Protein AF-0000000087762781 (afdb_homodimer)

Sequence (1332 aa):
MPNIKRNLSTHELDHLLEPSSLGNSTTESTNLKEDTEPDGSSSSSSSLALEENSSLDINRNDFIRNYEYDDSLLSRISRFFDGPVPPVEPTVTPIFKSIQYFPQTLSKRWPSHIKTLVICIFLSGWAFIFYQLAIHSILETPLVNGNPIPLLTCSATPAVWVGKNQYCGLNGEECGASELKEFFFKCPASCKEDSYTWSDTAVGPINSIYRPYVIGGNNTYRADSFICAAGLHHGISGDRTGFTGRIVFKGPHNNFLNTTAGSGIESLPFDSVFPYSYSFDDDFKNNYTVSGGRDLRFTIIWFNIVMSLIFGYFVQNGTVFFWTFSVLGFWTVVLASNPPLTLYELFAAELVSVGFRRFLPYMFGCYVIYMSSLKNQHTNLKASLTRSVLWVGGFWVSVLENYTFSALPVNRLTISDINKQRGGWITVISIAGFILFAAFGQAYIIWRLGKFKKYISVYILFIAGLAILANLDHQTLRIHHYIIGLILLPGVGFKTTPSLLFSGLLFGLYVSGVARWDFDSIVQTEAQLNRGDAMNIGGLPELVTPLFEYSNITGPAENQLADIIVTWKNSLSAEDAEFRDMWNGYSLIVNDVEQYRGNETSFSLKDLVESDTWNIDPKPKERKVYVRLAFANLHPSAYLHTGDYTKAGTIYLDEERWTKPSPGPSMPNIKRNLSTHELDHLLEPSSLGNSTTESTNLKEDTEPDGSSSSSSSLALEENSSLDINRNDFIRNYEYDDSLLSRISRFFDGPVPPVEPTVTPIFKSIQYFPQTLSKRWPSHIKTLVICIFLSGWAFIFYQLAIHSILETPLVNGNPIPLLTCSATPAVWVGKNQYCGLNGEECGASELKEFFFKCPASCKEDSYTWSDTAVGPINSIYRPYVIGGNNTYRADSFICAAGLHHGISGDRTGFTGRIVFKGPHNNFLNTTAGSGIESLPFDSVFPYSYSFDDDFKNNYTVSGGRDLRFTIIWFNIVMSLIFGYFVQNGTVFFWTFSVLGFWTVVLASNPPLTLYELFAAELVSVGFRRFLPYMFGCYVIYMSSLKNQHTNLKASLTRSVLWVGGFWVSVLENYTFSALPVNRLTISDINKQRGGWITVISIAGFILFAAFGQAYIIWRLGKFKKYISVYILFIAGLAILANLDHQTLRIHHYIIGLILLPGVGFKTTPSLLFSGLLFGLYVSGVARWDFDSIVQTEAQLNRGDAMNIGGLPELVTPLFEYSNITGPAENQLADIIVTWKNSLSAEDAEFRDMWNGYSLIVNDVEQYRGNETSFSLKDLVESDTWNIDPKPKERKVYVRLAFANLHPSAYLHTGDYTKAGTIYLDEERWTKPSPGPS

Foldseek 3Di:
DDDDPDDDDDDDPDDDDDDDDDDDDDDDDDDDDPDDDDDDDDDDDDDPPPPPPPDPPPDPPPVPPCPVCPVPPVSVVVVLLLFDPPFDAAAADFDPLCLLQVLVVVVVVDDPVVVVVVVVVLLVVLVVVLVVLLCLAVLDFKDKQRHGAFEDELEWDQQQPNDFFCPCHAVSVNHNLVPDFKHKYWYAAQSQQRQAACAWGDQFQDTGGNAHAWWADPQKTARRHRDQNNCQQNPNDDNHKIFIWMKGKDFKDAWGDWDQGGPRGTHHIHRGIDGIIIGTDPCSVVPIDMGSRTHCQVVSLVSLLVSLLVCLQNDQALVCNLVSLLVSLLVSCCSHQPNQFDRDPSRSVVSVVVSVVLNVVLVVLSVVLCVQFAVVQRHRRSRSNLLSCQLSVLQSLLSNCCVHVVPDQDDFPDPVSLVVTVCSVVVVVVVVVVVVVVLVVLLNSCSSNSNNVVVVVVLVVVVVVQVVLCPDPQKHFGCAQLNVLSSCRNSLNHNYSVSSNSNSNSVSSNSNRCSHPNCPDRIDGPVVVCSPYAPCPLHEWFWDQWDFADPPPPDDPPPDQGFTKTFTDQPLPDPPPPNVVQFQWKWKDKSRYTNDIGNDGMDTCVCVCPDPSRPDPPDDPWHKMWMKMWTAHPDPPRPGGTHFIFRIWMATRVVRDTDTTDDDGD/DDDDDDDDDDDDDDDDDDDDDDDDDDDDDDDDDDDYYDDDDDDDDDPPPPPPPPDVPPDPPPVPPCPVCPVPPVSVVVVLLLFDPPFDAAAADFDPVCLLQVLVVVVVVDDPVVVVVVVVVLLVVLVVVLVVLLCLAVLDFKDKQRHGAFEDELEWDQQQPNDFFCPCHAVSVNHNLVPDFKHKYWYAAQSQQVQAACAWGDQFQDTGGNAHAWWAAPQKTARRHRDQNNCQQNPNDDNHKIFIWMKGKDFKDQWGDWDQGGPRGTHHIHRGIDGIIIGTDPCSVVPIDMGSRTHCQVVSLVSLLVSLLVCLLNDQALVVNLVSLLVSLLVSCCSHQPNQFDRDPSRSVVSVVVSVVLNVVLVVLSVVLCVQFAVVQRHRRSRSNLLSCQLSVLLSLLSNCVVHVVPDQDDFPDPVSLVVTVCSVVVVVVVVVVVVVLLVVLLNSCSSNSNNVVVVVVLVVVVVVQVVLCPDPQKHFGCAQLNVLSSCRSSLNHNYSVSSNSNSNSVSSNSNRCSHPNCPDRIDGPVVVCSPYAPCPLHEWFWDQWDFADPPPPDDPPPDQGFTKTFTDLPLPDPPPPNVVQFQWKWKDKSRYTNDIGHDGMDTCVCVCPDPSRPDPPDDPWHKMWMKMWTAHPDPPRPGGTHFIFRIWMATRNVRDTDTTDDDGD

InterPro domains:
  IPR004043 LCCL domain [PF03815] (175-270)
  IPR036609 LCCL domain superfamily [G3DSA:2.170.130.20] (164-282)
  IPR036609 LCCL domain superfamily [SSF69848] (164-280)
  IPR051957 Cysteine-rich secretory LCCL domain-containing protein [PTHR31331] (55-665)

Radius of gyration: 39.75 Å; Cα contacts (8 Å, |Δi|>4): 2332; chains: 2; bounding box: 144×139×93 Å

Structure (mmCIF, N/CA/C/O backbone):
data_AF-0000000087762781-model_v1
#
loop_
_entity.id
_entity.type
_entity.pdbx_description
1 polymer 'LCCL domain-containing protein'
#
loop_
_atom_site.group_PDB
_atom_site.id
_atom_site.type_symbol
_atom_site.label_atom_id
_atom_site.label_alt_id
_atom_site.label_comp_id
_atom_site.label_asym_id
_atom_site.label_entity_id
_atom_site.label_seq_id
_atom_site.pdbx_PDB_ins_code
_atom_site.Cartn_x
_atom_site.Cartn_y
_atom_site.Cartn_z
_atom_site.occupancy
_atom_site.B_iso_or_equiv
_atom_site.auth_seq_id
_atom_site.auth_comp_id
_atom_site.auth_asym_id
_atom_site.auth_atom_id
_atom_site.pdbx_PDB_model_num
ATOM 1 N N . MET A 1 1 ? -26.406 -2.359 36.812 1 16.39 1 MET A N 1
ATOM 2 C CA . MET A 1 1 ? -27.25 -3.232 37.625 1 16.39 1 MET A CA 1
ATOM 3 C C . MET A 1 1 ? -27.938 -4.281 36.781 1 16.39 1 MET A C 1
ATOM 5 O O . MET A 1 1 ? -27.969 -4.16 35.562 1 16.39 1 MET A O 1
ATOM 9 N N . PRO A 1 2 ? -29.219 -4.648 37.281 1 16.56 2 PRO A N 1
ATOM 10 C CA . PRO A 1 2 ? -29.859 -5.965 37.188 1 16.56 2 PRO A CA 1
ATOM 11 C C . PRO A 1 2 ? -30.203 -6.371 35.75 1 16.56 2 PRO A C 1
ATOM 13 O O . PRO A 1 2 ? -30.172 -5.535 34.844 1 16.56 2 PRO A O 1
ATOM 16 N N . ASN A 1 3 ? -31.219 -7.355 35.719 1 16.81 3 ASN A N 1
ATOM 17 C CA . ASN A 1 3 ? -31.734 -8.68 35.406 1 16.81 3 ASN A CA 1
ATOM 18 C C . ASN A 1 3 ? -32.562 -8.656 34.125 1 16.81 3 ASN A C 1
ATOM 20 O O . ASN A 1 3 ? -32.281 -9.391 33.188 1 16.81 3 ASN A O 1
ATOM 24 N N . ILE A 1 4 ? -33.906 -8.742 34.375 1 16.08 4 ILE A N 1
ATOM 25 C CA . ILE A 1 4 ? -35 -9.688 34.094 1 16.08 4 ILE A CA 1
ATOM 26 C C . ILE A 1 4 ? -35.781 -9.211 32.875 1 16.08 4 ILE A C 1
ATOM 28 O O . ILE A 1 4 ? -36.594 -8.297 32.969 1 16.08 4 ILE A O 1
ATOM 32 N N . LYS A 1 5 ? -35.281 -8.93 31.781 1 17.61 5 LYS A N 1
ATOM 33 C CA . LYS A 1 5 ? -36.156 -8.289 30.781 1 17.61 5 LYS A CA 1
ATOM 34 C C . LYS A 1 5 ? -37.281 -9.219 30.344 1 17.61 5 LYS A C 1
ATOM 36 O O . LYS A 1 5 ? -37.094 -10.031 29.438 1 17.61 5 LYS A O 1
ATOM 41 N N . ARG A 1 6 ? -38.156 -9.68 31.266 1 15.76 6 ARG A N 1
ATOM 42 C CA . ARG A 1 6 ? -38.938 -10.914 31.234 1 15.76 6 ARG A CA 1
ATOM 43 C C . ARG A 1 6 ? -39.844 -10.961 29.984 1 15.76 6 ARG A C 1
ATOM 45 O O . ARG A 1 6 ? -39.719 -11.875 29.172 1 15.76 6 ARG A O 1
ATOM 52 N N . ASN A 1 7 ? -41.188 -11.047 30.219 1 14.7 7 ASN A N 1
ATOM 53 C CA . ASN A 1 7 ? -42.188 -12.102 30.094 1 14.7 7 ASN A CA 1
ATOM 54 C C . ASN A 1 7 ? -43.062 -11.914 28.859 1 14.7 7 ASN A C 1
ATOM 56 O O . ASN A 1 7 ? -43.5 -12.883 28.234 1 14.7 7 ASN A O 1
ATOM 60 N N . LEU A 1 8 ? -43.656 -10.648 28.641 1 14.8 8 LEU A N 1
ATOM 61 C CA . LEU A 1 8 ? -45.125 -10.727 28.672 1 14.8 8 LEU A CA 1
ATOM 62 C C . LEU A 1 8 ? -45.656 -11.406 27.422 1 14.8 8 LEU A C 1
ATOM 64 O O . LEU A 1 8 ? -44.969 -11.453 26.391 1 14.8 8 LEU A O 1
ATOM 68 N N . SER A 1 9 ? -47 -11.148 27.109 1 15.02 9 SER A N 1
ATOM 69 C CA . SER A 1 9 ? -48.312 -11.758 27.047 1 15.02 9 SER A CA 1
ATOM 70 C C . SER A 1 9 ? -48.656 -12.203 25.625 1 15.02 9 SER A C 1
ATOM 72 O O . SER A 1 9 ? -48.031 -11.758 24.672 1 15.02 9 SER A O 1
ATOM 74 N N . THR A 1 10 ? -50.062 -12.391 25.328 1 14.82 10 THR A N 1
ATOM 75 C CA . THR A 1 10 ? -51.125 -13.344 25.078 1 14.82 10 THR A CA 1
ATOM 76 C C . THR A 1 10 ? -51.594 -13.281 23.609 1 14.82 10 THR A C 1
ATOM 78 O O . THR A 1 10 ? -52.031 -14.281 23.062 1 14.82 10 THR A O 1
ATOM 81 N N . HIS A 1 11 ? -51.844 -12.016 23.016 1 15.28 11 HIS A N 1
ATOM 82 C CA . HIS A 1 11 ? -53.219 -11.961 22.469 1 15.28 11 HIS A CA 1
ATOM 83 C C . HIS A 1 11 ? -53.375 -12.914 21.297 1 15.28 11 HIS A C 1
ATOM 85 O O . HIS A 1 11 ? -52.406 -13.18 20.578 1 15.28 11 HIS A O 1
ATOM 91 N N . GLU A 1 12 ? -54.719 -13.375 20.984 1 14.91 12 GLU A N 1
ATOM 92 C CA . GLU A 1 12 ? -55.719 -14.375 20.578 1 14.91 12 GLU A CA 1
ATOM 93 C C . GLU A 1 12 ? -55.938 -14.344 19.078 1 14.91 12 GLU A C 1
ATOM 95 O O . GLU A 1 12 ? -56.625 -15.219 18.516 1 14.91 12 GLU A O 1
ATOM 100 N N . LEU A 1 13 ? -55.5 -13.289 18.344 1 14.47 13 LEU A N 1
ATOM 101 C CA . LEU A 1 13 ? -56.531 -12.984 17.359 1 14.47 13 LEU A CA 1
ATOM 102 C C . LEU A 1 13 ? -56.906 -14.234 16.562 1 14.47 13 LEU A C 1
ATOM 104 O O . LEU A 1 13 ? -56.031 -14.891 15.984 1 14.47 13 LEU A O 1
ATOM 108 N N . ASP A 1 14 ? -58.219 -14.578 16.5 1 14.23 14 ASP A N 1
ATOM 109 C CA . ASP A 1 14 ? -59.312 -15.523 16.328 1 14.23 14 ASP A CA 1
ATOM 110 C C . ASP A 1 14 ? -59.375 -16.062 14.898 1 14.23 14 ASP A C 1
ATOM 112 O O . ASP A 1 14 ? -59.281 -17.266 14.672 1 14.23 14 ASP A O 1
ATOM 116 N N . HIS A 1 15 ? -60.5 -15.602 14.133 1 14.28 15 HIS A N 1
ATOM 117 C CA . HIS A 1 15 ? -61.656 -16.422 13.758 1 14.28 15 HIS A CA 1
ATOM 118 C C . HIS A 1 15 ? -61.469 -17.047 12.383 1 14.28 15 HIS A C 1
ATOM 120 O O . HIS A 1 15 ? -61.75 -18.234 12.195 1 14.28 15 HIS A O 1
ATOM 126 N N . LEU A 1 16 ? -61.5 -16.125 11.289 1 14.8 16 LEU A N 1
ATOM 127 C CA . LEU A 1 16 ? -62.625 -16.203 10.375 1 14.8 16 LEU A CA 1
ATOM 128 C C . LEU A 1 16 ? -62.594 -17.484 9.57 1 14.8 16 LEU A C 1
ATOM 130 O O . LEU A 1 16 ? -61.5 -17.938 9.141 1 14.8 16 LEU A O 1
ATOM 134 N N . LEU A 1 17 ? -63.812 -18.031 9.148 1 14.46 17 LEU A N 1
ATOM 135 C CA . LEU A 1 17 ? -64.688 -19.172 9.039 1 14.46 17 LEU A CA 1
ATOM 136 C C . LEU A 1 17 ? -64.5 -19.922 7.73 1 14.46 17 LEU A C 1
ATOM 138 O O . LEU A 1 17 ? -64.25 -21.125 7.73 1 14.46 17 LEU A O 1
ATOM 142 N N . GLU A 1 18 ? -65.438 -19.766 6.633 1 14.89 18 GLU A N 1
ATOM 143 C CA . GLU A 1 18 ? -66.5 -20.734 6.285 1 14.89 18 GLU A CA 1
ATOM 144 C C . GLU A 1 18 ? -66 -21.688 5.195 1 14.89 18 GLU A C 1
ATOM 146 O O . GLU A 1 18 ? -65 -21.391 4.5 1 14.89 18 GLU A O 1
ATOM 151 N N . PRO A 1 19 ? -67.188 -22.438 4.398 1 14.94 19 PRO A N 1
ATOM 152 C CA . PRO A 1 19 ? -67.625 -23.812 4.086 1 14.94 19 PRO A CA 1
ATOM 153 C C . PRO A 1 19 ? -67.188 -24.25 2.682 1 14.94 19 PRO A C 1
ATOM 155 O O . PRO A 1 19 ? -66.812 -25.406 2.473 1 14.94 19 PRO A O 1
ATOM 158 N N . SER A 1 20 ? -67.312 -23.391 1.635 1 14.36 20 SER A N 1
ATOM 159 C CA . SER A 1 20 ? -68.25 -23.781 0.607 1 14.36 20 SER A CA 1
ATOM 160 C C . SER A 1 20 ? -67.812 -25.047 -0.121 1 14.36 20 SER A C 1
ATOM 162 O O . SER A 1 20 ? -66.625 -25.25 -0.291 1 14.36 20 SER A O 1
ATOM 164 N N . SER A 1 21 ? -68.812 -25.922 -0.741 1 14.57 21 SER A N 1
ATOM 165 C CA . SER A 1 21 ? -69.375 -27.25 -1.056 1 14.57 21 SER A CA 1
ATOM 166 C C . SER A 1 21 ? -68.812 -27.734 -2.404 1 14.57 21 SER A C 1
ATOM 168 O O . SER A 1 21 ? -68.625 -28.938 -2.598 1 14.57 21 SER A O 1
ATOM 170 N N . LEU A 1 22 ? -68.938 -26.938 -3.494 1 14.71 22 LEU A N 1
ATOM 171 C CA . LEU A 1 22 ? -69.75 -27.469 -4.582 1 14.71 22 LEU A CA 1
ATOM 172 C C . LEU A 1 22 ? -69.125 -28.672 -5.215 1 14.71 22 LEU A C 1
ATOM 174 O O . LEU A 1 22 ? -67.875 -28.828 -5.148 1 14.71 22 LEU A O 1
ATOM 178 N N . GLY A 1 23 ? -69.875 -29.344 -6.293 1 14.61 23 GLY A N 1
ATOM 179 C CA . GLY A 1 23 ? -70.5 -30.562 -6.789 1 14.61 23 GLY A CA 1
ATOM 180 C C . GLY A 1 23 ? -69.562 -31.391 -7.664 1 14.61 23 GLY A C 1
ATOM 181 O O . GLY A 1 23 ? -68.438 -31 -7.926 1 14.61 23 GLY A O 1
ATOM 182 N N . ASN A 1 24 ? -70.188 -31.953 -8.812 1 14.52 24 ASN A N 1
ATOM 183 C CA . ASN A 1 24 ? -70.562 -33.281 -9.258 1 14.52 24 ASN A CA 1
ATOM 184 C C . ASN A 1 24 ? -69.5 -33.844 -10.219 1 14.52 24 ASN A C 1
ATOM 186 O O . ASN A 1 24 ? -69 -34.938 -10.008 1 14.52 24 ASN A O 1
ATOM 190 N N . SER A 1 25 ? -69.75 -33.625 -11.609 1 14.07 25 SER A N 1
ATOM 191 C CA . SER A 1 25 ? -70.188 -34.688 -12.523 1 14.07 25 SER A CA 1
ATOM 192 C C . SER A 1 25 ? -69 -35.375 -13.203 1 14.07 25 SER A C 1
ATOM 194 O O . SER A 1 25 ? -68.875 -36.594 -13.172 1 14.07 25 SER A O 1
ATOM 196 N N . THR A 1 26 ? -68.625 -34.844 -14.461 1 14.9 26 THR A N 1
ATOM 197 C CA . THR A 1 26 ? -68.938 -35.594 -15.688 1 14.9 26 THR A CA 1
ATOM 198 C C . THR A 1 26 ? -67.812 -36.594 -15.977 1 14.9 26 THR A C 1
ATOM 200 O O . THR A 1 26 ? -66.688 -36.469 -15.477 1 14.9 26 THR A O 1
ATOM 203 N N . THR A 1 27 ? -67.812 -37.156 -17.297 1 14.45 27 THR A N 1
ATOM 204 C CA . THR A 1 27 ? -68.062 -38.375 -18.031 1 14.45 27 THR A CA 1
ATOM 205 C C . THR A 1 27 ? -66.75 -39.031 -18.469 1 14.45 27 THR A C 1
ATOM 207 O O . THR A 1 27 ? -66.562 -40.25 -18.25 1 14.45 27 THR A O 1
ATOM 210 N N . GLU A 1 28 ? -66.188 -38.562 -19.641 1 14.38 28 GLU A N 1
ATOM 211 C CA . GLU A 1 28 ? -66.25 -39.438 -20.797 1 14.38 28 GLU A CA 1
ATOM 212 C C . GLU A 1 28 ? -65.062 -40.438 -20.828 1 14.38 28 GLU A C 1
ATOM 214 O O . GLU A 1 28 ? -64.125 -40.25 -20.141 1 14.38 28 GLU A O 1
ATOM 219 N N . SER A 1 29 ? -64.5 -40.719 -22.109 1 14.28 29 SER A N 1
ATOM 220 C CA . SER A 1 29 ? -64.688 -41.875 -22.969 1 14.28 29 SER A CA 1
ATOM 221 C C . SER A 1 29 ? -63.469 -42.812 -22.859 1 14.28 29 SER A C 1
ATOM 223 O O . SER A 1 29 ? -63.625 -44.031 -22.625 1 14.28 29 SER A O 1
ATOM 225 N N . THR A 1 30 ? -62.375 -42.469 -23.594 1 15.42 30 THR A N 1
ATOM 226 C CA . THR A 1 30 ? -62.156 -43.312 -24.766 1 15.42 30 THR A CA 1
ATOM 227 C C . THR A 1 30 ? -61.344 -44.562 -24.375 1 15.42 30 THR A C 1
ATOM 229 O O . THR A 1 30 ? -60.625 -44.562 -23.375 1 15.42 30 THR A O 1
ATOM 232 N N . ASN A 1 31 ? -61.094 -45.406 -25.484 1 14.66 31 ASN A N 1
ATOM 233 C CA . ASN A 1 31 ? -61.312 -46.75 -25.984 1 14.66 31 ASN A CA 1
ATOM 234 C C . ASN A 1 31 ? -60.156 -47.656 -25.578 1 14.66 31 ASN A C 1
ATOM 236 O O . ASN A 1 31 ? -59.219 -47.219 -24.922 1 14.66 31 ASN A O 1
ATOM 240 N N . LEU A 1 32 ? -59.562 -48.25 -26.719 1 14.41 32 LEU A N 1
ATOM 241 C CA . LEU A 1 32 ? -59.531 -49.625 -27.156 1 14.41 32 LEU A CA 1
ATOM 242 C C . LEU A 1 32 ? -58.312 -50.344 -26.578 1 14.41 32 LEU A C 1
ATOM 244 O O . LEU A 1 32 ? -57.219 -49.781 -26.438 1 14.41 32 LEU A O 1
ATOM 248 N N . LYS A 1 33 ? -58.625 -51.531 -26.234 1 15.27 33 LYS A N 1
ATOM 249 C CA . LYS A 1 33 ? -58.125 -52.688 -25.516 1 15.27 33 LYS A CA 1
ATOM 250 C C . LYS A 1 33 ? -57 -53.375 -26.281 1 15.27 33 LYS A C 1
ATOM 252 O O . LYS A 1 33 ? -56.531 -54.438 -25.906 1 15.27 33 LYS A O 1
ATOM 257 N N . GLU A 1 34 ? -56.406 -52.656 -27.328 1 14.84 34 GLU A N 1
ATOM 258 C CA . GLU A 1 34 ? -56.094 -53.781 -28.203 1 14.84 34 GLU A CA 1
ATOM 259 C C . GLU A 1 34 ? -55.281 -54.844 -27.469 1 14.84 34 GLU A C 1
ATOM 261 O O . GLU A 1 34 ? -54.375 -54.5 -26.688 1 14.84 34 GLU A O 1
ATOM 266 N N . ASP A 1 35 ? -55.625 -56.156 -27.703 1 14.95 35 ASP A N 1
ATOM 267 C CA . ASP A 1 35 ? -55.625 -57.531 -27.203 1 14.95 35 ASP A CA 1
ATOM 268 C C . ASP A 1 35 ? -54.25 -58.156 -27.297 1 14.95 35 ASP A C 1
ATOM 270 O O . ASP A 1 35 ? -53.844 -58.906 -26.391 1 14.95 35 ASP A O 1
ATOM 274 N N . THR A 1 36 ? -53.531 -58 -28.438 1 15.96 36 THR A N 1
ATOM 275 C CA . THR A 1 36 ? -53.219 -59.281 -29.078 1 15.96 36 THR A CA 1
ATOM 276 C C . THR A 1 36 ? -52.219 -60.062 -28.266 1 15.96 36 THR A C 1
ATOM 278 O O . THR A 1 36 ? -51.25 -59.5 -27.734 1 15.96 36 THR A O 1
ATOM 281 N N . GLU A 1 37 ? -52.375 -61.469 -28.094 1 15.36 37 GLU A N 1
ATOM 282 C CA . GLU A 1 37 ? -52.062 -62.625 -27.266 1 15.36 37 GLU A CA 1
ATOM 283 C C . GLU A 1 37 ? -50.625 -63.094 -27.516 1 15.36 37 GLU A C 1
ATOM 285 O O . GLU A 1 37 ? -49.906 -63.438 -26.578 1 15.36 37 GLU A O 1
ATOM 290 N N . PRO A 1 38 ? -50.125 -63.281 -28.797 1 16.2 38 PRO A N 1
ATOM 291 C CA . PRO A 1 38 ? -49.938 -64.688 -29.062 1 16.2 38 PRO A CA 1
ATOM 292 C C . PRO A 1 38 ? -48.844 -65.312 -28.203 1 16.2 38 PRO A C 1
ATOM 294 O O . PRO A 1 38 ? -48.031 -64.625 -27.594 1 16.2 38 PRO A O 1
ATOM 297 N N . ASP A 1 39 ? -48.375 -66.562 -28.656 1 15.95 39 ASP A N 1
ATOM 298 C CA . ASP A 1 39 ? -48.031 -67.938 -28.391 1 15.95 39 ASP A CA 1
ATOM 299 C C . ASP A 1 39 ? -46.562 -68.062 -28.016 1 15.95 39 ASP A C 1
ATOM 301 O O . ASP A 1 39 ? -45.75 -67.188 -28.281 1 15.95 39 ASP A O 1
ATOM 305 N N . GLY A 1 40 ? -46 -69.5 -27.766 1 16.06 40 GLY A N 1
ATOM 306 C CA . GLY A 1 40 ? -45.312 -70.375 -26.875 1 16.06 40 GLY A CA 1
ATOM 307 C C . GLY A 1 40 ? -43.844 -70.562 -27.203 1 16.06 40 GLY A C 1
ATOM 308 O O . GLY A 1 40 ? -43.062 -71.062 -26.391 1 16.06 40 GLY A O 1
ATOM 309 N N . SER A 1 41 ? -43.375 -70.438 -28.5 1 16.44 41 SER A N 1
ATOM 310 C CA . SER A 1 41 ? -42.562 -71.562 -28.969 1 16.44 41 SER A CA 1
ATOM 311 C C . SER A 1 41 ? -41.219 -71.625 -28.266 1 16.44 41 SER A C 1
ATOM 313 O O . SER A 1 41 ? -40.656 -70.562 -27.922 1 16.44 41 SER A O 1
ATOM 315 N N . SER A 1 42 ? -40.625 -72.938 -28.016 1 17.52 42 SER A N 1
ATOM 316 C CA . SER A 1 42 ? -39.781 -73.812 -27.188 1 17.52 42 SER A CA 1
ATOM 317 C C . SER A 1 42 ? -38.312 -73.688 -27.531 1 17.52 42 SER A C 1
ATOM 319 O O . SER A 1 42 ? -37.438 -74.125 -26.766 1 17.52 42 SER A O 1
ATOM 321 N N . SER A 1 43 ? -37.844 -73.062 -28.625 1 17.03 43 SER A N 1
ATOM 322 C CA . SER A 1 43 ? -36.781 -73.875 -29.25 1 17.03 43 SER A CA 1
ATOM 323 C C . SER A 1 43 ? -35.562 -74 -28.359 1 17.03 43 SER A C 1
ATOM 325 O O . SER A 1 43 ? -35.25 -73.062 -27.625 1 17.03 43 SER A O 1
ATOM 327 N N . SER A 1 44 ? -34.781 -75.188 -28.391 1 17.28 44 SER A N 1
ATOM 328 C CA . SER A 1 44 ? -33.906 -76.125 -27.703 1 17.28 44 SER A CA 1
ATOM 329 C C . SER A 1 44 ? -32.469 -75.625 -27.625 1 17.28 44 SER A C 1
ATOM 331 O O . SER A 1 44 ? -31.797 -75.875 -26.609 1 17.28 44 SER A O 1
ATOM 333 N N . SER A 1 45 ? -31.812 -75.062 -28.672 1 16.78 45 SER A N 1
ATOM 334 C CA . SER A 1 45 ? -30.641 -75.812 -29.094 1 16.78 45 SER A CA 1
ATOM 335 C C . SER A 1 45 ? -29.516 -75.688 -28.062 1 16.78 45 SER A C 1
ATOM 337 O O . SER A 1 45 ? -29.531 -74.812 -27.219 1 16.78 45 SER A O 1
ATOM 339 N N . SER A 1 46 ? -28.156 -76 -28.547 1 18.66 46 SER A N 1
ATOM 340 C CA . SER A 1 46 ? -27.016 -76.938 -28.344 1 18.66 46 SER A CA 1
ATOM 341 C C . SER A 1 46 ? -25.969 -76.25 -27.438 1 18.66 46 SER A C 1
ATOM 343 O O . SER A 1 46 ? -25.859 -75.062 -27.375 1 18.66 46 SER A O 1
ATOM 345 N N . SER A 1 47 ? -25.219 -77.125 -26.594 1 18.91 47 SER A N 1
ATOM 346 C CA . SER A 1 47 ? -24.453 -77.375 -25.375 1 18.91 47 SER A CA 1
ATOM 347 C C . SER A 1 47 ? -23.047 -76.812 -25.484 1 18.91 47 SER A C 1
ATOM 349 O O . SER A 1 47 ? -22.234 -76.938 -24.578 1 18.91 47 SER A O 1
ATOM 351 N N . LEU A 1 48 ? -22.516 -76.25 -26.641 1 21.17 48 LEU A N 1
ATOM 352 C CA . LEU A 1 48 ? -21.094 -76.5 -26.734 1 21.17 48 LEU A CA 1
ATOM 353 C C . LEU A 1 48 ? -20.312 -75.812 -25.625 1 21.17 48 LEU A C 1
ATOM 355 O O . LEU A 1 48 ? -20.297 -74.562 -25.578 1 21.17 48 LEU A O 1
ATOM 359 N N . ALA A 1 49 ? -20.125 -76.438 -24.484 1 20.94 49 ALA A N 1
ATOM 360 C CA . ALA A 1 49 ? -19.516 -76.188 -23.188 1 20.94 49 ALA A CA 1
ATOM 361 C C . ALA A 1 49 ? -18.031 -75.812 -23.359 1 20.94 49 ALA A C 1
ATOM 363 O O . ALA A 1 49 ? -17.234 -76.625 -23.844 1 20.94 49 ALA A O 1
ATOM 364 N N . LEU A 1 50 ? -17.812 -74.438 -23.688 1 20.22 50 LEU A N 1
ATOM 365 C CA . LEU A 1 50 ? -16.484 -73.875 -23.781 1 20.22 50 LEU A CA 1
ATOM 366 C C . LEU A 1 50 ? -15.641 -74.25 -22.578 1 20.22 50 LEU A C 1
ATOM 368 O O . LEU A 1 50 ? -15.93 -73.812 -21.453 1 20.22 50 LEU A O 1
ATOM 372 N N . GLU A 1 51 ? -15.102 -75.5 -22.562 1 19.84 51 GLU A N 1
ATOM 373 C CA . GLU A 1 51 ? -14.32 -76.125 -21.531 1 19.84 51 GLU A CA 1
ATOM 374 C C . GLU A 1 51 ? -13.125 -75.312 -21.109 1 19.84 51 GLU A C 1
ATOM 376 O O . GLU A 1 51 ? -12.664 -75.375 -19.969 1 19.84 51 GLU A O 1
ATOM 381 N N . GLU A 1 52 ? -12.445 -74.625 -22.078 1 21.62 52 GLU A N 1
ATOM 382 C CA . GLU A 1 52 ? -11 -74.688 -21.906 1 21.62 52 GLU A CA 1
ATOM 383 C C . GLU A 1 52 ? -10.547 -73.75 -20.797 1 21.62 52 GLU A C 1
ATOM 385 O O . GLU A 1 52 ? -9.352 -73.5 -20.625 1 21.62 52 GLU A O 1
ATOM 390 N N . ASN A 1 53 ? -11.414 -72.938 -20.172 1 22.39 53 ASN A N 1
ATOM 391 C CA . ASN A 1 53 ? -10.875 -71.812 -19.469 1 22.39 53 ASN A CA 1
ATOM 392 C C . ASN A 1 53 ? -10.062 -72.188 -18.25 1 22.39 53 ASN A C 1
ATOM 394 O O . ASN A 1 53 ? -9.93 -71.438 -17.297 1 22.39 53 ASN A O 1
ATOM 398 N N . SER A 1 54 ? -9.688 -73.5 -18.094 1 24.28 54 SER A N 1
ATOM 399 C CA . SER A 1 54 ? -9.328 -73.938 -16.75 1 24.28 54 SER A CA 1
ATOM 400 C C . SER A 1 54 ? -8.047 -73.25 -16.281 1 24.28 54 SER A C 1
ATOM 402 O O . SER A 1 54 ? -7.879 -72.938 -15.086 1 24.28 54 SER A O 1
ATOM 404 N N . SER A 1 55 ? -7.004 -73.25 -17.109 1 26.3 55 SER A N 1
ATOM 405 C CA . SER A 1 55 ? -5.715 -73.5 -16.484 1 26.3 55 SER A CA 1
ATOM 406 C C . SER A 1 55 ? -5.18 -72.312 -15.742 1 26.3 55 SER A C 1
ATOM 408 O O . SER A 1 55 ? -4.188 -72.375 -15.023 1 26.3 55 SER A O 1
ATOM 410 N N . LEU A 1 56 ? -5.359 -71.125 -16.281 1 24.92 56 LEU A N 1
ATOM 411 C CA . LEU A 1 56 ? -4.531 -70 -15.797 1 24.92 56 LEU A CA 1
ATOM 412 C C . LEU A 1 56 ? -4.922 -69.625 -14.383 1 24.92 56 LEU A C 1
ATOM 414 O O . LEU A 1 56 ? -5.203 -68.438 -14.117 1 24.92 56 LEU A O 1
ATOM 418 N N . ASP A 1 57 ? -5.641 -70.5 -13.664 1 29 57 ASP A N 1
ATOM 419 C CA . ASP A 1 57 ? -6.008 -70.25 -12.273 1 29 57 ASP A CA 1
ATOM 420 C C . ASP A 1 57 ? -4.773 -70.188 -11.375 1 29 57 ASP A C 1
ATOM 422 O O . ASP A 1 57 ? -4.668 -71 -10.438 1 29 57 ASP A O 1
ATOM 426 N N . ILE A 1 58 ? -3.57 -70.125 -12.031 1 28.45 58 ILE A N 1
ATOM 427 C CA . ILE A 1 58 ? -2.432 -70.438 -11.164 1 28.45 58 ILE A CA 1
ATOM 428 C C . ILE A 1 58 ? -2.547 -69.625 -9.875 1 28.45 58 ILE A C 1
ATOM 430 O O . ILE A 1 58 ? -3.295 -68.688 -9.805 1 28.45 58 ILE A O 1
ATOM 434 N N . ASN A 1 59 ? -1.269 -69.312 -9.125 1 28.02 59 ASN A N 1
ATOM 435 C CA . ASN A 1 59 ? -0.973 -69.188 -7.707 1 28.02 59 ASN A CA 1
ATOM 436 C C . ASN A 1 59 ? -1.371 -67.812 -7.207 1 28.02 59 ASN A C 1
ATOM 438 O O . ASN A 1 59 ? -0.549 -66.875 -7.188 1 28.02 59 ASN A O 1
ATOM 442 N N . ARG A 1 60 ? -2.379 -67.188 -7.656 1 30.78 60 ARG A N 1
ATOM 443 C CA . ARG A 1 60 ? -2.883 -65.938 -7.074 1 30.78 60 ARG A CA 1
ATOM 444 C C . ARG A 1 60 ? -2.961 -66.062 -5.555 1 30.78 60 ARG A C 1
ATOM 446 O O . ARG A 1 60 ? -3.232 -65.062 -4.875 1 30.78 60 ARG A O 1
ATOM 453 N N . ASN A 1 61 ? -3.025 -67.312 -5.102 1 31.02 61 ASN A N 1
ATOM 454 C CA . ASN A 1 61 ? -3.25 -67.5 -3.672 1 31.02 61 ASN A CA 1
ATOM 455 C C . ASN A 1 61 ? -2.012 -67.125 -2.859 1 31.02 61 ASN A C 1
ATOM 457 O O . ASN A 1 61 ? -2.102 -66.938 -1.65 1 31.02 61 ASN A O 1
ATOM 461 N N . ASP A 1 62 ? -0.807 -67.5 -3.371 1 31.75 62 ASP A N 1
ATOM 462 C CA . ASP A 1 62 ? 0.305 -67.5 -2.426 1 31.75 62 ASP A CA 1
ATOM 463 C C . ASP A 1 62 ? 0.722 -66.125 -2.041 1 31.75 62 ASP A C 1
ATOM 465 O O . ASP A 1 62 ? 1.392 -65.938 -1.025 1 31.75 62 ASP A O 1
ATOM 469 N N . PHE A 1 63 ? 0.865 -65.25 -3.027 1 30.52 63 PHE A N 1
ATOM 470 C CA . PHE A 1 63 ? 1.427 -63.969 -2.539 1 30.52 63 PHE A CA 1
ATOM 471 C C . PHE A 1 63 ? 0.476 -63.312 -1.556 1 30.52 63 PHE A C 1
ATOM 473 O O . PHE A 1 63 ? 0.023 -62.188 -1.791 1 30.52 63 PHE A O 1
ATOM 480 N N . ILE A 1 64 ? -0.529 -64 -1.122 1 34.09 64 ILE A N 1
ATOM 481 C CA . ILE A 1 64 ? -1.115 -63.469 0.085 1 34.09 64 ILE A CA 1
ATOM 482 C C . ILE A 1 64 ? -0.048 -63.344 1.17 1 34.09 64 ILE A C 1
ATOM 484 O O . ILE A 1 64 ? 0.296 -64.312 1.824 1 34.09 64 ILE A O 1
ATOM 488 N N . ARG A 1 65 ? 1.132 -62.781 0.866 1 32.53 65 ARG A N 1
ATOM 489 C CA . ARG A 1 65 ? 1.974 -62.406 1.993 1 32.53 65 ARG A CA 1
ATOM 490 C C . ARG A 1 65 ? 1.128 -62 3.201 1 32.53 65 ARG A C 1
ATOM 492 O O . ARG A 1 65 ? 0.164 -61.25 3.074 1 32.53 65 ARG A O 1
ATOM 499 N N . ASN A 1 66 ? 1.068 -62.875 4.188 1 34.56 66 ASN A N 1
ATOM 500 C CA . ASN A 1 66 ? 0.683 -62.562 5.562 1 34.56 66 ASN A CA 1
ATOM 501 C C . ASN A 1 66 ? 1.132 -61.188 5.984 1 34.56 66 ASN A C 1
ATOM 503 O O . ASN A 1 66 ? 2.291 -60.969 6.355 1 34.56 66 ASN A O 1
ATOM 507 N N . TYR A 1 67 ? 0.906 -60.125 5.273 1 38.12 67 TYR A N 1
ATOM 508 C CA . TYR A 1 67 ? 0.989 -58.938 6.109 1 38.12 67 TYR A CA 1
ATOM 509 C C . TYR A 1 67 ? 0.46 -59.219 7.512 1 38.12 67 TYR A C 1
ATOM 511 O O . TYR A 1 67 ? -0.7 -59.594 7.68 1 38.12 67 TYR A O 1
ATOM 519 N N . GLU A 1 68 ? 1.201 -59.969 8.25 1 40.66 68 GLU A N 1
ATOM 520 C CA . GLU A 1 68 ? 0.886 -59.875 9.672 1 40.66 68 GLU A CA 1
ATOM 521 C C . GLU A 1 68 ? 0.155 -58.594 9.992 1 40.66 68 GLU A C 1
ATOM 523 O O . GLU A 1 68 ? 0.696 -57.5 9.797 1 40.66 68 GLU A O 1
ATOM 528 N N . TYR A 1 69 ? -1.165 -58.531 9.719 1 48.09 69 TYR A N 1
ATOM 529 C CA . TYR A 1 69 ? -2.014 -57.5 10.297 1 48.09 69 TYR A CA 1
ATOM 530 C C . TYR A 1 69 ? -1.499 -57.062 11.664 1 48.09 69 TYR A C 1
ATOM 532 O O . TYR A 1 69 ? -1.538 -57.844 12.617 1 48.09 69 TYR A O 1
ATOM 540 N N . ASP A 1 70 ? -0.318 -56.562 11.688 1 53.88 70 ASP A N 1
ATOM 541 C CA . ASP A 1 70 ? -0.081 -55.875 12.945 1 53.88 70 ASP A CA 1
ATOM 542 C C . ASP A 1 70 ? -1.369 -55.25 13.484 1 53.88 70 ASP A C 1
ATOM 544 O O . ASP A 1 70 ? -1.915 -54.344 12.891 1 53.88 70 ASP A O 1
ATOM 548 N N . ASP A 1 71 ? -2.293 -56.031 14.062 1 67.5 71 ASP A N 1
ATOM 549 C CA . ASP A 1 71 ? -3.576 -55.688 14.664 1 67.5 71 ASP A CA 1
ATOM 550 C C . ASP A 1 71 ? -3.395 -54.719 15.836 1 67.5 71 ASP A C 1
ATOM 552 O O . ASP A 1 71 ? -4.203 -54.688 16.766 1 67.5 71 ASP A O 1
ATOM 556 N N . SER A 1 72 ? -2.209 -54.188 15.836 1 77.88 72 SER A N 1
ATOM 557 C CA . SER A 1 72 ? -2.098 -53.156 16.875 1 77.88 72 SER A CA 1
ATOM 558 C C . SER A 1 72 ? -3.127 -52.062 16.688 1 77.88 72 SER A C 1
ATOM 560 O O . SER A 1 72 ? -3.656 -51.875 15.586 1 77.88 72 SER A O 1
ATOM 562 N N . LEU A 1 73 ? -3.635 -51.594 17.766 1 84.38 73 LEU A N 1
ATOM 563 C CA . LEU A 1 73 ? -4.59 -50.5 17.766 1 84.38 73 LEU A CA 1
ATOM 564 C C . LEU A 1 73 ? -4.16 -49.406 16.781 1 84.38 73 LEU A C 1
ATOM 566 O O . LEU A 1 73 ? -4.992 -48.844 16.062 1 84.38 73 LEU A O 1
ATOM 570 N N . LEU A 1 74 ? -2.871 -49.156 16.641 1 83.56 74 LEU A N 1
ATOM 571 C CA . LEU A 1 74 ? -2.344 -48.125 15.75 1 83.56 74 LEU A CA 1
ATOM 572 C C . LEU A 1 74 ? -2.521 -48.531 14.289 1 83.56 74 LEU A C 1
ATOM 574 O O . LEU A 1 74 ? -2.818 -47.688 13.438 1 83.56 74 LEU A O 1
ATOM 578 N N . SER A 1 75 ? -2.324 -49.75 13.992 1 85.44 75 SER A N 1
ATOM 579 C CA . SER A 1 75 ? -2.502 -50.219 12.625 1 85.44 75 SER A CA 1
ATOM 580 C C . SER A 1 75 ? -3.969 -50.188 12.211 1 85.44 75 SER A C 1
ATOM 582 O O . SER A 1 75 ? -4.285 -49.906 11.055 1 85.44 75 SER A O 1
ATOM 584 N N . ARG A 1 76 ? -4.852 -50.5 13.219 1 84.56 76 ARG A N 1
ATOM 585 C CA . ARG A 1 76 ? -6.281 -50.406 12.93 1 84.56 76 ARG A CA 1
ATOM 586 C C . ARG A 1 76 ? -6.707 -48.969 12.641 1 84.56 76 ARG A C 1
ATOM 588 O O . ARG A 1 76 ? -7.488 -48.719 11.719 1 84.56 76 ARG A O 1
ATOM 595 N N . ILE A 1 77 ? -6.199 -48.125 13.414 1 85.31 77 ILE A N 1
ATOM 596 C CA . ILE A 1 77 ? -6.5 -46.719 13.227 1 85.31 77 ILE A CA 1
ATOM 597 C C . ILE A 1 77 ? -5.953 -46.25 11.883 1 85.31 77 ILE A C 1
ATOM 599 O O . ILE A 1 77 ? -6.633 -45.531 11.141 1 85.31 77 ILE A O 1
ATOM 603 N N . SER A 1 78 ? -4.82 -46.625 11.594 1 86.62 78 SER A N 1
ATOM 604 C CA . SER A 1 78 ? -4.207 -46.25 10.32 1 86.62 78 SER A CA 1
ATOM 605 C C . SER A 1 78 ? -5.004 -46.812 9.141 1 86.62 78 SER A C 1
ATOM 607 O O . SER A 1 78 ? -5.18 -46.125 8.133 1 86.62 78 SER A O 1
ATOM 609 N N . ARG A 1 79 ? -5.469 -48.031 9.266 1 87 79 ARG A N 1
ATOM 610 C CA . ARG A 1 79 ? -6.273 -48.625 8.211 1 87 79 ARG A CA 1
ATOM 611 C C . ARG A 1 79 ? -7.609 -47.906 8.062 1 87 79 ARG A C 1
ATOM 613 O O . ARG A 1 79 ? -8.141 -47.812 6.953 1 87 79 ARG A O 1
ATOM 620 N N . PHE A 1 80 ? -8.086 -47.5 9.188 1 87.69 80 PHE A N 1
ATOM 621 C CA . PHE A 1 80 ? -9.328 -46.75 9.125 1 87.69 80 PHE A CA 1
ATOM 622 C C . PHE A 1 80 ? -9.141 -45.469 8.305 1 87.69 80 PHE A C 1
ATOM 624 O O . PHE A 1 80 ? -9.992 -45.125 7.488 1 87.69 80 PHE A O 1
ATOM 631 N N . PHE A 1 81 ? -8.062 -44.812 8.438 1 89.31 81 PHE A N 1
ATOM 632 C CA . PHE A 1 81 ? -7.82 -43.562 7.781 1 89.31 81 PHE A CA 1
ATOM 633 C C . PHE A 1 81 ? -7.48 -43.75 6.309 1 89.31 81 PHE A C 1
ATOM 635 O O . PHE A 1 81 ? -7.445 -42.812 5.531 1 89.31 81 PHE A O 1
ATOM 642 N N . ASP A 1 82 ? -7.27 -44.938 5.887 1 89.81 82 ASP A N 1
ATOM 643 C CA . ASP A 1 82 ? -7.031 -45.25 4.477 1 89.81 82 ASP A CA 1
ATOM 644 C C . ASP A 1 82 ? -8.336 -45.219 3.682 1 89.81 82 ASP A C 1
ATOM 646 O O . ASP A 1 82 ? -8.312 -45.031 2.463 1 89.81 82 ASP A O 1
ATOM 650 N N . GLY A 1 83 ? -9.414 -45.312 4.305 1 87.69 83 GLY A N 1
ATOM 651 C CA . GLY A 1 83 ? -10.695 -45.25 3.619 1 87.69 83 GLY A CA 1
ATOM 652 C C . GLY A 1 83 ? -11.203 -46.625 3.186 1 87.69 83 GLY A C 1
ATOM 653 O O . GLY A 1 83 ? -10.547 -47.625 3.438 1 87.69 83 GLY A O 1
ATOM 654 N N . PRO A 1 84 ? -12.344 -46.656 2.576 1 88.06 84 PRO A N 1
ATOM 655 C CA . PRO A 1 84 ? -12.922 -47.906 2.113 1 88.06 84 PRO A CA 1
ATOM 656 C C . PRO A 1 84 ? -12.195 -48.469 0.897 1 88.06 84 PRO A C 1
ATOM 658 O O . PRO A 1 84 ? -11.609 -47.719 0.115 1 88.06 84 PRO A O 1
ATOM 661 N N . VAL A 1 85 ? -12.094 -49.781 0.714 1 87.25 85 VAL A N 1
ATOM 662 C CA . VAL A 1 85 ? -11.555 -50.469 -0.451 1 87.25 85 VAL A CA 1
ATOM 663 C C . VAL A 1 85 ? -12.68 -51.188 -1.205 1 87.25 85 VAL A C 1
ATOM 665 O O . VAL A 1 85 ? -13.344 -52.062 -0.655 1 87.25 85 VAL A O 1
ATOM 668 N N . PRO A 1 86 ? -12.977 -50.75 -2.418 1 90.5 86 PRO A N 1
ATOM 669 C CA . PRO A 1 86 ? -12.359 -49.719 -3.283 1 90.5 86 PRO A CA 1
ATOM 670 C C . PRO A 1 86 ? -12.844 -48.312 -2.979 1 90.5 86 PRO A C 1
ATOM 672 O O . PRO A 1 86 ? -13.938 -48.125 -2.436 1 90.5 86 PRO A O 1
ATOM 675 N N . PRO A 1 87 ? -12.055 -47.281 -3.301 1 90.5 87 PRO A N 1
ATOM 676 C CA . PRO A 1 87 ? -12.469 -45.906 -3.105 1 90.5 87 PRO A CA 1
ATOM 677 C C . PRO A 1 87 ? -13.719 -45.531 -3.9 1 90.5 87 PRO A C 1
ATOM 679 O O . PRO A 1 87 ? -13.953 -46.094 -4.977 1 90.5 87 PRO A O 1
ATOM 682 N N . VAL A 1 88 ? -14.484 -44.719 -3.348 1 89.44 88 VAL A N 1
ATOM 683 C CA . VAL A 1 88 ? -15.727 -44.281 -3.979 1 89.44 88 VAL A CA 1
ATOM 684 C C . VAL A 1 88 ? -15.562 -42.875 -4.566 1 89.44 88 VAL A C 1
ATOM 686 O O . VAL A 1 88 ? -15.281 -41.938 -3.836 1 89.44 88 VAL A O 1
ATOM 689 N N . GLU A 1 89 ? -15.727 -42.812 -5.859 1 88.44 89 GLU A N 1
ATOM 690 C CA . GLU A 1 89 ? -15.602 -41.531 -6.531 1 88.44 89 GLU A CA 1
ATOM 691 C C . GLU A 1 89 ? -16.828 -40.625 -6.277 1 88.44 89 GLU A C 1
ATOM 693 O O . GLU A 1 89 ? -17.953 -41.125 -6.305 1 88.44 89 GLU A O 1
ATOM 698 N N . PRO A 1 90 ? -16.578 -39.375 -5.902 1 87.94 90 PRO A N 1
ATOM 699 C CA . PRO A 1 90 ? -17.688 -38.469 -5.656 1 87.94 90 PRO A CA 1
ATOM 700 C C . PRO A 1 90 ? -18.469 -38.125 -6.93 1 87.94 90 PRO A C 1
ATOM 702 O O . PRO A 1 90 ? -17.875 -38.031 -8.008 1 87.94 90 PRO A O 1
ATOM 705 N N . THR A 1 91 ? -19.734 -38.062 -6.832 1 85.44 91 THR A N 1
ATOM 706 C CA . THR A 1 91 ? -20.578 -37.688 -7.961 1 85.44 91 THR A CA 1
ATOM 707 C C . THR A 1 91 ? -21.641 -36.688 -7.539 1 85.44 91 THR A C 1
ATOM 709 O O . THR A 1 91 ? -22.047 -36.625 -6.375 1 85.44 91 THR A O 1
ATOM 712 N N . VAL A 1 92 ? -21.984 -35.938 -8.508 1 83.94 92 VAL A N 1
ATOM 713 C CA . VAL A 1 92 ? -23.047 -34.969 -8.281 1 83.94 92 VAL A CA 1
ATOM 714 C C . VAL A 1 92 ? -24.406 -35.656 -8.477 1 83.94 92 VAL A C 1
ATOM 716 O O . VAL A 1 92 ? -24.578 -36.469 -9.391 1 83.94 92 VAL A O 1
ATOM 719 N N . THR A 1 93 ? -25.281 -35.406 -7.578 1 80.5 93 THR A N 1
ATOM 720 C CA . THR A 1 93 ? -26.641 -35.938 -7.719 1 80.5 93 THR A CA 1
ATOM 721 C C . THR A 1 93 ? -27.406 -35.156 -8.789 1 80.5 93 THR A C 1
ATOM 723 O O . THR A 1 93 ? -27.625 -33.938 -8.648 1 80.5 93 THR A O 1
ATOM 726 N N . PRO A 1 94 ? -27.719 -35.844 -9.852 1 80 94 PRO A N 1
ATOM 727 C CA . PRO A 1 94 ? -28.359 -35.094 -10.945 1 80 94 PRO A CA 1
ATOM 728 C C . PRO A 1 94 ? -29.828 -34.781 -10.68 1 80 94 PRO A C 1
ATOM 730 O O . PRO A 1 94 ? -30.672 -35.688 -10.773 1 80 94 PRO A O 1
ATOM 733 N N . ILE A 1 95 ? -30.016 -33.625 -10.117 1 83.5 95 ILE A N 1
ATOM 734 C CA . ILE A 1 95 ? -31.406 -33.156 -10.023 1 83.5 95 ILE A CA 1
ATOM 735 C C . ILE A 1 95 ? -31.891 -32.688 -11.398 1 83.5 95 ILE A C 1
ATOM 737 O O . ILE A 1 95 ? -31.203 -31.906 -12.07 1 83.5 95 ILE A O 1
ATOM 741 N N . PHE A 1 96 ? -32.969 -33.156 -11.938 1 88.44 96 PHE A N 1
ATOM 742 C CA . PHE A 1 96 ? -33.5 -32.875 -13.273 1 88.44 96 PHE A CA 1
ATOM 743 C C . PHE A 1 96 ? -32.469 -33.219 -14.336 1 88.44 96 PHE A C 1
ATOM 745 O O . PHE A 1 96 ? -31.938 -32.344 -15.023 1 88.44 96 PHE A O 1
ATOM 752 N N . LYS A 1 97 ? -32.156 -34.375 -14.594 1 88.44 97 LYS A N 1
ATOM 753 C CA . LYS A 1 97 ? -31.094 -34.938 -15.422 1 88.44 97 LYS A CA 1
ATOM 754 C C . LYS A 1 97 ? -31.125 -34.344 -16.844 1 88.44 97 LYS A C 1
ATOM 756 O O . LYS A 1 97 ? -30.094 -34 -17.406 1 88.44 97 LYS A O 1
ATOM 761 N N . SER A 1 98 ? -32.375 -34.219 -17.344 1 89.5 98 SER A N 1
ATOM 762 C CA . SER A 1 98 ? -32.5 -33.688 -18.719 1 89.5 98 SER A CA 1
ATOM 763 C C . SER A 1 98 ? -31.969 -32.281 -18.812 1 89.5 98 SER A C 1
ATOM 765 O O . SER A 1 98 ? -31.312 -31.906 -19.812 1 89.5 98 SER A O 1
ATOM 767 N N . ILE A 1 99 ? -32.219 -31.562 -17.797 1 91.88 99 ILE A N 1
ATOM 768 C CA . ILE A 1 99 ? -31.797 -30.172 -17.797 1 91.88 99 ILE A CA 1
ATOM 769 C C . ILE A 1 99 ? -30.297 -30.078 -17.484 1 91.88 99 ILE A C 1
ATOM 771 O O . ILE A 1 99 ? -29.594 -29.219 -18.016 1 91.88 99 ILE A O 1
ATOM 775 N N . GLN A 1 100 ? -29.844 -30.953 -16.719 1 90.56 100 GLN A N 1
ATOM 776 C CA . GLN A 1 100 ? -28.438 -30.984 -16.328 1 90.56 100 GLN A CA 1
ATOM 777 C C . GLN A 1 100 ? -27.547 -31.297 -17.547 1 90.56 100 GLN A C 1
ATOM 779 O O . GLN A 1 100 ? -26.469 -30.719 -17.688 1 90.56 100 GLN A O 1
ATOM 784 N N . TYR A 1 101 ? -28.047 -32.156 -18.422 1 89.56 101 TYR A N 1
ATOM 785 C CA . TYR A 1 101 ? -27.203 -32.656 -19.5 1 89.56 101 TYR A CA 1
ATOM 786 C C . TYR A 1 101 ? -27.516 -31.969 -20.812 1 89.56 101 TYR A C 1
ATOM 788 O O . TYR A 1 101 ? -26.859 -32.219 -21.828 1 89.56 101 TYR A O 1
ATOM 796 N N . PHE A 1 102 ? -28.438 -31.062 -20.766 1 91.25 102 PHE A N 1
ATOM 797 C CA . PHE A 1 102 ? -28.906 -30.391 -21.984 1 91.25 102 PHE A CA 1
ATOM 798 C C . PHE A 1 102 ? -27.75 -29.688 -22.688 1 91.25 102 PHE A C 1
ATOM 800 O O . PHE A 1 102 ? -27.594 -29.812 -23.891 1 91.25 102 PHE A O 1
ATOM 807 N N . PRO A 1 103 ? -26.906 -28.922 -22 1 92.25 103 PRO A N 1
ATOM 808 C CA . PRO A 1 103 ? -25.812 -28.219 -22.688 1 92.25 103 PRO A CA 1
ATOM 809 C C . PRO A 1 103 ? -24.828 -29.188 -23.359 1 92.25 103 PRO A C 1
ATOM 811 O O . PRO A 1 103 ? -24.281 -28.859 -24.422 1 92.25 103 PRO A O 1
ATOM 814 N N . GLN A 1 104 ? -24.641 -30.312 -22.766 1 90.12 104 GLN A N 1
ATOM 815 C CA . GLN A 1 104 ? -23.75 -31.297 -23.375 1 90.12 104 GLN A CA 1
ATOM 816 C C . GLN A 1 104 ? -24.344 -31.844 -24.672 1 90.12 104 GLN A C 1
ATOM 818 O O . GLN A 1 104 ? -23.609 -32.062 -25.641 1 90.12 104 GLN A O 1
ATOM 823 N N . THR A 1 105 ? -25.625 -32.125 -24.594 1 89.94 105 THR A N 1
ATOM 824 C CA . THR A 1 105 ? -26.297 -32.594 -25.797 1 89.94 105 THR A CA 1
ATOM 825 C C . THR A 1 105 ? -26.281 -31.531 -26.891 1 89.94 105 THR A C 1
ATOM 827 O O . THR A 1 105 ? -26.094 -31.859 -28.062 1 89.94 105 THR A O 1
ATOM 830 N N . LEU A 1 106 ? -26.5 -30.359 -26.484 1 90.81 106 LEU A N 1
ATOM 831 C CA . LEU A 1 106 ? -26.484 -29.25 -27.438 1 90.81 106 LEU A CA 1
ATOM 832 C C . LEU A 1 106 ? -25.094 -29.078 -28.031 1 90.81 106 LEU A C 1
ATOM 834 O O . LEU A 1 106 ? -24.969 -28.766 -29.219 1 90.81 106 LEU A O 1
ATOM 838 N N . SER A 1 107 ? -24.062 -29.25 -27.297 1 89.12 107 SER A N 1
ATOM 839 C CA . SER A 1 107 ? -22.688 -29.047 -27.719 1 89.12 107 SER A CA 1
ATOM 840 C C . SER A 1 107 ? -22.266 -30.094 -28.75 1 89.12 107 SER A C 1
ATOM 842 O O . SER A 1 107 ? -21.453 -29.797 -29.641 1 89.12 107 SER A O 1
ATOM 844 N N . LYS A 1 108 ? -22.859 -31.25 -28.641 1 88.5 108 LYS A N 1
ATOM 845 C CA . LYS A 1 108 ? -22.516 -32.312 -29.562 1 88.5 108 LYS A CA 1
ATOM 846 C C . LYS A 1 108 ? -23.094 -32.062 -30.953 1 88.5 108 LYS A C 1
ATOM 848 O O . LYS A 1 108 ? -22.625 -32.625 -31.938 1 88.5 108 LYS A O 1
ATOM 853 N N . ARG A 1 109 ? -23.969 -31.141 -31.047 1 90.12 109 ARG A N 1
ATOM 854 C CA . ARG A 1 109 ? -24.625 -30.859 -32.312 1 90.12 109 ARG A CA 1
ATOM 855 C C . ARG A 1 109 ? -23.812 -29.875 -33.156 1 90.12 109 ARG A C 1
ATOM 857 O O . ARG A 1 109 ? -24.016 -29.766 -34.375 1 90.12 109 ARG A O 1
ATOM 864 N N . TRP A 1 110 ? -22.938 -29.172 -32.562 1 90.75 110 TRP A N 1
ATOM 865 C CA . TRP A 1 110 ? -22.203 -28.125 -33.25 1 90.75 110 TRP A CA 1
ATOM 866 C C . TRP A 1 110 ? -20.719 -28.422 -33.25 1 90.75 110 TRP A C 1
ATOM 868 O O . TRP A 1 110 ? -20.172 -28.984 -32.312 1 90.75 110 TRP A O 1
ATOM 878 N N . PRO A 1 111 ? -20.188 -28.016 -34.375 1 92.62 111 PRO A N 1
ATOM 879 C CA . PRO A 1 111 ? -18.734 -28.219 -34.438 1 92.62 111 PRO A CA 1
ATOM 880 C C . PRO A 1 111 ? -17.969 -27.297 -33.5 1 92.62 111 PRO A C 1
ATOM 882 O O . PRO A 1 111 ? -18.5 -26.281 -33.031 1 92.62 111 PRO A O 1
ATOM 885 N N . SER A 1 112 ? -16.734 -27.656 -33.219 1 91 112 SER A N 1
ATOM 886 C CA . SER A 1 112 ? -15.914 -27 -32.219 1 91 112 SER A CA 1
ATOM 887 C C . SER A 1 112 ? -15.625 -25.547 -32.562 1 91 112 SER A C 1
ATOM 889 O O . SER A 1 112 ? -15.609 -24.672 -31.703 1 91 112 SER A O 1
ATOM 891 N N . HIS A 1 113 ? -15.406 -25.219 -33.844 1 93.25 113 HIS A N 1
ATOM 892 C CA . HIS A 1 113 ? -15.055 -23.859 -34.25 1 93.25 113 HIS A CA 1
ATOM 893 C C . HIS A 1 113 ? -16.234 -22.906 -34.062 1 93.25 113 HIS A C 1
ATOM 895 O O . HIS A 1 113 ? -16.062 -21.734 -33.75 1 93.25 113 HIS A O 1
ATOM 901 N N . ILE A 1 114 ? -17.391 -23.391 -34.281 1 93.75 114 ILE A N 1
ATOM 902 C CA . ILE A 1 114 ? -18.594 -22.594 -34.062 1 93.75 114 ILE A CA 1
ATOM 903 C C . ILE A 1 114 ? -18.812 -22.344 -32.594 1 93.75 114 ILE A C 1
ATOM 905 O O . ILE A 1 114 ? -19.172 -21.234 -32.188 1 93.75 114 ILE A O 1
ATOM 909 N N . LYS A 1 115 ? -18.625 -23.344 -31.812 1 93.12 115 LYS A N 1
ATOM 910 C CA . LYS A 1 115 ? -18.766 -23.188 -30.375 1 93.12 115 LYS A CA 1
ATOM 911 C C . LYS A 1 115 ? -17.812 -22.141 -29.828 1 93.12 115 LYS A C 1
ATOM 913 O O . LYS A 1 115 ? -18.203 -21.281 -29.031 1 93.12 115 LYS A O 1
ATOM 918 N N . THR A 1 116 ? -16.578 -22.297 -30.297 1 94.38 116 THR A N 1
ATOM 919 C CA . THR A 1 116 ? -15.57 -21.328 -29.859 1 94.38 116 THR A CA 1
ATOM 920 C C . THR A 1 116 ? -15.953 -19.922 -30.281 1 94.38 116 THR A C 1
ATOM 922 O O . THR A 1 116 ? -15.789 -18.969 -29.516 1 94.38 116 THR A O 1
ATOM 925 N N . LEU A 1 117 ? -16.469 -19.766 -31.469 1 95.62 117 LEU A N 1
ATOM 926 C CA . LEU A 1 117 ? -16.891 -18.469 -31.969 1 95.62 117 LEU A CA 1
ATOM 927 C C . LEU A 1 117 ? -18.047 -17.906 -31.141 1 95.62 117 LEU A C 1
ATOM 929 O O . LEU A 1 117 ? -18.062 -16.719 -30.812 1 95.62 117 LEU A O 1
ATOM 933 N N . VAL A 1 118 ? -18.969 -18.75 -30.812 1 95 118 VAL A N 1
ATOM 934 C CA . VAL A 1 118 ? -20.125 -18.312 -30.031 1 95 118 VAL A CA 1
ATOM 935 C C . VAL A 1 118 ? -19.672 -17.859 -28.656 1 95 118 VAL A C 1
ATOM 937 O O . VAL A 1 118 ? -20.141 -16.844 -28.141 1 95 118 VAL A O 1
ATOM 940 N N . ILE A 1 119 ? -18.781 -18.609 -28.062 1 95.81 119 ILE A N 1
ATOM 941 C CA . ILE A 1 119 ? -18.266 -18.25 -26.75 1 95.81 119 ILE A CA 1
ATOM 942 C C . ILE A 1 119 ? -17.516 -16.922 -26.828 1 95.81 119 ILE A C 1
ATOM 944 O O . ILE A 1 119 ? -17.703 -16.047 -25.984 1 95.81 119 ILE A O 1
ATOM 948 N N . CYS A 1 120 ? -16.719 -16.734 -27.875 1 96.5 120 CYS A N 1
ATOM 949 C CA . CYS A 1 120 ? -15.953 -15.5 -28.047 1 96.5 120 CYS A CA 1
ATOM 950 C C . CYS A 1 120 ? -16.891 -14.305 -28.219 1 96.5 120 CYS A C 1
ATOM 952 O O . CYS A 1 120 ? -16.672 -13.25 -27.625 1 96.5 120 CYS A O 1
ATOM 954 N N . ILE A 1 121 ? -17.906 -14.461 -29.031 1 97.12 121 ILE A N 1
ATOM 955 C CA . ILE A 1 121 ? -18.875 -13.391 -29.266 1 97.12 121 ILE A CA 1
ATOM 956 C C . ILE A 1 121 ? -19.609 -13.07 -27.969 1 97.12 121 ILE A C 1
ATOM 958 O O . ILE A 1 121 ? -19.797 -11.906 -27.625 1 97.12 121 ILE A O 1
ATOM 962 N N . PHE A 1 122 ? -20.031 -14.094 -27.25 1 97.62 122 PHE A N 1
ATOM 963 C CA . PHE A 1 122 ? -20.734 -13.914 -25.984 1 97.62 122 PHE A CA 1
ATOM 964 C C . PHE A 1 122 ? -19.875 -13.18 -24.969 1 97.62 122 PHE A C 1
ATOM 966 O O . PHE A 1 122 ? -20.312 -12.195 -24.375 1 97.62 122 PHE A O 1
ATOM 973 N N . LEU A 1 123 ? -18.656 -13.648 -24.828 1 98.06 123 LEU A N 1
ATOM 974 C CA . LEU A 1 123 ? -17.766 -13.047 -23.844 1 98.06 123 LEU A CA 1
ATOM 975 C C . LEU A 1 123 ? -17.391 -11.617 -24.25 1 98.06 123 LEU A C 1
ATOM 977 O O . LEU A 1 123 ? -17.312 -10.734 -23.391 1 98.06 123 LEU A O 1
ATOM 981 N N . SER A 1 124 ? -17.188 -11.352 -25.531 1 97.81 124 SER A N 1
ATOM 982 C CA . SER A 1 124 ? -16.875 -10.008 -26 1 97.81 124 SER A CA 1
ATOM 983 C C . SER A 1 124 ? -18.047 -9.062 -25.797 1 97.81 124 SER A C 1
ATOM 985 O O . SER A 1 124 ? -17.875 -7.914 -25.391 1 97.81 124 SER A O 1
ATOM 987 N N . GLY A 1 125 ? -19.219 -9.562 -26.172 1 98.31 125 GLY A N 1
ATOM 988 C CA . GLY A 1 125 ? -20.422 -8.773 -25.922 1 98.31 125 GLY A CA 1
ATOM 989 C C . GLY A 1 125 ? -20.641 -8.477 -24.453 1 98.31 125 GLY A C 1
ATOM 990 O O . GLY A 1 125 ? -20.969 -7.344 -24.078 1 98.31 125 GLY A O 1
ATOM 991 N N . TRP A 1 126 ? -20.5 -9.523 -23.625 1 98.5 126 TRP A N 1
ATOM 992 C CA . TRP A 1 126 ? -20.609 -9.375 -22.172 1 98.5 126 TRP A CA 1
ATOM 993 C C . TRP A 1 126 ? -19.609 -8.352 -21.656 1 98.5 126 TRP A C 1
ATOM 995 O O . TRP A 1 126 ? -19.984 -7.434 -20.922 1 98.5 126 TRP A O 1
ATOM 1005 N N . ALA A 1 127 ? -18.359 -8.445 -22.031 1 97.81 127 ALA A N 1
ATOM 1006 C CA . ALA A 1 127 ? -17.297 -7.531 -21.609 1 97.81 127 ALA A CA 1
ATOM 1007 C C . ALA A 1 127 ? -17.562 -6.113 -22.094 1 97.81 127 ALA A C 1
ATOM 1009 O O . ALA A 1 127 ? -17.344 -5.145 -21.375 1 97.81 127 ALA A O 1
ATOM 1010 N N . PHE A 1 128 ? -18.078 -5.996 -23.297 1 98 128 PHE A N 1
ATOM 1011 C CA . PHE A 1 128 ? -18.359 -4.688 -23.875 1 98 128 PHE A CA 1
ATOM 1012 C C . PHE A 1 128 ? -19.453 -3.969 -23.109 1 98 128 PHE A C 1
ATOM 1014 O O . PHE A 1 128 ? -19.312 -2.795 -22.766 1 98 128 PHE A O 1
ATOM 1021 N N . ILE A 1 129 ? -20.531 -4.664 -22.844 1 98.44 129 ILE A N 1
ATOM 1022 C CA . ILE A 1 129 ? -21.641 -4.051 -22.125 1 98.44 129 ILE A CA 1
ATOM 1023 C C . ILE A 1 129 ? -21.219 -3.707 -20.703 1 98.44 129 ILE A C 1
ATOM 1025 O O . ILE A 1 129 ? -21.531 -2.627 -20.203 1 98.44 129 ILE A O 1
ATOM 1029 N N . PHE A 1 130 ? -20.531 -4.645 -20.094 1 98.25 130 PHE A N 1
ATOM 1030 C CA . PHE A 1 130 ? -20 -4.402 -18.766 1 98.25 130 PHE A CA 1
ATOM 1031 C C . PHE A 1 130 ? -19.125 -3.154 -18.75 1 98.25 130 PHE A C 1
ATOM 1033 O O . PHE A 1 130 ? -19.281 -2.293 -17.875 1 98.25 130 PHE A O 1
ATOM 1040 N N . TYR A 1 131 ? -18.266 -3.018 -19.688 1 96.31 131 TYR A N 1
ATOM 1041 C CA . TYR A 1 131 ? -17.359 -1.88 -19.781 1 96.31 131 TYR A CA 1
ATOM 1042 C C . TYR A 1 131 ? -18.125 -0.583 -20 1 96.31 131 TYR A C 1
ATOM 1044 O O . TYR A 1 131 ? -17.812 0.442 -19.391 1 96.31 131 TYR A O 1
ATOM 1052 N N . GLN A 1 132 ? -19.141 -0.611 -20.828 1 97.12 132 GLN A N 1
ATOM 1053 C CA . GLN A 1 132 ? -19.953 0.57 -21.078 1 97.12 132 GLN A CA 1
ATOM 1054 C C . GLN A 1 132 ? -20.688 1.019 -19.812 1 97.12 132 GLN A C 1
ATOM 1056 O O . GLN A 1 132 ? -20.766 2.215 -19.531 1 97.12 132 GLN A O 1
ATOM 1061 N N . LEU A 1 133 ? -21.156 0.082 -19.109 1 97.69 133 LEU A N 1
ATOM 1062 C CA . LEU A 1 133 ? -21.828 0.417 -17.859 1 97.69 133 LEU A CA 1
ATOM 1063 C C . LEU A 1 133 ? -20.859 1.019 -16.844 1 97.69 133 LEU A C 1
ATOM 1065 O O . LEU A 1 133 ? -21.188 1.978 -16.156 1 97.69 133 LEU A O 1
ATOM 1069 N N . ALA A 1 134 ? -19.672 0.47 -16.781 1 96.56 134 ALA A N 1
ATOM 1070 C CA . ALA A 1 134 ? -18.656 0.97 -15.859 1 96.56 134 ALA A CA 1
ATOM 1071 C C . ALA A 1 134 ? -18.234 2.393 -16.219 1 96.56 134 ALA A C 1
ATOM 1073 O O . ALA A 1 134 ? -18.031 3.229 -15.336 1 96.56 134 ALA A O 1
ATOM 1074 N N . ILE A 1 135 ? -18.156 2.719 -17.547 1 94.75 135 ILE A N 1
ATOM 1075 C CA . ILE A 1 135 ? -17.75 4.039 -18.031 1 94.75 135 ILE A CA 1
ATOM 1076 C C . ILE A 1 135 ? -18.797 5.07 -17.625 1 94.75 135 ILE A C 1
ATOM 1078 O O . ILE A 1 135 ? -18.469 6.215 -17.297 1 94.75 135 ILE A O 1
ATOM 1082 N N . HIS A 1 136 ? -20 4.625 -17.578 1 94.75 136 HIS A N 1
ATOM 1083 C CA . HIS A 1 136 ? -21.078 5.555 -17.25 1 94.75 136 HIS A CA 1
ATOM 1084 C C . HIS A 1 136 ? -21.422 5.504 -15.758 1 94.75 136 HIS A C 1
ATOM 1086 O O . HIS A 1 136 ? -22.438 6.047 -15.336 1 94.75 136 HIS A O 1
ATOM 1092 N N . SER A 1 137 ? -20.625 4.863 -15.047 1 95.25 137 SER A N 1
ATOM 1093 C CA . SER A 1 137 ? -20.812 4.762 -13.602 1 95.25 137 SER A CA 1
ATOM 1094 C C . SER A 1 137 ? -19.609 5.293 -12.844 1 95.25 137 SER A C 1
ATOM 1096 O O . SER A 1 137 ? -19.406 6.508 -12.758 1 95.25 137 SER A O 1
ATOM 1098 N N . ILE A 1 138 ? -18.641 4.449 -12.508 1 93.12 138 ILE A N 1
ATOM 1099 C CA . ILE A 1 138 ? -17.562 4.824 -11.602 1 93.12 138 ILE A CA 1
ATOM 1100 C C . ILE A 1 138 ? -16.406 5.445 -12.398 1 93.12 138 ILE A C 1
ATOM 1102 O O . ILE A 1 138 ? -15.633 6.242 -11.867 1 93.12 138 ILE A O 1
ATOM 1106 N N . LEU A 1 139 ? -16.266 5.215 -13.727 1 92.31 139 LEU A N 1
ATOM 1107 C CA . LEU A 1 139 ? -15.109 5.645 -14.5 1 92.31 139 LEU A CA 1
ATOM 1108 C C . LEU A 1 139 ? -15.367 6.996 -15.148 1 92.31 139 LEU A C 1
ATOM 1110 O O . LEU A 1 139 ? -14.461 7.574 -15.766 1 92.31 139 LEU A O 1
ATOM 1114 N N . GLU A 1 140 ? -16.547 7.512 -15.016 1 89.94 140 GLU A N 1
ATOM 1115 C CA . GLU A 1 140 ? -16.859 8.828 -15.547 1 89.94 140 GLU A CA 1
ATOM 1116 C C . GLU A 1 140 ? -16.656 9.922 -14.5 1 89.94 140 GLU A C 1
ATOM 1118 O O . GLU A 1 140 ? -17.062 9.766 -13.344 1 89.94 140 GLU A O 1
ATOM 1123 N N . THR A 1 141 ? -16.031 10.992 -14.898 1 87.75 141 THR A N 1
ATOM 1124 C CA . THR A 1 141 ? -15.883 12.141 -14.008 1 87.75 141 THR A CA 1
ATOM 1125 C C . THR A 1 141 ? -17.203 12.906 -13.883 1 87.75 141 THR A C 1
ATOM 1127 O O . THR A 1 141 ? -17.781 13.336 -14.883 1 87.75 141 THR A O 1
ATOM 1130 N N . PRO A 1 142 ? -17.641 12.945 -12.734 1 91.5 142 PRO A N 1
ATOM 1131 C CA . PRO A 1 142 ? -18.875 13.719 -12.555 1 91.5 142 PRO A CA 1
ATOM 1132 C C . PRO A 1 142 ? -18.656 15.219 -12.766 1 91.5 142 PRO A C 1
ATOM 1134 O O . PRO A 1 142 ? -17.656 15.773 -12.32 1 91.5 142 PRO A O 1
ATOM 1137 N N . LEU A 1 143 ? -19.703 15.844 -13.469 1 92.06 143 LEU A N 1
ATOM 1138 C CA . LEU A 1 143 ? -19.656 17.266 -13.766 1 92.06 143 LEU A CA 1
ATOM 1139 C C . LEU A 1 143 ? -20.938 17.969 -13.312 1 92.06 143 LEU A C 1
ATOM 1141 O O . LEU A 1 143 ? -22.031 17.422 -13.445 1 92.06 143 LEU A O 1
ATOM 1145 N N . VAL A 1 144 ? -20.766 19.078 -12.711 1 92.62 144 VAL A N 1
ATOM 1146 C CA . VAL A 1 144 ? -21.859 20 -12.414 1 92.62 144 VAL A CA 1
ATOM 1147 C C . VAL A 1 144 ? -21.672 21.297 -13.172 1 92.62 144 VAL A C 1
ATOM 1149 O O . VAL A 1 144 ? -20.672 22 -12.969 1 92.62 144 VAL A O 1
ATOM 1152 N N . ASN A 1 145 ? -22.562 21.609 -13.992 1 91.88 145 ASN A N 1
ATOM 1153 C CA . ASN A 1 145 ? -22.438 22.766 -14.875 1 91.88 145 ASN A CA 1
ATOM 1154 C C . ASN A 1 145 ? -21.125 22.734 -15.648 1 91.88 145 ASN A C 1
ATOM 1156 O O . ASN A 1 145 ? -20.422 23.75 -15.734 1 91.88 145 ASN A O 1
ATOM 1160 N N . GLY A 1 146 ? -20.703 21.531 -16 1 86.06 146 GLY A N 1
ATOM 1161 C CA . GLY A 1 146 ? -19.5 21.375 -16.812 1 86.06 146 GLY A CA 1
ATOM 1162 C C . GLY A 1 146 ? -18.234 21.328 -15.992 1 86.06 146 GLY A C 1
ATOM 1163 O O . GLY A 1 146 ? -17.156 21.078 -16.516 1 86.06 146 GLY A O 1
ATOM 1164 N N . ASN A 1 147 ? -18.297 21.547 -14.703 1 82.75 147 ASN A N 1
ATOM 1165 C CA . ASN A 1 147 ? -17.141 21.516 -13.82 1 82.75 147 ASN A CA 1
ATOM 1166 C C . ASN A 1 147 ? -17.031 20.188 -13.086 1 82.75 147 ASN A C 1
ATOM 1168 O O . ASN A 1 147 ? -18.031 19.656 -12.602 1 82.75 147 ASN A O 1
ATOM 1172 N N . PRO A 1 148 ? -15.828 19.703 -13.102 1 84.69 148 PRO A N 1
ATOM 1173 C CA . PRO A 1 148 ? -15.656 18.422 -12.398 1 84.69 148 PRO A CA 1
ATOM 1174 C C . PRO A 1 148 ? -15.852 18.547 -10.891 1 84.69 148 PRO A C 1
ATOM 1176 O O . PRO A 1 148 ? -15.461 19.547 -10.289 1 84.69 148 PRO A O 1
ATOM 1179 N N . ILE A 1 149 ? -16.469 17.578 -10.312 1 87.38 149 ILE A N 1
ATOM 1180 C CA . ILE A 1 149 ? -16.656 17.516 -8.867 1 87.38 149 ILE A CA 1
ATOM 1181 C C . ILE A 1 149 ? -16.078 16.219 -8.32 1 87.38 149 ILE A C 1
ATOM 1183 O O . ILE A 1 149 ? -15.93 15.234 -9.055 1 87.38 149 ILE A O 1
ATOM 1187 N N . PRO A 1 150 ? -15.742 16.156 -7.055 1 85.25 150 PRO A N 1
ATOM 1188 C CA . PRO A 1 150 ? -15.117 14.961 -6.492 1 85.25 150 PRO A CA 1
ATOM 1189 C C . PRO A 1 150 ? -16.125 13.867 -6.172 1 85.25 150 PRO A C 1
ATOM 1191 O O . PRO A 1 150 ? -17.25 14.164 -5.754 1 85.25 150 PRO A O 1
ATOM 1194 N N . LEU A 1 151 ? -15.727 12.688 -6.383 1 89.75 151 LEU A N 1
ATOM 1195 C CA . LEU A 1 151 ? -16.438 11.516 -5.883 1 89.75 151 LEU A CA 1
ATOM 1196 C C . LEU A 1 151 ? -16.031 11.219 -4.438 1 89.75 151 LEU A C 1
ATOM 1198 O O . LEU A 1 151 ? -14.859 11.016 -4.141 1 89.75 151 LEU A O 1
ATOM 1202 N N . LEU A 1 152 ? -17 11.164 -3.564 1 90.19 152 LEU A N 1
ATOM 1203 C CA . LEU A 1 152 ? -16.734 10.953 -2.146 1 90.19 152 LEU A CA 1
ATOM 1204 C C . LEU A 1 152 ? -16.812 9.469 -1.793 1 90.19 152 LEU A C 1
ATOM 1206 O O . LEU A 1 152 ? -17.391 8.68 -2.551 1 90.19 152 LEU A O 1
ATOM 1210 N N . THR A 1 153 ? -16.172 9.188 -0.673 1 90.38 153 THR A N 1
ATOM 1211 C CA . THR A 1 153 ? -16.469 7.922 -0.008 1 90.38 153 THR A CA 1
ATOM 1212 C C . THR A 1 153 ? -17.641 8.078 0.952 1 90.38 153 THR A C 1
ATOM 1214 O O . THR A 1 153 ? -18.078 9.195 1.222 1 90.38 153 THR A O 1
ATOM 1217 N N . CYS A 1 154 ? -18.125 6.98 1.396 1 91.62 154 CYS A N 1
ATOM 1218 C CA . CYS A 1 154 ? -19.266 7.039 2.309 1 91.62 154 CYS A CA 1
ATOM 1219 C C . CYS A 1 154 ? -18.828 7.484 3.699 1 91.62 154 CYS A C 1
ATOM 1221 O O . CYS A 1 154 ? -19.656 7.766 4.559 1 91.62 154 CYS A O 1
ATOM 1223 N N . SER A 1 155 ? -17.531 7.621 3.877 1 90.06 155 SER A N 1
ATOM 1224 C CA . SER A 1 155 ? -16.969 7.961 5.184 1 90.06 155 SER A CA 1
ATOM 1225 C C . SER A 1 155 ? -16.562 9.43 5.246 1 90.06 155 SER A C 1
ATOM 1227 O O . SER A 1 155 ? -17.203 10.281 4.625 1 90.06 155 SER A O 1
ATOM 1229 N N . ALA A 1 156 ? -15.648 9.711 6.094 1 85.75 156 ALA A N 1
ATOM 1230 C CA . ALA A 1 156 ? -15.188 11.078 6.312 1 85.75 156 ALA A CA 1
ATOM 1231 C C . ALA A 1 156 ? -14.672 11.703 5.02 1 85.75 156 ALA A C 1
ATOM 1233 O O . ALA A 1 156 ? -14.07 11.016 4.188 1 85.75 156 ALA A O 1
ATOM 1234 N N . THR A 1 157 ? -15.031 12.891 4.898 1 85.88 157 THR A N 1
ATOM 1235 C CA . THR A 1 157 ? -14.531 13.68 3.777 1 85.88 157 THR A CA 1
ATOM 1236 C C . THR A 1 157 ? -13.43 14.633 4.238 1 85.88 157 THR A C 1
ATOM 1238 O O . THR A 1 157 ? -13.711 15.727 4.734 1 85.88 157 THR A O 1
ATOM 1241 N N . PRO A 1 158 ? -12.242 14.328 3.969 1 81.19 158 PRO A N 1
ATOM 1242 C CA . PRO A 1 158 ? -11.125 15.117 4.48 1 81.19 158 PRO A CA 1
ATOM 1243 C C . PRO A 1 158 ? -11.148 16.562 3.982 1 81.19 158 PRO A C 1
ATOM 1245 O O . PRO A 1 158 ? -10.688 17.469 4.684 1 81.19 158 PRO A O 1
ATOM 1248 N N . ALA A 1 159 ? -11.688 16.781 2.867 1 78.81 159 ALA A N 1
ATOM 1249 C CA . ALA A 1 159 ? -11.758 18.141 2.318 1 78.81 159 ALA A CA 1
ATOM 1250 C C . ALA A 1 159 ? -12.648 19.031 3.18 1 78.81 159 ALA A C 1
ATOM 1252 O O . ALA A 1 159 ? -12.5 20.25 3.17 1 78.81 159 ALA A O 1
ATOM 1253 N N . VAL A 1 160 ? -13.477 18.422 3.887 1 86.94 160 VAL A N 1
ATOM 1254 C CA . VAL A 1 160 ? -14.398 19.172 4.734 1 86.94 160 VAL A CA 1
ATOM 1255 C C . VAL A 1 160 ? -13.969 19.062 6.195 1 86.94 160 VAL A C 1
ATOM 1257 O O . VAL A 1 160 ? -13.836 20.078 6.891 1 86.94 160 VAL A O 1
ATOM 1260 N N . TRP A 1 161 ? -13.75 17.906 6.562 1 88.94 161 TRP A N 1
ATOM 1261 C CA . TRP A 1 161 ? -13.32 17.609 7.926 1 88.94 161 TRP A CA 1
ATOM 1262 C C . TRP A 1 161 ? -12.391 16.406 7.953 1 88.94 161 TRP A C 1
ATOM 1264 O O . TRP A 1 161 ? -12.781 15.297 7.574 1 88.94 161 TRP A O 1
ATOM 1274 N N . VAL A 1 162 ? -11.219 16.516 8.398 1 80.69 162 VAL A N 1
ATOM 1275 C CA . VAL A 1 162 ? -10.125 15.57 8.188 1 80.69 162 VAL A CA 1
ATOM 1276 C C . VAL A 1 162 ? -10.297 14.367 9.102 1 80.69 162 VAL A C 1
ATOM 1278 O O . VAL A 1 162 ? -9.984 13.234 8.719 1 80.69 162 VAL A O 1
ATOM 1281 N N . GLY A 1 163 ? -10.719 14.609 10.352 1 81.75 163 GLY A N 1
ATOM 1282 C CA . GLY A 1 163 ? -10.773 13.469 11.266 1 81.75 163 GLY A CA 1
ATOM 1283 C C . GLY A 1 163 ? -11.352 13.82 12.617 1 81.75 163 GLY A C 1
ATOM 1284 O O . GLY A 1 163 ? -12.008 14.852 12.773 1 81.75 163 GLY A O 1
ATOM 1285 N N . LYS A 1 164 ? -11.031 12.812 13.484 1 87.69 164 LYS A N 1
ATOM 1286 C CA . LYS A 1 164 ? -11.602 13.008 14.82 1 87.69 164 LYS A CA 1
ATOM 1287 C C . LYS A 1 164 ? -10.578 13.625 15.766 1 87.69 164 LYS A C 1
ATOM 1289 O O . LYS A 1 164 ? -9.383 13.656 15.461 1 87.69 164 LYS A O 1
ATOM 1294 N N . ASN A 1 165 ? -11.039 14.18 16.797 1 91 165 ASN A N 1
ATOM 1295 C CA . ASN A 1 165 ? -10.211 14.719 17.875 1 91 165 ASN A CA 1
ATOM 1296 C C . ASN A 1 165 ? -9.383 15.906 17.406 1 91 165 ASN A C 1
ATOM 1298 O O . ASN A 1 165 ? -9.93 16.906 16.906 1 91 165 ASN A O 1
ATOM 1302 N N . GLN A 1 166 ? -8.078 15.742 17.453 1 87.88 166 GLN A N 1
ATOM 1303 C CA . GLN A 1 166 ? -7.199 16.891 17.234 1 87.88 166 GLN A CA 1
ATOM 1304 C C . GLN A 1 166 ? -6.836 17.031 15.766 1 87.88 166 GLN A C 1
ATOM 1306 O O . GLN A 1 166 ? -6.098 17.953 15.391 1 87.88 166 GLN A O 1
ATOM 1311 N N . TYR A 1 167 ? -7.379 16.359 14.898 1 85.38 167 TYR A N 1
ATOM 1312 C CA . TYR A 1 167 ? -6.887 16.281 13.523 1 85.38 167 TYR A CA 1
ATOM 1313 C C . TYR A 1 167 ? -7.164 17.578 12.773 1 85.38 167 TYR A C 1
ATOM 1315 O O . TYR A 1 167 ? -6.445 17.922 11.828 1 85.38 167 TYR A O 1
ATOM 1323 N N . CYS A 1 168 ? -8.188 18.266 13.188 1 86.81 168 CYS A N 1
ATOM 1324 C CA . CYS A 1 168 ? -8.5 19.516 12.508 1 86.81 168 CYS A CA 1
ATOM 1325 C C . CYS A 1 168 ? -7.734 20.672 13.133 1 86.81 168 CYS A C 1
ATOM 1327 O O . CYS A 1 168 ? -7.98 21.844 12.805 1 86.81 168 CYS A O 1
ATOM 1329 N N . GLY A 1 169 ? -6.914 20.406 14.078 1 84.75 169 GLY A N 1
ATOM 1330 C CA . GLY A 1 169 ? -6.066 21.422 14.68 1 84.75 169 GLY A CA 1
ATOM 1331 C C . GLY A 1 169 ? -6.812 22.312 15.656 1 84.75 169 GLY A C 1
ATOM 1332 O O . GLY A 1 169 ? -7.977 22.062 15.969 1 84.75 169 GLY A O 1
ATOM 1333 N N . LEU A 1 170 ? -6.098 23.391 16.016 1 87.94 170 LEU A N 1
ATOM 1334 C CA . LEU A 1 170 ? -6.648 24.328 17 1 87.94 170 LEU A CA 1
ATOM 1335 C C . LEU A 1 170 ? -7.832 25.094 16.422 1 87.94 170 LEU A C 1
ATOM 1337 O O . LEU A 1 170 ? -7.762 25.578 15.289 1 87.94 170 LEU A O 1
ATOM 1341 N N . ASN A 1 171 ? -8.891 25.031 17.109 1 87.19 171 ASN A N 1
ATOM 1342 C CA . ASN A 1 171 ? -10.117 25.734 16.75 1 87.19 171 ASN A CA 1
ATOM 1343 C C . ASN A 1 171 ? -10.727 25.172 15.461 1 87.19 171 ASN A C 1
ATOM 1345 O O . ASN A 1 171 ? -11.57 25.797 14.836 1 87.19 171 ASN A O 1
ATOM 1349 N N . GLY A 1 172 ? -10.164 24.047 14.977 1 85.69 172 GLY A N 1
ATOM 1350 C CA . GLY A 1 172 ? -10.664 23.438 13.75 1 85.69 172 GLY A CA 1
ATOM 1351 C C . GLY A 1 172 ? -10.211 24.141 12.5 1 85.69 172 GLY A C 1
ATOM 1352 O O . GLY A 1 172 ? -10.797 23.969 11.43 1 85.69 172 GLY A O 1
ATOM 1353 N N . GLU A 1 173 ? -9.242 24.859 12.555 1 78.62 173 GLU A N 1
ATOM 1354 C CA . GLU A 1 173 ? -8.844 25.766 11.484 1 78.62 173 GLU A CA 1
ATOM 1355 C C . GLU A 1 173 ? -8.141 25.016 10.359 1 78.62 173 GLU A C 1
ATOM 1357 O O . GLU A 1 173 ? -8.008 25.531 9.25 1 78.62 173 GLU A O 1
ATOM 1362 N N . GLU A 1 174 ? -7.785 23.844 10.641 1 76.56 174 GLU A N 1
ATOM 1363 C CA . GLU A 1 174 ? -7.066 23.078 9.625 1 76.56 174 GLU A CA 1
ATOM 1364 C C . GLU A 1 174 ? -8.031 22.281 8.75 1 76.56 174 GLU A C 1
ATOM 1366 O O . GLU A 1 174 ? -7.609 21.625 7.797 1 76.56 174 GLU A O 1
ATOM 1371 N N . CYS A 1 175 ? -9.227 22.375 9.055 1 80.81 175 CYS A N 1
ATOM 1372 C CA . CYS A 1 175 ? -10.219 21.672 8.242 1 80.81 175 CYS A CA 1
ATOM 1373 C C . CYS A 1 175 ? -10.93 22.641 7.309 1 80.81 175 CYS A C 1
ATOM 1375 O O . CYS A 1 175 ? -10.992 23.844 7.578 1 80.81 175 CYS A O 1
ATOM 1377 N N . GLY A 1 176 ? -11.469 22.188 6.164 1 76.88 176 GLY A N 1
ATOM 1378 C CA . GLY A 1 176 ? -12.039 22.969 5.086 1 76.88 176 GLY A CA 1
ATOM 1379 C C . GLY A 1 176 ? -13.32 23.672 5.473 1 76.88 176 GLY A C 1
ATOM 1380 O O . GLY A 1 176 ? -13.656 24.719 4.906 1 76.88 176 GLY A O 1
ATOM 1381 N N . ALA A 1 177 ? -14.016 23.188 6.402 1 73.56 177 ALA A N 1
ATOM 1382 C CA . ALA A 1 177 ? -15.281 23.781 6.816 1 73.56 177 ALA A CA 1
ATOM 1383 C C . ALA A 1 177 ? -15.094 25.203 7.309 1 73.56 177 ALA A C 1
ATOM 1385 O O . ALA A 1 177 ? -16.047 25.984 7.332 1 73.56 177 ALA A O 1
ATOM 1386 N N . SER A 1 178 ? -13.93 25.516 7.703 1 72.69 178 SER A N 1
ATOM 1387 C CA . SER A 1 178 ? -13.641 26.844 8.234 1 72.69 178 SER A CA 1
ATOM 1388 C C . SER A 1 178 ? -13.547 27.875 7.113 1 72.69 178 SER A C 1
ATOM 1390 O O . SER A 1 178 ? -13.719 29.062 7.352 1 72.69 178 SER A O 1
ATOM 1392 N N . GLU A 1 179 ? -13.398 27.359 5.957 1 71.69 179 GLU A N 1
ATOM 1393 C CA . GLU A 1 179 ? -13.125 28.297 4.883 1 71.69 179 GLU A CA 1
ATOM 1394 C C . GLU A 1 179 ? -14.109 28.125 3.729 1 71.69 179 GLU A C 1
ATOM 1396 O O . GLU A 1 179 ? -14.422 29.094 3.025 1 71.69 179 GLU A O 1
ATOM 1401 N N . LEU A 1 180 ? -14.633 26.984 3.611 1 76 180 LEU A N 1
ATOM 1402 C CA . LEU A 1 180 ? -15.484 26.688 2.469 1 76 180 LEU A CA 1
ATOM 1403 C C . LEU A 1 180 ? -16.844 27.359 2.617 1 76 180 LEU A C 1
ATOM 1405 O O . LEU A 1 180 ? -17.406 27.406 3.719 1 76 180 LEU A O 1
ATOM 1409 N N . LYS A 1 181 ? -17.25 27.875 1.496 1 78.81 181 LYS A N 1
ATOM 1410 C CA . LYS A 1 181 ? -18.609 28.406 1.474 1 78.81 181 LYS A CA 1
ATOM 1411 C C . LYS A 1 181 ? -19.609 27.359 0.977 1 78.81 181 LYS A C 1
ATOM 1413 O O . LYS A 1 181 ? -20.719 27.25 1.501 1 78.81 181 LYS A O 1
ATOM 1418 N N . GLU A 1 182 ? -19.125 26.672 0.014 1 88.88 182 GLU A N 1
ATOM 1419 C CA . GLU A 1 182 ? -19.938 25.609 -0.555 1 88.88 182 GLU A CA 1
ATOM 1420 C C . GLU A 1 182 ? -19.062 24.438 -1.021 1 88.88 182 GLU A C 1
ATOM 1422 O O . GLU A 1 182 ? -17.844 24.578 -1.13 1 88.88 182 GLU A O 1
ATOM 1427 N N . PHE A 1 183 ? -19.672 23.344 -1.205 1 89.62 183 PHE A N 1
ATOM 1428 C CA . PHE A 1 183 ? -18.938 22.141 -1.614 1 89.62 183 PHE A CA 1
ATOM 1429 C C . PHE A 1 183 ? -19.812 21.234 -2.461 1 89.62 183 PHE A C 1
ATOM 1431 O O . PHE A 1 183 ? -20.891 20.828 -2.025 1 89.62 183 PHE A O 1
ATOM 1438 N N . PHE A 1 184 ? -19.406 21.016 -3.744 1 91.06 184 PHE A N 1
ATOM 1439 C CA . PHE A 1 184 ? -20.094 20.109 -4.652 1 91.06 184 PHE A CA 1
ATOM 1440 C C . PHE A 1 184 ? -19.516 18.703 -4.562 1 91.06 184 PHE A C 1
ATOM 1442 O O . PHE A 1 184 ? -18.297 18.547 -4.406 1 91.06 184 PHE A O 1
ATOM 1449 N N . PHE A 1 185 ? -20.375 17.703 -4.676 1 91.44 185 PHE A N 1
ATOM 1450 C CA . PHE A 1 185 ? -19.859 16.359 -4.488 1 91.44 185 PHE A CA 1
ATOM 1451 C C . PHE A 1 185 ? -20.75 15.336 -5.191 1 91.44 185 PHE A C 1
ATOM 1453 O O . PHE A 1 185 ? -21.891 15.648 -5.566 1 91.44 185 PHE A O 1
ATOM 1460 N N . LYS A 1 186 ? -20.219 14.195 -5.43 1 93.06 186 LYS A N 1
ATOM 1461 C CA . LYS A 1 186 ? -20.953 12.992 -5.816 1 93.06 186 LYS A CA 1
ATOM 1462 C C . LYS A 1 186 ? -20.812 11.906 -4.754 1 93.06 186 LYS A C 1
ATOM 1464 O O . LYS A 1 186 ? -19.703 11.625 -4.285 1 93.06 186 LYS A O 1
ATOM 1469 N N . CYS A 1 187 ? -21.906 11.336 -4.32 1 93.94 187 CYS A N 1
ATOM 1470 C CA . CYS A 1 187 ? -21.906 10.211 -3.391 1 93.94 187 CYS A CA 1
ATOM 1471 C C . CYS A 1 187 ? -22.203 8.906 -4.113 1 93.94 187 CYS A C 1
ATOM 1473 O O . CYS A 1 187 ? -23.062 8.852 -4.984 1 93.94 187 CYS A O 1
ATOM 1475 N N . PRO A 1 188 ? -21.453 7.898 -3.748 1 93.62 188 PRO A N 1
ATOM 1476 C CA . PRO A 1 188 ? -21.75 6.582 -4.316 1 93.62 188 PRO A CA 1
ATOM 1477 C C . PRO A 1 188 ? -23 5.945 -3.709 1 93.62 188 PRO A C 1
ATOM 1479 O O . PRO A 1 188 ? -23.594 6.508 -2.791 1 93.62 188 PRO A O 1
ATOM 1482 N N . ALA A 1 189 ? -23.359 4.844 -4.297 1 94.06 189 ALA A N 1
ATOM 1483 C CA . ALA A 1 189 ? -24.484 4.07 -3.775 1 94.06 189 ALA A CA 1
ATOM 1484 C C . ALA A 1 189 ? -24.094 3.34 -2.49 1 94.06 189 ALA A C 1
ATOM 1486 O O . ALA A 1 189 ? -22.906 3.195 -2.184 1 94.06 189 ALA A O 1
ATOM 1487 N N . SER A 1 190 ? -25.062 2.98 -1.668 1 91.44 190 SER A N 1
ATOM 1488 C CA . SER A 1 190 ? -24.969 2.09 -0.516 1 91.44 190 SER A CA 1
ATOM 1489 C C . SER A 1 190 ? -24.281 2.775 0.659 1 91.44 190 SER A C 1
ATOM 1491 O O . SER A 1 190 ? -23.562 2.129 1.431 1 91.44 190 SER A O 1
ATOM 1493 N N . CYS A 1 191 ? -24.406 4.043 0.783 1 92 191 CYS A N 1
ATOM 1494 C CA . CYS A 1 191 ? -23.766 4.777 1.859 1 92 191 CYS A CA 1
ATOM 1495 C C . CYS A 1 191 ? -24.547 4.668 3.156 1 92 191 CYS A C 1
ATOM 1497 O O . CYS A 1 191 ? -24.062 5.051 4.223 1 92 191 CYS A O 1
ATOM 1499 N N . LYS A 1 192 ? -25.719 4.156 3.094 1 88.31 192 LYS A N 1
ATOM 1500 C CA . LYS A 1 192 ? -26.484 3.914 4.32 1 88.31 192 LYS A CA 1
ATOM 1501 C C . LYS A 1 192 ? -25.734 2.949 5.242 1 88.31 192 LYS A C 1
ATOM 1503 O O . LYS A 1 192 ? -25.625 3.195 6.445 1 88.31 192 LYS A O 1
ATOM 1508 N N . GLU A 1 193 ? -25.219 1.936 4.652 1 82.31 193 GLU A N 1
ATOM 1509 C CA . GLU A 1 193 ? -24.531 0.902 5.43 1 82.31 193 GLU A CA 1
ATOM 1510 C C . GLU A 1 193 ? -23.031 1.166 5.504 1 82.31 193 GLU A C 1
ATOM 1512 O O . GLU A 1 193 ? -22.391 0.805 6.484 1 82.31 193 GLU A O 1
ATOM 1517 N N . ASP A 1 194 ? -22.531 1.886 4.578 1 87.38 194 ASP A N 1
ATOM 1518 C CA . ASP A 1 194 ? -21.078 2.037 4.461 1 87.38 194 ASP A CA 1
ATOM 1519 C C . ASP A 1 194 ? -20.594 3.275 5.215 1 87.38 194 ASP A C 1
ATOM 1521 O O . ASP A 1 194 ? -19.391 3.533 5.285 1 87.38 194 ASP A O 1
ATOM 1525 N N . SER A 1 195 ? -21.484 4.012 5.824 1 90.81 195 SER A N 1
ATOM 1526 C CA . SER A 1 195 ? -21.109 5.238 6.523 1 90.81 195 SER A CA 1
ATOM 1527 C C . SER A 1 195 ? -21 5.008 8.023 1 90.81 195 SER A C 1
ATOM 1529 O O . SER A 1 195 ? -21.312 5.902 8.82 1 90.81 195 SER A O 1
ATOM 1531 N N . TYR A 1 196 ? -20.625 3.855 8.43 1 88.56 196 TYR A N 1
ATOM 1532 C CA . TYR A 1 196 ? -20.484 3.512 9.836 1 88.56 196 TYR A CA 1
ATOM 1533 C C . TYR A 1 196 ? -19.141 3.971 10.383 1 88.56 196 TYR A C 1
ATOM 1535 O O . TYR A 1 196 ? -18.141 4 9.656 1 88.56 196 TYR A O 1
ATOM 1543 N N . THR A 1 197 ? -19.156 4.363 11.664 1 89.69 197 THR A N 1
ATOM 1544 C CA . THR A 1 197 ? -17.891 4.484 12.398 1 89.69 197 THR A CA 1
ATOM 1545 C C . THR A 1 197 ? -17.422 3.121 12.906 1 89.69 197 THR A C 1
ATOM 1547 O O . THR A 1 197 ? -18.188 2.4 13.547 1 89.69 197 THR A O 1
ATOM 1550 N N . TRP A 1 198 ? -16.25 2.791 12.633 1 85.06 198 TRP A N 1
ATOM 1551 C CA . TRP A 1 198 ? -15.75 1.464 12.977 1 85.06 198 TRP A CA 1
ATOM 1552 C C . TRP A 1 198 ? -14.844 1.524 14.195 1 85.06 198 TRP A C 1
ATOM 1554 O O . TRP A 1 198 ? -14.336 0.497 14.656 1 85.06 198 TRP A O 1
ATOM 1564 N N . SER A 1 199 ? -14.539 2.691 14.703 1 86.44 199 SER A N 1
ATOM 1565 C CA . SER A 1 199 ? -13.852 2.945 15.961 1 86.44 199 SER A CA 1
ATOM 1566 C C . SER A 1 199 ? -14.625 3.939 16.828 1 86.44 199 SER A C 1
ATOM 1568 O O . SER A 1 199 ? -15.43 4.719 16.312 1 86.44 199 SER A O 1
ATOM 1570 N N . ASP A 1 200 ? -14.328 3.811 18.047 1 88.88 200 ASP A N 1
ATOM 1571 C CA . ASP A 1 200 ? -15 4.73 18.953 1 88.88 200 ASP A CA 1
ATOM 1572 C C . ASP A 1 200 ? -14.711 6.184 18.594 1 88.88 200 ASP A C 1
ATOM 1574 O O . ASP A 1 200 ? -13.555 6.594 18.531 1 88.88 200 ASP A O 1
ATOM 1578 N N . THR A 1 201 ? -15.82 6.918 18.359 1 92.69 201 THR A N 1
ATOM 1579 C CA . THR A 1 201 ? -15.727 8.328 18 1 92.69 201 THR A CA 1
ATOM 1580 C C . THR A 1 201 ? -16.609 9.172 18.938 1 92.69 201 THR A C 1
ATOM 1582 O O . THR A 1 201 ? -17.828 9.023 18.938 1 92.69 201 THR A O 1
ATOM 1585 N N . ALA A 1 202 ? -15.992 10.023 19.578 1 94.5 202 ALA A N 1
ATOM 1586 C CA . ALA A 1 202 ? -16.688 10.797 20.594 1 94.5 202 ALA A CA 1
ATOM 1587 C C . ALA A 1 202 ? -17.562 11.875 19.953 1 94.5 202 ALA A C 1
ATOM 1589 O O . ALA A 1 202 ? -17.141 12.555 19.016 1 94.5 202 ALA A O 1
ATOM 1590 N N . VAL A 1 203 ? -18.766 12.008 20.422 1 96 203 VAL A N 1
ATOM 1591 C CA . VAL A 1 203 ? -19.703 13.094 20.156 1 96 203 VAL A CA 1
ATOM 1592 C C . VAL A 1 203 ? -20.234 13.641 21.484 1 96 203 VAL A C 1
ATOM 1594 O O . VAL A 1 203 ? -21.312 13.242 21.938 1 96 203 VAL A O 1
ATOM 1597 N N . GLY A 1 204 ? -19.484 14.617 21.953 1 94.38 204 GLY A N 1
ATOM 1598 C CA . GLY A 1 204 ? -19.781 15.039 23.312 1 94.38 204 GLY A CA 1
ATOM 1599 C C . GLY A 1 204 ? -19.625 13.93 24.328 1 94.38 204 GLY A C 1
ATOM 1600 O O . GLY A 1 204 ? -18.562 13.336 24.453 1 94.38 204 GLY A O 1
ATOM 1601 N N . PRO A 1 205 ? -20.688 13.672 25 1 93 205 PRO A N 1
ATOM 1602 C CA . PRO A 1 205 ? -20.594 12.648 26.047 1 93 205 PRO A CA 1
ATOM 1603 C C . PRO A 1 205 ? -20.859 11.242 25.531 1 93 205 PRO A C 1
ATOM 1605 O O . PRO A 1 205 ? -20.688 10.258 26.25 1 93 205 PRO A O 1
ATOM 1608 N N . ILE A 1 206 ? -21.25 11.125 24.344 1 91.69 206 ILE A N 1
ATOM 1609 C CA . ILE A 1 206 ? -21.578 9.805 23.797 1 91.69 206 ILE A CA 1
ATOM 1610 C C . ILE A 1 206 ? -20.516 9.398 22.781 1 91.69 206 ILE A C 1
ATOM 1612 O O . ILE A 1 206 ? -19.75 10.234 22.297 1 91.69 206 ILE A O 1
ATOM 1616 N N . ASN A 1 207 ? -20.453 8.078 22.562 1 90.75 207 ASN A N 1
ATOM 1617 C CA . ASN A 1 207 ? -19.547 7.543 21.562 1 90.75 207 ASN A CA 1
ATOM 1618 C C . ASN A 1 207 ? -20.297 6.898 20.406 1 90.75 207 ASN A C 1
ATOM 1620 O O . ASN A 1 207 ? -21.25 6.145 20.625 1 90.75 207 ASN A O 1
ATOM 1624 N N . SER A 1 208 ? -19.984 7.332 19.266 1 91.75 208 SER A N 1
ATOM 1625 C CA . SER A 1 208 ? -20.547 6.719 18.062 1 91.75 208 SER A CA 1
ATOM 1626 C C . SER A 1 208 ? -19.703 5.531 17.594 1 91.75 208 SER A C 1
ATOM 1628 O O . SER A 1 208 ? -18.5 5.672 17.359 1 91.75 208 SER A O 1
ATOM 1630 N N . ILE A 1 209 ? -20.266 4.324 17.484 1 89.44 209 ILE A N 1
ATOM 1631 C CA . ILE A 1 209 ? -19.578 3.141 16.984 1 89.44 209 ILE A CA 1
ATOM 1632 C C . ILE A 1 209 ? -20.578 2.203 16.312 1 89.44 209 ILE A C 1
ATOM 1634 O O . ILE A 1 209 ? -21.703 2.029 16.797 1 89.44 209 ILE A O 1
ATOM 1638 N N . TYR A 1 210 ? -20.266 1.64 15.164 1 86.44 210 TYR A N 1
ATOM 1639 C CA . TYR A 1 210 ? -21.062 0.685 14.398 1 86.44 210 TYR A CA 1
ATOM 1640 C C . TYR A 1 210 ? -22.422 1.277 14.031 1 86.44 210 TYR A C 1
ATOM 1642 O O . TYR A 1 210 ? -23.453 0.626 14.195 1 86.44 210 TYR A O 1
ATOM 1650 N N . ARG A 1 211 ? -22.406 2.502 13.68 1 89 211 ARG A N 1
ATOM 1651 C CA . ARG A 1 211 ? -23.562 3.246 13.211 1 89 211 ARG A CA 1
ATOM 1652 C C . ARG A 1 211 ? -23.141 4.379 12.273 1 89 211 ARG A C 1
ATOM 1654 O O . ARG A 1 211 ? -21.984 4.805 12.289 1 89 211 ARG A O 1
ATOM 1661 N N . PRO A 1 212 ? -24.141 4.879 11.484 1 92.25 212 PRO A N 1
ATOM 1662 C CA . PRO A 1 212 ? -23.797 6.016 10.625 1 92.25 212 PRO A CA 1
ATOM 1663 C C . PRO A 1 212 ? -23.391 7.25 11.414 1 92.25 212 PRO A C 1
ATOM 1665 O O . PRO A 1 212 ? -23.969 7.539 12.469 1 92.25 212 PRO A O 1
ATOM 1668 N N . TYR A 1 213 ? -22.438 7.949 10.953 1 95.38 213 TYR A N 1
ATOM 1669 C CA . TYR A 1 213 ? -21.938 9.141 11.641 1 95.38 213 TYR A CA 1
ATOM 1670 C C . TYR A 1 213 ? -22.609 10.398 11.102 1 95.38 213 TYR A C 1
ATOM 1672 O O . TYR A 1 213 ? -22.047 11.102 10.258 1 95.38 213 TYR A O 1
ATOM 1680 N N . VAL A 1 214 ? -23.766 10.641 11.594 1 96.5 214 VAL A N 1
ATOM 1681 C CA . VAL A 1 214 ? -24.609 11.773 11.242 1 96.5 214 VAL A CA 1
ATOM 1682 C C . VAL A 1 214 ? -25.062 12.5 12.508 1 96.5 214 VAL A C 1
ATOM 1684 O O . VAL A 1 214 ? -25.688 11.898 13.383 1 96.5 214 VAL A O 1
ATOM 1687 N N . ILE A 1 215 ? -24.688 13.695 12.594 1 96.94 215 ILE A N 1
ATOM 1688 C CA . ILE A 1 215 ? -25.047 14.5 13.75 1 96.94 215 ILE A CA 1
ATOM 1689 C C . ILE A 1 215 ? -25.922 15.672 13.312 1 96.94 215 ILE A C 1
ATOM 1691 O O . ILE A 1 215 ? -25.5 16.5 12.508 1 96.94 215 ILE A O 1
ATOM 1695 N N . GLY A 1 216 ? -27.047 15.727 13.906 1 95.31 216 GLY A N 1
ATOM 1696 C CA . GLY A 1 216 ? -27.969 16.797 13.562 1 95.31 216 GLY A CA 1
ATOM 1697 C C . GLY A 1 216 ? -29.172 16.328 12.781 1 95.31 216 GLY A C 1
ATOM 1698 O O . GLY A 1 216 ? -29.469 15.125 12.75 1 95.31 216 GLY A O 1
ATOM 1699 N N . GLY A 1 217 ? -29.891 17.312 12.195 1 92.75 217 GLY A N 1
ATOM 1700 C CA . GLY A 1 217 ? -31.141 17.078 11.477 1 92.75 217 GLY A CA 1
ATOM 1701 C C . GLY A 1 217 ? -31.797 18.344 11 1 92.75 217 GLY A C 1
ATOM 1702 O O . GLY A 1 217 ? -31.297 19.453 11.234 1 92.75 217 GLY A O 1
ATOM 1703 N N . ASN A 1 218 ? -32.875 18.141 10.312 1 91 218 ASN A N 1
ATOM 1704 C CA . ASN A 1 218 ? -33.594 19.281 9.766 1 91 218 ASN A CA 1
ATOM 1705 C C . ASN A 1 218 ? -32.719 20.156 8.898 1 91 218 ASN A C 1
ATOM 1707 O O . ASN A 1 218 ? -32.625 21.359 9.109 1 91 218 ASN A O 1
ATOM 1711 N N . ASN A 1 219 ? -31.922 19.547 8.148 1 94 219 ASN A N 1
ATOM 1712 C CA . ASN A 1 219 ? -31.016 20.109 7.156 1 94 219 ASN A CA 1
ATOM 1713 C C . ASN A 1 219 ? -29.906 20.938 7.809 1 94 219 ASN A C 1
ATOM 1715 O O . ASN A 1 219 ? -29.469 21.938 7.246 1 94 219 ASN A O 1
ATOM 1719 N N . THR A 1 220 ? -29.594 20.703 9.008 1 94.62 220 THR A N 1
ATOM 1720 C CA . THR A 1 220 ? -28.438 21.266 9.703 1 94.62 220 THR A CA 1
ATOM 1721 C C . THR A 1 220 ? -27.578 20.172 10.32 1 94.62 220 THR A C 1
ATOM 1723 O O . THR A 1 220 ? -27.984 19.531 11.297 1 94.62 220 THR A O 1
ATOM 1726 N N . TYR A 1 221 ? -26.531 20.031 9.75 1 96.38 221 TYR A N 1
ATOM 1727 C CA . TYR A 1 221 ? -25.656 18.938 10.18 1 96.38 221 TYR A CA 1
ATOM 1728 C C . TYR A 1 221 ? -24.312 19.469 10.664 1 96.38 221 TYR A C 1
ATOM 1730 O O . TYR A 1 221 ? -23.797 20.453 10.117 1 96.38 221 TYR A O 1
ATOM 1738 N N . ARG A 1 222 ? -23.812 18.859 11.727 1 96.06 222 ARG A N 1
ATOM 1739 C CA . ARG A 1 222 ? -22.469 19.188 12.203 1 96.06 222 ARG A CA 1
ATOM 1740 C C . ARG A 1 222 ? -21.422 18.938 11.125 1 96.06 222 ARG A C 1
ATOM 1742 O O . ARG A 1 222 ? -21.562 18.016 10.32 1 96.06 222 ARG A O 1
ATOM 1749 N N . ALA A 1 223 ? -20.391 19.641 11.07 1 94.44 223 ALA A N 1
ATOM 1750 C CA . ALA A 1 223 ? -19.453 19.672 9.945 1 94.44 223 ALA A CA 1
ATOM 1751 C C . ALA A 1 223 ? -18.719 18.359 9.812 1 94.44 223 ALA A C 1
ATOM 1753 O O . ALA A 1 223 ? -18.234 18.016 8.734 1 94.44 223 ALA A O 1
ATOM 1754 N N . ASP A 1 224 ? -18.562 17.625 10.859 1 94.5 224 ASP A N 1
ATOM 1755 C CA . ASP A 1 224 ? -17.812 16.375 10.797 1 94.5 224 ASP A CA 1
ATOM 1756 C C . ASP A 1 224 ? -18.719 15.203 10.469 1 94.5 224 ASP A C 1
ATOM 1758 O O . ASP A 1 224 ? -18.281 14.055 10.43 1 94.5 224 ASP A O 1
ATOM 1762 N N . SER A 1 225 ? -20.016 15.516 10.258 1 96 225 SER A N 1
ATOM 1763 C CA . SER A 1 225 ? -20.922 14.461 9.805 1 96 225 SER A CA 1
ATOM 1764 C C . SER A 1 225 ? -20.516 13.938 8.43 1 96 225 SER A C 1
ATOM 1766 O O . SER A 1 225 ? -20.062 14.703 7.578 1 96 225 SER A O 1
ATOM 1768 N N . PHE A 1 226 ? -20.719 12.648 8.266 1 95.56 226 PHE A N 1
ATOM 1769 C CA . PHE A 1 226 ? -20.453 12.094 6.938 1 95.56 226 PHE A CA 1
ATOM 1770 C C . PHE A 1 226 ? -21.469 12.609 5.926 1 95.56 226 PHE A C 1
ATOM 1772 O O . PHE A 1 226 ? -22.672 12.383 6.074 1 95.56 226 PHE A O 1
ATOM 1779 N N . ILE A 1 227 ? -20.984 13.164 4.934 1 95.25 227 ILE A N 1
ATOM 1780 C CA . ILE A 1 227 ? -21.797 13.953 4.012 1 95.25 227 ILE A CA 1
ATOM 1781 C C . ILE A 1 227 ? -22.812 13.055 3.324 1 95.25 227 ILE A C 1
ATOM 1783 O O . ILE A 1 227 ? -24 13.383 3.252 1 95.25 227 ILE A O 1
ATOM 1787 N N . CYS A 1 228 ? -22.375 11.945 2.77 1 95.38 228 CYS A N 1
ATOM 1788 C CA . CYS A 1 228 ? -23.266 11.086 1.99 1 95.38 228 CYS A CA 1
ATOM 1789 C C . CYS A 1 228 ? -24.375 10.5 2.865 1 95.38 228 CYS A C 1
ATOM 1791 O O . CYS A 1 228 ? -25.531 10.445 2.453 1 95.38 228 CYS A O 1
ATOM 1793 N N . ALA A 1 229 ? -24.062 10.094 4.027 1 95.81 229 ALA A N 1
ATOM 1794 C CA . ALA A 1 229 ? -25.078 9.594 4.957 1 95.81 229 ALA A CA 1
ATOM 1795 C C . ALA A 1 229 ? -26.016 10.711 5.391 1 95.81 229 ALA A C 1
ATOM 1797 O O . ALA A 1 229 ? -27.219 10.484 5.547 1 95.81 229 ALA A O 1
ATOM 1798 N N . ALA A 1 230 ? -25.469 11.844 5.66 1 96.38 230 ALA A N 1
ATOM 1799 C CA . ALA A 1 230 ? -26.281 12.992 6.043 1 96.38 230 ALA A CA 1
ATOM 1800 C C . ALA A 1 230 ? -27.266 13.352 4.938 1 96.38 230 ALA A C 1
ATOM 1802 O O . ALA A 1 230 ? -28.406 13.734 5.211 1 96.38 230 ALA A O 1
ATOM 1803 N N . GLY A 1 231 ? -26.766 13.281 3.719 1 96.38 231 GLY A N 1
ATOM 1804 C CA . GLY A 1 231 ? -27.672 13.523 2.596 1 96.38 231 GLY A CA 1
ATOM 1805 C C . GLY A 1 231 ? -28.828 12.555 2.543 1 96.38 231 GLY A C 1
ATOM 1806 O O . GLY A 1 231 ? -29.969 12.969 2.324 1 96.38 231 GLY A O 1
ATOM 1807 N N . LEU A 1 232 ? -28.531 11.344 2.697 1 95.5 232 LEU A N 1
ATOM 1808 C CA . LEU A 1 232 ? -29.594 10.336 2.734 1 95.5 232 LEU A CA 1
ATOM 1809 C C . LEU A 1 232 ? -30.531 10.578 3.9 1 95.5 232 LEU A C 1
ATOM 1811 O O . LEU A 1 232 ? -31.75 10.445 3.754 1 95.5 232 LEU A O 1
ATOM 1815 N N . HIS A 1 233 ? -30.016 10.93 5.008 1 95.38 233 HIS A N 1
ATOM 1816 C CA . HIS A 1 233 ? -30.812 11.258 6.184 1 95.38 233 HIS A CA 1
ATOM 1817 C C . HIS A 1 233 ? -31.734 12.438 5.91 1 95.38 233 HIS A C 1
ATOM 1819 O O . HIS A 1 233 ? -32.875 12.453 6.348 1 95.38 233 HIS A O 1
ATOM 1825 N N . HIS A 1 234 ? -31.203 13.43 5.309 1 94.56 234 HIS A N 1
ATOM 1826 C CA . HIS A 1 234 ? -31.969 14.625 4.961 1 94.56 234 HIS A CA 1
ATOM 1827 C C . HIS A 1 234 ? -33.094 14.297 4.012 1 94.56 234 HIS A C 1
ATOM 1829 O O . HIS A 1 234 ? -34.094 15.047 3.922 1 94.56 234 HIS A O 1
ATOM 1835 N N . GLY A 1 235 ? -32.938 13.164 3.248 1 92.75 235 GLY A N 1
ATOM 1836 C CA . GLY A 1 235 ? -34.031 12.734 2.391 1 92.75 235 GLY A CA 1
ATOM 1837 C C . GLY A 1 235 ? -33.656 12.719 0.919 1 92.75 235 GLY A C 1
ATOM 1838 O O . GLY A 1 235 ? -34.5 12.484 0.062 1 92.75 235 GLY A O 1
ATOM 1839 N N . ILE A 1 236 ? -32.469 13.023 0.683 1 92.25 236 ILE A N 1
ATOM 1840 C CA . ILE A 1 236 ? -32.031 12.93 -0.71 1 92.25 236 ILE A CA 1
ATOM 1841 C C . ILE A 1 236 ? -32.094 11.477 -1.176 1 92.25 236 ILE A C 1
ATOM 1843 O O . ILE A 1 236 ? -31.609 10.578 -0.498 1 92.25 236 ILE A O 1
ATOM 1847 N N . SER A 1 237 ? -32.719 11.266 -2.273 1 85.81 237 SER A N 1
ATOM 1848 C CA . SER A 1 237 ? -32.844 9.914 -2.818 1 85.81 237 SER A CA 1
ATOM 1849 C C . SER A 1 237 ? -31.562 9.492 -3.527 1 85.81 237 SER A C 1
ATOM 1851 O O . SER A 1 237 ? -30.938 10.305 -4.215 1 85.81 237 SER A O 1
ATOM 1853 N N . GLY A 1 238 ? -31.062 8.312 -3.195 1 89.69 238 GLY A N 1
ATOM 1854 C CA . GLY A 1 238 ? -29.906 7.902 -3.967 1 89.69 238 GLY A CA 1
ATOM 1855 C C . GLY A 1 238 ? -29.094 6.828 -3.279 1 89.69 238 GLY A C 1
ATOM 1856 O O . GLY A 1 238 ? -27.891 6.711 -3.518 1 89.69 238 GLY A O 1
ATOM 1857 N N . ASP A 1 239 ? -29.656 6.074 -2.365 1 90.25 239 ASP A N 1
ATOM 1858 C CA . ASP A 1 239 ? -28.875 5.035 -1.711 1 90.25 239 ASP A CA 1
ATOM 1859 C C . ASP A 1 239 ? -28.516 3.916 -2.689 1 90.25 239 ASP A C 1
ATOM 1861 O O . ASP A 1 239 ? -27.484 3.258 -2.543 1 90.25 239 ASP A O 1
ATOM 1865 N N . ARG A 1 240 ? -29.328 3.752 -3.691 1 91.31 240 ARG A N 1
ATOM 1866 C CA . ARG A 1 240 ? -29.078 2.664 -4.633 1 91.31 240 ARG A CA 1
ATOM 1867 C C . ARG A 1 240 ? -28.391 3.176 -5.895 1 91.31 240 ARG A C 1
ATOM 1869 O O . ARG A 1 240 ? -27.781 2.4 -6.637 1 91.31 240 ARG A O 1
ATOM 1876 N N . THR A 1 241 ? -28.5 4.449 -6.152 1 94.25 241 THR A N 1
ATOM 1877 C CA . THR A 1 241 ? -28 4.961 -7.426 1 94.25 241 THR A CA 1
ATOM 1878 C C . THR A 1 241 ? -26.969 6.062 -7.199 1 94.25 241 THR A C 1
ATOM 1880 O O . THR A 1 241 ? -26.469 6.648 -8.156 1 94.25 241 THR A O 1
ATOM 1883 N N . GLY A 1 242 ? -26.672 6.262 -5.961 1 94.19 242 GLY A N 1
ATOM 1884 C CA . GLY A 1 242 ? -25.828 7.422 -5.707 1 94.19 242 GLY A CA 1
ATOM 1885 C C . GLY A 1 242 ? -26.547 8.734 -5.953 1 94.19 242 GLY A C 1
ATOM 1886 O O . GLY A 1 242 ? -27.719 8.75 -6.359 1 94.19 242 GLY A O 1
ATOM 1887 N N . PHE A 1 243 ? -25.906 9.828 -5.637 1 95.25 243 PHE A N 1
ATOM 1888 C CA . PHE A 1 243 ? -26.5 11.141 -5.879 1 95.25 243 PHE A CA 1
ATOM 1889 C C . PHE A 1 243 ? -25.438 12.227 -5.867 1 95.25 243 PHE A C 1
ATOM 1891 O O . PHE A 1 243 ? -24.312 12 -5.402 1 95.25 243 PHE A O 1
ATOM 1898 N N . THR A 1 244 ? -25.766 13.305 -6.488 1 95.19 244 THR A N 1
ATOM 1899 C CA . THR A 1 244 ? -24.953 14.508 -6.477 1 95.19 244 THR A CA 1
ATOM 1900 C C . THR A 1 244 ? -25.641 15.625 -5.688 1 95.19 244 THR A C 1
ATOM 1902 O O . THR A 1 244 ? -26.859 15.617 -5.539 1 95.19 244 THR A O 1
ATOM 1905 N N . GLY A 1 245 ? -24.797 16.438 -5.105 1 95.31 245 GLY A N 1
ATOM 1906 C CA . GLY A 1 245 ? -25.375 17.516 -4.32 1 95.31 245 GLY A CA 1
ATOM 1907 C C . GLY A 1 245 ? -24.391 18.625 -4.023 1 95.31 245 GLY A C 1
ATOM 1908 O O . GLY A 1 245 ? -23.281 18.641 -4.566 1 95.31 245 GLY A O 1
ATOM 1909 N N . ARG A 1 246 ? -24.969 19.531 -3.316 1 95.44 246 ARG A N 1
ATOM 1910 C CA . ARG A 1 246 ? -24.234 20.719 -2.865 1 95.44 246 ARG A CA 1
ATOM 1911 C C . ARG A 1 246 ? -24.531 21.016 -1.402 1 95.44 246 ARG A C 1
ATOM 1913 O O . ARG A 1 246 ? -25.688 21 -0.985 1 95.44 246 ARG A O 1
ATOM 1920 N N . ILE A 1 247 ? -23.469 21.203 -0.66 1 95.69 247 ILE A N 1
ATOM 1921 C CA . ILE A 1 247 ? -23.672 21.641 0.717 1 95.69 247 ILE A CA 1
ATOM 1922 C C . ILE A 1 247 ? -23.188 23.078 0.868 1 95.69 247 ILE A C 1
ATOM 1924 O O . ILE A 1 247 ? -22.266 23.5 0.164 1 95.69 247 ILE A O 1
ATOM 1928 N N . VAL A 1 248 ? -23.875 23.75 1.69 1 95.06 248 VAL A N 1
ATOM 1929 C CA . VAL A 1 248 ? -23.531 25.125 2.035 1 95.06 248 VAL A CA 1
ATOM 1930 C C . VAL A 1 248 ? -23.156 25.219 3.514 1 95.06 248 VAL A C 1
ATOM 1932 O O . VAL A 1 248 ? -23.891 24.719 4.375 1 95.06 248 VAL A O 1
ATOM 1935 N N . PHE A 1 249 ? -22.109 25.812 3.771 1 92.81 249 PHE A N 1
ATOM 1936 C CA . PHE A 1 249 ? -21.641 25.938 5.148 1 92.81 249 PHE A CA 1
ATOM 1937 C C . PHE A 1 249 ? -22.328 27.094 5.863 1 92.81 249 PHE A C 1
ATOM 1939 O O . PHE A 1 249 ? -22.531 28.156 5.277 1 92.81 249 PHE A O 1
ATOM 1946 N N . LYS A 1 250 ? -22.922 26.969 7.094 1 88 250 LYS A N 1
ATOM 1947 C CA . LYS A 1 250 ? -23.75 27.938 7.82 1 88 250 LYS A CA 1
ATOM 1948 C C . LYS A 1 250 ? -23.031 28.438 9.07 1 88 250 LYS A C 1
ATOM 1950 O O . LYS A 1 250 ? -23.609 29.203 9.852 1 88 250 LYS A O 1
ATOM 1955 N N . GLY A 1 251 ? -21.719 28.109 9.305 1 87.69 251 GLY A N 1
ATOM 1956 C CA . GLY A 1 251 ? -21.016 28.562 10.5 1 87.69 251 GLY A CA 1
ATOM 1957 C C . GLY A 1 251 ? -21.391 27.781 11.742 1 87.69 251 GLY A C 1
ATOM 1958 O O . GLY A 1 251 ? -21.844 26.641 11.664 1 87.69 251 GLY A O 1
ATOM 1959 N N . PRO A 1 252 ? -21.359 28.531 12.977 1 90.75 252 PRO A N 1
ATOM 1960 C CA . PRO A 1 252 ? -21.578 27.844 14.25 1 90.75 252 PRO A CA 1
ATOM 1961 C C . PRO A 1 252 ? -23.047 27.547 14.516 1 90.75 252 PRO A C 1
ATOM 1963 O O . PRO A 1 252 ? -23.922 28.297 14.055 1 90.75 252 PRO A O 1
ATOM 1966 N N . HIS A 1 253 ? -23.328 26.484 15.188 1 90.94 253 HIS A N 1
ATOM 1967 C CA . HIS A 1 253 ? -24.641 26.078 15.641 1 90.94 253 HIS A CA 1
ATOM 1968 C C . HIS A 1 253 ? -24.594 25.531 17.062 1 90.94 253 HIS A C 1
ATOM 1970 O O . HIS A 1 253 ? -23.594 24.938 17.469 1 90.94 253 HIS A O 1
ATOM 1976 N N . ASN A 1 254 ? -25.625 25.75 17.844 1 89.62 254 ASN A N 1
ATOM 1977 C CA . ASN A 1 254 ? -25.531 25.438 19.266 1 89.62 254 ASN A CA 1
ATOM 1978 C C . ASN A 1 254 ? -26.391 24.234 19.641 1 89.62 254 ASN A C 1
ATOM 1980 O O . ASN A 1 254 ? -26.453 23.844 20.812 1 89.62 254 ASN A O 1
ATOM 1984 N N . ASN A 1 255 ? -27.047 23.75 18.703 1 89.56 255 ASN A N 1
ATOM 1985 C CA . ASN A 1 255 ? -27.875 22.594 18.984 1 89.56 255 ASN A CA 1
ATOM 1986 C C . ASN A 1 255 ? -28.141 21.766 17.734 1 89.56 255 ASN A C 1
ATOM 1988 O O . ASN A 1 255 ? -28.719 22.281 16.766 1 89.56 255 ASN A O 1
ATOM 1992 N N . PHE A 1 256 ? -27.766 20.562 17.828 1 92.94 256 PHE A N 1
ATOM 1993 C CA . PHE A 1 256 ? -28.047 19.594 16.766 1 92.94 256 PHE A CA 1
ATOM 1994 C C . PHE A 1 256 ? -29 18.516 17.266 1 92.94 256 PHE A C 1
ATOM 1996 O O . PHE A 1 256 ? -28.672 17.75 18.172 1 92.94 256 PHE A O 1
ATOM 2003 N N . LEU A 1 257 ? -30.109 18.453 16.719 1 87.5 257 LEU A N 1
ATOM 2004 C CA . LEU A 1 257 ? -31.156 17.562 17.188 1 87.5 257 LEU A CA 1
ATOM 2005 C C . LEU A 1 257 ? -31.062 16.203 16.516 1 87.5 257 LEU A C 1
ATOM 2007 O O . LEU A 1 257 ? -30.703 16.094 15.344 1 87.5 257 LEU A O 1
ATOM 2011 N N . ASN A 1 258 ? -31.359 15.211 17.344 1 86.56 258 ASN A N 1
ATOM 2012 C CA . ASN A 1 258 ? -31.438 13.875 16.781 1 86.56 258 ASN A CA 1
ATOM 2013 C C . ASN A 1 258 ? -32.781 13.648 16.062 1 86.56 258 ASN A C 1
ATOM 2015 O O . ASN A 1 258 ? -33.844 14.031 16.578 1 86.56 258 ASN A O 1
ATOM 2019 N N . THR A 1 259 ? -32.719 13.172 14.953 1 85.38 259 THR A N 1
ATOM 2020 C CA . THR A 1 259 ? -33.938 12.844 14.203 1 85.38 259 THR A CA 1
ATOM 2021 C C . THR A 1 259 ? -33.75 11.539 13.438 1 85.38 259 THR A C 1
ATOM 2023 O O . THR A 1 259 ? -32.625 11.094 13.211 1 85.38 259 THR A O 1
ATOM 2026 N N . THR A 1 260 ? -34.844 10.789 13.438 1 82.5 260 THR A N 1
ATOM 2027 C CA . THR A 1 260 ? -34.906 9.688 12.484 1 82.5 260 THR A CA 1
ATOM 2028 C C . THR A 1 260 ? -35.531 10.133 11.172 1 82.5 260 THR A C 1
ATOM 2030 O O . THR A 1 260 ? -36.688 10.617 11.172 1 82.5 260 THR A O 1
ATOM 2033 N N . ALA A 1 261 ? -34.719 10.273 10.227 1 75.31 261 ALA A N 1
ATOM 2034 C CA . ALA A 1 261 ? -35.281 10.828 8.992 1 75.31 261 ALA A CA 1
ATOM 2035 C C . ALA A 1 261 ? -35.062 9.875 7.82 1 75.31 261 ALA A C 1
ATOM 2037 O O . ALA A 1 261 ? -35.312 8.672 7.938 1 75.31 261 ALA A O 1
ATOM 2038 N N . GLY A 1 262 ? -34.688 10.477 6.754 1 72.62 262 GLY A N 1
ATOM 2039 C CA . GLY A 1 262 ? -34.594 9.797 5.469 1 72.62 262 GLY A CA 1
ATOM 2040 C C . GLY A 1 262 ? -33.719 8.547 5.512 1 72.62 262 GLY A C 1
ATOM 2041 O O . GLY A 1 262 ? -32.75 8.477 6.258 1 72.62 262 GLY A O 1
ATOM 2042 N N . SER A 1 263 ? -34.125 7.504 4.758 1 74 263 SER A N 1
ATOM 2043 C CA . SER A 1 263 ? -33.438 6.242 4.504 1 74 263 SER A CA 1
ATOM 2044 C C . SER A 1 263 ? -33.281 5.434 5.785 1 74 263 SER A C 1
ATOM 2046 O O . SER A 1 263 ? -32.406 4.57 5.875 1 74 263 SER A O 1
ATOM 2048 N N . GLY A 1 264 ? -33.938 5.91 6.887 1 85.56 264 GLY A N 1
ATOM 2049 C CA . GLY A 1 264 ? -33.906 5.141 8.117 1 85.56 264 GLY A CA 1
ATOM 2050 C C . GLY A 1 264 ? -32.656 5.383 8.953 1 85.56 264 GLY A C 1
ATOM 2051 O O . GLY A 1 264 ? -32.375 4.625 9.875 1 85.56 264 GLY A O 1
ATOM 2052 N N . ILE A 1 265 ? -31.938 6.363 8.609 1 91.44 265 ILE A N 1
ATOM 2053 C CA . ILE A 1 265 ? -30.734 6.699 9.352 1 91.44 265 ILE A CA 1
ATOM 2054 C C . ILE A 1 265 ? -31.094 7.508 10.594 1 91.44 265 ILE A C 1
ATOM 2056 O O . ILE A 1 265 ? -31.844 8.484 10.508 1 91.44 265 ILE A O 1
ATOM 2060 N N . GLU A 1 266 ? -30.656 7.043 11.664 1 92.62 266 GLU A N 1
ATOM 2061 C CA . GLU A 1 266 ? -30.828 7.777 12.914 1 92.62 266 GLU A CA 1
ATOM 2062 C C . GLU A 1 266 ? -29.609 8.656 13.211 1 92.62 266 GLU A C 1
ATOM 2064 O O . GLU A 1 266 ? -28.484 8.156 13.305 1 92.62 266 GLU A O 1
ATOM 2069 N N . SER A 1 267 ? -29.844 9.914 13.398 1 95.31 267 SER A N 1
ATOM 2070 C CA . SER A 1 267 ? -28.75 10.836 13.656 1 95.31 267 SER A CA 1
ATOM 2071 C C . SER A 1 267 ? -28.469 10.945 15.156 1 95.31 267 SER A C 1
ATOM 2073 O O . SER A 1 267 ? -29.234 10.453 15.977 1 95.31 267 SER A O 1
ATOM 2075 N N . LEU A 1 268 ? -27.312 11.477 15.453 1 95.81 268 LEU A N 1
ATOM 2076 C CA . LEU A 1 268 ? -26.891 11.711 16.828 1 95.81 268 LEU A CA 1
ATOM 2077 C C . LEU A 1 268 ? -27.172 13.156 17.25 1 95.81 268 LEU A C 1
ATOM 2079 O O . LEU A 1 268 ? -27.062 14.07 16.422 1 95.81 268 LEU A O 1
ATOM 2083 N N . PRO A 1 269 ? -27.516 13.312 18.453 1 94.5 269 PRO A N 1
ATOM 2084 C CA . PRO A 1 269 ? -27.688 14.672 18.969 1 94.5 269 PRO A CA 1
ATOM 2085 C C . PRO A 1 269 ? -26.375 15.266 19.484 1 94.5 269 PRO A C 1
ATOM 2087 O O . PRO A 1 269 ? -25.438 14.531 19.797 1 94.5 269 PRO A O 1
ATOM 2090 N N . PHE A 1 270 ? -26.375 16.5 19.5 1 95.25 270 PHE A N 1
ATOM 2091 C CA . PHE A 1 270 ? -25.297 17.297 20.109 1 95.25 270 PHE A CA 1
ATOM 2092 C C . PHE A 1 270 ? -25.844 18.609 20.641 1 95.25 270 PHE A C 1
ATOM 2094 O O . PHE A 1 270 ? -26.172 19.516 19.859 1 95.25 270 PHE A O 1
ATOM 2101 N N . ASP A 1 271 ? -25.844 18.703 21.922 1 91.88 271 ASP A N 1
ATOM 2102 C CA . ASP A 1 271 ? -26.531 19.828 22.547 1 91.88 271 ASP A CA 1
ATOM 2103 C C . ASP A 1 271 ? -25.531 20.859 23.078 1 91.88 271 ASP A C 1
ATOM 2105 O O . ASP A 1 271 ? -25.641 21.297 24.234 1 91.88 271 ASP A O 1
ATOM 2109 N N . SER A 1 272 ? -24.641 21.25 22.312 1 92.88 272 SER A N 1
ATOM 2110 C CA . SER A 1 272 ? -23.672 22.297 22.594 1 92.88 272 SER A CA 1
ATOM 2111 C C . SER A 1 272 ? -23.203 22.984 21.312 1 92.88 272 SER A C 1
ATOM 2113 O O . SER A 1 272 ? -23.656 22.625 20.219 1 92.88 272 SER A O 1
ATOM 2115 N N . VAL A 1 273 ? -22.391 23.953 21.516 1 92.31 273 VAL A N 1
ATOM 2116 C CA . VAL A 1 273 ? -21.953 24.766 20.375 1 92.31 273 VAL A CA 1
ATOM 2117 C C . VAL A 1 273 ? -20.891 24 19.578 1 92.31 273 VAL A C 1
ATOM 2119 O O . VAL A 1 273 ? -20 23.375 20.172 1 92.31 273 VAL A O 1
ATOM 2122 N N . PHE A 1 274 ? -21.062 23.969 18.328 1 93.31 274 PHE A N 1
ATOM 2123 C CA . PHE A 1 274 ? -20.047 23.5 17.375 1 93.31 274 PHE A CA 1
ATOM 2124 C C . PHE A 1 274 ? -19.766 24.578 16.328 1 93.31 274 PHE A C 1
ATOM 2126 O O . PHE A 1 274 ? -20.703 25.203 15.812 1 93.31 274 PHE A O 1
ATOM 2133 N N . PRO A 1 275 ? -18.578 24.812 16.016 1 91 275 PRO A N 1
ATOM 2134 C CA . PRO A 1 275 ? -18.219 26.016 15.266 1 91 275 PRO A CA 1
ATOM 2135 C C . PRO A 1 275 ? -18.672 25.953 13.805 1 91 275 PRO A C 1
ATOM 2137 O O . PRO A 1 275 ? -18.828 27 13.164 1 91 275 PRO A O 1
ATOM 2140 N N . TYR A 1 276 ? -18.797 24.797 13.242 1 91.88 276 TYR A N 1
ATOM 2141 C CA . TYR A 1 276 ? -19.125 24.719 11.828 1 91.88 276 TYR A CA 1
ATOM 2142 C C . TYR A 1 276 ? -20.25 23.719 11.578 1 91.88 276 TYR A C 1
ATOM 2144 O O . TYR A 1 276 ? -20.344 22.688 12.258 1 91.88 276 TYR A O 1
ATOM 2152 N N . SER A 1 277 ? -21.031 24.031 10.664 1 94 277 SER A N 1
ATOM 2153 C CA . SER A 1 277 ? -22.156 23.203 10.242 1 94 277 SER A CA 1
ATOM 2154 C C . SER A 1 277 ? -22.453 23.375 8.758 1 94 277 SER A C 1
ATOM 2156 O O . SER A 1 277 ? -21.906 24.281 8.109 1 94 277 SER A O 1
ATOM 2158 N N . TYR A 1 278 ? -23.172 22.469 8.203 1 95.56 278 TYR A N 1
ATOM 2159 C CA . TYR A 1 278 ? -23.562 22.625 6.805 1 95.56 278 TYR A CA 1
ATOM 2160 C C . TYR A 1 278 ? -25 22.172 6.582 1 95.56 278 TYR A C 1
ATOM 2162 O O . TYR A 1 278 ? -25.594 21.516 7.438 1 95.56 278 TYR A O 1
ATOM 2170 N N . SER A 1 279 ? -25.531 22.672 5.531 1 96.38 279 SER A N 1
ATOM 2171 C CA . SER A 1 279 ? -26.875 22.297 5.062 1 96.38 279 SER A CA 1
ATOM 2172 C C . SER A 1 279 ? -26.844 21.922 3.586 1 96.38 279 SER A C 1
ATOM 2174 O O . SER A 1 279 ? -25.938 22.312 2.85 1 96.38 279 SER A O 1
ATOM 2176 N N . PHE A 1 280 ? -27.828 21.141 3.225 1 96.62 280 PHE A N 1
ATOM 2177 C CA . PHE A 1 280 ? -27.938 20.719 1.833 1 96.62 280 PHE A CA 1
ATOM 2178 C C . PHE A 1 280 ? -28.781 21.703 1.031 1 96.62 280 PHE A C 1
ATOM 2180 O O . PHE A 1 280 ? -29.719 22.297 1.562 1 96.62 280 PHE A O 1
ATOM 2187 N N . ASP A 1 281 ? -28.375 21.844 -0.233 1 96.5 281 ASP A N 1
ATOM 2188 C CA . ASP A 1 281 ? -29.141 22.656 -1.171 1 96.5 281 ASP A CA 1
ATOM 2189 C C . ASP A 1 281 ? -30.328 21.875 -1.729 1 96.5 281 ASP A C 1
ATOM 2191 O O . ASP A 1 281 ? -30.188 21.094 -2.67 1 96.5 281 ASP A O 1
ATOM 2195 N N . ASP A 1 282 ? -31.484 22.219 -1.32 1 94.62 282 ASP A N 1
ATOM 2196 C CA . ASP A 1 282 ? -32.688 21.484 -1.714 1 94.62 282 ASP A CA 1
ATOM 2197 C C . ASP A 1 282 ? -33.062 21.781 -3.168 1 94.62 282 ASP A C 1
ATOM 2199 O O . ASP A 1 282 ? -33.812 21.016 -3.791 1 94.62 282 ASP A O 1
ATOM 2203 N N . ASP A 1 283 ? -32.594 22.812 -3.74 1 94.94 283 ASP A N 1
ATOM 2204 C CA . ASP A 1 283 ? -32.938 23.188 -5.113 1 94.94 283 ASP A CA 1
ATOM 2205 C C . ASP A 1 283 ? -31.812 22.781 -6.078 1 94.94 283 ASP A C 1
ATOM 2207 O O . ASP A 1 283 ? -31.75 23.266 -7.207 1 94.94 283 ASP A O 1
ATOM 2211 N N . PHE A 1 284 ? -31.016 21.953 -5.633 1 95.56 284 PHE A N 1
ATOM 2212 C CA . PHE A 1 284 ? -29.859 21.547 -6.41 1 95.56 284 PHE A CA 1
ATOM 2213 C C . PHE A 1 284 ? -30.281 21.016 -7.77 1 95.56 284 PHE A C 1
ATOM 2215 O O . PHE A 1 284 ? -29.719 21.391 -8.797 1 95.56 284 PHE A O 1
ATOM 2222 N N . LYS A 1 285 ? -31.281 20.125 -7.852 1 91.88 285 LYS A N 1
ATOM 2223 C CA . LYS A 1 285 ? -31.703 19.469 -9.086 1 91.88 285 LYS A CA 1
ATOM 2224 C C . LYS A 1 285 ? -32.281 20.469 -10.078 1 91.88 285 LYS A C 1
ATOM 2226 O O . LYS A 1 285 ? -32.156 20.281 -11.297 1 91.88 285 LYS A O 1
ATOM 2231 N N . ASN A 1 286 ? -32.812 21.531 -9.586 1 93.81 286 ASN A N 1
ATOM 2232 C CA . ASN A 1 286 ? -33.406 22.531 -10.438 1 93.81 286 ASN A CA 1
ATOM 2233 C C . ASN A 1 286 ? -32.375 23.562 -10.914 1 93.81 286 ASN A C 1
ATOM 2235 O O . ASN A 1 286 ? -32.531 24.141 -11.992 1 93.81 286 ASN A O 1
ATOM 2239 N N . ASN A 1 287 ? -31.391 23.734 -10.18 1 94.69 287 ASN A N 1
ATOM 2240 C CA . ASN A 1 287 ? -30.484 24.844 -10.43 1 94.69 287 ASN A CA 1
ATOM 2241 C C . ASN A 1 287 ? -29.25 24.375 -11.203 1 94.69 287 ASN A C 1
ATOM 2243 O O . ASN A 1 287 ? -28.547 25.203 -11.812 1 94.69 287 ASN A O 1
ATOM 2247 N N . TYR A 1 288 ? -29.016 23.141 -11.148 1 94.75 288 TYR A N 1
ATOM 2248 C CA . TYR A 1 288 ? -27.766 22.688 -11.727 1 94.75 288 TYR A CA 1
ATOM 2249 C C . TYR A 1 288 ? -27.984 21.531 -12.695 1 94.75 288 TYR A C 1
ATOM 2251 O O . TYR A 1 288 ? -28.891 20.719 -12.508 1 94.75 288 TYR A O 1
ATOM 2259 N N . THR A 1 289 ? -27.109 21.531 -13.703 1 95.12 289 THR A N 1
ATOM 2260 C CA . THR A 1 289 ? -27.078 20.422 -14.641 1 95.12 289 THR A CA 1
ATOM 2261 C C . THR A 1 289 ? -25.969 19.438 -14.273 1 95.12 289 THR A C 1
ATOM 2263 O O . THR A 1 289 ? -24.828 19.844 -14.031 1 95.12 289 THR A O 1
ATOM 2266 N N . VAL A 1 290 ? -26.344 18.188 -14.188 1 94.81 290 VAL A N 1
ATOM 2267 C CA . VAL A 1 290 ? -25.391 17.188 -13.727 1 94.81 290 VAL A CA 1
ATOM 2268 C C . VAL A 1 290 ? -25.141 16.172 -14.844 1 94.81 290 VAL A C 1
ATOM 2270 O O . VAL A 1 290 ? -26.062 15.766 -15.547 1 94.81 290 VAL A O 1
ATOM 2273 N N . SER A 1 291 ? -23.859 15.898 -15.109 1 93.19 291 SER A N 1
ATOM 2274 C CA . SER A 1 291 ? -23.438 14.781 -15.953 1 93.19 291 SER A CA 1
ATOM 2275 C C . SER A 1 291 ? -22.531 13.82 -15.18 1 93.19 291 SER A C 1
ATOM 2277 O O . SER A 1 291 ? -21.719 14.25 -14.359 1 93.19 291 SER A O 1
ATOM 2279 N N . GLY A 1 292 ? -22.734 12.461 -15.438 1 90.94 292 GLY A N 1
ATOM 2280 C CA . GLY A 1 292 ? -21.906 11.469 -14.766 1 90.94 292 GLY A CA 1
ATOM 2281 C C . GLY A 1 292 ? -22.234 11.32 -13.289 1 90.94 292 GLY A C 1
ATOM 2282 O O . GLY A 1 292 ? -21.359 10.969 -12.492 1 90.94 292 GLY A O 1
ATOM 2283 N N . GLY A 1 293 ? -23.328 11.602 -12.914 1 90.56 293 GLY A N 1
ATOM 2284 C CA . GLY A 1 293 ? -23.672 11.656 -11.5 1 90.56 293 GLY A CA 1
ATOM 2285 C C . GLY A 1 293 ? -24.281 10.359 -10.992 1 90.56 293 GLY A C 1
ATOM 2286 O O . GLY A 1 293 ? -24.484 10.203 -9.781 1 90.56 293 GLY A O 1
ATOM 2287 N N . ARG A 1 294 ? -24.453 9.375 -11.875 1 89.88 294 ARG A N 1
ATOM 2288 C CA . ARG A 1 294 ? -25.125 8.156 -11.453 1 89.88 294 ARG A CA 1
ATOM 2289 C C . ARG A 1 294 ? -24.141 7.055 -11.109 1 89.88 294 ARG A C 1
ATOM 2291 O O . ARG A 1 294 ? -23.031 7.016 -11.648 1 89.88 294 ARG A O 1
ATOM 2298 N N . ASP A 1 295 ? -24.453 6.258 -10.102 1 95.31 295 ASP A N 1
ATOM 2299 C CA . ASP A 1 295 ? -23.766 5.016 -9.742 1 95.31 295 ASP A CA 1
ATOM 2300 C C . ASP A 1 295 ? -24.594 3.799 -10.172 1 95.31 295 ASP A C 1
ATOM 2302 O O . ASP A 1 295 ? -25.625 3.502 -9.57 1 95.31 295 ASP A O 1
ATOM 2306 N N . LEU A 1 296 ? -24.125 3.074 -11.133 1 97.19 296 LEU A N 1
ATOM 2307 C CA . LEU A 1 296 ? -24.875 1.971 -11.719 1 97.19 296 LEU A CA 1
ATOM 2308 C C . LEU A 1 296 ? -24.391 0.632 -11.18 1 97.19 296 LEU A C 1
ATOM 2310 O O . LEU A 1 296 ? -24.453 -0.387 -11.875 1 97.19 296 LEU A O 1
ATOM 2314 N N . ARG A 1 297 ? -23.859 0.551 -9.992 1 96.62 297 ARG A N 1
ATOM 2315 C CA . ARG A 1 297 ? -23.234 -0.66 -9.477 1 96.62 297 ARG A CA 1
ATOM 2316 C C . ARG A 1 297 ? -24.25 -1.802 -9.383 1 96.62 297 ARG A C 1
ATOM 2318 O O . ARG A 1 297 ? -23.922 -2.947 -9.703 1 96.62 297 ARG A O 1
ATOM 2325 N N . PHE A 1 298 ? -25.484 -1.561 -9.016 1 97.06 298 PHE A N 1
ATOM 2326 C CA . PHE A 1 298 ? -26.453 -2.637 -8.867 1 97.06 298 PHE A CA 1
ATOM 2327 C C . PHE A 1 298 ? -26.891 -3.156 -10.234 1 97.06 298 PHE A C 1
ATOM 2329 O O . PHE A 1 298 ? -27.141 -4.352 -10.398 1 97.06 298 PHE A O 1
ATOM 2336 N N . THR A 1 299 ? -26.984 -2.25 -11.164 1 97.81 299 THR A N 1
ATOM 2337 C CA . THR A 1 299 ? -27.25 -2.682 -12.531 1 97.81 299 THR A CA 1
ATOM 2338 C C . THR A 1 299 ? -26.125 -3.586 -13.039 1 97.81 299 THR A C 1
ATOM 2340 O O . THR A 1 299 ? -26.391 -4.629 -13.641 1 97.81 299 THR A O 1
ATOM 2343 N N . ILE A 1 300 ? -24.922 -3.201 -12.797 1 98.38 300 ILE A N 1
ATOM 2344 C CA . ILE A 1 300 ? -23.766 -3.977 -13.227 1 98.38 300 ILE A CA 1
ATOM 2345 C C . ILE A 1 300 ? -23.766 -5.34 -12.531 1 98.38 300 ILE A C 1
ATOM 2347 O O . ILE A 1 300 ? -23.578 -6.371 -13.18 1 98.38 300 ILE A O 1
ATOM 2351 N N . ILE A 1 301 ? -24.016 -5.371 -11.258 1 98.25 301 ILE A N 1
ATOM 2352 C CA . ILE A 1 301 ? -24 -6.594 -10.461 1 98.25 301 ILE A CA 1
ATOM 2353 C C . ILE A 1 301 ? -25.062 -7.559 -10.984 1 98.25 301 ILE A C 1
ATOM 2355 O O . ILE A 1 301 ? -24.766 -8.719 -11.289 1 98.25 301 ILE A O 1
ATOM 2359 N N . TRP A 1 302 ? -26.25 -7.051 -11.18 1 98.06 302 TRP A N 1
ATOM 2360 C CA . TRP A 1 302 ? -27.344 -7.922 -11.633 1 98.06 302 TRP A CA 1
ATOM 2361 C C . TRP A 1 302 ? -27.109 -8.391 -13.062 1 98.06 302 TRP A C 1
ATOM 2363 O O . TRP A 1 302 ? -27.375 -9.539 -13.398 1 98.06 302 TRP A O 1
ATOM 2373 N N . PHE A 1 303 ? -26.656 -7.52 -13.883 1 98.44 303 PHE A N 1
ATOM 2374 C CA . PHE A 1 303 ? -26.312 -7.891 -15.25 1 98.44 303 PHE A CA 1
ATOM 2375 C C . PHE A 1 303 ? -25.281 -9.016 -15.258 1 98.44 303 PHE A C 1
ATOM 2377 O O . PHE A 1 303 ? -25.453 -10.016 -15.961 1 98.44 303 PHE A O 1
ATOM 2384 N N . ASN A 1 304 ? -24.188 -8.875 -14.477 1 98.75 304 ASN A N 1
ATOM 2385 C CA . ASN A 1 304 ? -23.125 -9.875 -14.422 1 98.75 304 ASN A CA 1
ATOM 2386 C C . ASN A 1 304 ? -23.609 -11.18 -13.805 1 98.75 304 ASN A C 1
ATOM 2388 O O . ASN A 1 304 ? -23.172 -12.266 -14.188 1 98.75 304 ASN A O 1
ATOM 2392 N N . ILE A 1 305 ? -24.516 -11.109 -12.82 1 98.56 305 ILE A N 1
ATOM 2393 C CA . ILE A 1 305 ? -25.078 -12.312 -12.227 1 98.56 305 ILE A CA 1
ATOM 2394 C C . ILE A 1 305 ? -25.844 -13.094 -13.281 1 98.56 305 ILE A C 1
ATOM 2396 O O . ILE A 1 305 ? -25.625 -14.297 -13.461 1 98.56 305 ILE A O 1
ATOM 2400 N N . VAL A 1 306 ? -26.688 -12.398 -14.031 1 98.44 306 VAL A N 1
ATOM 2401 C CA . VAL A 1 306 ? -27.531 -13.055 -15.031 1 98.44 306 VAL A CA 1
ATOM 2402 C C . VAL A 1 306 ? -26.656 -13.648 -16.125 1 98.44 306 VAL A C 1
ATOM 2404 O O . VAL A 1 306 ? -26.797 -14.82 -16.484 1 98.44 306 VAL A O 1
ATOM 2407 N N . MET A 1 307 ? -25.766 -12.867 -16.641 1 98.5 307 MET A N 1
ATOM 2408 C CA . MET A 1 307 ? -24.891 -13.344 -17.719 1 98.5 307 MET A CA 1
ATOM 2409 C C . MET A 1 307 ? -24.031 -14.508 -17.234 1 98.5 307 MET A C 1
ATOM 2411 O O . MET A 1 307 ? -23.766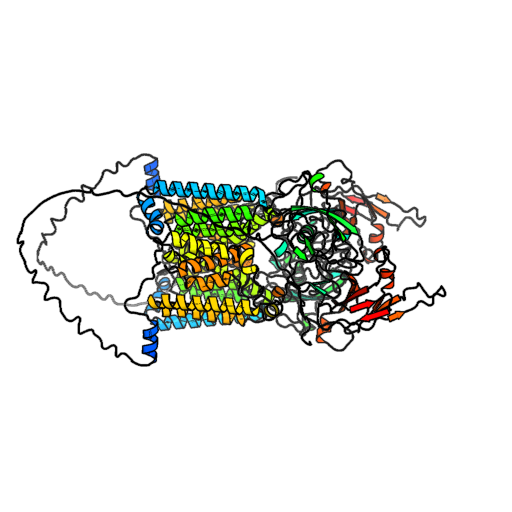 -15.438 -18 1 98.5 307 MET A O 1
ATOM 2415 N N . SER A 1 308 ? -23.594 -14.484 -16 1 98.5 308 SER A N 1
ATOM 2416 C CA . SER A 1 308 ? -22.734 -15.539 -15.484 1 98.5 308 SER A CA 1
ATOM 2417 C C . SER A 1 308 ? -23.516 -16.828 -15.273 1 98.5 308 SER A C 1
ATOM 2419 O O . SER A 1 308 ? -22.984 -17.922 -15.445 1 98.5 308 SER A O 1
ATOM 2421 N N . LEU A 1 309 ? -24.75 -16.719 -14.891 1 98.06 309 LEU A N 1
ATOM 2422 C CA . LEU A 1 309 ? -25.594 -17.906 -14.75 1 98.06 309 LEU A CA 1
ATOM 2423 C C . LEU A 1 309 ? -25.828 -18.578 -16.109 1 98.06 309 LEU A C 1
ATOM 2425 O O . LEU A 1 309 ? -25.75 -19.797 -16.219 1 98.06 309 LEU A O 1
ATOM 2429 N N . ILE A 1 310 ? -26.062 -17.734 -17.078 1 97.5 310 ILE A N 1
ATOM 2430 C CA . ILE A 1 310 ? -26.234 -18.25 -18.438 1 97.5 310 ILE A CA 1
ATOM 2431 C C . ILE A 1 310 ? -24.938 -18.891 -18.922 1 97.5 310 ILE A C 1
ATOM 2433 O O . ILE A 1 310 ? -24.953 -20.031 -19.406 1 97.5 310 ILE A O 1
ATOM 2437 N N . PHE A 1 311 ? -23.859 -18.188 -18.75 1 97.75 311 PHE A N 1
ATOM 2438 C CA . PHE A 1 311 ? -22.562 -18.703 -19.203 1 97.75 311 PHE A CA 1
ATOM 2439 C C . PHE A 1 311 ? -22.203 -19.984 -18.453 1 97.75 311 PHE A C 1
ATOM 2441 O O . PHE A 1 311 ? -21.75 -20.953 -19.062 1 97.75 311 PHE A O 1
ATOM 2448 N N . GLY A 1 312 ? -22.422 -19.953 -17.109 1 96.5 312 GLY A N 1
ATOM 2449 C CA . GLY A 1 312 ? -22.109 -21.125 -16.281 1 96.5 312 GLY A CA 1
ATOM 2450 C C . GLY A 1 312 ? -22.906 -22.359 -16.672 1 96.5 312 GLY A C 1
ATOM 2451 O O . GLY A 1 312 ? -22.422 -23.484 -16.516 1 96.5 312 GLY A O 1
ATOM 2452 N N . TYR A 1 313 ? -24.047 -22.172 -17.203 1 96.06 313 TYR A N 1
ATOM 2453 C CA . TYR A 1 313 ? -24.922 -23.266 -17.609 1 96.06 313 TYR A CA 1
ATOM 2454 C C . TYR A 1 313 ? -24.469 -23.859 -18.938 1 96.06 313 TYR A C 1
ATOM 2456 O O . TYR A 1 313 ? -24.469 -25.078 -19.125 1 96.06 313 TYR A O 1
ATOM 2464 N N . PHE A 1 314 ? -23.984 -23.047 -19.844 1 94.88 314 PHE A N 1
ATOM 2465 C CA . PHE A 1 314 ? -23.797 -23.516 -21.203 1 94.88 314 PHE A CA 1
ATOM 2466 C C . PHE A 1 314 ? -22.328 -23.891 -21.453 1 94.88 314 PHE A C 1
ATOM 2468 O O . PHE A 1 314 ? -22.031 -24.719 -22.312 1 94.88 314 PHE A O 1
ATOM 2475 N N . VAL A 1 315 ? -21.438 -23.312 -20.734 1 94.25 315 VAL A N 1
ATOM 2476 C CA . VAL A 1 315 ? -20.031 -23.578 -20.984 1 94.25 315 VAL A CA 1
ATOM 2477 C C . VAL A 1 315 ? -19.656 -24.984 -20.531 1 94.25 315 VAL A C 1
ATOM 2479 O O . VAL A 1 315 ? -20.031 -25.391 -19.422 1 94.25 315 VAL A O 1
ATOM 2482 N N . GLN A 1 316 ? -18.984 -25.75 -21.359 1 91.69 316 GLN A N 1
ATOM 2483 C CA . GLN A 1 316 ? -18.625 -27.125 -21.016 1 91.69 316 GLN A CA 1
ATOM 2484 C C . GLN A 1 316 ? -17.156 -27.25 -20.641 1 91.69 316 GLN A C 1
ATOM 2486 O O . GLN A 1 316 ? -16.781 -28.141 -19.875 1 91.69 316 GLN A O 1
ATOM 2491 N N . ASN A 1 317 ? -16.359 -26.391 -21.219 1 93.5 317 ASN A N 1
ATOM 2492 C CA . ASN A 1 317 ? -14.938 -26.406 -20.875 1 93.5 317 ASN A CA 1
ATOM 2493 C C . ASN A 1 317 ? -14.68 -25.812 -19.5 1 93.5 317 ASN A C 1
ATOM 2495 O O . ASN A 1 317 ? -14.883 -24.609 -19.297 1 93.5 317 ASN A O 1
ATOM 2499 N N . GLY A 1 318 ? -14.18 -26.672 -18.594 1 94.94 318 GLY A N 1
ATOM 2500 C CA . GLY A 1 318 ? -13.953 -26.25 -17.234 1 94.94 318 GLY A CA 1
ATOM 2501 C C . GLY A 1 318 ? -12.898 -25.172 -17.094 1 94.94 318 GLY A C 1
ATOM 2502 O O . GLY A 1 318 ? -12.977 -24.328 -16.203 1 94.94 318 GLY A O 1
ATOM 2503 N N . THR A 1 319 ? -11.867 -25.188 -17.922 1 96.38 319 THR A N 1
ATOM 2504 C CA . THR A 1 319 ? -10.812 -24.188 -17.891 1 96.38 319 THR A CA 1
ATOM 2505 C C . THR A 1 319 ? -11.359 -22.812 -18.25 1 96.38 319 THR A C 1
ATOM 2507 O O . THR A 1 319 ? -11.086 -21.812 -17.578 1 96.38 319 THR A O 1
ATOM 2510 N N . VAL A 1 320 ? -12.18 -22.734 -19.297 1 96.5 320 VAL A N 1
ATOM 2511 C CA . VAL A 1 320 ? -12.773 -21.469 -19.719 1 96.5 320 VAL A CA 1
ATOM 2512 C C . VAL A 1 320 ? -13.719 -20.953 -18.641 1 96.5 320 VAL A C 1
ATOM 2514 O O . VAL A 1 320 ? -13.758 -19.75 -18.375 1 96.5 320 VAL A O 1
ATOM 2517 N N . PHE A 1 321 ? -14.461 -21.875 -18.031 1 97.44 321 PHE A N 1
ATOM 2518 C CA . PHE A 1 321 ? -15.383 -21.516 -16.969 1 97.44 321 PHE A CA 1
ATOM 2519 C C . PHE A 1 321 ? -14.641 -20.812 -15.82 1 97.44 321 PHE A C 1
ATOM 2521 O O . PHE A 1 321 ? -14.977 -19.688 -15.445 1 97.44 321 PHE A O 1
ATOM 2528 N N . PHE A 1 322 ? -13.617 -21.484 -15.289 1 98 322 PHE A N 1
ATOM 2529 C CA . PHE A 1 322 ? -12.914 -20.984 -14.109 1 98 322 PHE A CA 1
ATOM 2530 C C . PHE A 1 322 ? -12.289 -19.625 -14.383 1 98 322 PHE A C 1
ATOM 2532 O O . PHE A 1 322 ? -12.43 -18.703 -13.578 1 98 322 PHE A O 1
ATOM 2539 N N . TRP A 1 323 ? -11.594 -19.484 -15.484 1 98 323 TRP A N 1
ATOM 2540 C CA . TRP A 1 323 ? -10.844 -18.266 -15.766 1 98 323 TRP A CA 1
ATOM 2541 C C . TRP A 1 323 ? -11.789 -17.109 -16.062 1 98 323 TRP A C 1
ATOM 2543 O O . TRP A 1 323 ? -11.5 -15.953 -15.727 1 98 323 TRP A O 1
ATOM 2553 N N . THR A 1 324 ? -12.922 -17.344 -16.688 1 98.25 324 THR A N 1
ATOM 2554 C CA . THR A 1 324 ? -13.914 -16.297 -16.922 1 98.25 324 THR A CA 1
ATOM 2555 C C . THR A 1 324 ? -14.438 -15.742 -15.594 1 98.25 324 THR A C 1
ATOM 2557 O O . THR A 1 324 ? -14.516 -14.531 -15.406 1 98.25 324 THR A O 1
ATOM 2560 N N . PHE A 1 325 ? -14.734 -16.641 -14.664 1 98.5 325 PHE A N 1
ATOM 2561 C CA . PHE A 1 325 ? -15.281 -16.203 -13.383 1 98.5 325 PHE A CA 1
ATOM 2562 C C . PHE A 1 325 ? -14.211 -15.5 -12.547 1 98.5 325 PHE A C 1
ATOM 2564 O O . PHE A 1 325 ? -14.516 -14.594 -11.773 1 98.5 325 PHE A O 1
ATOM 2571 N N . SER A 1 326 ? -12.922 -15.93 -12.711 1 98.56 326 SER A N 1
ATOM 2572 C CA . SER A 1 326 ? -11.82 -15.258 -12.023 1 98.56 326 SER A CA 1
ATOM 2573 C C . SER A 1 326 ? -11.703 -13.805 -12.453 1 98.56 326 SER A C 1
ATOM 2575 O O . SER A 1 326 ? -11.594 -12.906 -11.617 1 98.56 326 SER A O 1
ATOM 2577 N N . VAL A 1 327 ? -11.781 -13.539 -13.773 1 98.44 327 VAL A N 1
ATOM 2578 C CA . VAL A 1 327 ? -11.641 -12.188 -14.312 1 98.44 327 VAL A CA 1
ATOM 2579 C C . VAL A 1 327 ? -12.906 -11.383 -14.016 1 98.44 327 VAL A C 1
ATOM 2581 O O . VAL A 1 327 ? -12.828 -10.227 -13.586 1 98.44 327 VAL A O 1
ATOM 2584 N N . LEU A 1 328 ? -14.055 -12.023 -14.172 1 98.44 328 LEU A N 1
ATOM 2585 C CA . LEU A 1 328 ? -15.344 -11.375 -13.961 1 98.44 328 LEU A CA 1
ATOM 2586 C C . LEU A 1 328 ? -15.484 -10.898 -12.516 1 98.44 328 LEU A C 1
ATOM 2588 O O . LEU A 1 328 ? -15.82 -9.742 -12.266 1 98.44 328 LEU A O 1
ATOM 2592 N N . GLY A 1 329 ? -15.258 -11.852 -11.602 1 98.56 329 GLY A N 1
ATOM 2593 C CA . GLY A 1 329 ? -15.422 -11.516 -10.195 1 98.56 329 GLY A CA 1
ATOM 2594 C C . GLY A 1 329 ? -14.523 -10.383 -9.742 1 98.56 329 GLY A C 1
ATOM 2595 O O . GLY A 1 329 ? -14.977 -9.461 -9.055 1 98.56 329 GLY A O 1
ATOM 2596 N N . PHE A 1 330 ? -13.266 -10.391 -10.164 1 98.5 330 PHE A N 1
ATOM 2597 C CA . PHE A 1 330 ? -12.289 -9.391 -9.75 1 98.5 330 PHE A CA 1
ATOM 2598 C C . PHE A 1 330 ? -12.719 -8 -10.211 1 98.5 330 PHE A C 1
ATOM 2600 O O . PHE A 1 330 ? -12.797 -7.07 -9.406 1 98.5 330 PHE A O 1
ATOM 2607 N N . TRP A 1 331 ? -13.078 -7.879 -11.43 1 98.44 331 TRP A N 1
ATOM 2608 C CA . TRP A 1 331 ? -13.352 -6.562 -11.992 1 98.44 331 TRP A CA 1
ATOM 2609 C C . TRP A 1 331 ? -14.742 -6.074 -11.594 1 98.44 331 TRP A C 1
ATOM 2611 O O . TRP A 1 331 ? -15.008 -4.871 -11.594 1 98.44 331 TRP A O 1
ATOM 2621 N N . THR A 1 332 ? -15.656 -7.008 -11.281 1 98.62 332 THR A N 1
ATOM 2622 C CA . THR A 1 332 ? -16.938 -6.574 -10.727 1 98.62 332 THR A CA 1
ATOM 2623 C C . THR A 1 332 ? -16.734 -5.898 -9.375 1 98.62 332 THR A C 1
ATOM 2625 O O . THR A 1 332 ? -17.391 -4.895 -9.07 1 98.62 332 THR A O 1
ATOM 2628 N N . VAL A 1 333 ? -15.844 -6.453 -8.609 1 98.12 333 VAL A N 1
ATOM 2629 C CA . VAL A 1 333 ? -15.57 -5.859 -7.301 1 98.12 333 VAL A CA 1
ATOM 2630 C C . VAL A 1 333 ? -14.891 -4.504 -7.48 1 98.12 333 VAL A C 1
ATOM 2632 O O . VAL A 1 333 ? -15.328 -3.506 -6.898 1 98.12 333 VAL A O 1
ATOM 2635 N N . VAL A 1 334 ? -13.938 -4.352 -8.328 1 97.56 334 VAL A N 1
ATOM 2636 C CA . VAL A 1 334 ? -13.102 -3.166 -8.469 1 97.56 334 VAL A CA 1
ATOM 2637 C C . VAL A 1 334 ? -13.914 -2.039 -9.109 1 97.56 334 VAL A C 1
ATOM 2639 O O . VAL A 1 334 ? -13.773 -0.875 -8.719 1 97.56 334 VAL A O 1
ATOM 2642 N N . LEU A 1 335 ? -14.805 -2.4 -10 1 96.81 335 LEU A N 1
ATOM 2643 C CA . LEU A 1 335 ? -15.43 -1.349 -10.797 1 96.81 335 LEU A CA 1
ATOM 2644 C C . LEU A 1 335 ? -16.859 -1.103 -10.336 1 96.81 335 LEU A C 1
ATOM 2646 O O . LEU A 1 335 ? -17.5 -0.133 -10.758 1 96.81 335 LEU A O 1
ATOM 2650 N N . ALA A 1 336 ? -17.375 -1.993 -9.398 1 96.81 336 ALA A N 1
ATOM 2651 C CA . ALA A 1 336 ? -18.797 -1.8 -9.125 1 96.81 336 ALA A CA 1
ATOM 2652 C C . ALA A 1 336 ? -19.125 -2.131 -7.672 1 96.81 336 ALA A C 1
ATOM 2654 O O . ALA A 1 336 ? -19.344 -1.231 -6.859 1 96.81 336 ALA A O 1
ATOM 2655 N N . SER A 1 337 ? -18.969 -3.332 -7.23 1 95.88 337 SER A N 1
ATOM 2656 C CA . SER A 1 337 ? -19.594 -3.799 -5.992 1 95.88 337 SER A CA 1
ATOM 2657 C C . SER A 1 337 ? -18.891 -3.217 -4.77 1 95.88 337 SER A C 1
ATOM 2659 O O . SER A 1 337 ? -19.531 -2.852 -3.787 1 95.88 337 SER A O 1
ATOM 2661 N N . ASN A 1 338 ? -17.609 -3.152 -4.773 1 94.62 338 ASN A N 1
ATOM 2662 C CA . ASN A 1 338 ? -16.828 -2.658 -3.643 1 94.62 338 ASN A CA 1
ATOM 2663 C C . ASN A 1 338 ? -15.492 -2.082 -4.09 1 94.62 338 ASN A C 1
ATOM 2665 O O . ASN A 1 338 ? -14.438 -2.604 -3.729 1 94.62 338 ASN A O 1
ATOM 2669 N N . PRO A 1 339 ? -15.555 -0.962 -4.797 1 93.75 339 PRO A N 1
ATOM 2670 C CA . PRO A 1 339 ? -14.312 -0.4 -5.348 1 93.75 339 PRO A CA 1
ATOM 2671 C C . PRO A 1 339 ? -13.352 0.086 -4.266 1 93.75 339 PRO A C 1
ATOM 2673 O O . PRO A 1 339 ? -13.789 0.634 -3.248 1 93.75 339 PRO A O 1
ATOM 2676 N N . PRO A 1 340 ? -12.117 -0.218 -4.434 1 90.88 340 PRO A N 1
ATOM 2677 C CA . PRO A 1 340 ? -11.133 0.324 -3.498 1 90.88 340 PRO A CA 1
ATOM 2678 C C . PRO A 1 340 ? -10.859 1.811 -3.723 1 90.88 340 PRO A C 1
ATOM 2680 O O . PRO A 1 340 ? -9.852 2.174 -4.332 1 90.88 340 PRO A O 1
ATOM 2683 N N . LEU A 1 341 ? -11.68 2.602 -3.25 1 77.38 341 LEU A N 1
ATOM 2684 C CA . LEU A 1 341 ? -11.656 4.039 -3.512 1 77.38 341 LEU A CA 1
ATOM 2685 C C . LEU A 1 341 ? -10.602 4.73 -2.65 1 77.38 341 LEU A C 1
ATOM 2687 O O . LEU A 1 341 ? -10.414 4.371 -1.484 1 77.38 341 LEU A O 1
ATOM 2691 N N . THR A 1 342 ? -9.734 5.406 -3.408 1 65.31 342 THR A N 1
ATOM 2692 C CA . THR A 1 342 ? -8.812 6.309 -2.732 1 65.31 342 THR A CA 1
ATOM 2693 C C . THR A 1 342 ? -9.164 7.762 -3.027 1 65.31 342 THR A C 1
ATOM 2695 O O . THR A 1 342 ? -9.781 8.062 -4.047 1 65.31 342 THR A O 1
ATOM 2698 N N . LEU A 1 343 ? -9.094 8.555 -2.066 1 59.06 343 LEU A N 1
ATOM 2699 C CA . LEU A 1 343 ? -9.484 9.961 -2.164 1 59.06 343 LEU A CA 1
ATOM 2700 C C . LEU A 1 343 ? -8.516 10.727 -3.061 1 59.06 343 LEU A C 1
ATOM 2702 O O . LEU A 1 343 ? -7.395 11.039 -2.652 1 59.06 343 LEU A O 1
ATOM 2706 N N . TYR A 1 344 ? -8.695 10.43 -4.414 1 55.62 344 TYR A N 1
ATOM 2707 C CA . TYR A 1 344 ? -7.785 11.211 -5.242 1 55.62 344 TYR A CA 1
ATOM 2708 C C . TYR A 1 344 ? -8.555 12.016 -6.285 1 55.62 344 TYR A C 1
ATOM 2710 O O . TYR A 1 344 ? -9.727 11.758 -6.539 1 55.62 344 TYR A O 1
ATOM 2718 N N . GLU A 1 345 ? -7.941 12.961 -6.848 1 56.62 345 GLU A N 1
ATOM 2719 C CA . GLU A 1 345 ? -8.469 13.844 -7.883 1 56.62 345 GLU A CA 1
ATOM 2720 C C . GLU A 1 345 ? -8.906 13.055 -9.109 1 56.62 345 GLU A C 1
ATOM 2722 O O . GLU A 1 345 ? -9.992 13.289 -9.648 1 56.62 345 GLU A O 1
ATOM 2727 N N . LEU A 1 346 ? -7.961 12.352 -9.523 1 70.12 346 LEU A N 1
ATOM 2728 C CA . LEU A 1 346 ? -8.273 11.508 -10.672 1 70.12 346 LEU A CA 1
ATOM 2729 C C . LEU A 1 346 ? -8.609 10.086 -10.234 1 70.12 346 LEU A C 1
ATOM 2731 O O . LEU A 1 346 ? -7.879 9.148 -10.562 1 70.12 346 LEU A O 1
ATOM 2735 N N . PHE A 1 347 ? -9.773 10.109 -9.695 1 81.06 347 PHE A N 1
ATOM 2736 C CA . PHE A 1 347 ? -10.18 8.891 -9 1 81.06 347 PHE A CA 1
ATOM 2737 C C . PHE A 1 347 ? -10.258 7.719 -9.977 1 81.06 347 PHE A C 1
ATOM 2739 O O . PHE A 1 347 ? -9.797 6.617 -9.664 1 81.06 347 PHE A O 1
ATOM 2746 N N . ALA A 1 348 ? -10.766 8.07 -11.156 1 87.19 348 ALA A N 1
ATOM 2747 C CA . ALA A 1 348 ? -10.945 6.977 -12.109 1 87.19 348 ALA A CA 1
ATOM 2748 C C . ALA A 1 348 ? -9.602 6.402 -12.547 1 87.19 348 ALA A C 1
ATOM 2750 O O . ALA A 1 348 ? -9.43 5.184 -12.617 1 87.19 348 ALA A O 1
ATOM 2751 N N . ALA A 1 349 ? -8.688 7.297 -12.859 1 89.25 349 ALA A N 1
ATOM 2752 C CA . ALA A 1 349 ? -7.363 6.855 -13.289 1 89.25 349 ALA A CA 1
ATOM 2753 C C . ALA A 1 349 ? -6.648 6.098 -12.18 1 89.25 349 ALA A C 1
ATOM 2755 O O . ALA A 1 349 ? -5.988 5.09 -12.43 1 89.25 349 ALA A O 1
ATOM 2756 N N . GLU A 1 350 ? -6.801 6.578 -11.031 1 90.31 350 GLU A N 1
ATOM 2757 C CA . GLU A 1 350 ? -6.176 5.91 -9.898 1 90.31 350 GLU A CA 1
ATOM 2758 C C . GLU A 1 350 ? -6.801 4.539 -9.648 1 90.31 350 GLU A C 1
ATOM 2760 O O . GLU A 1 350 ? -6.102 3.59 -9.281 1 90.31 350 GLU A O 1
ATOM 2765 N N . LEU A 1 351 ? -8.094 4.465 -9.789 1 92.88 351 LEU A N 1
ATOM 2766 C CA . LEU A 1 351 ? -8.797 3.199 -9.602 1 92.88 351 LEU A CA 1
ATOM 2767 C C . LEU A 1 351 ? -8.312 2.156 -10.609 1 92.88 351 LEU A C 1
ATOM 2769 O O . LEU A 1 351 ? -8.094 0.997 -10.242 1 92.88 351 LEU A O 1
ATOM 2773 N N . VAL A 1 352 ? -8.141 2.572 -11.828 1 93.31 352 VAL A N 1
ATOM 2774 C CA . VAL A 1 352 ? -7.648 1.667 -12.867 1 93.31 352 VAL A CA 1
ATOM 2775 C C . VAL A 1 352 ? -6.238 1.201 -12.516 1 93.31 352 VAL A C 1
ATOM 2777 O O . VAL A 1 352 ? -5.926 0.013 -12.625 1 93.31 352 VAL A O 1
ATOM 2780 N N . SER A 1 353 ? -5.395 2.109 -12.094 1 93.81 353 SER A N 1
ATOM 2781 C CA . SER A 1 353 ? -4.031 1.759 -11.711 1 93.81 353 SER A CA 1
ATOM 2782 C C . SER A 1 353 ? -4.02 0.754 -10.562 1 93.81 353 SER A C 1
ATOM 2784 O O . SER A 1 353 ? -3.303 -0.247 -10.617 1 93.81 353 SER A O 1
ATOM 2786 N N . VAL A 1 354 ? -4.844 0.98 -9.578 1 94.31 354 VAL A N 1
ATOM 2787 C CA . VAL A 1 354 ? -4.934 0.078 -8.438 1 94.31 354 VAL A CA 1
ATOM 2788 C C . VAL A 1 354 ? -5.461 -1.281 -8.891 1 94.31 354 VAL A C 1
ATOM 2790 O O . VAL A 1 354 ? -5.004 -2.322 -8.406 1 94.31 354 VAL A O 1
ATOM 2793 N N . GLY A 1 355 ? -6.445 -1.23 -9.734 1 95.94 355 GLY A N 1
ATOM 2794 C CA . GLY A 1 355 ? -6.973 -2.475 -10.273 1 95.94 355 GLY A CA 1
ATOM 2795 C C . GLY A 1 355 ? -5.906 -3.344 -10.914 1 95.94 355 GLY A C 1
ATOM 2796 O O . GLY A 1 355 ? -5.812 -4.539 -10.617 1 95.94 355 GLY A O 1
ATOM 2797 N N . PHE A 1 356 ? -5.078 -2.783 -11.711 1 96.12 356 PHE A N 1
ATOM 2798 C CA . PHE A 1 356 ? -4.055 -3.559 -12.406 1 96.12 356 PHE A CA 1
ATOM 2799 C C . PHE A 1 356 ? -2.928 -3.941 -11.453 1 96.12 356 PHE A C 1
ATOM 2801 O O . PHE A 1 356 ? -2.281 -4.973 -11.633 1 96.12 356 PHE A O 1
ATOM 2808 N N . ARG A 1 357 ? -2.697 -3.141 -10.461 1 96.12 357 ARG A N 1
ATOM 2809 C CA . ARG A 1 357 ? -1.717 -3.471 -9.438 1 96.12 357 ARG A CA 1
ATOM 2810 C C . ARG A 1 357 ? -2.072 -4.781 -8.742 1 96.12 357 ARG A C 1
ATOM 2812 O O . ARG A 1 357 ? -1.199 -5.617 -8.5 1 96.12 357 ARG A O 1
ATOM 2819 N N . ARG A 1 358 ? -3.328 -4.992 -8.477 1 97.81 358 ARG A N 1
ATOM 2820 C CA . ARG A 1 358 ? -3.787 -6.137 -7.691 1 97.81 358 ARG A CA 1
ATOM 2821 C C . ARG A 1 358 ? -4.098 -7.328 -8.594 1 97.81 358 ARG A C 1
ATOM 2823 O O . ARG A 1 358 ? -4.145 -8.469 -8.125 1 97.81 358 ARG A O 1
ATOM 2830 N N . PHE A 1 359 ? -4.309 -7.062 -9.812 1 98.06 359 PHE A N 1
ATOM 2831 C CA . PHE A 1 359 ? -4.844 -8.07 -10.719 1 98.06 359 PHE A CA 1
ATOM 2832 C C . PHE A 1 359 ? -3.809 -9.156 -11 1 98.06 359 PHE A C 1
ATOM 2834 O O . PHE A 1 359 ? -4.129 -10.344 -10.969 1 98.06 359 PHE A O 1
ATOM 2841 N N . LEU A 1 360 ? -2.592 -8.742 -11.234 1 97.5 360 LEU A N 1
ATOM 2842 C CA . LEU A 1 360 ? -1.576 -9.719 -11.633 1 97.5 360 LEU A CA 1
ATOM 2843 C C . LEU A 1 360 ? -1.299 -10.703 -10.5 1 97.5 360 LEU A C 1
ATOM 2845 O O . LEU A 1 360 ? -1.414 -11.914 -10.688 1 97.5 360 LEU A O 1
ATOM 2849 N N . PRO A 1 361 ? -0.907 -10.273 -9.305 1 98.12 361 PRO A N 1
ATOM 2850 C CA . PRO A 1 361 ? -0.697 -11.25 -8.234 1 98.12 361 PRO A CA 1
ATOM 2851 C C . PRO A 1 361 ? -1.958 -12.047 -7.902 1 98.12 361 PRO A C 1
ATOM 2853 O O . PRO A 1 361 ? -1.874 -13.219 -7.539 1 98.12 361 PRO A O 1
ATOM 2856 N N . TYR A 1 362 ? -3.102 -11.375 -8.031 1 98.44 362 TYR A N 1
ATOM 2857 C CA . TYR A 1 362 ? -4.375 -12.062 -7.871 1 98.44 362 TYR A CA 1
ATOM 2858 C C . TYR A 1 362 ? -4.492 -13.227 -8.844 1 98.44 362 TYR A C 1
ATOM 2860 O O . TYR A 1 362 ? -4.887 -14.336 -8.461 1 98.44 362 TYR A O 1
ATOM 2868 N N . MET A 1 363 ? -4.117 -13.055 -10.07 1 98.5 363 MET A N 1
ATOM 2869 C CA . MET A 1 363 ? -4.195 -14.094 -11.094 1 98.5 363 MET A CA 1
ATOM 2870 C C . MET A 1 363 ? -3.203 -15.211 -10.812 1 98.5 363 MET A C 1
ATOM 2872 O O . MET A 1 363 ? -3.477 -16.375 -11.109 1 98.5 363 MET A O 1
ATOM 2876 N N . PHE A 1 364 ? -2.049 -14.867 -10.289 1 98.5 364 PHE A N 1
ATOM 2877 C CA . PHE A 1 364 ? -1.122 -15.914 -9.867 1 98.5 364 PHE A CA 1
ATOM 2878 C C . PHE A 1 364 ? -1.771 -16.828 -8.836 1 98.5 364 PHE A C 1
ATOM 2880 O O . PHE A 1 364 ? -1.64 -18.047 -8.914 1 98.5 364 PHE A O 1
ATOM 2887 N N . GLY A 1 365 ? -2.465 -16.188 -7.875 1 98.38 365 GLY A N 1
ATOM 2888 C CA . GLY A 1 365 ? -3.189 -16.984 -6.895 1 98.38 365 GLY A CA 1
ATOM 2889 C C . GLY A 1 365 ? -4.281 -17.844 -7.508 1 98.38 365 GLY A C 1
ATOM 2890 O O . GLY A 1 365 ? -4.484 -18.984 -7.094 1 98.38 365 GLY A O 1
ATOM 2891 N N . CYS A 1 366 ? -4.965 -17.312 -8.477 1 98.62 366 CYS A N 1
ATOM 2892 C CA . CYS A 1 366 ? -5.996 -18.078 -9.18 1 98.62 366 CYS A CA 1
ATOM 2893 C C . CYS A 1 366 ? -5.398 -19.312 -9.844 1 98.62 366 CYS A C 1
ATOM 2895 O O . CYS A 1 366 ? -6.016 -20.375 -9.852 1 98.62 366 CYS A O 1
ATOM 2897 N N . TYR A 1 367 ? -4.238 -19.094 -10.406 1 98.25 367 TYR A N 1
ATOM 2898 C CA . TYR A 1 367 ? -3.58 -20.234 -11.047 1 98.25 367 TYR A CA 1
ATOM 2899 C C . TYR A 1 367 ? -3.293 -21.328 -10.039 1 98.25 367 TYR A C 1
ATOM 2901 O O . TYR A 1 367 ? -3.52 -22.516 -10.32 1 98.25 367 TYR A O 1
ATOM 2909 N N . VAL A 1 368 ? -2.836 -20.984 -8.906 1 97.75 368 VAL A N 1
ATOM 2910 C CA . VAL A 1 368 ? -2.543 -21.969 -7.867 1 97.75 368 VAL A CA 1
ATOM 2911 C C . VAL A 1 368 ? -3.836 -22.641 -7.41 1 97.75 368 VAL A C 1
ATOM 2913 O O . VAL A 1 368 ? -3.887 -23.859 -7.262 1 97.75 368 VAL A O 1
ATOM 2916 N N . ILE A 1 369 ? -4.863 -21.875 -7.242 1 98.19 369 ILE A N 1
ATOM 2917 C CA . ILE A 1 369 ? -6.156 -22.391 -6.82 1 98.19 369 ILE A CA 1
ATOM 2918 C C . ILE A 1 369 ? -6.688 -23.375 -7.867 1 98.19 369 ILE A C 1
ATOM 2920 O O . ILE A 1 369 ? -7.168 -24.453 -7.527 1 98.19 369 ILE A O 1
ATOM 2924 N N . TYR A 1 370 ? -6.566 -22.953 -9.094 1 98 370 TYR A N 1
ATOM 2925 C CA . TYR A 1 370 ? -7.055 -23.781 -10.188 1 98 370 TYR A CA 1
ATOM 2926 C C . TYR A 1 370 ? -6.316 -25.125 -10.227 1 98 370 TYR A C 1
ATOM 2928 O O . TYR A 1 370 ? -6.938 -26.188 -10.297 1 98 370 TYR A O 1
ATOM 2936 N N . MET A 1 371 ? -5.012 -25.094 -10.141 1 96.38 371 MET A N 1
ATOM 2937 C CA . MET A 1 371 ? -4.184 -26.297 -10.281 1 96.38 371 MET A CA 1
ATOM 2938 C C . MET A 1 371 ? -4.316 -27.188 -9.055 1 96.38 371 MET A C 1
ATOM 2940 O O . MET A 1 371 ? -4.324 -28.422 -9.172 1 96.38 371 MET A O 1
ATOM 2944 N N . SER A 1 372 ? -4.512 -26.609 -7.941 1 94.25 372 SER A N 1
ATOM 2945 C CA . SER A 1 372 ? -4.457 -27.391 -6.711 1 94.25 372 SER A CA 1
ATOM 2946 C C . SER A 1 372 ? -5.844 -27.875 -6.301 1 94.25 372 SER A C 1
ATOM 2948 O O . SER A 1 372 ? -5.977 -28.922 -5.672 1 94.25 372 SER A O 1
ATOM 2950 N N . SER A 1 373 ? -6.84 -27.156 -6.672 1 95.38 373 SER A N 1
ATOM 2951 C CA . SER A 1 373 ? -8.109 -27.469 -6.02 1 95.38 373 SER A CA 1
ATOM 2952 C C . SER A 1 373 ? -9.234 -27.594 -7.039 1 95.38 373 SER A C 1
ATOM 2954 O O . SER A 1 373 ? -10.078 -28.484 -6.934 1 95.38 373 SER A O 1
ATOM 2956 N N . LEU A 1 374 ? -9.289 -26.812 -8.023 1 97.25 374 LEU A N 1
ATOM 2957 C CA . LEU A 1 374 ? -10.562 -26.672 -8.727 1 97.25 374 LEU A CA 1
ATOM 2958 C C . LEU A 1 374 ? -10.461 -27.25 -10.141 1 97.25 374 LEU A C 1
ATOM 2960 O O . LEU A 1 374 ? -11.469 -27.391 -10.828 1 97.25 374 LEU A O 1
ATOM 2964 N N . LYS A 1 375 ? -9.328 -27.578 -10.633 1 96.12 375 LYS A N 1
ATOM 2965 C CA . LYS A 1 375 ? -9.164 -28.078 -11.992 1 96.12 375 LYS A CA 1
ATOM 2966 C C . LYS A 1 375 ? -9.977 -29.359 -12.195 1 96.12 375 LYS A C 1
ATOM 2968 O O . LYS A 1 375 ? -10.789 -29.453 -13.117 1 96.12 375 LYS A O 1
ATOM 2973 N N . ASN A 1 376 ? -9.828 -30.344 -11.312 1 93.19 376 ASN A N 1
ATOM 2974 C CA . ASN A 1 376 ? -10.5 -31.625 -11.438 1 93.19 376 ASN A CA 1
ATOM 2975 C C . ASN A 1 376 ? -12.008 -31.484 -11.273 1 93.19 376 ASN A C 1
ATOM 2977 O O . ASN A 1 376 ? -12.781 -32.219 -11.898 1 93.19 376 ASN A O 1
ATOM 2981 N N . GLN A 1 377 ? -12.406 -30.578 -10.414 1 95.19 377 GLN A N 1
ATOM 2982 C CA . GLN A 1 377 ? -13.828 -30.391 -10.141 1 95.19 377 GLN A CA 1
ATOM 2983 C C . GLN A 1 377 ? -14.57 -29.922 -11.398 1 95.19 377 GLN A C 1
ATOM 2985 O O . GLN A 1 377 ? -15.703 -30.344 -11.641 1 95.19 377 GLN A O 1
ATOM 2990 N N . HIS A 1 378 ? -13.914 -29.141 -12.234 1 94.75 378 HIS A N 1
ATOM 2991 C CA . HIS A 1 378 ? -14.602 -28.547 -13.367 1 94.75 378 HIS A CA 1
ATOM 2992 C C . HIS A 1 378 ? -14.32 -29.312 -14.656 1 94.75 378 HIS A C 1
ATOM 2994 O O . HIS A 1 378 ? -14.961 -29.062 -15.68 1 94.75 378 HIS A O 1
ATOM 3000 N N . THR A 1 379 ? -13.406 -30.219 -14.609 1 92.88 379 THR A N 1
ATOM 3001 C CA . THR A 1 379 ? -13.094 -31 -15.805 1 92.88 379 THR A CA 1
ATOM 3002 C C . THR A 1 379 ? -14.164 -32.062 -16.047 1 92.88 379 THR A C 1
ATOM 3004 O O . THR A 1 379 ? -14.484 -32.844 -15.141 1 92.88 379 THR A O 1
ATOM 3007 N N . ASN A 1 380 ? -14.773 -32.094 -17.172 1 89.19 380 ASN A N 1
ATOM 3008 C CA . ASN A 1 380 ? -15.758 -33.094 -17.609 1 89.19 380 ASN A CA 1
ATOM 3009 C C . ASN A 1 380 ? -16.938 -33.156 -16.656 1 89.19 380 ASN A C 1
ATOM 3011 O O . ASN A 1 380 ? -17.406 -34.25 -16.328 1 89.19 380 ASN A O 1
ATOM 3015 N N . LEU A 1 381 ? -17.25 -32.062 -16.016 1 91.31 381 LEU A N 1
ATOM 3016 C CA . LEU A 1 381 ? -18.438 -32 -15.156 1 91.31 381 LEU A CA 1
ATOM 3017 C C . LEU A 1 381 ? -19.719 -31.984 -15.977 1 91.31 381 LEU A C 1
ATOM 3019 O O . LEU A 1 381 ? -19.891 -31.109 -16.828 1 91.31 381 LEU A O 1
ATOM 3023 N N . LYS A 1 382 ? -20.578 -32.875 -15.758 1 89.12 382 LYS A N 1
ATOM 3024 C CA . LYS A 1 382 ? -21.812 -33 -16.531 1 89.12 382 LYS A CA 1
ATOM 3025 C C . LYS A 1 382 ? -22.969 -32.25 -15.859 1 89.12 382 LYS A C 1
ATOM 3027 O O . LYS A 1 382 ? -23.984 -31.984 -16.484 1 89.12 382 LYS A O 1
ATOM 3032 N N . ALA A 1 383 ? -22.797 -31.969 -14.57 1 91.88 383 ALA A N 1
ATOM 3033 C CA . ALA A 1 383 ? -23.859 -31.328 -13.812 1 91.88 383 ALA A CA 1
ATOM 3034 C C . ALA A 1 383 ? -23.859 -29.812 -14.039 1 91.88 383 ALA A C 1
ATOM 3036 O O . ALA A 1 383 ? -23.547 -29.047 -13.125 1 91.88 383 ALA A O 1
ATOM 3037 N N . SER A 1 384 ? -24.359 -29.375 -15.188 1 93 384 SER A N 1
ATOM 3038 C CA . SER A 1 384 ? -24.281 -27.984 -15.609 1 93 384 SER A CA 1
ATOM 3039 C C . SER A 1 384 ? -25.219 -27.109 -14.789 1 93 384 SER A C 1
ATOM 3041 O O . SER A 1 384 ? -24.875 -25.984 -14.43 1 93 384 SER A O 1
ATOM 3043 N N . LEU A 1 385 ? -26.406 -27.594 -14.547 1 94.25 385 LEU A N 1
ATOM 3044 C CA . LEU A 1 385 ? -27.375 -26.812 -13.773 1 94.25 385 LEU A CA 1
ATOM 3045 C C . LEU A 1 385 ? -26.891 -26.625 -12.344 1 94.25 385 LEU A C 1
ATOM 3047 O O . LEU A 1 385 ? -26.969 -25.516 -11.797 1 94.25 385 LEU A O 1
ATOM 3051 N N . THR A 1 386 ? -26.406 -27.703 -11.734 1 95 386 THR A N 1
ATOM 3052 C CA . THR A 1 386 ? -25.891 -27.625 -10.375 1 95 386 THR A CA 1
ATOM 3053 C C . THR A 1 386 ? -24.703 -26.672 -10.297 1 95 386 THR A C 1
ATOM 3055 O O . THR A 1 386 ? -24.578 -25.891 -9.344 1 95 386 THR A O 1
ATOM 3058 N N . ARG A 1 387 ? -23.859 -26.688 -11.25 1 95.44 387 ARG A N 1
ATOM 3059 C CA . ARG A 1 387 ? -22.734 -25.766 -11.312 1 95.44 387 ARG A CA 1
ATOM 3060 C C . ARG A 1 387 ? -23.203 -24.328 -11.406 1 95.44 387 ARG A C 1
ATOM 3062 O O . ARG A 1 387 ? -22.734 -23.453 -10.672 1 95.44 387 ARG A O 1
ATOM 3069 N N . SER A 1 388 ? -24.109 -24.062 -12.25 1 95.94 388 SER A N 1
ATOM 3070 C CA . SER A 1 388 ? -24.625 -22.719 -12.5 1 95.94 388 SER A CA 1
ATOM 3071 C C . SER A 1 388 ? -25.344 -22.172 -11.273 1 95.94 388 SER A C 1
ATOM 3073 O O . SER A 1 388 ? -25.188 -21 -10.93 1 95.94 388 SER A O 1
ATOM 3075 N N . VAL A 1 389 ? -26.031 -23 -10.633 1 95.44 389 VAL A N 1
ATOM 3076 C CA . VAL A 1 389 ? -26.859 -22.5 -9.531 1 95.44 389 VAL A CA 1
ATOM 3077 C C . VAL A 1 389 ? -26.047 -22.5 -8.234 1 95.44 389 VAL A C 1
ATOM 3079 O O . VAL A 1 389 ? -25.969 -21.484 -7.543 1 95.44 389 VAL A O 1
ATOM 3082 N N . LEU A 1 390 ? -25.422 -23.594 -7.98 1 96.38 390 LEU A N 1
ATOM 3083 C CA . LEU A 1 390 ? -24.766 -23.719 -6.68 1 96.38 390 LEU A CA 1
ATOM 3084 C C . LEU A 1 390 ? -23.375 -23.094 -6.707 1 96.38 390 LEU A C 1
ATOM 3086 O O . LEU A 1 390 ? -23.047 -22.266 -5.855 1 96.38 390 LEU A O 1
ATOM 3090 N N . TRP A 1 391 ? -22.531 -23.5 -7.676 1 97.81 391 TRP A N 1
ATOM 3091 C CA . TRP A 1 391 ? -21.203 -22.922 -7.719 1 97.81 391 TRP A CA 1
ATOM 3092 C C . TRP A 1 391 ? -21.25 -21.422 -7.992 1 97.81 391 TRP A C 1
ATOM 3094 O O . TRP A 1 391 ? -20.672 -20.625 -7.258 1 97.81 391 TRP A O 1
ATOM 3104 N N . VAL A 1 392 ? -21.984 -21 -9.031 1 98.5 392 VAL A N 1
ATOM 3105 C CA . VAL A 1 392 ? -22.062 -19.594 -9.406 1 98.5 392 VAL A CA 1
ATOM 3106 C C . VAL A 1 392 ? -22.828 -18.812 -8.328 1 98.5 392 VAL A C 1
ATOM 3108 O O . VAL A 1 392 ? -22.453 -17.688 -7.988 1 98.5 392 VAL A O 1
ATOM 3111 N N . GLY A 1 393 ? -23.906 -19.438 -7.836 1 97.81 393 GLY A N 1
ATOM 3112 C CA . GLY A 1 393 ? -24.609 -18.812 -6.734 1 97.81 393 GLY A CA 1
ATOM 3113 C C . GLY A 1 393 ? -23.734 -18.562 -5.52 1 97.81 393 GLY A C 1
ATOM 3114 O O . GLY A 1 393 ? -23.719 -17.469 -4.965 1 97.81 393 GLY A O 1
ATOM 3115 N N . GLY A 1 394 ? -23.062 -19.609 -5.098 1 97.81 394 GLY A N 1
ATOM 3116 C CA . GLY A 1 394 ? -22.141 -19.453 -3.99 1 97.81 394 GLY A CA 1
ATOM 3117 C C . GLY A 1 394 ? -21.047 -18.422 -4.262 1 97.81 394 GLY A C 1
ATOM 3118 O O . GLY A 1 394 ? -20.688 -17.641 -3.379 1 97.81 394 GLY A O 1
ATOM 3119 N N . PHE A 1 395 ? -20.547 -18.422 -5.512 1 98.5 395 PHE A N 1
ATOM 3120 C CA . PHE A 1 395 ? -19.531 -17.484 -5.961 1 98.5 395 PHE A CA 1
ATOM 3121 C C . PHE A 1 395 ? -20 -16.047 -5.746 1 98.5 395 PHE A C 1
ATOM 3123 O O . PHE A 1 395 ? -19.266 -15.234 -5.164 1 98.5 395 PHE A O 1
ATOM 3130 N N . TRP A 1 396 ? -21.156 -15.703 -6.059 1 98.56 396 TRP A N 1
ATOM 3131 C CA . TRP A 1 396 ? -21.641 -14.336 -5.984 1 98.56 396 TRP A CA 1
ATOM 3132 C C . TRP A 1 396 ? -22 -13.961 -4.547 1 98.56 396 TRP A C 1
ATOM 3134 O O . TRP A 1 396 ? -21.844 -12.805 -4.148 1 98.56 396 TRP A O 1
ATOM 3144 N N . VAL A 1 397 ? -22.438 -14.93 -3.754 1 97.12 397 VAL A N 1
ATOM 3145 C CA . VAL A 1 397 ? -22.703 -14.656 -2.346 1 97.12 397 VAL A CA 1
ATOM 3146 C C . VAL A 1 397 ? -21.438 -14.133 -1.673 1 97.12 397 VAL A C 1
ATOM 3148 O O . VAL A 1 397 ? -21.484 -13.195 -0.87 1 97.12 397 VAL A O 1
ATOM 3151 N N . SER A 1 398 ? -20.359 -14.695 -2.072 1 97.19 398 SER A N 1
ATOM 3152 C CA . SER A 1 398 ? -19.094 -14.336 -1.435 1 97.19 398 SER A CA 1
ATOM 3153 C C . SER A 1 398 ? -18.453 -13.133 -2.125 1 97.19 398 SER A C 1
ATOM 3155 O O . SER A 1 398 ? -17.797 -12.312 -1.477 1 97.19 398 SER A O 1
ATOM 3157 N N . VAL A 1 399 ? -18.562 -13.016 -3.424 1 98.25 399 VAL A N 1
ATOM 3158 C CA . VAL A 1 399 ? -18.016 -11.867 -4.145 1 98.25 399 VAL A CA 1
ATOM 3159 C C . VAL A 1 399 ? -18.688 -10.586 -3.645 1 98.25 399 VAL A C 1
ATOM 3161 O O . VAL A 1 399 ? -18.047 -9.531 -3.582 1 98.25 399 VAL A O 1
ATOM 3164 N N . LEU A 1 400 ? -19.969 -10.727 -3.27 1 97.38 400 LEU A N 1
ATOM 3165 C CA . LEU A 1 400 ? -20.734 -9.602 -2.748 1 97.38 400 LEU A CA 1
ATOM 3166 C C . LEU A 1 400 ? -20.766 -9.625 -1.223 1 97.38 400 LEU A C 1
ATOM 3168 O O . LEU A 1 400 ? -21.812 -9.375 -0.615 1 97.38 400 LEU A O 1
ATOM 3172 N N . GLU A 1 401 ? -19.688 -10.008 -0.656 1 93.31 401 GLU A N 1
ATOM 3173 C CA . GLU A 1 401 ? -19.609 -10.164 0.793 1 93.31 401 GLU A CA 1
ATOM 3174 C C . GLU A 1 401 ? -19.969 -8.867 1.509 1 93.31 401 GLU A C 1
ATOM 3176 O O . GLU A 1 401 ? -20.531 -8.891 2.607 1 93.31 401 GLU A O 1
ATOM 3181 N N . ASN A 1 402 ? -19.734 -7.699 0.953 1 90.69 402 ASN A N 1
ATOM 3182 C CA . ASN A 1 402 ? -20.062 -6.414 1.56 1 90.69 402 ASN A CA 1
ATOM 3183 C C . ASN A 1 402 ? -21.578 -6.23 1.698 1 90.69 402 ASN A C 1
ATOM 3185 O O . ASN A 1 402 ? -22.031 -5.445 2.525 1 90.69 402 ASN A O 1
ATOM 3189 N N . TYR A 1 403 ? -22.328 -7 0.919 1 91.44 403 TYR A N 1
ATOM 3190 C CA . TYR A 1 403 ? -23.781 -6.93 0.997 1 91.44 403 TYR A CA 1
ATOM 3191 C C . TYR A 1 403 ? -24.344 -8.156 1.705 1 91.44 403 TYR A C 1
ATOM 3193 O O . TYR A 1 403 ? -25.531 -8.18 2.068 1 91.44 403 TYR A O 1
ATOM 3201 N N . THR A 1 404 ? -23.531 -9.164 1.861 1 90.5 404 THR A N 1
ATOM 3202 C CA . THR A 1 404 ? -24.031 -10.406 2.447 1 90.5 404 THR A CA 1
ATOM 3203 C C . THR A 1 404 ? -23.469 -10.609 3.848 1 90.5 404 THR A C 1
ATOM 3205 O O . THR A 1 404 ? -24.125 -10.32 4.844 1 90.5 404 THR A O 1
ATOM 3208 N N . PHE A 1 405 ? -22.203 -10.734 3.961 1 84.69 405 PHE A N 1
ATOM 3209 C CA . PHE A 1 405 ? -21.578 -11.094 5.227 1 84.69 405 PHE A CA 1
ATOM 3210 C C . PHE A 1 405 ? -21.344 -9.852 6.082 1 84.69 405 PHE A C 1
ATOM 3212 O O . PHE A 1 405 ? -21.312 -9.938 7.312 1 84.69 405 PHE A O 1
ATOM 3219 N N . SER A 1 406 ? -21.172 -8.766 5.48 1 79.5 406 SER A N 1
ATOM 3220 C CA . SER A 1 406 ? -20.922 -7.539 6.223 1 79.5 406 SER A CA 1
ATOM 3221 C C . SER A 1 406 ? -22.125 -7.117 7.043 1 79.5 406 SER A C 1
ATOM 3223 O O . SER A 1 406 ? -22.016 -6.32 7.977 1 79.5 406 SER A O 1
ATOM 3225 N N . ALA A 1 407 ? -23.234 -7.699 6.707 1 77.19 407 ALA A N 1
ATOM 3226 C CA . ALA A 1 407 ? -24.469 -7.395 7.441 1 77.19 407 ALA A CA 1
ATOM 3227 C C . ALA A 1 407 ? -24.516 -8.148 8.766 1 77.19 407 ALA A C 1
ATOM 3229 O O . ALA A 1 407 ? -25.312 -7.816 9.648 1 77.19 407 ALA A O 1
ATOM 3230 N N . LEU A 1 408 ? -23.531 -8.992 8.938 1 79.5 408 LEU A N 1
ATOM 3231 C CA . LEU A 1 408 ? -23.453 -9.742 10.188 1 79.5 408 LEU A CA 1
ATOM 3232 C C . LEU A 1 408 ? -22.75 -8.922 11.266 1 79.5 408 LEU A C 1
ATOM 3234 O O . LEU A 1 408 ? -21.828 -8.148 10.969 1 79.5 408 LEU A O 1
ATOM 3238 N N . PRO A 1 409 ? -23.188 -9.07 12.469 1 78.5 409 PRO A N 1
ATOM 3239 C CA . PRO A 1 409 ? -22.641 -8.234 13.547 1 78.5 409 PRO A CA 1
ATOM 3240 C C . PRO A 1 409 ? -21.266 -8.695 14 1 78.5 409 PRO A C 1
ATOM 3242 O O . PRO A 1 409 ? -21.047 -8.93 15.188 1 78.5 409 PRO A O 1
ATOM 3245 N N . VAL A 1 410 ? -20.406 -9 13.156 1 76.44 410 VAL A N 1
ATOM 3246 C CA . VAL A 1 410 ? -19.016 -9.336 13.445 1 76.44 410 VAL A CA 1
ATOM 3247 C C . VAL A 1 410 ? -18.109 -8.609 12.461 1 76.44 410 VAL A C 1
ATOM 3249 O O . VAL A 1 410 ? -18.109 -8.906 11.266 1 76.44 410 VAL A O 1
ATOM 3252 N N . ASN A 1 411 ? -17.406 -7.711 13 1 69.69 411 ASN A N 1
ATOM 3253 C CA . ASN A 1 411 ? -16.484 -6.953 12.156 1 69.69 411 ASN A CA 1
ATOM 3254 C C . ASN A 1 411 ? -15.086 -7.574 12.164 1 69.69 411 ASN A C 1
ATOM 3256 O O . ASN A 1 411 ? -14.555 -7.918 11.109 1 69.69 411 ASN A O 1
ATOM 3260 N N . ARG A 1 412 ? -14.516 -7.672 13.453 1 71.56 412 ARG A N 1
ATOM 3261 C CA . ARG A 1 412 ? -13.258 -8.383 13.648 1 71.56 412 ARG A CA 1
ATOM 3262 C C . ARG A 1 412 ? -13.438 -9.562 14.586 1 71.56 412 ARG A C 1
ATOM 3264 O O . ARG A 1 412 ? -14.273 -9.523 15.5 1 71.56 412 ARG A O 1
ATOM 3271 N N . LEU A 1 413 ? -12.641 -10.516 14.258 1 73.75 413 LEU A N 1
ATOM 3272 C CA . LEU A 1 413 ? -12.68 -11.688 15.125 1 73.75 413 LEU A CA 1
ATOM 3273 C C . LEU A 1 413 ? -11.852 -11.469 16.391 1 73.75 413 LEU A C 1
ATOM 3275 O O . LEU A 1 413 ? -10.898 -12.203 16.641 1 73.75 413 LEU A O 1
ATOM 3279 N N . THR A 1 414 ? -12.141 -10.43 16.969 1 75.62 414 THR A N 1
ATOM 3280 C CA . THR A 1 414 ? -11.547 -10.133 18.266 1 75.62 414 THR A CA 1
ATOM 3281 C C . THR A 1 414 ? -12.617 -10.141 19.359 1 75.62 414 THR A C 1
ATOM 3283 O O . THR A 1 414 ? -13.766 -9.781 19.125 1 75.62 414 THR A O 1
ATOM 3286 N N . ILE A 1 415 ? -12.156 -10.555 20.438 1 79.44 415 ILE A N 1
ATOM 3287 C CA . ILE A 1 415 ? -13.086 -10.695 21.562 1 79.44 415 ILE A CA 1
ATOM 3288 C C . ILE A 1 415 ? -13.703 -9.344 21.891 1 79.44 415 ILE A C 1
ATOM 3290 O O . ILE A 1 415 ? -14.906 -9.25 22.156 1 79.44 415 ILE A O 1
ATOM 3294 N N . SER A 1 416 ? -12.961 -8.258 21.844 1 77.12 416 SER A N 1
ATOM 3295 C CA . SER A 1 416 ? -13.453 -6.922 22.156 1 77.12 416 SER A CA 1
ATOM 3296 C C . SER A 1 416 ? -14.547 -6.496 21.172 1 77.12 416 SER A C 1
ATOM 3298 O O . SER A 1 416 ? -15.586 -5.973 21.578 1 77.12 416 SER A O 1
ATOM 3300 N N . ASP A 1 417 ? -14.344 -6.812 19.953 1 77.88 417 ASP A N 1
ATOM 3301 C CA . ASP A 1 417 ? -15.312 -6.43 18.922 1 77.88 417 ASP A CA 1
ATOM 3302 C C . ASP A 1 417 ? -16.578 -7.281 19.031 1 77.88 417 ASP A C 1
ATOM 3304 O O . ASP A 1 417 ? -17.688 -6.777 18.844 1 77.88 417 ASP A O 1
ATOM 3308 N N . ILE A 1 418 ? -16.453 -8.539 19.312 1 83 418 ILE A N 1
ATOM 3309 C CA . ILE A 1 418 ? -17.594 -9.453 19.391 1 83 418 ILE A CA 1
ATOM 3310 C C . ILE A 1 418 ? -18.484 -9.062 20.578 1 83 418 ILE A C 1
ATOM 3312 O O . ILE A 1 418 ? -19.703 -9.109 20.469 1 83 418 ILE A O 1
ATOM 3316 N N . ASN A 1 419 ? -17.844 -8.594 21.609 1 81.31 419 ASN A N 1
ATOM 3317 C CA . ASN A 1 419 ? -18.578 -8.188 22.797 1 81.31 419 ASN A CA 1
ATOM 3318 C C . ASN A 1 419 ? -19.344 -6.883 22.578 1 81.31 419 ASN A C 1
ATOM 3320 O O . ASN A 1 419 ? -20.406 -6.668 23.172 1 81.31 419 ASN A O 1
ATOM 3324 N N . LYS A 1 420 ? -18.828 -6.074 21.766 1 78.44 420 LYS A N 1
ATOM 3325 C CA . LYS A 1 420 ? -19.391 -4.75 21.547 1 78.44 420 LYS A CA 1
ATOM 3326 C C . LYS A 1 420 ? -20.641 -4.82 20.656 1 78.44 420 LYS A C 1
ATOM 3328 O O . LYS A 1 420 ? -21.484 -3.936 20.703 1 78.44 420 LYS A O 1
ATOM 3333 N N . GLN A 1 421 ? -20.766 -5.816 19.922 1 80.94 421 GLN A N 1
ATOM 3334 C CA . GLN A 1 421 ? -21.875 -5.91 18.984 1 80.94 421 GLN A CA 1
ATOM 3335 C C . GLN A 1 421 ? -22.938 -6.879 19.484 1 80.94 421 GLN A C 1
ATOM 3337 O O . GLN A 1 421 ? -22.625 -8.031 19.812 1 80.94 421 GLN A O 1
ATOM 3342 N N . ARG A 1 422 ? -24.125 -6.414 19.453 1 81.56 422 ARG A N 1
ATOM 3343 C CA . ARG A 1 422 ? -25.234 -7.273 19.875 1 81.56 422 ARG A CA 1
ATOM 3344 C C . ARG A 1 422 ? -25.391 -8.461 18.938 1 81.56 422 ARG A C 1
ATOM 3346 O O . ARG A 1 422 ? -25.5 -8.281 17.719 1 81.56 422 ARG A O 1
ATOM 3353 N N . GLY A 1 423 ? -25.266 -9.633 19.438 1 86.19 423 GLY A N 1
ATOM 3354 C CA . GLY A 1 423 ? -25.406 -10.836 18.625 1 86.19 423 GLY A CA 1
ATOM 3355 C C . GLY A 1 423 ? -24.094 -11.359 18.078 1 86.19 423 GLY A C 1
ATOM 3356 O O . GLY A 1 423 ? -24.094 -12.266 17.25 1 86.19 423 GLY A O 1
ATOM 3357 N N . GLY A 1 424 ? -23.109 -10.766 18.422 1 85.75 424 GLY A N 1
ATOM 3358 C CA . GLY A 1 424 ? -21.797 -11.133 17.922 1 85.75 424 GLY A CA 1
ATOM 3359 C C . GLY A 1 424 ? -21.438 -12.586 18.188 1 85.75 424 GLY A C 1
ATOM 3360 O O . GLY A 1 424 ? -21.062 -13.312 17.266 1 85.75 424 GLY A O 1
ATOM 3361 N N . TRP A 1 425 ? -21.719 -13.062 19.391 1 89.44 425 TRP A N 1
ATOM 3362 C CA . TRP A 1 425 ? -21.375 -14.43 19.781 1 89.44 425 TRP A CA 1
ATOM 3363 C C . TRP A 1 425 ? -22.234 -15.445 19.031 1 89.44 425 TRP A C 1
ATOM 3365 O O . TRP A 1 425 ? -21.734 -16.469 18.578 1 89.44 425 TRP A O 1
ATOM 3375 N N . ILE A 1 426 ? -23.5 -15.156 18.891 1 90.06 426 ILE A N 1
ATOM 3376 C CA . ILE A 1 426 ? -24.406 -16.062 18.172 1 90.06 426 ILE A CA 1
ATOM 3377 C C . ILE A 1 426 ? -23.953 -16.188 16.734 1 90.06 426 ILE A C 1
ATOM 3379 O O . ILE A 1 426 ? -23.969 -17.281 16.156 1 90.06 426 ILE A O 1
ATOM 3383 N N . THR A 1 427 ? -23.578 -15.078 16.234 1 89.75 427 THR A N 1
ATOM 3384 C CA . THR A 1 427 ? -23.109 -15.078 14.852 1 89.75 427 THR A CA 1
ATOM 3385 C C . THR A 1 427 ? -21.844 -15.891 14.703 1 89.75 427 THR A C 1
ATOM 3387 O O . THR A 1 427 ? -21.75 -16.766 13.828 1 89.75 427 THR A O 1
ATOM 3390 N N . VAL A 1 428 ? -20.953 -15.711 15.562 1 89.25 428 VAL A N 1
ATOM 3391 C CA . VAL A 1 428 ? -19.672 -16.391 15.477 1 89.25 428 VAL A CA 1
ATOM 3392 C C . VAL A 1 428 ? -19.859 -17.891 15.711 1 89.25 428 VAL A C 1
ATOM 3394 O O . VAL A 1 428 ? -19.297 -18.703 14.977 1 89.25 428 VAL A O 1
ATOM 3397 N N . ILE A 1 429 ? -20.656 -18.297 16.641 1 91.56 429 ILE A N 1
ATOM 3398 C CA . ILE A 1 429 ? -20.891 -19.703 16.969 1 91.56 429 ILE A CA 1
ATOM 3399 C C . ILE A 1 429 ? -21.641 -20.391 15.828 1 91.56 429 ILE A C 1
ATOM 3401 O O . ILE A 1 429 ? -21.328 -21.516 15.461 1 91.56 429 ILE A O 1
ATOM 3405 N N . SER A 1 430 ? -22.516 -19.641 15.273 1 90.88 430 SER A N 1
ATOM 3406 C CA . SER A 1 430 ? -23.281 -20.203 14.164 1 90.88 430 SER A CA 1
ATOM 3407 C C . SER A 1 430 ? -22.406 -20.406 12.938 1 90.88 430 SER A C 1
ATOM 3409 O O . SER A 1 430 ? -22.469 -21.453 12.289 1 90.88 430 SER A O 1
ATOM 3411 N N . ILE A 1 431 ? -21.703 -19.5 12.656 1 88.12 431 ILE A N 1
ATOM 3412 C CA . ILE A 1 431 ? -20.828 -19.594 11.5 1 88.12 431 ILE A CA 1
ATOM 3413 C C . ILE A 1 431 ? -19.797 -20.703 11.742 1 88.12 431 ILE A C 1
ATOM 3415 O O . ILE A 1 431 ? -19.547 -21.531 10.859 1 88.12 431 ILE A O 1
ATOM 3419 N N . ALA A 1 432 ? -19.219 -20.734 12.898 1 89.62 432 ALA A N 1
ATOM 3420 C CA . ALA A 1 432 ? -18.266 -21.781 13.25 1 89.62 432 ALA A CA 1
ATOM 3421 C C . ALA A 1 432 ? -18.906 -23.156 13.18 1 89.62 432 ALA A C 1
ATOM 3423 O O . ALA A 1 432 ? -18.297 -24.109 12.711 1 89.62 432 ALA A O 1
ATOM 3424 N N . GLY A 1 433 ? -20.062 -23.203 13.68 1 92.31 433 GLY A N 1
ATOM 3425 C CA . GLY A 1 433 ? -20.812 -24.453 13.602 1 92.31 433 GLY A CA 1
ATOM 3426 C C . GLY A 1 433 ? -21.062 -24.891 12.172 1 92.31 433 GLY A C 1
ATOM 3427 O O . GLY A 1 433 ? -20.906 -26.078 11.844 1 92.31 433 GLY A O 1
ATOM 3428 N N . PHE A 1 434 ? -21.422 -23.984 11.391 1 91.12 434 PHE A N 1
ATOM 3429 C CA . PHE A 1 434 ? -21.656 -24.281 9.984 1 91.12 434 PHE A CA 1
ATOM 3430 C C . PHE A 1 434 ? -20.375 -24.766 9.312 1 91.12 434 PHE A C 1
ATOM 3432 O O . PHE A 1 434 ? -20.391 -25.734 8.562 1 91.12 434 PHE A O 1
ATOM 3439 N N . ILE A 1 435 ? -19.312 -24.125 9.531 1 91.75 435 ILE A N 1
ATOM 3440 C CA . ILE A 1 435 ? -18.031 -24.484 8.938 1 91.75 435 ILE A CA 1
ATOM 3441 C C . ILE A 1 435 ? -17.609 -25.875 9.406 1 91.75 435 ILE A C 1
ATOM 3443 O O . ILE A 1 435 ? -17.141 -26.703 8.617 1 91.75 435 ILE A O 1
ATOM 3447 N N . LEU A 1 436 ? -17.844 -26.156 10.664 1 92.88 436 LEU A N 1
ATOM 3448 C CA . LEU A 1 436 ? -17.484 -27.453 11.219 1 92.88 436 LEU A CA 1
ATOM 3449 C C . LEU A 1 436 ? -18.328 -28.562 10.586 1 92.88 436 LEU A C 1
ATOM 3451 O O . LEU A 1 436 ? -17.812 -29.625 10.258 1 92.88 436 LEU A O 1
ATOM 3455 N N . PHE A 1 437 ? -19.516 -28.25 10.453 1 94.12 437 PHE A N 1
ATOM 3456 C CA . PHE A 1 437 ? -20.422 -29.203 9.82 1 94.12 437 PHE A CA 1
ATOM 3457 C C . PHE A 1 437 ? -20 -29.484 8.383 1 94.12 437 PHE A C 1
ATOM 3459 O O . PHE A 1 437 ? -19.938 -30.625 7.949 1 94.12 437 PHE A O 1
ATOM 3466 N N . ALA A 1 438 ? -19.75 -28.453 7.676 1 94.62 438 ALA A N 1
ATOM 3467 C CA . ALA A 1 438 ? -19.297 -28.594 6.297 1 94.62 438 ALA A CA 1
ATOM 3468 C C . ALA A 1 438 ? -17.953 -29.328 6.234 1 94.62 438 ALA A C 1
ATOM 3470 O O . ALA A 1 438 ? -17.75 -30.172 5.352 1 94.62 438 ALA A O 1
ATOM 3471 N N . ALA A 1 439 ? -17.109 -29.062 7.164 1 94.69 439 ALA A N 1
ATOM 3472 C CA . ALA A 1 439 ? -15.797 -29.688 7.211 1 94.69 439 ALA A CA 1
ATOM 3473 C C . ALA A 1 439 ? -15.922 -31.203 7.449 1 94.69 439 ALA A C 1
ATOM 3475 O O . ALA A 1 439 ? -15.211 -31.984 6.828 1 94.69 439 ALA A O 1
ATOM 3476 N N . PHE A 1 440 ? -16.828 -31.609 8.258 1 94.62 440 PHE A N 1
ATOM 3477 C CA . PHE A 1 440 ? -17.047 -33.031 8.523 1 94.62 440 PHE A CA 1
ATOM 3478 C C . PHE A 1 440 ? -17.594 -33.719 7.285 1 94.62 440 PHE A C 1
ATOM 3480 O O . PHE A 1 440 ? -17.203 -34.844 6.98 1 94.62 440 PHE A O 1
ATOM 3487 N N . GLY A 1 441 ? -18.469 -33 6.672 1 94.5 441 GLY A N 1
ATOM 3488 C CA . GLY A 1 441 ? -18.984 -33.562 5.43 1 94.5 441 GLY A CA 1
ATOM 3489 C C . GLY A 1 441 ? -17.906 -33.75 4.375 1 94.5 441 GLY A C 1
ATOM 3490 O O . GLY A 1 441 ? -17.828 -34.812 3.744 1 94.5 441 GLY A O 1
ATOM 3491 N N . GLN A 1 442 ? -17.109 -32.844 4.223 1 95.38 442 GLN A N 1
ATOM 3492 C CA . GLN A 1 442 ? -16.047 -32.906 3.236 1 95.38 442 GLN A CA 1
ATOM 3493 C C . GLN A 1 442 ? -14.984 -33.938 3.637 1 95.38 442 GLN A C 1
ATOM 3495 O O . GLN A 1 442 ? -14.438 -34.656 2.785 1 95.38 442 GLN A O 1
ATOM 3500 N N . ALA A 1 443 ? -14.727 -34 4.922 1 94.88 443 ALA A N 1
ATOM 3501 C CA . ALA A 1 443 ? -13.797 -35.031 5.418 1 94.88 443 ALA A CA 1
ATOM 3502 C C . ALA A 1 443 ? -14.281 -36.438 5.09 1 94.88 443 ALA A C 1
ATOM 3504 O O . ALA A 1 443 ? -13.484 -37.312 4.758 1 94.88 443 ALA A O 1
ATOM 3505 N N . TYR A 1 444 ? -15.523 -36.562 5.188 1 94.31 444 TYR A N 1
ATOM 3506 C CA . TYR A 1 444 ? -16.125 -37.844 4.859 1 94.31 444 TYR A CA 1
ATOM 3507 C C . TYR A 1 444 ? -15.93 -38.156 3.383 1 94.31 444 TYR A C 1
ATOM 3509 O O . TYR A 1 444 ? -15.617 -39.312 3.029 1 94.31 444 TYR A O 1
ATOM 3517 N N . ILE A 1 445 ? -16.094 -37.25 2.564 1 93.88 445 ILE A N 1
ATOM 3518 C CA . ILE A 1 445 ? -15.914 -37.438 1.13 1 93.88 445 ILE A CA 1
ATOM 3519 C C . ILE A 1 445 ? -14.453 -37.781 0.839 1 93.88 445 ILE A C 1
ATOM 3521 O O . ILE A 1 445 ? -14.164 -38.688 0.053 1 93.88 445 ILE A O 1
ATOM 3525 N N . ILE A 1 446 ? -13.539 -37.125 1.424 1 94.94 446 ILE A N 1
ATOM 3526 C CA . ILE A 1 446 ? -12.109 -37.375 1.245 1 94.94 446 ILE A CA 1
ATOM 3527 C C . ILE A 1 446 ? -11.742 -38.75 1.745 1 94.94 446 ILE A C 1
ATOM 3529 O O . ILE A 1 446 ? -10.93 -39.438 1.126 1 94.94 446 ILE A O 1
ATOM 3533 N N . TRP A 1 447 ? -12.352 -39.125 2.871 1 94.5 447 TRP A N 1
ATOM 3534 C CA . TRP A 1 447 ? -12.125 -40.469 3.422 1 94.5 447 TRP A CA 1
ATOM 3535 C C . TRP A 1 447 ? -12.617 -41.531 2.457 1 94.5 447 TRP A C 1
ATOM 3537 O O . TRP A 1 447 ? -11.938 -42.531 2.252 1 94.5 447 TRP A O 1
ATOM 3547 N N . ARG A 1 448 ? -13.727 -41.312 1.857 1 93.75 448 ARG A N 1
ATOM 3548 C CA . ARG A 1 448 ? -14.281 -42.25 0.906 1 93.75 448 ARG A CA 1
ATOM 3549 C C . ARG A 1 448 ? -13.391 -42.375 -0.325 1 93.75 448 ARG A C 1
ATOM 3551 O O . ARG A 1 448 ? -13.352 -43.438 -0.965 1 93.75 448 ARG A O 1
ATOM 3558 N N . LEU A 1 449 ? -12.672 -41.344 -0.63 1 93.19 449 LEU A N 1
ATOM 3559 C CA . LEU A 1 449 ? -11.773 -41.312 -1.783 1 93.19 449 LEU A CA 1
ATOM 3560 C C . LEU A 1 449 ? -10.453 -42 -1.461 1 93.19 449 LEU A C 1
ATOM 3562 O O . LEU A 1 449 ? -9.656 -42.281 -2.361 1 93.19 449 LEU A O 1
ATOM 3566 N N . GLY A 1 450 ? -10.195 -42.219 -0.18 1 91.75 450 GLY A N 1
ATOM 3567 C CA . GLY A 1 450 ? -8.977 -42.875 0.248 1 91.75 450 GLY A CA 1
ATOM 3568 C C . GLY A 1 450 ? -7.793 -41.938 0.344 1 91.75 450 GLY A C 1
ATOM 3569 O O . GLY A 1 450 ? -6.637 -42.375 0.274 1 91.75 450 GLY A O 1
ATOM 3570 N N . LYS A 1 451 ? -8.055 -40.719 0.351 1 92.81 451 LYS A N 1
ATOM 3571 C CA . LYS A 1 451 ? -6.969 -39.75 0.366 1 92.81 451 LYS A CA 1
ATOM 3572 C C . LYS A 1 451 ? -6.922 -39 1.694 1 92.81 451 LYS A C 1
ATOM 3574 O O . LYS A 1 451 ? -6.348 -37.906 1.78 1 92.81 451 LYS A O 1
ATOM 3579 N N . PHE A 1 452 ? -7.496 -39.438 2.695 1 94.25 452 PHE A N 1
ATOM 3580 C CA . PHE A 1 452 ? -7.664 -38.75 3.969 1 94.25 452 PHE A CA 1
ATOM 3581 C C . PHE A 1 452 ? -6.312 -38.469 4.613 1 94.25 452 PHE A C 1
ATOM 3583 O O . PHE A 1 452 ? -6.082 -37.375 5.125 1 94.25 452 PHE A O 1
ATOM 3590 N N . LYS A 1 453 ? -5.418 -39.344 4.625 1 93.5 453 LYS A N 1
ATOM 3591 C CA . LYS A 1 453 ? -4.113 -39.188 5.254 1 93.5 453 LYS A CA 1
ATOM 3592 C C . LYS A 1 453 ? -3.334 -38.062 4.605 1 93.5 453 LYS A C 1
ATOM 3594 O O . LYS A 1 453 ? -2.723 -37.25 5.301 1 93.5 453 LYS A O 1
ATOM 3599 N N . LYS A 1 454 ? -3.385 -38 3.346 1 93.06 454 LYS A N 1
ATOM 3600 C CA . LYS A 1 454 ? -2.67 -36.938 2.629 1 93.06 454 LYS A CA 1
ATOM 3601 C C . LYS A 1 454 ? -3.256 -35.562 2.939 1 93.06 454 LYS A C 1
ATOM 3603 O O . LYS A 1 454 ? -2.516 -34.625 3.223 1 93.06 454 LYS A O 1
ATOM 3608 N N . TYR A 1 455 ? -4.527 -35.5 2.951 1 94.94 455 TYR A N 1
ATOM 3609 C CA . TYR A 1 455 ? -5.18 -34.219 3.191 1 94.94 455 TYR A CA 1
ATOM 3610 C C . TYR A 1 455 ? -4.98 -33.781 4.633 1 94.94 455 TYR A C 1
ATOM 3612 O O . TYR A 1 455 ? -4.727 -32.594 4.895 1 94.94 455 TYR A O 1
ATOM 3620 N N . ILE A 1 456 ? -5.102 -34.656 5.527 1 93.56 456 ILE A N 1
ATOM 3621 C CA . ILE A 1 456 ? -4.945 -34.312 6.93 1 93.56 456 ILE A CA 1
ATOM 3622 C C . ILE A 1 456 ? -3.52 -33.812 7.188 1 93.56 456 ILE A C 1
ATOM 3624 O O . ILE A 1 456 ? -3.299 -32.938 8.008 1 93.56 456 ILE A O 1
ATOM 3628 N N . SER A 1 457 ? -2.607 -34.469 6.574 1 94.56 457 SER A N 1
ATOM 3629 C CA . SER A 1 457 ? -1.222 -34 6.715 1 94.56 457 SER A CA 1
ATOM 3630 C C . SER A 1 457 ? -1.048 -32.562 6.238 1 94.56 457 SER A C 1
ATOM 3632 O O . SER A 1 457 ? -0.346 -31.781 6.871 1 94.56 457 SER A O 1
ATOM 3634 N N . VAL A 1 458 ? -1.652 -32.219 5.176 1 94.44 458 VAL A N 1
ATOM 3635 C CA . VAL A 1 458 ? -1.575 -30.859 4.641 1 94.44 458 VAL A CA 1
ATOM 3636 C C . VAL A 1 458 ? -2.221 -29.875 5.617 1 94.44 458 VAL A C 1
ATOM 3638 O O . VAL A 1 458 ? -1.668 -28.812 5.891 1 94.44 458 VAL A O 1
ATOM 3641 N N . TYR A 1 459 ? -3.318 -30.234 6.152 1 95.56 459 TYR A N 1
ATOM 3642 C CA . TYR A 1 459 ? -4.027 -29.312 7.047 1 95.56 459 TYR A CA 1
ATOM 3643 C C . TYR A 1 459 ? -3.299 -29.188 8.375 1 95.56 459 TYR A C 1
ATOM 3645 O O . TYR A 1 459 ? -3.344 -28.125 9.008 1 95.56 459 TYR A O 1
ATOM 3653 N N . ILE A 1 460 ? -2.609 -30.281 8.797 1 96 460 ILE A N 1
ATOM 3654 C CA . ILE A 1 460 ? -1.768 -30.172 9.984 1 96 460 ILE A CA 1
ATOM 3655 C C . ILE A 1 460 ? -0.64 -29.172 9.727 1 96 460 ILE A C 1
ATOM 3657 O O . ILE A 1 460 ? -0.295 -28.375 10.609 1 96 460 ILE A O 1
ATOM 3661 N N . LEU A 1 461 ? -0.118 -29.219 8.555 1 95.19 461 LEU A N 1
ATOM 3662 C CA . LEU A 1 461 ? 0.917 -28.25 8.188 1 95.19 461 LEU A CA 1
ATOM 3663 C C . LEU A 1 461 ? 0.365 -26.828 8.18 1 95.19 461 LEU A C 1
ATOM 3665 O O . LEU A 1 461 ? 1.048 -25.906 8.609 1 95.19 461 LEU A O 1
ATOM 3669 N N . PHE A 1 462 ? -0.882 -26.672 7.707 1 96.19 462 PHE A N 1
ATOM 3670 C CA . PHE A 1 462 ? -1.522 -25.359 7.742 1 96.19 462 PHE A CA 1
ATOM 3671 C C . PHE A 1 462 ? -1.661 -24.859 9.18 1 96.19 462 PHE A C 1
ATOM 3673 O O . PHE A 1 462 ? -1.328 -23.719 9.477 1 96.19 462 PHE A O 1
ATOM 3680 N N . ILE A 1 463 ? -2.084 -25.734 10 1 95.75 463 ILE A N 1
ATOM 3681 C CA . ILE A 1 463 ? -2.307 -25.391 11.406 1 95.75 463 ILE A CA 1
ATOM 3682 C C . ILE A 1 463 ? -0.977 -25.047 12.062 1 95.75 463 ILE A C 1
ATOM 3684 O O . ILE A 1 463 ? -0.883 -24.062 12.805 1 95.75 463 ILE A O 1
ATOM 3688 N N . ALA A 1 464 ? -0.007 -25.828 11.82 1 96.44 464 ALA A N 1
ATOM 3689 C CA . ALA A 1 464 ? 1.32 -25.562 12.375 1 96.44 464 ALA A CA 1
ATOM 3690 C C . ALA A 1 464 ? 1.852 -24.219 11.883 1 96.44 464 ALA A C 1
ATOM 3692 O O . ALA A 1 464 ? 2.41 -23.438 12.664 1 96.44 464 ALA A O 1
ATOM 3693 N N . GLY A 1 465 ? 1.678 -23.953 10.609 1 95.31 465 GLY A N 1
ATOM 3694 C CA . GLY A 1 465 ? 2.092 -22.656 10.07 1 95.31 465 GLY A CA 1
ATOM 3695 C C . GLY A 1 465 ? 1.389 -21.484 10.719 1 95.31 465 GLY A C 1
ATOM 3696 O O . GLY A 1 465 ? 2.025 -20.484 11.062 1 95.31 465 GLY A O 1
ATOM 3697 N N . LEU A 1 466 ? 0.122 -21.562 10.922 1 95.56 466 LEU A N 1
ATOM 3698 C CA . LEU A 1 466 ? -0.657 -20.5 11.555 1 95.56 466 LEU A CA 1
ATOM 3699 C C . LEU A 1 466 ? -0.243 -20.328 13.008 1 95.56 466 LEU A C 1
ATOM 3701 O O . LEU A 1 466 ? -0.202 -19.203 13.508 1 95.56 466 LEU A O 1
ATOM 3705 N N . ALA A 1 467 ? 0.099 -21.438 13.633 1 95.94 467 ALA A N 1
ATOM 3706 C CA . ALA A 1 467 ? 0.539 -21.375 15.023 1 95.94 467 ALA A CA 1
ATOM 3707 C C . ALA A 1 467 ? 1.869 -20.641 15.141 1 95.94 467 ALA A C 1
ATOM 3709 O O . ALA A 1 467 ? 2.062 -19.828 16.062 1 95.94 467 ALA A O 1
ATOM 3710 N N . ILE A 1 468 ? 2.678 -20.875 14.234 1 94.94 468 ILE A N 1
ATOM 3711 C CA . ILE A 1 468 ? 3.969 -20.188 14.227 1 94.94 468 ILE A CA 1
ATOM 3712 C C . ILE A 1 468 ? 3.762 -18.688 14.008 1 94.94 468 ILE A C 1
ATOM 3714 O O . ILE A 1 468 ? 4.344 -17.875 14.719 1 94.94 468 ILE A O 1
ATOM 3718 N N . LEU A 1 469 ? 2.938 -18.344 13.078 1 95.38 469 LEU A N 1
ATOM 3719 C CA . LEU A 1 469 ? 2.67 -16.938 12.773 1 95.38 469 LEU A CA 1
ATOM 3720 C C . LEU A 1 469 ? 1.988 -16.25 13.945 1 95.38 469 LEU A C 1
ATOM 3722 O O . LEU A 1 469 ? 2.223 -15.062 14.195 1 95.38 469 LEU A O 1
ATOM 3726 N N . ALA A 1 470 ? 1.194 -16.969 14.688 1 94.38 470 ALA A N 1
ATOM 3727 C CA . ALA A 1 470 ? 0.452 -16.406 15.82 1 94.38 470 ALA A CA 1
ATOM 3728 C C . ALA A 1 470 ? 1.388 -16.078 16.969 1 94.38 470 ALA A C 1
ATOM 3730 O O . ALA A 1 470 ? 1.033 -15.281 17.859 1 94.38 470 ALA A O 1
ATOM 3731 N N . ASN A 1 471 ? 2.588 -16.656 16.922 1 94 471 ASN A N 1
ATOM 3732 C CA . ASN A 1 471 ? 3.492 -16.469 18.047 1 94 471 ASN A CA 1
ATOM 3733 C C . ASN A 1 471 ? 4.637 -15.516 17.703 1 94 471 ASN A C 1
ATOM 3735 O O . ASN A 1 471 ? 5.609 -15.414 18.453 1 94 471 ASN A O 1
ATOM 3739 N N . LEU A 1 472 ? 4.527 -14.859 16.672 1 92.06 472 LEU A N 1
ATOM 3740 C CA . LEU A 1 472 ? 5.539 -13.867 16.328 1 92.06 472 LEU A CA 1
ATOM 3741 C C . LEU A 1 472 ? 5.434 -12.648 17.25 1 92.06 472 LEU A C 1
ATOM 3743 O O . LEU A 1 472 ? 4.332 -12.188 17.547 1 92.06 472 LEU A O 1
ATOM 3747 N N . ASP A 1 473 ? 6.531 -12.195 17.609 1 88.12 473 ASP A N 1
ATOM 3748 C CA . ASP A 1 473 ? 6.574 -11.086 18.562 1 88.12 473 ASP A CA 1
ATOM 3749 C C . ASP A 1 473 ? 5.996 -9.812 17.938 1 88.12 473 ASP A C 1
ATOM 3751 O O . ASP A 1 473 ? 6.27 -9.508 16.766 1 88.12 473 ASP A O 1
ATOM 3755 N N . HIS A 1 474 ? 5.211 -9.125 18.688 1 87.75 474 HIS A N 1
ATOM 3756 C CA . HIS A 1 474 ? 4.652 -7.82 18.344 1 87.75 474 HIS A CA 1
ATOM 3757 C C . HIS A 1 474 ? 3.756 -7.914 17.109 1 87.75 474 HIS A C 1
ATOM 3759 O O . HIS A 1 474 ? 3.639 -6.953 16.344 1 87.75 474 HIS A O 1
ATOM 3765 N N . GLN A 1 475 ? 3.336 -9.117 16.859 1 90.69 475 GLN A N 1
ATOM 3766 C CA . GLN A 1 475 ? 2.422 -9.336 15.742 1 90.69 475 GLN A CA 1
ATOM 3767 C C . GLN A 1 475 ? 1.123 -9.984 16.203 1 90.69 475 GLN A C 1
ATOM 3769 O O . GLN A 1 475 ? 1.093 -10.641 17.25 1 90.69 475 GLN A O 1
ATOM 3774 N N . THR A 1 476 ? 0.095 -9.711 15.523 1 89.81 476 THR A N 1
ATOM 3775 C CA . THR A 1 476 ? -1.191 -10.367 15.719 1 89.81 476 THR A CA 1
ATOM 3776 C C . THR A 1 476 ? -1.631 -11.086 14.453 1 89.81 476 THR A C 1
ATOM 3778 O O . THR A 1 476 ? -1.51 -10.547 13.352 1 89.81 476 THR A O 1
ATOM 3781 N N . LEU A 1 477 ? -2.059 -12.25 14.672 1 92.5 477 LEU A N 1
ATOM 3782 C CA . LEU A 1 477 ? -2.52 -13.047 13.539 1 92.5 477 LEU A CA 1
ATOM 3783 C C . LEU A 1 477 ? -3.91 -12.602 13.094 1 92.5 477 LEU A C 1
ATOM 3785 O O . LEU A 1 477 ? -4.844 -12.578 13.898 1 92.5 477 LEU A O 1
ATOM 3789 N N . ARG A 1 478 ? -4.035 -12.211 11.883 1 89.94 478 ARG A N 1
ATOM 3790 C CA . ARG A 1 478 ? -5.312 -11.82 11.297 1 89.94 478 ARG A CA 1
ATOM 3791 C C . ARG A 1 478 ? -5.68 -12.727 10.125 1 89.94 478 ARG A C 1
ATOM 3793 O O . ARG A 1 478 ? -5.027 -12.695 9.078 1 89.94 478 ARG A O 1
ATOM 3800 N N . ILE A 1 479 ? -6.684 -13.438 10.305 1 89.44 479 ILE A N 1
ATOM 3801 C CA . ILE A 1 479 ? -7.133 -14.336 9.25 1 89.44 479 ILE A CA 1
ATOM 3802 C C . ILE A 1 479 ? -8.148 -13.625 8.359 1 89.44 479 ILE A C 1
ATOM 3804 O O . ILE A 1 479 ? -9.352 -13.633 8.648 1 89.44 479 ILE A O 1
ATOM 3808 N N . HIS A 1 480 ? -7.758 -13.078 7.352 1 91.75 480 HIS A N 1
ATOM 3809 C CA . HIS A 1 480 ? -8.586 -12.375 6.383 1 91.75 480 HIS A CA 1
ATOM 3810 C C . HIS A 1 480 ? -9.492 -13.336 5.629 1 91.75 480 HIS A C 1
ATOM 3812 O O . HIS A 1 480 ? -9.234 -14.547 5.59 1 91.75 480 HIS A O 1
ATOM 3818 N N . HIS A 1 481 ? -10.539 -12.891 4.992 1 90.31 481 HIS A N 1
ATOM 3819 C CA . HIS A 1 481 ? -11.477 -13.703 4.219 1 90.31 481 HIS A CA 1
ATOM 3820 C C . HIS A 1 481 ? -10.766 -14.438 3.086 1 90.31 481 HIS A C 1
ATOM 3822 O O . HIS A 1 481 ? -11.055 -15.602 2.824 1 90.31 481 HIS A O 1
ATOM 3828 N N . TYR A 1 482 ? -9.852 -13.773 2.381 1 96.06 482 TYR A N 1
ATOM 3829 C CA . TYR A 1 482 ? -9.18 -14.438 1.268 1 96.06 482 TYR A CA 1
ATOM 3830 C C . TYR A 1 482 ? -8.297 -15.578 1.761 1 96.06 482 TYR A C 1
ATOM 3832 O O . TYR A 1 482 ? -8.094 -16.562 1.052 1 96.06 482 TYR A O 1
ATOM 3840 N N . ILE A 1 483 ? -7.777 -15.492 3.008 1 95.69 483 ILE A N 1
ATOM 3841 C CA . ILE A 1 483 ? -6.969 -16.547 3.592 1 95.69 483 ILE A CA 1
ATOM 3842 C C . ILE A 1 483 ? -7.859 -17.75 3.938 1 95.69 483 ILE A C 1
ATOM 3844 O O . ILE A 1 483 ? -7.473 -18.891 3.725 1 95.69 483 ILE A O 1
ATOM 3848 N N . ILE A 1 484 ? -9.047 -17.438 4.496 1 93 484 ILE A N 1
ATOM 3849 C CA . ILE A 1 484 ? -10.016 -18.5 4.773 1 93 484 ILE A CA 1
ATOM 3850 C C . ILE A 1 484 ? -10.328 -19.266 3.49 1 93 484 ILE A C 1
ATOM 3852 O O . ILE A 1 484 ? -10.312 -20.5 3.475 1 93 484 ILE A O 1
ATOM 3856 N N . GLY A 1 485 ? -10.57 -18.453 2.473 1 95.88 485 GLY A N 1
ATOM 3857 C CA . GLY A 1 485 ? -10.805 -19.078 1.182 1 95.88 485 GLY A CA 1
ATOM 3858 C C . GLY A 1 485 ? -9.656 -19.969 0.734 1 95.88 485 GLY A C 1
ATOM 3859 O O . GLY A 1 485 ? -9.867 -21.125 0.339 1 95.88 485 GLY A O 1
ATOM 3860 N N . LEU A 1 486 ? -8.414 -19.516 0.861 1 97 486 LEU A N 1
ATOM 3861 C CA . LEU A 1 486 ? -7.234 -20.234 0.384 1 97 486 LEU A CA 1
ATOM 3862 C C . LEU A 1 486 ? -7.004 -21.5 1.198 1 97 486 LEU A C 1
ATOM 3864 O O . LEU A 1 486 ? -6.668 -22.547 0.642 1 97 486 LEU A O 1
ATOM 3868 N N . ILE A 1 487 ? -7.246 -21.5 2.469 1 95.56 487 ILE A N 1
ATOM 3869 C CA . ILE A 1 487 ? -6.941 -22.625 3.354 1 95.56 487 ILE A CA 1
ATOM 3870 C C . ILE A 1 487 ? -7.988 -23.719 3.178 1 95.56 487 ILE A C 1
ATOM 3872 O O . ILE A 1 487 ? -7.664 -24.906 3.227 1 95.56 487 ILE A O 1
ATOM 3876 N N . LEU A 1 488 ? -9.203 -23.375 2.895 1 96.19 488 LEU A N 1
ATOM 3877 C CA . LEU A 1 488 ? -10.281 -24.359 2.896 1 96.19 488 LEU A CA 1
ATOM 3878 C C . LEU A 1 488 ? -10.547 -24.875 1.486 1 96.19 488 LEU A C 1
ATOM 3880 O O . LEU A 1 488 ? -11.133 -25.938 1.314 1 96.19 488 LEU A O 1
ATOM 3884 N N . LEU A 1 489 ? -10.102 -24.234 0.478 1 97.5 489 LEU A N 1
ATOM 3885 C CA . LEU A 1 489 ? -10.406 -24.562 -0.908 1 97.5 489 LEU A CA 1
ATOM 3886 C C . LEU A 1 489 ? -9.891 -25.969 -1.252 1 97.5 489 LEU A C 1
ATOM 3888 O O . LEU A 1 489 ? -10.594 -26.75 -1.897 1 97.5 489 LEU A O 1
ATOM 3892 N N . PRO A 1 490 ? -8.68 -26.359 -0.873 1 95.62 490 PRO A N 1
ATOM 3893 C CA . PRO A 1 490 ? -8.203 -27.703 -1.215 1 95.62 490 PRO A CA 1
ATOM 3894 C C . PRO A 1 490 ? -9.125 -28.812 -0.705 1 95.62 490 PRO A C 1
ATOM 3896 O O . PRO A 1 490 ? -9.18 -29.891 -1.284 1 95.62 490 PRO A O 1
ATOM 3899 N N . GLY A 1 491 ? -9.906 -28.547 0.272 1 95.81 491 GLY A N 1
ATOM 3900 C CA . GLY A 1 491 ? -10.766 -29.562 0.876 1 95.81 491 GLY A CA 1
ATOM 3901 C C . GLY A 1 491 ? -12.133 -29.656 0.219 1 95.81 491 GLY A C 1
ATOM 3902 O O . GLY A 1 491 ? -12.945 -30.5 0.596 1 95.81 491 GLY A O 1
ATOM 3903 N N . VAL A 1 492 ? -12.352 -28.875 -0.821 1 96.19 492 VAL A N 1
ATOM 3904 C CA . VAL A 1 492 ? -13.703 -28.859 -1.369 1 96.19 492 VAL A CA 1
ATOM 3905 C C . VAL A 1 492 ? -13.648 -29.062 -2.883 1 96.19 492 VAL A C 1
ATOM 3907 O O . VAL A 1 492 ? -14.641 -28.828 -3.58 1 96.19 492 VAL A O 1
ATOM 3910 N N . GLY A 1 493 ? -12.578 -29.484 -3.486 1 94.62 493 GLY A N 1
ATOM 3911 C CA . GLY A 1 493 ? -12.398 -29.594 -4.926 1 94.62 493 GLY A CA 1
ATOM 3912 C C . GLY A 1 493 ? -12.945 -30.891 -5.492 1 94.62 493 GLY A C 1
ATOM 3913 O O . GLY A 1 493 ? -12.281 -31.547 -6.301 1 94.62 493 GLY A O 1
ATOM 3914 N N . PHE A 1 494 ? -14.188 -31.344 -5.078 1 94.56 494 PHE A N 1
ATOM 3915 C CA . PHE A 1 494 ? -14.75 -32.625 -5.496 1 94.56 494 PHE A CA 1
ATOM 3916 C C . PHE A 1 494 ? -16.047 -32.406 -6.27 1 94.56 494 PHE A C 1
ATOM 3918 O O . PHE A 1 494 ? -16.656 -31.344 -6.188 1 94.56 494 PHE A O 1
ATOM 3925 N N . LYS A 1 495 ? -16.391 -33.406 -7.02 1 94 495 LYS A N 1
ATOM 3926 C CA . LYS A 1 495 ? -17.594 -33.344 -7.848 1 94 495 LYS A CA 1
ATOM 3927 C C . LYS A 1 495 ? -18.812 -33.812 -7.066 1 94 495 LYS A C 1
ATOM 3929 O O . LYS A 1 495 ? -19.438 -34.812 -7.441 1 94 495 LYS A O 1
ATOM 3934 N N . THR A 1 496 ? -19.125 -33.125 -6.027 1 94.25 496 THR A N 1
ATOM 3935 C CA . THR A 1 496 ? -20.359 -33.312 -5.273 1 94.25 496 THR A CA 1
ATOM 3936 C C . THR A 1 496 ? -21.188 -32.031 -5.203 1 94.25 496 THR A C 1
ATOM 3938 O O . THR A 1 496 ? -20.672 -30.953 -5.445 1 94.25 496 THR A O 1
ATOM 3941 N N . THR A 1 497 ? -22.422 -32.219 -4.945 1 94.06 497 THR A N 1
ATOM 3942 C CA . THR A 1 497 ? -23.328 -31.078 -4.887 1 94.06 497 THR A CA 1
ATOM 3943 C C . THR A 1 497 ? -22.875 -30.078 -3.824 1 94.06 497 THR A C 1
ATOM 3945 O O . THR A 1 497 ? -22.672 -28.906 -4.113 1 94.06 497 THR A O 1
ATOM 3948 N N . PRO A 1 498 ? -22.594 -30.516 -2.615 1 94.19 498 PRO A N 1
ATOM 3949 C CA . PRO A 1 498 ? -22.141 -29.547 -1.622 1 94.19 498 PRO A CA 1
ATOM 3950 C C . PRO A 1 498 ? -20.766 -28.953 -1.953 1 94.19 498 PRO A C 1
ATOM 3952 O O . PRO A 1 498 ? -20.5 -27.781 -1.679 1 94.19 498 PRO A O 1
ATOM 3955 N N . SER A 1 499 ? -19.891 -29.719 -2.518 1 96.12 499 SER A N 1
ATOM 3956 C CA . SER A 1 499 ? -18.547 -29.25 -2.844 1 96.12 499 SER A CA 1
ATOM 3957 C C . SER A 1 499 ? -18.594 -28.125 -3.871 1 96.12 499 SER A C 1
ATOM 3959 O O . SER A 1 499 ? -17.781 -27.188 -3.828 1 96.12 499 SER A O 1
ATOM 3961 N N . LEU A 1 500 ? -19.531 -28.25 -4.781 1 96.75 500 LEU A N 1
ATOM 3962 C CA . LEU A 1 500 ? -19.688 -27.188 -5.773 1 96.75 500 LEU A CA 1
ATOM 3963 C C . LEU A 1 500 ? -20.109 -25.875 -5.113 1 96.75 500 LEU A C 1
ATOM 3965 O O . LEU A 1 500 ? -19.562 -24.812 -5.422 1 96.75 500 LEU A O 1
ATOM 3969 N N . LEU A 1 501 ? -21 -25.953 -4.215 1 96.75 501 LEU A N 1
ATOM 3970 C CA . LEU A 1 501 ? -21.438 -24.766 -3.482 1 96.75 501 LEU A CA 1
ATOM 3971 C C . LEU A 1 501 ? -20.281 -24.172 -2.68 1 96.75 501 LEU A C 1
ATOM 3973 O O . LEU A 1 501 ? -20.016 -22.969 -2.752 1 96.75 501 LEU A O 1
ATOM 3977 N N . PHE A 1 502 ? -19.578 -25.047 -1.953 1 97.56 502 PHE A N 1
ATOM 3978 C CA . PHE A 1 502 ? -18.516 -24.578 -1.085 1 97.56 502 PHE A CA 1
ATOM 3979 C C . PHE A 1 502 ? -17.359 -24 -1.905 1 97.56 502 PHE A C 1
ATOM 3981 O O . PHE A 1 502 ? -16.75 -23.016 -1.508 1 97.56 502 PHE A O 1
ATOM 3988 N N . SER A 1 503 ? -17.062 -24.609 -3.029 1 97.81 503 SER A N 1
ATOM 3989 C CA . SER A 1 503 ? -15.984 -24.094 -3.879 1 97.81 503 SER A CA 1
ATOM 3990 C C . SER A 1 503 ? -16.312 -22.703 -4.402 1 97.81 503 SER A C 1
ATOM 3992 O O . SER A 1 503 ? -15.445 -21.828 -4.434 1 97.81 503 SER A O 1
ATOM 3994 N N . GLY A 1 504 ? -17.547 -22.531 -4.824 1 98.31 504 GLY A N 1
ATOM 3995 C CA . GLY A 1 504 ? -17.969 -21.203 -5.25 1 98.31 504 GLY A CA 1
ATOM 3996 C C . GLY A 1 504 ? -17.875 -20.156 -4.152 1 98.31 504 GLY A C 1
ATOM 3997 O O . GLY A 1 504 ? -17.359 -19.062 -4.371 1 98.31 504 GLY A O 1
ATOM 3998 N N . LEU A 1 505 ? -18.297 -20.531 -2.99 1 97.75 505 LEU A N 1
ATOM 3999 C CA . LEU A 1 505 ? -18.266 -19.641 -1.835 1 97.75 505 LEU A CA 1
ATOM 4000 C C . LEU A 1 505 ? -16.844 -19.25 -1.479 1 97.75 505 LEU A C 1
ATOM 4002 O O . LEU A 1 505 ? -16.531 -18.062 -1.328 1 97.75 505 LEU A O 1
ATOM 4006 N N . LEU A 1 506 ? -16.031 -20.219 -1.363 1 98.19 506 LEU A N 1
ATOM 4007 C CA . LEU A 1 506 ? -14.664 -20 -0.908 1 98.19 506 LEU A CA 1
ATOM 4008 C C . LEU A 1 506 ? -13.844 -19.266 -1.965 1 98.19 506 LEU A C 1
ATOM 4010 O O . LEU A 1 506 ? -13.031 -18.406 -1.635 1 98.19 506 LEU A O 1
ATOM 4014 N N . PHE A 1 507 ? -14 -19.609 -3.252 1 98.69 507 PHE A N 1
ATOM 4015 C CA . PHE A 1 507 ? -13.32 -18.875 -4.316 1 98.69 507 PHE A CA 1
ATOM 4016 C C . PHE A 1 507 ? -13.781 -17.422 -4.359 1 98.69 507 PHE A C 1
ATOM 4018 O O . PHE A 1 507 ? -12.977 -16.516 -4.57 1 98.69 507 PHE A O 1
ATOM 4025 N N . GLY A 1 508 ? -15.078 -17.234 -4.145 1 98.62 508 GLY A N 1
ATOM 4026 C CA . GLY A 1 508 ? -15.602 -15.883 -4.078 1 98.62 508 GLY A CA 1
ATOM 4027 C C . GLY A 1 508 ? -14.977 -15.062 -2.969 1 98.62 508 GLY A C 1
ATOM 4028 O O . GLY A 1 508 ? -14.734 -13.867 -3.141 1 98.62 508 GLY A O 1
ATOM 4029 N N . LEU A 1 509 ? -14.727 -15.727 -1.858 1 97.44 509 LEU A N 1
ATOM 4030 C CA . LEU A 1 509 ? -14.078 -15.039 -0.75 1 97.44 509 LEU A CA 1
ATOM 4031 C C . LEU A 1 509 ? -12.664 -14.602 -1.132 1 97.44 509 LEU A C 1
ATOM 4033 O O . LEU A 1 509 ? -12.219 -13.523 -0.748 1 97.44 509 LEU A O 1
ATOM 4037 N N . TYR A 1 510 ? -11.984 -15.469 -1.829 1 98.31 510 TYR A N 1
ATOM 4038 C CA . TYR A 1 510 ? -10.656 -15.117 -2.324 1 98.31 510 TYR A CA 1
ATOM 4039 C C . TYR A 1 510 ? -10.719 -13.914 -3.256 1 98.31 510 TYR A C 1
ATOM 4041 O O . TYR A 1 510 ? -9.93 -12.977 -3.131 1 98.31 510 TYR A O 1
ATOM 4049 N N . VAL A 1 511 ? -11.727 -13.898 -4.137 1 98.62 511 VAL A N 1
ATOM 4050 C CA . VAL A 1 511 ? -11.883 -12.852 -5.137 1 98.62 511 VAL A CA 1
ATOM 4051 C C . VAL A 1 511 ? -12.195 -11.523 -4.453 1 98.62 511 VAL A C 1
ATOM 4053 O O . VAL A 1 511 ? -11.516 -10.523 -4.676 1 98.62 511 VAL A O 1
ATOM 4056 N N . SER A 1 512 ? -13.188 -11.516 -3.639 1 97.56 512 SER A N 1
ATOM 4057 C CA . SER A 1 512 ? -13.625 -10.281 -3.002 1 97.56 512 SER A CA 1
ATOM 4058 C C . SER A 1 512 ? -12.547 -9.727 -2.078 1 97.56 512 SER A C 1
ATOM 4060 O O . SER A 1 512 ? -12.297 -8.516 -2.062 1 97.56 512 SER A O 1
ATOM 4062 N N . GLY A 1 513 ? -11.93 -10.648 -1.34 1 96.56 513 GLY A N 1
ATOM 4063 C CA . GLY A 1 513 ? -10.898 -10.219 -0.409 1 96.56 513 GLY A CA 1
ATOM 4064 C C . GLY A 1 513 ? -9.719 -9.547 -1.091 1 96.56 513 GLY A C 1
ATOM 4065 O O . GLY A 1 513 ? -9.297 -8.461 -0.687 1 96.56 513 GLY A O 1
ATOM 4066 N N . VAL A 1 514 ? -9.188 -10.117 -2.119 1 97.81 514 VAL A N 1
ATOM 4067 C CA . VAL A 1 514 ? -7.988 -9.602 -2.775 1 97.81 514 VAL A CA 1
ATOM 4068 C C . VAL A 1 514 ? -8.344 -8.375 -3.611 1 97.81 514 VAL A C 1
ATOM 4070 O O . VAL A 1 514 ? -7.586 -7.398 -3.643 1 97.81 514 VAL A O 1
ATOM 4073 N N . ALA A 1 515 ? -9.508 -8.406 -4.266 1 97.94 515 ALA A N 1
ATOM 4074 C CA . ALA A 1 515 ? -9.898 -7.297 -5.133 1 97.94 515 ALA A CA 1
ATOM 4075 C C . ALA A 1 515 ? -10.109 -6.02 -4.324 1 97.94 515 ALA A C 1
ATOM 4077 O O . ALA A 1 515 ? -9.68 -4.938 -4.738 1 97.94 515 ALA A O 1
ATOM 4078 N N . ARG A 1 516 ? -10.695 -6.152 -3.184 1 95.62 516 ARG A N 1
ATOM 4079 C CA . ARG A 1 516 ? -11.031 -4.977 -2.391 1 95.62 516 ARG A CA 1
ATOM 4080 C C . ARG A 1 516 ? -9.852 -4.559 -1.513 1 95.62 516 ARG A C 1
ATOM 4082 O O . ARG A 1 516 ? -9.523 -3.371 -1.429 1 95.62 516 ARG A O 1
ATOM 4089 N N . TRP A 1 517 ? -9.203 -5.484 -0.877 1 93.56 517 TRP A N 1
ATOM 4090 C CA . TRP A 1 517 ? -8.258 -5.133 0.18 1 93.56 517 TRP A CA 1
ATOM 4091 C C . TRP A 1 517 ? -6.844 -5.574 -0.183 1 93.56 517 TRP A C 1
ATOM 4093 O O . TRP A 1 517 ? -5.926 -5.473 0.634 1 93.56 517 TRP A O 1
ATOM 4103 N N . ASP A 1 518 ? -6.621 -6.055 -1.388 1 96.19 518 ASP A N 1
ATOM 4104 C CA . ASP A 1 518 ? -5.301 -6.543 -1.782 1 96.19 518 ASP A CA 1
ATOM 4105 C C . ASP A 1 518 ? -4.84 -7.676 -0.87 1 96.19 518 ASP A C 1
ATOM 4107 O O . ASP A 1 518 ? -5.633 -8.227 -0.104 1 96.19 518 ASP A O 1
ATOM 4111 N N . PHE A 1 519 ? -3.668 -8.141 -1.017 1 97.12 519 PHE A N 1
ATOM 4112 C CA . PHE A 1 519 ? -3.102 -9.172 -0.148 1 97.12 519 PHE A CA 1
ATOM 4113 C C . PHE A 1 519 ? -2.631 -8.562 1.168 1 97.12 519 PHE A C 1
ATOM 4115 O O . PHE A 1 519 ? -1.433 -8.555 1.46 1 97.12 519 PHE A O 1
ATOM 4122 N N . ASP A 1 520 ? -3.588 -8.172 1.966 1 94.31 520 ASP A N 1
ATOM 4123 C CA . ASP A 1 520 ? -3.242 -7.605 3.268 1 94.31 520 ASP A CA 1
ATOM 4124 C C . ASP A 1 520 ? -2.465 -8.617 4.113 1 94.31 520 ASP A C 1
ATOM 4126 O O . ASP A 1 520 ? -2.684 -9.82 4 1 94.31 520 ASP A O 1
ATOM 4130 N N . SER A 1 521 ? -1.623 -8.156 4.957 1 95.31 521 SER A N 1
ATOM 4131 C CA . SER A 1 521 ? -0.706 -9.023 5.691 1 95.31 521 SER A CA 1
ATOM 4132 C C . SER A 1 521 ? -1.457 -9.938 6.652 1 95.31 521 SER A C 1
ATOM 4134 O O . SER A 1 521 ? -2.398 -9.5 7.32 1 95.31 521 SER A O 1
ATOM 4136 N N . ILE A 1 522 ? -1.069 -11.172 6.73 1 95.38 522 ILE A N 1
ATOM 4137 C CA . ILE A 1 522 ? -1.661 -12.156 7.629 1 95.38 522 ILE A CA 1
ATOM 4138 C C . ILE A 1 522 ? -1.236 -11.867 9.062 1 95.38 522 ILE A C 1
ATOM 4140 O O . ILE A 1 522 ? -1.884 -12.312 10.016 1 95.38 522 ILE A O 1
ATOM 4144 N N . VAL A 1 523 ? -0.106 -11.156 9.219 1 94.75 523 VAL A N 1
ATOM 4145 C CA . VAL A 1 523 ? 0.354 -10.711 10.531 1 94.75 523 VAL A CA 1
ATOM 4146 C C . VAL A 1 523 ? 0.406 -9.188 10.562 1 94.75 523 VAL A C 1
ATOM 4148 O O . VAL A 1 523 ? 1.038 -8.562 9.711 1 94.75 523 VAL A O 1
ATOM 4151 N N . GLN A 1 524 ? -0.259 -8.594 11.484 1 90.81 524 GLN A N 1
ATOM 4152 C CA . GLN A 1 524 ? -0.332 -7.141 11.594 1 90.81 524 GLN A CA 1
ATOM 4153 C C . GLN A 1 524 ? 0.015 -6.68 13.008 1 90.81 524 GLN A C 1
ATOM 4155 O O . GLN A 1 524 ? -0.26 -7.387 13.977 1 90.81 524 GLN A O 1
ATOM 4160 N N . THR A 1 525 ? 0.612 -5.566 13.094 1 87.31 525 THR A N 1
ATOM 4161 C CA . THR A 1 525 ? 0.931 -4.973 14.391 1 87.31 525 THR A CA 1
ATOM 4162 C C . THR A 1 525 ? -0.331 -4.449 15.07 1 87.31 525 THR A C 1
ATOM 4164 O O . THR A 1 525 ? -1.365 -4.277 14.422 1 87.31 525 THR A O 1
ATOM 4167 N N . GLU A 1 526 ? -0.248 -4.191 16.281 1 79.44 526 GLU A N 1
ATOM 4168 C CA . GLU A 1 526 ? -1.371 -3.631 17.031 1 79.44 526 GLU A CA 1
ATOM 4169 C C . GLU A 1 526 ? -1.744 -2.244 16.516 1 79.44 526 GLU A C 1
ATOM 4171 O O . GLU A 1 526 ? -2.92 -1.878 16.5 1 79.44 526 GLU A O 1
ATOM 4176 N N . ALA A 1 527 ? -0.792 -1.52 16.094 1 76.81 527 ALA A N 1
ATOM 4177 C CA . ALA A 1 527 ? -1.032 -0.178 15.57 1 76.81 527 ALA A CA 1
ATOM 4178 C C . ALA A 1 527 ? -1.834 -0.233 14.273 1 76.81 527 ALA A C 1
ATOM 4180 O O . ALA A 1 527 ? -2.707 0.605 14.039 1 76.81 527 ALA A O 1
ATOM 4181 N N . GLN A 1 528 ? -1.586 -1.161 13.5 1 78.75 528 GLN A N 1
ATOM 4182 C CA . GLN A 1 528 ? -2.297 -1.315 12.234 1 78.75 528 GLN A CA 1
ATOM 4183 C C . GLN A 1 528 ? -3.748 -1.727 12.469 1 78.75 528 GLN A C 1
ATOM 4185 O O . GLN A 1 528 ? -4.625 -1.397 11.664 1 78.75 528 GLN A O 1
ATOM 4190 N N . LEU A 1 529 ? -3.957 -2.395 13.523 1 78 529 LEU A N 1
ATOM 4191 C CA . LEU A 1 529 ? -5.285 -2.928 13.805 1 78 529 LEU A CA 1
ATOM 4192 C C . LEU A 1 529 ? -6.145 -1.897 14.523 1 78 529 LEU A C 1
ATOM 4194 O O . LEU A 1 529 ? -7.367 -2.039 14.594 1 78 529 LEU A O 1
ATOM 4198 N N . ASN A 1 530 ? -5.574 -0.89 15.195 1 75.12 530 ASN A N 1
ATOM 4199 C CA . ASN A 1 530 ? -6.27 0.058 16.062 1 75.12 530 ASN A CA 1
ATOM 4200 C C . ASN A 1 530 ? -7.156 1.006 15.258 1 75.12 530 ASN A C 1
ATOM 4202 O O . ASN A 1 530 ? -8.172 1.493 15.758 1 75.12 530 ASN A O 1
ATOM 4206 N N . ARG A 1 531 ? -7.309 1.032 14 1 71.69 531 ARG A N 1
ATOM 4207 C CA . ARG A 1 531 ? -8.133 1.846 13.117 1 71.69 531 ARG A CA 1
ATOM 4208 C C . ARG A 1 531 ? -8.516 3.164 13.781 1 71.69 531 ARG A C 1
ATOM 4210 O O . ARG A 1 531 ? -9.664 3.596 13.703 1 71.69 531 ARG A O 1
ATOM 4217 N N . GLY A 1 532 ? -7.75 3.742 14.719 1 74.69 532 GLY A N 1
ATOM 4218 C CA . GLY A 1 532 ? -8.031 5.023 15.344 1 74.69 532 GLY A CA 1
ATOM 4219 C C . GLY A 1 532 ? -8.602 4.887 16.75 1 74.69 532 GLY A C 1
ATOM 4220 O O . GLY A 1 532 ? -8.93 5.887 17.391 1 74.69 532 GLY A O 1
ATOM 4221 N N . ASP A 1 533 ? -8.758 3.705 17.188 1 81 533 ASP A N 1
ATOM 4222 C CA . ASP A 1 533 ? -9.18 3.496 18.578 1 81 533 ASP A CA 1
ATOM 4223 C C . ASP A 1 533 ? -8.062 3.867 19.547 1 81 533 ASP A C 1
ATOM 4225 O O . ASP A 1 533 ? -6.945 4.188 19.125 1 81 533 ASP A O 1
ATOM 4229 N N . ALA A 1 534 ? -8.477 3.891 20.812 1 80.62 534 ALA A N 1
ATOM 4230 C CA . ALA A 1 534 ? -7.496 4.219 21.844 1 80.62 534 ALA A CA 1
ATOM 4231 C C . ALA A 1 534 ? -6.336 3.225 21.828 1 80.62 534 ALA A C 1
ATOM 4233 O O . ALA A 1 534 ? -6.547 2.016 21.703 1 80.62 534 ALA A O 1
ATOM 4234 N N . MET A 1 535 ? -5.215 3.639 21.859 1 75.56 535 MET A N 1
ATOM 4235 C CA . MET A 1 535 ? -4.016 2.805 21.844 1 75.56 535 MET A CA 1
ATOM 4236 C C . MET A 1 535 ? -3.662 2.338 23.25 1 75.56 535 MET A C 1
ATOM 4238 O O . MET A 1 535 ? -2.977 1.328 23.422 1 75.56 535 MET A O 1
ATOM 4242 N N . ASN A 1 536 ? -4.148 3.039 24.234 1 77.56 536 ASN A N 1
ATOM 4243 C CA . ASN A 1 536 ? -3.871 2.736 25.641 1 77.56 536 ASN A CA 1
ATOM 4244 C C . ASN A 1 536 ? -2.375 2.77 25.922 1 77.56 536 ASN A C 1
ATOM 4246 O O . ASN A 1 536 ? -1.841 1.857 26.562 1 77.56 536 ASN A O 1
ATOM 4250 N N . ILE A 1 537 ? -1.754 3.68 25.281 1 74.62 537 ILE A N 1
ATOM 4251 C CA . ILE A 1 537 ? -0.327 3.9 25.5 1 74.62 537 ILE A CA 1
ATOM 4252 C C . ILE A 1 537 ? -0.115 5.207 26.266 1 74.62 537 ILE A C 1
ATOM 4254 O O . ILE A 1 537 ? -0.701 6.234 25.906 1 74.62 537 ILE A O 1
ATOM 4258 N N . GLY A 1 538 ? 0.684 5.188 27.281 1 76.38 538 GLY A N 1
ATOM 4259 C CA . GLY A 1 538 ? 1.103 6.391 27.969 1 76.38 538 GLY A CA 1
ATOM 4260 C C . GLY A 1 538 ? 0.094 6.871 29 1 76.38 538 GLY A C 1
ATOM 4261 O O . GLY A 1 538 ? 0.227 7.969 29.547 1 76.38 538 GLY A O 1
ATOM 4262 N N . GLY A 1 539 ? -0.924 6.215 29.203 1 81.88 539 GLY A N 1
ATOM 4263 C CA . GLY A 1 539 ? -1.876 6.551 30.25 1 81.88 539 GLY A CA 1
ATOM 4264 C C . GLY A 1 539 ? -2.822 7.668 29.859 1 81.88 539 GLY A C 1
ATOM 4265 O O . GLY A 1 539 ? -2.809 8.133 28.719 1 81.88 539 GLY A O 1
ATOM 4266 N N . LEU A 1 540 ? -3.715 8.07 30.844 1 90.19 540 LEU A N 1
ATOM 4267 C CA . LEU A 1 540 ? -4.699 9.133 30.656 1 90.19 540 LEU A CA 1
ATOM 4268 C C . LEU A 1 540 ? -4.496 10.25 31.672 1 90.19 540 LEU A C 1
ATOM 4270 O O . LEU A 1 540 ? -4.211 9.977 32.844 1 90.19 540 LEU A O 1
ATOM 4274 N N . PRO A 1 541 ? -4.531 11.43 31.156 1 92.25 541 PRO A N 1
ATOM 4275 C CA . PRO A 1 541 ? -4.523 12.523 32.125 1 92.25 541 PRO A CA 1
ATOM 4276 C C . PRO A 1 541 ? -5.816 12.602 32.938 1 92.25 541 PRO A C 1
ATOM 4278 O O . PRO A 1 541 ? -6.793 11.922 32.625 1 92.25 541 PRO A O 1
ATOM 4281 N N . GLU A 1 542 ? -5.738 13.406 34.031 1 92.5 542 GLU A N 1
ATOM 4282 C CA . GLU A 1 542 ? -6.895 13.477 34.938 1 92.5 542 GLU A CA 1
ATOM 4283 C C . GLU A 1 542 ? -7.426 14.898 35.031 1 92.5 542 GLU A C 1
ATOM 4285 O O . GLU A 1 542 ? -6.711 15.805 35.469 1 92.5 542 GLU A O 1
ATOM 4290 N N . LEU A 1 543 ? -8.648 15.031 34.625 1 95.31 543 LEU A N 1
ATOM 4291 C CA . LEU A 1 543 ? -9.344 16.297 34.812 1 95.31 543 LEU A CA 1
ATOM 4292 C C . LEU A 1 543 ? -9.828 16.469 36.25 1 95.31 543 LEU A C 1
ATOM 4294 O O . LEU A 1 543 ? -10.289 15.5 36.875 1 95.31 543 LEU A O 1
ATOM 4298 N N . VAL A 1 544 ? -9.625 17.672 36.75 1 93.75 544 VAL A N 1
ATOM 4299 C CA . VAL A 1 544 ? -10.133 17.984 38.094 1 93.75 544 VAL A CA 1
ATOM 4300 C C . VAL A 1 544 ? -11.281 18.984 37.969 1 93.75 544 VAL A C 1
ATOM 4302 O O . VAL A 1 544 ? -11.633 19.422 36.875 1 93.75 544 VAL A O 1
ATOM 4305 N N . THR A 1 545 ? -11.93 19.234 39.125 1 93.31 545 THR A N 1
ATOM 4306 C CA . THR A 1 545 ? -13.062 20.156 39.125 1 93.31 545 THR A CA 1
ATOM 4307 C C . THR A 1 545 ? -12.641 21.547 38.656 1 93.31 545 THR A C 1
ATOM 4309 O O . THR A 1 545 ? -11.648 22.094 39.125 1 93.31 545 THR A O 1
ATOM 4312 N N . PRO A 1 546 ? -13.375 21.984 37.656 1 93.81 546 PRO A N 1
ATOM 4313 C CA . PRO A 1 546 ? -13.047 23.312 37.156 1 93.81 546 PRO A CA 1
ATOM 4314 C C . PRO A 1 546 ? -13.242 24.406 38.219 1 93.81 546 PRO A C 1
ATOM 4316 O O . PRO A 1 546 ? -14.023 24.219 39.156 1 93.81 546 PRO A O 1
ATOM 4319 N N . LEU A 1 547 ? -12.492 25.516 38 1 89.62 547 LEU A N 1
ATOM 4320 C CA . LEU A 1 547 ? -12.625 26.672 38.875 1 89.62 547 LEU A CA 1
ATOM 4321 C C . LEU A 1 547 ? -13.609 27.688 38.312 1 89.62 547 LEU A C 1
ATOM 4323 O O . LEU A 1 547 ? -13.523 28.031 37.125 1 89.62 547 LEU A O 1
ATOM 4327 N N . PHE A 1 548 ? -14.57 28 39.094 1 86.38 548 PHE A N 1
ATOM 4328 C CA . PHE A 1 548 ? -15.523 29.047 38.719 1 86.38 548 PHE A CA 1
ATOM 4329 C C . PHE A 1 548 ? -15.148 30.375 39.375 1 86.38 548 PHE A C 1
ATOM 4331 O O . PHE A 1 548 ? -15.297 30.547 40.594 1 86.38 548 PHE A O 1
ATOM 4338 N N . GLU A 1 549 ? -14.398 31.188 38.625 1 80.62 549 GLU A N 1
ATOM 4339 C CA . GLU A 1 549 ? -13.914 32.469 39.156 1 80.62 549 GLU A CA 1
ATOM 4340 C C . GLU A 1 549 ? -14.82 33.625 38.781 1 80.62 549 GLU A C 1
ATOM 4342 O O . GLU A 1 549 ? -15.18 33.75 37.594 1 80.62 549 GLU A O 1
ATOM 4347 N N . TYR A 1 550 ? -15.391 34.312 39.719 1 65.62 550 TYR A N 1
ATOM 4348 C CA . TYR A 1 550 ? -16.25 35.469 39.5 1 65.62 550 TYR A CA 1
ATOM 4349 C C . TYR A 1 550 ? -15.422 36.75 39.469 1 65.62 550 TYR A C 1
ATOM 4351 O O . TYR A 1 550 ? -14.477 36.906 40.219 1 65.62 550 TYR A O 1
ATOM 4359 N N . SER A 1 551 ? -15.078 37.219 38.25 1 53.94 551 SER A N 1
ATOM 4360 C CA . SER A 1 551 ? -14.43 38.531 38.219 1 53.94 551 SER A CA 1
ATOM 4361 C C . SER A 1 551 ? -15.172 39.531 39.094 1 53.94 551 SER A C 1
ATOM 4363 O O . SER A 1 551 ? -16.406 39.469 39.219 1 53.94 551 SER A O 1
ATOM 4365 N N . ASN A 1 552 ? -14.492 40.125 40.094 1 45.34 552 ASN A N 1
ATOM 4366 C CA . ASN A 1 552 ? -15 41.219 40.906 1 45.34 552 ASN A CA 1
ATOM 4367 C C . ASN A 1 552 ? -15.625 42.312 40.062 1 45.34 552 ASN A C 1
ATOM 4369 O O . ASN A 1 552 ? -15.141 43.438 40.031 1 45.34 552 ASN A O 1
ATOM 4373 N N . ILE A 1 553 ? -16.016 42.156 38.906 1 45.12 553 ILE A N 1
ATOM 4374 C CA . ILE A 1 553 ? -16.609 43.312 38.281 1 45.12 553 ILE A CA 1
ATOM 4375 C C . ILE A 1 553 ? -17.906 43.688 39 1 45.12 553 ILE A C 1
ATOM 4377 O O . ILE A 1 553 ? -18.719 42.812 39.312 1 45.12 553 ILE A O 1
ATOM 4381 N N . THR A 1 554 ? -17.953 44.844 39.688 1 40.28 554 THR A N 1
ATOM 4382 C CA . THR A 1 554 ? -19 45.531 40.406 1 40.28 554 THR A CA 1
ATOM 4383 C C . THR A 1 554 ? -20.312 45.5 39.625 1 40.28 554 THR A C 1
ATOM 4385 O O . THR A 1 554 ? -21.297 46.125 40.031 1 40.28 554 THR A O 1
ATOM 4388 N N . GLY A 1 555 ? -20.344 45.25 38.312 1 42.31 555 GLY A N 1
ATOM 4389 C CA . GLY A 1 555 ? -21.688 45.5 37.781 1 42.31 555 GLY A CA 1
ATOM 4390 C C . GLY A 1 555 ? -22.672 44.406 38.188 1 42.31 555 GLY A C 1
ATOM 4391 O O . GLY A 1 555 ? -22.312 43.438 38.844 1 42.31 555 GLY A O 1
ATOM 4392 N N . PRO A 1 556 ? -24.078 44.688 37.938 1 43.56 556 PRO A N 1
ATOM 4393 C CA . PRO A 1 556 ? -25.125 43.812 38.438 1 43.56 556 PRO A CA 1
ATOM 4394 C C . PRO A 1 556 ? -24.828 42.312 38.188 1 43.56 556 PRO A C 1
ATOM 4396 O O . PRO A 1 556 ? -24.281 41.969 37.156 1 43.56 556 PRO A O 1
ATOM 4399 N N . ALA A 1 557 ? -24.719 41.469 39.188 1 44.31 557 ALA A N 1
ATOM 4400 C CA . ALA A 1 557 ? -24.422 40.062 39.438 1 44.31 557 ALA A CA 1
ATOM 4401 C C . ALA A 1 557 ? -25.047 39.188 38.375 1 44.31 557 ALA A C 1
ATOM 4403 O O . ALA A 1 557 ? -24.516 38.094 38.094 1 44.31 557 ALA A O 1
ATOM 4404 N N . GLU A 1 558 ? -26.219 39.406 37.938 1 44.66 558 GLU A N 1
ATOM 4405 C CA . GLU A 1 558 ? -27.141 38.438 37.344 1 44.66 558 GLU A CA 1
ATOM 4406 C C . GLU A 1 558 ? -26.562 37.844 36.062 1 44.66 558 GLU A C 1
ATOM 4408 O O . GLU A 1 558 ? -26.844 36.719 35.688 1 44.66 558 GLU A O 1
ATOM 4413 N N . ASN A 1 559 ? -25.922 38.688 35.125 1 47.09 559 ASN A N 1
ATOM 4414 C CA . ASN A 1 559 ? -25.641 38.188 33.781 1 47.09 559 ASN A CA 1
ATOM 4415 C C . ASN A 1 559 ? -24.172 37.844 33.594 1 47.09 559 ASN A C 1
ATOM 4417 O O . ASN A 1 559 ? -23.688 37.75 32.469 1 47.09 559 ASN A O 1
ATOM 4421 N N . GLN A 1 560 ? -23.406 37.844 34.625 1 52.38 560 GLN A N 1
ATOM 4422 C CA . GLN A 1 560 ? -21.984 37.688 34.312 1 52.38 560 GLN A CA 1
ATOM 4423 C C . GLN A 1 560 ? -21.562 36.219 34.469 1 52.38 560 GLN A C 1
ATOM 4425 O O . GLN A 1 560 ? -21.688 35.656 35.562 1 52.38 560 GLN A O 1
ATOM 4430 N N . LEU A 1 561 ? -21.5 35.5 33.438 1 59.22 561 LEU A N 1
ATOM 4431 C CA . LEU A 1 561 ? -20.953 34.156 33.438 1 59.22 561 LEU A CA 1
ATOM 4432 C C . LEU A 1 561 ? -19.562 34.156 34.062 1 59.22 561 LEU A C 1
ATOM 4434 O O . LEU A 1 561 ? -18.734 35 33.781 1 59.22 561 LEU A O 1
ATOM 4438 N N . ALA A 1 562 ? -19.406 33.469 35.312 1 67.75 562 ALA A N 1
ATOM 4439 C CA . ALA A 1 562 ? -18.094 33.219 35.906 1 67.75 562 ALA A CA 1
ATOM 4440 C C . ALA A 1 562 ? -17.094 32.75 34.844 1 67.75 562 ALA A C 1
ATOM 4442 O O . ALA A 1 562 ? -17.484 32.094 33.875 1 67.75 562 ALA A O 1
ATOM 4443 N N . ASP A 1 563 ? -15.906 33.344 34.938 1 82.12 563 ASP A N 1
ATOM 4444 C CA . ASP A 1 563 ? -14.82 32.75 34.156 1 82.12 563 ASP A CA 1
ATOM 4445 C C . ASP A 1 563 ? -14.594 31.297 34.594 1 82.12 563 ASP A C 1
ATOM 4447 O O . ASP A 1 563 ? -14.391 31.031 35.781 1 82.12 563 ASP A O 1
ATOM 4451 N N . ILE A 1 564 ? -14.898 30.438 33.75 1 89.44 564 ILE A N 1
ATOM 4452 C CA . ILE A 1 564 ? -14.711 29.031 34.031 1 89.44 564 ILE A CA 1
ATOM 4453 C C . ILE A 1 564 ? -13.312 28.594 33.594 1 89.44 564 ILE A C 1
ATOM 4455 O O . ILE A 1 564 ? -12.945 28.75 32.438 1 89.44 564 ILE A O 1
ATOM 4459 N N . ILE A 1 565 ? -12.516 28.094 34.5 1 94.19 565 ILE A N 1
ATOM 4460 C CA . ILE A 1 565 ? -11.164 27.625 34.219 1 94.19 565 ILE A CA 1
ATOM 4461 C C . ILE A 1 565 ? -11.117 26.109 34.375 1 94.19 565 ILE A C 1
ATOM 4463 O O . ILE A 1 565 ? -11.32 25.562 35.438 1 94.19 565 ILE A O 1
ATOM 4467 N N . VAL A 1 566 ? -10.891 25.453 33.281 1 95.81 566 VAL A N 1
ATOM 4468 C CA . VAL A 1 566 ? -10.711 24 33.281 1 95.81 566 VAL A CA 1
ATOM 4469 C C . VAL A 1 566 ? -9.312 23.672 33.781 1 95.81 566 VAL A C 1
ATOM 4471 O O . VAL A 1 566 ? -8.32 24.203 33.312 1 95.81 5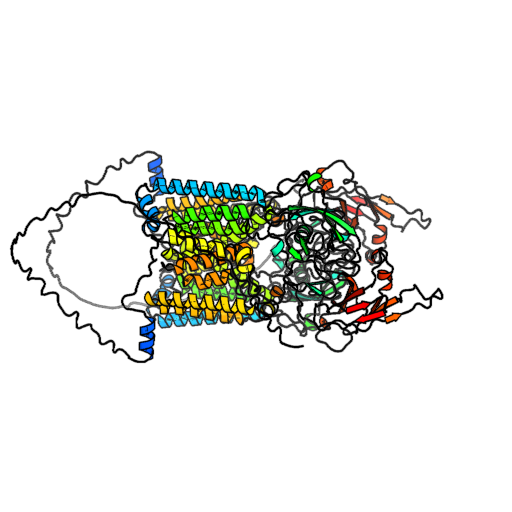66 VAL A O 1
ATOM 4474 N N . THR A 1 567 ? -9.227 22.781 34.781 1 94.81 567 THR A N 1
ATOM 4475 C CA . THR A 1 567 ? -7.953 22.422 35.375 1 94.81 567 THR A CA 1
ATOM 4476 C C . THR A 1 567 ? -7.738 20.906 35.344 1 94.81 567 THR A C 1
ATOM 4478 O O . THR A 1 567 ? -8.703 20.141 35.312 1 94.81 567 THR A O 1
ATOM 4481 N N . TRP A 1 568 ? -6.523 20.469 35.312 1 94.81 568 TRP A N 1
ATOM 4482 C CA . TRP A 1 568 ? -6.16 19.047 35.344 1 94.81 568 TRP A CA 1
ATOM 4483 C C . TRP A 1 568 ? -4.879 18.844 36.156 1 94.81 568 TRP A C 1
ATOM 4485 O O . TRP A 1 568 ? -4.141 19.797 36.406 1 94.81 568 TRP A O 1
ATOM 4495 N N . LYS A 1 569 ? -4.707 17.641 36.594 1 90.25 569 LYS A N 1
ATOM 4496 C CA . LYS A 1 569 ? -3.555 17.312 37.438 1 90.25 569 LYS A CA 1
ATOM 4497 C C . LYS A 1 569 ? -2.264 17.344 36.625 1 90.25 569 LYS A C 1
ATOM 4499 O O . LYS A 1 569 ? -2.232 16.891 35.469 1 90.25 569 LYS A O 1
ATOM 4504 N N . ASN A 1 570 ? -1.235 17.953 37.156 1 83.31 570 ASN A N 1
ATOM 4505 C CA . ASN A 1 570 ? 0.076 17.938 36.5 1 83.31 570 ASN A CA 1
ATOM 4506 C C . ASN A 1 570 ? 0.745 16.578 36.625 1 83.31 570 ASN A C 1
ATOM 4508 O O . ASN A 1 570 ? 1.529 16.328 37.531 1 83.31 570 ASN A O 1
ATOM 4512 N N . SER A 1 571 ? 0.409 15.703 35.844 1 75.12 571 SER A N 1
ATOM 4513 C CA . SER A 1 571 ? 0.927 14.336 35.875 1 75.12 571 SER A CA 1
ATOM 4514 C C . SER A 1 571 ? 2.311 14.258 35.219 1 75.12 571 SER A C 1
ATOM 4516 O O . SER A 1 571 ? 2.988 13.234 35.312 1 75.12 571 SER A O 1
ATOM 4518 N N . LEU A 1 572 ? 2.676 15.195 34.5 1 70.06 572 LEU A N 1
ATOM 4519 C CA . LEU A 1 572 ? 3.957 15.172 33.781 1 70.06 572 LEU A CA 1
ATOM 4520 C C . LEU A 1 572 ? 5.102 15.523 34.75 1 70.06 572 LEU A C 1
ATOM 4522 O O . LEU A 1 572 ? 6.258 15.195 34.469 1 70.06 572 LEU A O 1
ATOM 4526 N N . SER A 1 573 ? 4.863 16.266 35.875 1 58.38 573 SER A N 1
ATOM 4527 C CA . SER A 1 573 ? 5.883 16.562 36.875 1 58.38 573 SER A CA 1
ATOM 4528 C C . SER A 1 573 ? 6.086 15.367 37.812 1 58.38 573 SER A C 1
ATOM 4530 O O . SER A 1 573 ? 7.086 15.305 38.531 1 58.38 573 SER A O 1
ATOM 4532 N N . ALA A 1 574 ? 5.113 14.508 37.844 1 50.53 574 ALA A N 1
ATOM 4533 C CA . ALA A 1 574 ? 5.199 13.453 38.875 1 50.53 574 ALA A CA 1
ATOM 4534 C C . ALA A 1 574 ? 6.082 12.305 38.375 1 50.53 574 ALA A C 1
ATOM 4536 O O . ALA A 1 574 ? 6.312 12.156 37.188 1 50.53 574 ALA A O 1
ATOM 4537 N N . GLU A 1 575 ? 6.848 11.594 39.312 1 45.78 575 GLU A N 1
ATOM 4538 C CA . GLU A 1 575 ? 7.852 10.531 39.281 1 45.78 575 GLU A CA 1
ATOM 4539 C C . GLU A 1 575 ? 7.441 9.414 38.312 1 45.78 575 GLU A C 1
ATOM 4541 O O . GLU A 1 575 ? 8.164 8.43 38.188 1 45.78 575 GLU A O 1
ATOM 4546 N N . ASP A 1 576 ? 6.316 9.32 37.906 1 45.69 576 ASP A N 1
ATOM 4547 C CA . ASP A 1 576 ? 6.055 8.117 37.125 1 45.69 576 ASP A CA 1
ATOM 4548 C C . ASP A 1 576 ? 6.734 8.195 35.781 1 45.69 576 ASP A C 1
ATOM 4550 O O . ASP A 1 576 ? 6.34 8.992 34.906 1 45.69 576 ASP A O 1
ATOM 4554 N N . ALA A 1 577 ? 7.988 7.828 35.719 1 45.28 577 ALA A N 1
ATOM 4555 C CA . ALA A 1 577 ? 9.133 7.824 34.812 1 45.28 577 ALA A CA 1
ATOM 4556 C C . ALA A 1 577 ? 8.742 7.305 33.438 1 45.28 577 ALA A C 1
ATOM 4558 O O . ALA A 1 577 ? 9.258 7.785 32.406 1 45.28 577 ALA A O 1
ATOM 4559 N N . GLU A 1 578 ? 7.98 6.266 33.438 1 47.81 578 GLU A N 1
ATOM 4560 C CA . GLU A 1 578 ? 7.957 5.484 32.188 1 47.81 578 GLU A CA 1
ATOM 4561 C C . GLU A 1 578 ? 7.359 6.289 31.047 1 47.81 578 GLU A C 1
ATOM 4563 O O . GLU A 1 578 ? 7.801 6.164 29.906 1 47.81 578 GLU A O 1
ATOM 4568 N N . PHE A 1 579 ? 6.316 7.121 31.422 1 50.62 579 PHE A N 1
ATOM 4569 C CA . PHE A 1 579 ? 5.496 7.836 30.453 1 50.62 579 PHE A CA 1
ATOM 4570 C C . PHE A 1 579 ? 6.168 9.133 30.016 1 50.62 579 PHE A C 1
ATOM 4572 O O . PHE A 1 579 ? 5.961 9.609 28.906 1 50.62 579 PHE A O 1
ATOM 4579 N N . ARG A 1 580 ? 6.949 9.711 31.031 1 52.56 580 ARG A N 1
ATOM 4580 C CA . ARG A 1 580 ? 7.477 11.062 30.938 1 52.56 580 ARG A CA 1
ATOM 4581 C C . ARG A 1 580 ? 8.359 11.227 29.703 1 52.56 580 ARG A C 1
ATOM 4583 O O . ARG A 1 580 ? 8.461 12.32 29.141 1 52.56 580 ARG A O 1
ATOM 4590 N N . ASP A 1 581 ? 8.703 10.078 29.406 1 60.34 581 ASP A N 1
ATOM 4591 C CA . ASP A 1 581 ? 9.633 10.258 28.297 1 60.34 581 ASP A CA 1
ATOM 4592 C C . ASP A 1 581 ? 8.891 10.398 26.969 1 60.34 581 ASP A C 1
ATOM 4594 O O . ASP A 1 581 ? 9.43 10.945 26 1 60.34 581 ASP A O 1
ATOM 4598 N N . MET A 1 582 ? 7.512 10.195 27.109 1 69.69 582 MET A N 1
ATOM 4599 C CA . MET A 1 582 ? 6.809 10.203 25.828 1 69.69 582 MET A CA 1
ATOM 4600 C C . MET A 1 582 ? 6.035 11.508 25.641 1 69.69 582 MET A C 1
ATOM 4602 O O . MET A 1 582 ? 5.895 11.992 24.516 1 69.69 582 MET A O 1
ATOM 4606 N N . TRP A 1 583 ? 5.582 12.047 26.859 1 81.5 583 TRP A N 1
ATOM 4607 C CA . TRP A 1 583 ? 4.699 13.203 26.734 1 81.5 583 TRP A CA 1
ATOM 4608 C C . TRP A 1 583 ? 5.316 14.43 27.406 1 81.5 583 TRP A C 1
ATOM 4610 O O . TRP A 1 583 ? 5.992 14.312 28.438 1 81.5 583 TRP A O 1
ATOM 4620 N N . ASN A 1 584 ? 5.129 15.547 26.828 1 81.94 584 ASN A N 1
ATOM 4621 C CA . ASN A 1 584 ? 5.621 16.781 27.406 1 81.94 584 ASN A CA 1
ATOM 4622 C C . ASN A 1 584 ? 4.551 17.875 27.406 1 81.94 584 ASN A C 1
ATOM 4624 O O . ASN A 1 584 ? 4.859 19.062 27.578 1 81.94 584 ASN A O 1
ATOM 4628 N N . GLY A 1 585 ? 3.375 17.469 27.141 1 90.12 585 GLY A N 1
ATOM 4629 C CA . GLY A 1 585 ? 2.291 18.438 27.125 1 90.12 585 GLY A CA 1
ATOM 4630 C C . GLY A 1 585 ? 0.917 17.797 27.156 1 90.12 585 GLY A C 1
ATOM 4631 O O . GLY A 1 585 ? 0.782 16.625 27.5 1 90.12 585 GLY A O 1
ATOM 4632 N N . TYR A 1 586 ? -0.085 18.766 26.938 1 93 586 TYR A N 1
ATOM 4633 C CA . TYR A 1 586 ? -1.479 18.344 26.984 1 93 586 TYR A CA 1
ATOM 4634 C C . TYR A 1 586 ? -2.244 18.875 25.766 1 93 586 TYR A C 1
ATOM 4636 O O . TYR A 1 586 ? -1.859 19.891 25.188 1 93 586 TYR A O 1
ATOM 4644 N N . SER A 1 587 ? -3.217 18.125 25.391 1 95.5 587 SER A N 1
ATOM 4645 C CA . SER A 1 587 ? -4.188 18.531 24.375 1 95.5 587 SER A CA 1
ATOM 4646 C C . SER A 1 587 ? -5.602 18.547 24.953 1 95.5 587 SER A C 1
ATOM 4648 O O . SER A 1 587 ? -6.07 17.547 25.484 1 95.5 587 SER A O 1
ATOM 4650 N N . LEU A 1 588 ? -6.223 19.688 24.859 1 97.44 588 LEU A N 1
ATOM 4651 C CA . LEU A 1 588 ? -7.57 19.844 25.391 1 97.44 588 LEU A CA 1
ATOM 4652 C C . LEU A 1 588 ? -8.586 20 24.266 1 97.44 588 LEU A C 1
ATOM 4654 O O . LEU A 1 588 ? -8.422 20.859 23.391 1 97.44 588 LEU A O 1
ATOM 4658 N N . ILE A 1 589 ? -9.57 19.219 24.344 1 97.38 589 ILE A N 1
ATOM 4659 C CA . ILE A 1 589 ? -10.688 19.281 23.406 1 97.38 589 ILE A CA 1
ATOM 4660 C C . ILE A 1 589 ? -11.922 19.828 24.109 1 97.38 589 ILE A C 1
ATOM 4662 O O . ILE A 1 589 ? -12.273 19.391 25.203 1 97.38 589 ILE A O 1
ATOM 4666 N N . VAL A 1 590 ? -12.461 20.828 23.547 1 96.38 590 VAL A N 1
ATOM 4667 C CA . VAL A 1 590 ? -13.711 21.406 24.016 1 96.38 590 VAL A CA 1
ATOM 4668 C C . VAL A 1 590 ? -14.781 21.281 22.938 1 96.38 590 VAL A C 1
ATOM 4670 O O . VAL A 1 590 ? -14.617 21.781 21.828 1 96.38 590 VAL A O 1
ATOM 4673 N N . ASN A 1 591 ? -15.867 20.641 23.266 1 95.31 591 ASN A N 1
ATOM 4674 C CA . ASN A 1 591 ? -16.938 20.375 22.312 1 95.31 591 ASN A CA 1
ATOM 4675 C C . ASN A 1 591 ? -16.406 19.734 21.031 1 95.31 591 ASN A C 1
ATOM 4677 O O . ASN A 1 591 ? -16.703 20.219 19.938 1 95.31 591 ASN A O 1
ATOM 4681 N N . ASP A 1 592 ? -15.5 18.812 21.203 1 96.19 592 ASP A N 1
ATOM 4682 C CA . ASP A 1 592 ? -14.984 17.906 20.188 1 96.19 592 ASP A CA 1
ATOM 4683 C C . ASP A 1 592 ? -14.062 18.656 19.219 1 96.19 592 ASP A C 1
ATOM 4685 O O . ASP A 1 592 ? -13.766 18.156 18.125 1 96.19 592 ASP A O 1
ATOM 4689 N N . VAL A 1 593 ? -13.641 19.828 19.531 1 95.12 593 VAL A N 1
ATOM 4690 C CA . VAL A 1 593 ? -12.648 20.578 18.781 1 95.12 593 VAL A CA 1
ATOM 4691 C C . VAL A 1 593 ? -11.461 20.922 19.688 1 95.12 593 VAL A C 1
ATOM 4693 O O . VAL A 1 593 ? -11.648 21.359 20.828 1 95.12 593 VAL A O 1
ATOM 4696 N N . GLU A 1 594 ? -10.281 20.719 19.172 1 95.62 594 GLU A N 1
ATOM 4697 C CA . GLU A 1 594 ? -9.109 21.031 19.969 1 95.62 594 GLU A CA 1
ATOM 4698 C C . GLU A 1 594 ? -8.984 22.547 20.203 1 95.62 594 GLU A C 1
ATOM 4700 O O . GLU A 1 594 ? -9.031 23.328 19.266 1 95.62 594 GLU A O 1
ATOM 4705 N N . GLN A 1 595 ? -8.797 22.938 21.484 1 95.75 595 GLN A N 1
ATOM 4706 C CA . GLN A 1 595 ? -8.758 24.344 21.828 1 95.75 595 GLN A CA 1
ATOM 4707 C C . GLN A 1 595 ? -7.414 24.719 22.453 1 95.75 595 GLN A C 1
ATOM 4709 O O . GLN A 1 595 ? -7.051 25.906 22.484 1 95.75 595 GLN A O 1
ATOM 4714 N N . TYR A 1 596 ? -6.816 23.703 22.969 1 95.44 596 TYR A N 1
ATOM 4715 C CA . TYR A 1 596 ? -5.559 24.016 23.641 1 95.44 596 TYR A CA 1
ATOM 4716 C C . TYR A 1 596 ? -4.547 22.891 23.438 1 95.44 596 TYR A C 1
ATOM 4718 O O . TYR A 1 596 ? -4.906 21.703 23.453 1 95.44 596 TYR A O 1
ATOM 4726 N N . ARG A 1 597 ? -3.354 23.219 23.188 1 93 597 ARG A N 1
ATOM 4727 C CA . ARG A 1 597 ? -2.189 22.344 23.156 1 93 597 ARG A CA 1
ATOM 4728 C C . ARG A 1 597 ? -0.968 23.016 23.766 1 93 597 ARG A C 1
ATOM 4730 O O . ARG A 1 597 ? -0.523 24.062 23.281 1 93 597 ARG A O 1
ATOM 4737 N N . GLY A 1 598 ? -0.527 22.516 24.859 1 91.12 598 GLY A N 1
ATOM 4738 C CA . GLY A 1 598 ? 0.585 23.141 25.562 1 91.12 598 GLY A CA 1
ATOM 4739 C C . GLY A 1 598 ? 0.974 22.422 26.828 1 91.12 598 GLY A C 1
ATOM 4740 O O . GLY A 1 598 ? 0.542 21.297 27.078 1 91.12 598 GLY A O 1
ATOM 4741 N N . ASN A 1 599 ? 1.821 23.094 27.625 1 90.25 599 ASN A N 1
ATOM 4742 C CA . ASN A 1 599 ? 2.332 22.469 28.828 1 90.25 599 ASN A CA 1
ATOM 4743 C C . ASN A 1 599 ? 1.661 23.016 30.078 1 90.25 599 ASN A C 1
ATOM 4745 O O . ASN A 1 599 ? 1.991 22.625 31.203 1 90.25 599 ASN A O 1
ATOM 4749 N N . GLU A 1 600 ? 0.72 23.844 29.906 1 91.94 600 GLU A N 1
ATOM 4750 C CA . GLU A 1 600 ? 0 24.375 31.062 1 91.94 600 GLU A CA 1
ATOM 4751 C C . GLU A 1 600 ? -0.993 23.359 31.609 1 91.94 600 GLU A C 1
ATOM 4753 O O . GLU A 1 600 ? -1.326 22.375 30.953 1 91.94 600 GLU A O 1
ATOM 4758 N N . THR A 1 601 ? -1.396 23.641 32.844 1 94.12 601 THR A N 1
ATOM 4759 C CA . THR A 1 601 ? -2.293 22.688 33.5 1 94.12 601 THR A CA 1
ATOM 4760 C C . THR A 1 601 ? -3.686 23.281 33.656 1 94.12 601 THR A C 1
ATOM 4762 O O . THR A 1 601 ? -4.477 22.812 34.5 1 94.12 601 THR A O 1
ATOM 4765 N N . SER A 1 602 ? -3.926 24.344 33.031 1 94.62 602 SER A N 1
ATOM 4766 C CA . SER A 1 602 ? -5.238 24.984 33.094 1 94.62 602 SER A CA 1
ATOM 4767 C C . SER A 1 602 ? -5.543 25.75 31.797 1 94.62 602 SER A C 1
ATOM 4769 O O . SER A 1 602 ? -4.633 26.109 31.047 1 94.62 602 SER A O 1
ATOM 4771 N N . PHE A 1 603 ? -6.816 25.938 31.578 1 95.69 603 PHE A N 1
ATOM 4772 C CA . PHE A 1 603 ? -7.281 26.672 30.406 1 95.69 603 PHE A CA 1
ATOM 4773 C C . PHE A 1 603 ? -8.578 27.422 30.703 1 95.69 603 PHE A C 1
ATOM 4775 O O . PHE A 1 603 ? -9.531 26.828 31.203 1 95.69 603 PHE A O 1
ATOM 4782 N N . SER A 1 604 ? -8.57 28.688 30.391 1 93.94 604 SER A N 1
ATOM 4783 C CA . SER A 1 604 ? -9.758 29.516 30.625 1 93.94 604 SER A CA 1
ATOM 4784 C C . SER A 1 604 ? -10.727 29.438 29.453 1 93.94 604 SER A C 1
ATOM 4786 O O . SER A 1 604 ? -10.328 29.609 28.297 1 93.94 604 SER A O 1
ATOM 4788 N N . LEU A 1 605 ? -11.992 29.266 29.75 1 92.38 605 LEU A N 1
ATOM 4789 C CA . LEU A 1 605 ? -13.023 29.188 28.719 1 92.38 605 LEU A CA 1
ATOM 4790 C C . LEU A 1 605 ? -13.602 30.562 28.438 1 92.38 605 LEU A C 1
ATOM 4792 O O . LEU A 1 605 ? -14.508 30.703 27.609 1 92.38 605 LEU A O 1
ATOM 4796 N N . LYS A 1 606 ? -13.133 31.516 29.016 1 87.56 606 LYS A N 1
ATOM 4797 C CA . LYS A 1 606 ? -13.711 32.875 28.938 1 87.56 606 LYS A CA 1
ATOM 4798 C C . LYS A 1 606 ? -13.766 33.344 27.484 1 87.56 606 LYS A C 1
ATOM 4800 O O . LYS A 1 606 ? -14.82 33.781 27.016 1 87.56 606 LYS A O 1
ATOM 4805 N N . ASP A 1 607 ? -12.68 33.25 26.781 1 86.56 607 ASP A N 1
ATOM 4806 C CA . ASP A 1 607 ? -12.602 33.75 25.422 1 86.56 607 ASP A CA 1
ATOM 4807 C C . ASP A 1 607 ? -13.539 32.969 24.5 1 86.56 607 ASP A C 1
ATOM 4809 O O . ASP A 1 607 ? -14.109 33.531 23.562 1 86.56 607 ASP A O 1
ATOM 4813 N N . LEU A 1 608 ? -13.703 31.75 24.781 1 88.75 608 LEU A N 1
ATOM 4814 C CA . LEU A 1 608 ? -14.578 30.906 23.969 1 88.75 608 LEU A CA 1
ATOM 4815 C C . LEU A 1 608 ? -16.047 31.234 24.219 1 88.75 608 LEU A C 1
ATOM 4817 O O . LEU A 1 608 ? -16.812 31.422 23.281 1 88.75 608 LEU A O 1
ATOM 4821 N N . VAL A 1 609 ? -16.375 31.328 25.406 1 84 609 VAL A N 1
ATOM 4822 C CA . VAL A 1 609 ? -17.766 31.531 25.812 1 84 609 VAL A CA 1
ATOM 4823 C C . VAL A 1 609 ? -18.234 32.938 25.406 1 84 609 VAL A C 1
ATOM 4825 O O . VAL A 1 609 ? -19.391 33.125 25.047 1 84 609 VAL A O 1
ATOM 4828 N N . GLU A 1 610 ? -17.312 33.844 25.328 1 82.62 610 GLU A N 1
ATOM 4829 C CA . GLU A 1 610 ? -17.672 35.219 24.984 1 82.62 610 GLU A CA 1
ATOM 4830 C C . GLU A 1 610 ? -17.547 35.469 23.484 1 82.62 610 GLU A C 1
ATOM 4832 O O . GLU A 1 610 ? -17.938 36.531 23 1 82.62 610 GLU A O 1
ATOM 4837 N N . SER A 1 611 ? -17.062 34.5 22.859 1 84.25 611 SER A N 1
ATOM 4838 C CA . SER A 1 611 ? -16.875 34.688 21.422 1 84.25 611 SER A CA 1
ATOM 4839 C C . SER A 1 611 ? -18.219 34.656 20.688 1 84.25 611 SER A C 1
ATOM 4841 O O . SER A 1 611 ? -19.203 34.125 21.203 1 84.25 611 SER A O 1
ATOM 4843 N N . ASP A 1 612 ? -18.188 35.25 19.484 1 79.12 612 ASP A N 1
ATOM 4844 C CA . ASP A 1 612 ? -19.391 35.281 18.656 1 79.12 612 ASP A CA 1
ATOM 4845 C C . ASP A 1 612 ? -19.828 33.875 18.266 1 79.12 612 ASP A C 1
ATOM 4847 O O . ASP A 1 612 ? -21.016 33.594 18.109 1 79.12 612 ASP A O 1
ATOM 4851 N N . THR A 1 613 ? -18.938 33.031 18.203 1 80.38 613 THR A N 1
ATOM 4852 C CA . THR A 1 613 ? -19.188 31.641 17.812 1 80.38 613 THR A CA 1
ATOM 4853 C C . THR A 1 613 ? -20.047 30.938 18.859 1 80.38 613 THR A C 1
ATOM 4855 O O . THR A 1 613 ? -20.891 30.094 18.516 1 80.38 613 THR A O 1
ATOM 4858 N N . TRP A 1 614 ? -19.844 31.344 20.031 1 78.62 614 TRP A N 1
ATOM 4859 C CA . TRP A 1 614 ? -20.5 30.625 21.109 1 78.62 614 TRP A CA 1
ATOM 4860 C C . TRP A 1 614 ? -21.75 31.375 21.578 1 78.62 614 TRP A C 1
ATOM 4862 O O . TRP A 1 614 ? -22.5 30.875 22.406 1 78.62 614 TRP A O 1
ATOM 4872 N N . ASN A 1 615 ? -21.844 32.562 21.078 1 75.56 615 ASN A N 1
ATOM 4873 C CA . ASN A 1 615 ? -22.984 33.375 21.5 1 75.56 615 ASN A CA 1
ATOM 4874 C C . ASN A 1 615 ? -23.984 33.594 20.359 1 75.56 615 ASN A C 1
ATOM 4876 O O . ASN A 1 615 ? -24.312 34.719 20.016 1 75.56 615 ASN A O 1
ATOM 4880 N N . ILE A 1 616 ? -24.25 32.531 19.797 1 75.25 616 ILE A N 1
ATOM 4881 C CA . ILE A 1 616 ? -25.234 32.594 18.719 1 75.25 616 ILE A CA 1
ATOM 4882 C C . ILE A 1 616 ? -26.641 32.469 19.281 1 75.25 616 ILE A C 1
ATOM 4884 O O . ILE A 1 616 ? -26.859 31.734 20.266 1 75.25 616 ILE A O 1
ATOM 4888 N N . ASP A 1 617 ? -27.562 33.219 18.781 1 70.94 617 ASP A N 1
ATOM 4889 C CA . ASP A 1 617 ? -28.969 33.125 19.156 1 70.94 617 ASP A CA 1
ATOM 4890 C C . ASP A 1 617 ? -29.688 32.031 18.375 1 70.94 617 ASP A C 1
ATOM 4892 O O . ASP A 1 617 ? -29.359 31.797 17.203 1 70.94 617 ASP A O 1
ATOM 4896 N N . PRO A 1 618 ? -30.656 31.422 19.016 1 71.06 618 PRO A N 1
ATOM 4897 C CA . PRO A 1 618 ? -31.109 31.5 20.406 1 71.06 618 PRO A CA 1
ATOM 4898 C C . PRO A 1 618 ? -30.219 30.688 21.359 1 71.06 618 PRO A C 1
ATOM 4900 O O . PRO A 1 618 ? -29.75 29.609 21 1 71.06 618 PRO A O 1
ATOM 4903 N N . LYS A 1 619 ? -30 31.234 22.453 1 69.56 619 LYS A N 1
ATOM 4904 C CA . LYS A 1 619 ? -29.219 30.516 23.453 1 69.56 619 LYS A CA 1
ATOM 4905 C C . LYS A 1 619 ? -29.969 29.297 23.969 1 69.56 619 LYS A C 1
ATOM 4907 O O . LYS A 1 619 ? -31.188 29.344 24.172 1 69.56 619 LYS A O 1
ATOM 4912 N N . PRO A 1 620 ? -29.281 28.266 23.969 1 72.69 620 PRO A N 1
ATOM 4913 C CA . PRO A 1 620 ? -29.938 27.062 24.516 1 72.69 620 PRO A CA 1
ATOM 4914 C C . PRO A 1 620 ? -30.359 27.234 25.969 1 72.69 620 PRO A C 1
ATOM 4916 O O . PRO A 1 620 ? -29.812 28.078 26.672 1 72.69 620 PRO A O 1
ATOM 4919 N N . LYS A 1 621 ? -31.375 26.453 26.312 1 67.12 621 LYS A N 1
ATOM 4920 C CA . LYS A 1 621 ? -31.859 26.484 27.688 1 67.12 621 LYS A CA 1
ATOM 4921 C C . LYS A 1 621 ? -30.75 26.141 28.672 1 67.12 621 LYS A C 1
ATOM 4923 O O . LYS A 1 621 ? -30.625 26.797 29.719 1 67.12 621 LYS A O 1
ATOM 4928 N N . GLU A 1 622 ? -30.062 25.125 28.266 1 78.5 622 GLU A N 1
ATOM 4929 C CA . GLU A 1 622 ? -28.922 24.719 29.078 1 78.5 622 GLU A CA 1
ATOM 4930 C C . GLU A 1 622 ? -27.641 24.703 28.25 1 78.5 622 GLU A C 1
ATOM 4932 O O . GLU A 1 622 ? -27.547 23.969 27.25 1 78.5 622 GLU A O 1
ATOM 4937 N N . ARG A 1 623 ? -26.812 25.562 28.766 1 86.88 623 ARG A N 1
ATOM 4938 C CA . ARG A 1 623 ? -25.547 25.609 28.047 1 86.88 623 ARG A CA 1
ATOM 4939 C C . ARG A 1 623 ? -24.547 24.625 28.641 1 86.88 623 ARG A C 1
ATOM 4941 O O . ARG A 1 623 ? -24.219 24.719 29.828 1 86.88 623 ARG A O 1
ATOM 4948 N N . LYS A 1 624 ? -24.234 23.672 27.891 1 91.19 624 LYS A N 1
ATOM 4949 C CA . LYS A 1 624 ? -23.281 22.641 28.312 1 91.19 624 LYS A CA 1
ATOM 4950 C C . LYS A 1 624 ? -22 22.719 27.484 1 91.19 624 LYS A C 1
ATOM 4952 O O . LYS A 1 624 ? -22.031 23.109 26.312 1 91.19 624 LYS A O 1
ATOM 4957 N N . VAL A 1 625 ? -20.938 22.375 28.172 1 93.94 625 VAL A N 1
ATOM 4958 C CA . VAL A 1 625 ? -19.641 22.266 27.516 1 93.94 625 VAL A CA 1
ATOM 4959 C C . VAL A 1 625 ? -19.016 20.906 27.812 1 93.94 625 VAL A C 1
ATOM 4961 O O . VAL A 1 625 ? -18.969 20.484 28.969 1 93.94 625 VAL A O 1
ATOM 4964 N N . TYR A 1 626 ? -18.594 20.281 26.797 1 96.44 626 TYR A N 1
ATOM 4965 C CA . TYR A 1 626 ? -17.938 18.984 26.969 1 96.44 626 TYR A CA 1
ATOM 4966 C C . TYR A 1 626 ? -16.438 19.109 26.812 1 96.44 626 TYR A C 1
ATOM 4968 O O . TYR A 1 626 ? -15.945 19.672 25.828 1 96.44 626 TYR A O 1
ATOM 4976 N N . VAL A 1 627 ? -15.688 18.562 27.781 1 97.25 627 VAL A N 1
ATOM 4977 C CA . VAL A 1 627 ? -14.234 18.703 27.766 1 97.25 627 VAL A CA 1
ATOM 4978 C C . VAL A 1 627 ? -13.578 17.328 27.812 1 97.25 627 VAL A C 1
ATOM 4980 O O . VAL A 1 627 ? -14.031 16.438 28.547 1 97.25 627 VAL A O 1
ATOM 4983 N N . ARG A 1 628 ? -12.57 17.109 27 1 97.56 628 ARG A N 1
ATOM 4984 C CA . ARG A 1 628 ? -11.734 15.914 26.984 1 97.56 628 ARG A CA 1
ATOM 4985 C C . ARG A 1 628 ? -10.258 16.281 26.969 1 97.56 628 ARG A C 1
ATOM 4987 O O . ARG A 1 628 ? -9.867 17.312 26.391 1 97.56 628 ARG A O 1
ATOM 4994 N N . LEU A 1 629 ? -9.5 15.477 27.594 1 96.56 629 LEU A N 1
ATOM 4995 C CA . LEU A 1 629 ? -8.086 15.789 27.781 1 96.56 629 LEU A CA 1
ATOM 4996 C C . LEU A 1 629 ? -7.211 14.609 27.391 1 96.56 629 LEU A C 1
ATOM 4998 O O . LEU A 1 629 ? -7.566 13.453 27.656 1 96.56 629 LEU A O 1
ATOM 5002 N N . ALA A 1 630 ? -6.09 14.883 26.766 1 95.06 630 ALA A N 1
ATOM 5003 C CA . ALA A 1 630 ? -5.09 13.883 26.406 1 95.06 630 ALA A CA 1
ATOM 5004 C C . ALA A 1 630 ? -3.678 14.391 26.688 1 95.06 630 ALA A C 1
ATOM 5006 O O . ALA A 1 630 ? -3.451 15.602 26.734 1 95.06 630 ALA A O 1
ATOM 5007 N N . PHE A 1 631 ? -2.805 13.469 26.906 1 91 631 PHE A N 1
ATOM 5008 C CA . PHE A 1 631 ? -1.394 13.836 26.906 1 91 631 PHE A CA 1
ATOM 5009 C C . PHE A 1 631 ? -0.933 14.164 25.484 1 91 631 PHE A C 1
ATOM 5011 O O . PHE A 1 631 ? -1.505 13.672 24.516 1 91 631 PHE A O 1
ATOM 5018 N N . ALA A 1 632 ? -0.014 15.055 25.391 1 90.25 632 ALA A N 1
ATOM 5019 C CA . ALA A 1 632 ? 0.489 15.438 24.078 1 90.25 632 ALA A CA 1
ATOM 5020 C C . ALA A 1 632 ? 2.01 15.57 24.078 1 90.25 632 ALA A C 1
ATOM 5022 O O . ALA A 1 632 ? 2.611 15.812 25.125 1 90.25 632 ALA A O 1
ATOM 5023 N N . ASN A 1 633 ? 2.525 15.211 23.047 1 81.56 633 ASN A N 1
ATOM 5024 C CA . ASN A 1 633 ? 3.92 15.547 22.766 1 81.56 633 ASN A CA 1
ATOM 5025 C C . ASN A 1 633 ? 4.039 16.781 21.891 1 81.56 633 ASN A C 1
ATOM 5027 O O . ASN A 1 633 ? 3.598 16.781 20.734 1 81.56 633 ASN A O 1
ATOM 5031 N N . LEU A 1 634 ? 4.555 17.766 22.438 1 78.38 634 LEU A N 1
ATOM 5032 C CA . LEU A 1 634 ? 4.562 19.062 21.797 1 78.38 634 LEU A CA 1
ATOM 5033 C C . LEU A 1 634 ? 5.707 19.172 20.781 1 78.38 634 LEU A C 1
ATOM 5035 O O . LEU A 1 634 ? 5.789 20.125 20.031 1 78.38 634 LEU A O 1
ATOM 5039 N N . HIS A 1 635 ? 6.387 18.094 20.781 1 65.69 635 HIS A N 1
ATOM 5040 C CA . HIS A 1 635 ? 7.461 18.094 19.781 1 65.69 635 HIS A CA 1
ATOM 5041 C C . HIS A 1 635 ? 6.922 17.812 18.391 1 65.69 635 HIS A C 1
ATOM 5043 O O . HIS A 1 635 ? 6.156 16.859 18.188 1 65.69 635 HIS A O 1
ATOM 5049 N N . PRO A 1 636 ? 7.168 18.688 17.453 1 59 636 PRO A N 1
ATOM 5050 C CA . PRO A 1 636 ? 6.602 18.531 16.109 1 59 636 PRO A CA 1
ATOM 5051 C C . PRO A 1 636 ? 6.988 17.203 15.469 1 59 636 PRO A C 1
ATOM 5053 O O . PRO A 1 636 ? 6.262 16.688 14.617 1 59 636 PRO A O 1
ATOM 5056 N N . SER A 1 637 ? 8.141 16.672 15.82 1 53.88 637 SER A N 1
ATOM 5057 C CA . SER A 1 637 ? 8.602 15.445 15.172 1 53.88 637 SER A CA 1
ATOM 5058 C C . SER A 1 637 ? 8.258 14.219 16.016 1 53.88 637 SER A C 1
ATOM 5060 O O . SER A 1 637 ? 8.789 13.133 15.773 1 53.88 637 SER A O 1
ATOM 5062 N N . ALA A 1 638 ? 7.445 14.531 17 1 61.66 638 ALA A N 1
ATOM 5063 C CA . ALA A 1 638 ? 7.086 13.383 17.828 1 61.66 638 ALA A CA 1
ATOM 5064 C C . ALA A 1 638 ? 6.316 12.344 17.016 1 61.66 638 ALA A C 1
ATOM 5066 O O . ALA A 1 638 ? 5.539 12.695 16.125 1 61.66 638 ALA A O 1
ATOM 5067 N N . TYR A 1 639 ? 6.695 11.148 17.25 1 58.69 639 TYR A N 1
ATOM 5068 C CA . TYR A 1 639 ? 6.004 10.055 16.578 1 58.69 639 TYR A CA 1
ATOM 5069 C C . TYR A 1 639 ? 4.523 10.039 16.938 1 58.69 639 TYR A C 1
ATOM 5071 O O . TYR A 1 639 ? 3.664 9.906 16.062 1 58.69 639 TYR A O 1
ATOM 5079 N N . LEU A 1 640 ? 4.395 10 18.234 1 65.38 640 LEU A N 1
ATOM 5080 C CA . LEU A 1 640 ? 3.031 10.086 18.75 1 65.38 640 LEU A CA 1
ATOM 5081 C C . LEU A 1 640 ? 2.74 11.477 19.297 1 65.38 640 LEU A C 1
ATOM 5083 O O . LEU A 1 640 ? 3.27 11.859 20.344 1 65.38 640 LEU A O 1
ATOM 5087 N N . HIS A 1 641 ? 1.888 12.117 18.562 1 74.75 641 HIS A N 1
ATOM 5088 C CA . HIS A 1 641 ? 1.652 13.516 18.906 1 74.75 641 HIS A CA 1
ATOM 5089 C C . HIS A 1 641 ? 0.63 13.633 20.031 1 74.75 641 HIS A C 1
ATOM 5091 O O . HIS A 1 641 ? 0.668 14.586 20.812 1 74.75 641 HIS A O 1
ATOM 5097 N N . THR A 1 642 ? -0.252 12.719 20.016 1 88.06 642 THR A N 1
ATOM 5098 C CA . THR A 1 642 ? -1.321 12.805 21 1 88.06 642 THR A CA 1
ATOM 5099 C C . THR A 1 642 ? -1.686 11.422 21.516 1 88.06 642 THR A C 1
ATOM 5101 O O . THR A 1 642 ? -1.749 10.453 20.75 1 88.06 642 THR A O 1
ATOM 5104 N N . GLY A 1 643 ? -1.759 11.383 22.766 1 87.75 643 GLY A N 1
ATOM 5105 C CA . GLY A 1 643 ? -2.232 10.148 23.375 1 87.75 643 GLY A CA 1
ATOM 5106 C C . GLY A 1 643 ? -3.738 9.984 23.297 1 87.75 643 GLY A C 1
ATOM 5107 O O . GLY A 1 643 ? -4.391 10.586 22.438 1 87.75 643 GLY A O 1
ATOM 5108 N N . ASP A 1 644 ? -4.246 9.125 24.203 1 91.12 644 ASP A N 1
ATOM 5109 C CA . ASP A 1 644 ? -5.684 8.875 24.234 1 91.12 644 ASP A CA 1
ATOM 5110 C C . ASP A 1 644 ? -6.418 9.969 25.016 1 91.12 644 ASP A C 1
ATOM 5112 O O . ASP A 1 644 ? -5.918 10.453 26.031 1 91.12 644 ASP A O 1
ATOM 5116 N N . TYR A 1 645 ? -7.516 10.305 24.5 1 94.75 645 TYR A N 1
ATOM 5117 C CA . TYR A 1 645 ? -8.328 11.289 25.203 1 94.75 645 TYR A CA 1
ATOM 5118 C C . TYR A 1 645 ? -9.195 10.625 26.266 1 94.75 645 TYR A C 1
ATOM 5120 O O . TYR A 1 645 ? -9.648 9.492 26.094 1 94.75 645 TYR A O 1
ATOM 5128 N N . THR A 1 646 ? -9.43 11.375 27.297 1 95.38 646 THR A N 1
ATOM 5129 C CA . THR A 1 646 ? -10.398 10.953 28.297 1 95.38 646 THR A CA 1
ATOM 5130 C C . THR A 1 646 ? -11.812 10.977 27.719 1 95.38 646 THR A C 1
ATOM 5132 O O . THR A 1 646 ? -12.055 11.578 26.672 1 95.38 646 THR A O 1
ATOM 5135 N N . LYS A 1 647 ? -12.695 10.312 28.469 1 95.62 647 LYS A N 1
ATOM 5136 C CA . LYS A 1 647 ? -14.109 10.531 28.156 1 95.62 647 LYS A CA 1
ATOM 5137 C C . LYS A 1 647 ? -14.523 11.961 28.5 1 95.62 647 LYS A C 1
ATOM 5139 O O . LYS A 1 647 ? -13.75 12.711 29.094 1 95.62 647 LYS A O 1
ATOM 5144 N N . ALA A 1 648 ? -15.719 12.305 28.109 1 96.81 648 ALA A N 1
ATOM 5145 C CA . ALA A 1 648 ? -16.125 13.711 28.188 1 96.81 648 ALA A CA 1
ATOM 5146 C C . ALA A 1 648 ? -16.547 14.078 29.609 1 96.81 648 ALA A C 1
ATOM 5148 O O . ALA A 1 648 ? -17.344 13.375 30.219 1 96.81 648 ALA A O 1
ATOM 5149 N N . GLY A 1 649 ? -15.867 15.086 30.141 1 96.5 649 GLY A N 1
ATOM 5150 C CA . GLY A 1 649 ? -16.438 15.805 31.266 1 96.5 649 GLY A CA 1
ATOM 5151 C C . GLY A 1 649 ? -17.438 16.859 30.859 1 96.5 649 GLY A C 1
ATOM 5152 O O . GLY A 1 649 ? -17.266 17.531 29.828 1 96.5 649 GLY A O 1
ATOM 5153 N N . THR A 1 650 ? -18.469 17.094 31.703 1 96.31 650 THR A N 1
ATOM 5154 C CA . THR A 1 650 ? -19.516 18.031 31.328 1 96.31 650 THR A CA 1
ATOM 5155 C C . THR A 1 650 ? -19.547 19.219 32.312 1 96.31 650 THR A C 1
ATOM 5157 O O . THR A 1 650 ? -19.625 19.016 33.5 1 96.31 650 THR A O 1
ATOM 5160 N N . ILE A 1 651 ? -19.5 20.344 31.703 1 94.25 651 ILE A N 1
ATOM 5161 C CA . ILE A 1 651 ? -19.641 21.578 32.469 1 94.25 651 ILE A CA 1
ATOM 5162 C C . ILE A 1 651 ? -20.969 22.234 32.156 1 94.25 651 ILE A C 1
ATOM 5164 O O . ILE A 1 651 ? -21.266 22.547 31 1 94.25 651 ILE A O 1
ATOM 5168 N N . TYR A 1 652 ? -21.703 22.484 33.188 1 91.5 652 TYR A N 1
ATOM 5169 C CA . TYR A 1 652 ? -22.938 23.234 33.062 1 91.5 652 TYR A CA 1
ATOM 5170 C C . TYR A 1 652 ? -22.719 24.703 33.375 1 91.5 652 TYR A C 1
ATOM 5172 O O . TYR A 1 652 ? -22.578 25.078 34.562 1 91.5 652 TYR A O 1
ATOM 5180 N N . LEU A 1 653 ? -22.75 25.453 32.344 1 85.25 653 LEU A N 1
ATOM 5181 C CA . LEU A 1 653 ? -22.328 26.844 32.469 1 85.25 653 LEU A CA 1
ATOM 5182 C C . LEU A 1 653 ? -23.281 27.641 33.344 1 85.25 653 LEU A C 1
ATOM 5184 O O . LEU A 1 653 ? -22.859 28.484 34.125 1 85.25 653 LEU A O 1
ATOM 5188 N N . ASP A 1 654 ? -24.547 27.375 33.25 1 81 654 ASP A N 1
ATOM 5189 C CA . ASP A 1 654 ? -25.547 28.156 33.969 1 81 654 ASP A CA 1
ATOM 5190 C C . ASP A 1 654 ? -25.641 27.734 35.406 1 81 654 ASP A C 1
ATOM 5192 O O . ASP A 1 654 ? -25.844 28.562 36.312 1 81 654 ASP A O 1
ATOM 5196 N N . GLU A 1 655 ? -25.5 26.453 35.625 1 83.62 655 GLU A N 1
ATOM 5197 C CA . GLU A 1 655 ? -25.625 25.922 37 1 83.62 655 GLU A CA 1
ATOM 5198 C C . GLU A 1 655 ? -24.266 25.859 37.688 1 83.62 655 GLU A C 1
ATOM 5200 O O . GLU A 1 655 ? -24.203 25.609 38.906 1 83.62 655 GLU A O 1
ATOM 5205 N N . GLU A 1 656 ? -23.312 26.125 36.969 1 84.38 656 GLU A N 1
ATOM 5206 C CA . GLU A 1 656 ? -21.969 25.984 37.531 1 84.38 656 GLU A CA 1
ATOM 5207 C C . GLU A 1 656 ? -21.75 24.609 38.125 1 84.38 656 GLU A C 1
ATOM 5209 O O . GLU A 1 656 ? -21.297 24.484 39.25 1 84.38 656 GLU A O 1
ATOM 5214 N N . ARG A 1 657 ? -22.156 23.672 37.438 1 90.19 657 ARG A N 1
ATOM 5215 C CA . ARG A 1 657 ? -22.031 22.281 37.844 1 90.19 657 ARG A CA 1
ATOM 5216 C C . ARG A 1 657 ? -21.062 21.516 36.938 1 90.19 657 ARG A C 1
ATOM 5218 O O . ARG A 1 657 ? -20.875 21.891 35.781 1 90.19 657 ARG A O 1
ATOM 5225 N N . TRP A 1 658 ? -20.422 20.547 37.562 1 93.5 658 TRP A N 1
ATOM 5226 C CA . TRP A 1 658 ? -19.406 19.766 36.875 1 93.5 658 TRP A CA 1
ATOM 5227 C C . TRP A 1 658 ? -19.641 18.266 37.031 1 93.5 658 TRP A C 1
ATOM 5229 O O . TRP A 1 658 ? -19.906 17.812 38.156 1 93.5 658 TRP A O 1
ATOM 5239 N N . THR A 1 659 ? -19.641 17.547 35.969 1 94.81 659 THR A N 1
ATOM 5240 C CA . THR A 1 659 ? -19.656 16.094 36 1 94.81 659 THR A CA 1
ATOM 5241 C C . THR A 1 659 ? -18.344 15.523 35.469 1 94.81 659 THR A C 1
ATOM 5243 O O . THR A 1 659 ? -17.938 15.781 34.344 1 94.81 659 THR A O 1
ATOM 5246 N N . LYS A 1 660 ? -17.703 14.742 36.219 1 94.5 660 LYS A N 1
ATOM 5247 C CA . LYS A 1 660 ? -16.422 14.148 35.875 1 94.5 660 LYS A CA 1
ATOM 5248 C C . LYS A 1 660 ? -16.562 13.125 34.75 1 94.5 660 LYS A C 1
ATOM 5250 O O . LYS A 1 660 ? -17.594 12.469 34.625 1 94.5 660 LYS A O 1
ATOM 5255 N N . PRO A 1 661 ? -15.516 13.008 33.969 1 95.38 661 PRO A N 1
ATOM 5256 C CA . PRO A 1 661 ? -15.547 11.984 32.906 1 95.38 661 PRO A CA 1
ATOM 5257 C C . PRO A 1 661 ? -15.602 10.562 33.469 1 95.38 661 PRO A C 1
ATOM 5259 O O . PRO A 1 661 ? -14.977 10.281 34.5 1 95.38 661 PRO A O 1
ATOM 5262 N N . SER A 1 662 ? -16.312 9.672 32.844 1 93 662 SER A N 1
ATOM 5263 C CA . SER A 1 662 ? -16.234 8.258 33.188 1 93 662 SER A CA 1
ATOM 5264 C C . SER A 1 662 ? -14.844 7.695 32.938 1 93 662 SER A C 1
ATOM 5266 O O . SER A 1 662 ? -14.086 8.242 32.125 1 93 662 SER A O 1
ATOM 5268 N N . PRO A 1 663 ? -14.492 6.691 33.594 1 91.19 663 PRO A N 1
ATOM 5269 C CA . PRO A 1 663 ? -13.141 6.141 33.406 1 91.19 663 PRO A CA 1
ATOM 5270 C C . PRO A 1 663 ? -12.922 5.574 32 1 91.19 663 PRO A C 1
ATOM 5272 O O . PRO A 1 663 ? -13.859 5.086 31.391 1 91.19 663 PRO A O 1
ATOM 5275 N N . GLY A 1 664 ? -11.664 5.645 31.578 1 89.62 664 GLY A N 1
ATOM 5276 C CA . GLY A 1 664 ? -11.281 5.043 30.312 1 89.62 664 GLY A CA 1
ATOM 5277 C C . GLY A 1 664 ? -11.141 6.059 29.188 1 89.62 664 GLY A C 1
ATOM 5278 O O . GLY A 1 664 ? -11.484 7.23 29.359 1 89.62 664 GLY A O 1
ATOM 5279 N N . PRO A 1 665 ? -10.617 5.594 28.062 1 91.25 665 PRO A N 1
ATOM 5280 C CA . PRO A 1 665 ? -10.438 6.48 26.906 1 91.25 665 PRO A CA 1
ATOM 5281 C C . PRO A 1 665 ? -11.703 6.621 26.062 1 91.25 665 PRO A C 1
ATOM 5283 O O . PRO A 1 665 ? -12.648 5.844 26.219 1 91.25 665 PRO A O 1
ATOM 5286 N N . SER A 1 666 ? -11.68 7.656 25.375 1 89.75 666 SER A N 1
ATOM 5287 C CA . SER A 1 666 ? -12.805 7.891 24.484 1 89.75 666 SER A CA 1
ATOM 5288 C C . SER A 1 666 ? -12.461 7.5 23.047 1 89.75 666 SER A C 1
ATOM 5290 O O . SER A 1 666 ? -11.297 7.52 22.656 1 89.75 666 SER A O 1
ATOM 5292 N N . MET B 1 1 ? 27.547 28.297 -25.406 1 16.92 1 MET B N 1
ATOM 5293 C CA . MET B 1 1 ? 28.016 27.047 -25.984 1 16.92 1 MET B CA 1
ATOM 5294 C C . MET B 1 1 ? 29.531 27.062 -26.203 1 16.92 1 MET B C 1
ATOM 5296 O O . MET B 1 1 ? 30.109 26.109 -26.703 1 16.92 1 MET B O 1
ATOM 5300 N N . PRO B 1 2 ? 30.219 28.062 -26.391 1 17.73 2 PRO B N 1
ATOM 5301 C CA . PRO B 1 2 ? 31.375 27.828 -27.25 1 17.73 2 PRO B CA 1
ATOM 5302 C C . PRO B 1 2 ? 32.281 26.703 -26.719 1 17.73 2 PRO B C 1
ATOM 5304 O O . PRO B 1 2 ? 32.125 26.266 -25.578 1 17.73 2 PRO B O 1
ATOM 5307 N N . ASN B 1 3 ? 33.594 26.672 -27.281 1 18.39 3 ASN B N 1
ATOM 5308 C CA . ASN B 1 3 ? 34.812 26.016 -27.766 1 18.39 3 ASN B CA 1
ATOM 5309 C C . ASN B 1 3 ? 35.625 25.422 -26.609 1 18.39 3 ASN B C 1
ATOM 5311 O O . ASN B 1 3 ? 35.406 25.766 -25.453 1 18.39 3 ASN B O 1
ATOM 5315 N N . ILE B 1 4 ? 37.094 25.328 -26.875 1 17.36 4 ILE B N 1
ATOM 5316 C CA . ILE B 1 4 ? 38.281 24.484 -26.953 1 17.36 4 ILE B CA 1
ATOM 5317 C C . ILE B 1 4 ? 39.062 24.625 -25.672 1 17.36 4 ILE B C 1
ATOM 5319 O O . ILE B 1 4 ? 40.25 24.219 -25.609 1 17.36 4 ILE B O 1
ATOM 5323 N N . LYS B 1 5 ? 38.781 25.062 -24.578 1 15.89 5 LYS B N 1
ATOM 5324 C CA . LYS B 1 5 ? 39.875 25.781 -23.938 1 15.89 5 LYS B CA 1
ATOM 5325 C C . LYS B 1 5 ? 41 24.828 -23.5 1 15.89 5 LYS B C 1
ATOM 5327 O O . LYS B 1 5 ? 42.156 25.234 -23.375 1 15.89 5 LYS B O 1
ATOM 5332 N N . ARG B 1 6 ? 40.75 23.797 -22.75 1 15.12 6 ARG B N 1
ATOM 5333 C CA . ARG B 1 6 ? 41.688 23.688 -21.656 1 15.12 6 ARG B CA 1
ATOM 5334 C C . ARG B 1 6 ? 42.938 22.906 -22.078 1 15.12 6 ARG B C 1
ATOM 5336 O O . ARG B 1 6 ? 42.844 21.766 -22.547 1 15.12 6 ARG B O 1
ATOM 5343 N N . ASN B 1 7 ? 44.188 23.344 -22.125 1 15.88 7 ASN B N 1
ATOM 5344 C CA . ASN B 1 7 ? 45.594 23.25 -22.531 1 15.88 7 ASN B CA 1
ATOM 5345 C C . ASN B 1 7 ? 46.25 22 -21.953 1 15.88 7 ASN B C 1
ATOM 5347 O O . ASN B 1 7 ? 45.688 21.344 -21.078 1 15.88 7 ASN B O 1
ATOM 5351 N N . LEU B 1 8 ? 47.5 22.109 -21.406 1 15.34 8 LEU B N 1
ATOM 5352 C CA . LEU B 1 8 ? 48.938 21.844 -21.594 1 15.34 8 LEU B CA 1
ATOM 5353 C C . LEU B 1 8 ? 49.375 20.688 -20.719 1 15.34 8 LEU B C 1
ATOM 5355 O O . LEU B 1 8 ? 50 19.734 -21.203 1 15.34 8 LEU B O 1
ATOM 5359 N N . SER B 1 9 ? 50.344 20.75 -19.688 1 15.03 9 SER B N 1
ATOM 5360 C CA . SER B 1 9 ? 51.781 20.531 -19.781 1 15.03 9 SER B CA 1
ATOM 5361 C C . SER B 1 9 ? 52.156 19.203 -19.125 1 15.03 9 SER B C 1
ATOM 5363 O O . SER B 1 9 ? 52.906 18.406 -19.719 1 15.03 9 SER B O 1
ATOM 5365 N N . THR B 1 10 ? 52.531 19.031 -17.828 1 14.86 10 THR B N 1
ATOM 5366 C CA . THR B 1 10 ? 53.906 18.859 -17.328 1 14.86 10 THR B CA 1
ATOM 5367 C C . THR B 1 10 ? 54.25 17.391 -17.219 1 14.86 10 THR B C 1
ATOM 5369 O O . THR B 1 10 ? 53.375 16.531 -17.219 1 14.86 10 THR B O 1
ATOM 5372 N N . HIS B 1 11 ? 54.969 16.766 -16.109 1 15.09 11 HIS B N 1
ATOM 5373 C CA . HIS B 1 11 ? 56.344 16.438 -15.812 1 15.09 11 HIS B CA 1
ATOM 5374 C C . HIS B 1 11 ? 56.562 14.93 -15.805 1 15.09 11 HIS B C 1
ATOM 5376 O O . HIS B 1 11 ? 57.469 14.422 -16.469 1 15.09 11 HIS B O 1
ATOM 5382 N N . GLU B 1 12 ? 56.688 14.133 -14.578 1 15.09 12 GLU B N 1
ATOM 5383 C CA . GLU B 1 12 ? 57.938 13.648 -13.992 1 15.09 12 GLU B CA 1
ATOM 5384 C C . GLU B 1 12 ? 58.219 12.211 -14.414 1 15.09 12 GLU B C 1
ATOM 5386 O O . GLU B 1 12 ? 57.312 11.438 -14.68 1 15.09 12 GLU B O 1
ATOM 5391 N N . LEU B 1 13 ? 59.625 11.586 -14.281 1 14.59 13 LEU B N 1
ATOM 5392 C CA . LEU B 1 13 ? 60.875 10.938 -14.625 1 14.59 13 LEU B CA 1
ATOM 5393 C C . LEU B 1 13 ? 60.906 9.484 -14.148 1 14.59 13 LEU B C 1
ATOM 5395 O O . LEU B 1 13 ? 61.25 8.586 -14.914 1 14.59 13 LEU B O 1
ATOM 5399 N N . ASP B 1 14 ? 61.375 9.07 -12.883 1 14.3 14 ASP B N 1
ATOM 5400 C CA . ASP B 1 14 ? 62.688 8.492 -12.602 1 14.3 14 ASP B CA 1
ATOM 5401 C C . ASP B 1 14 ? 62.656 6.973 -12.703 1 14.3 14 ASP B C 1
ATOM 5403 O O . ASP B 1 14 ? 63.469 6.367 -13.391 1 14.3 14 ASP B O 1
ATOM 5407 N N . HIS B 1 15 ? 63 6.145 -11.562 1 14.72 15 HIS B N 1
ATOM 5408 C CA . HIS B 1 15 ? 64.25 5.438 -11.312 1 14.72 15 HIS B CA 1
ATOM 5409 C C . HIS B 1 15 ? 64.188 3.982 -11.766 1 14.72 15 HIS B C 1
ATOM 5411 O O . HIS B 1 15 ? 65.062 3.498 -12.492 1 14.72 15 HIS B O 1
ATOM 5417 N N . LEU B 1 16 ? 63.906 2.941 -10.766 1 14.83 16 LEU B N 1
ATOM 5418 C CA . LEU B 1 16 ? 64.938 2.102 -10.164 1 14.83 16 LEU B CA 1
ATOM 5419 C C . LEU B 1 16 ? 65.125 0.813 -10.953 1 14.83 16 LEU B C 1
ATOM 5421 O O . LEU B 1 16 ? 64.188 0.302 -11.547 1 14.83 16 LEU B O 1
ATOM 5425 N N . LEU B 1 17 ? 66.25 -0.079 -10.688 1 14.58 17 LEU B N 1
ATOM 5426 C CA . LEU B 1 17 ? 67.5 -0.773 -11.109 1 14.58 17 LEU B CA 1
ATOM 5427 C C . LEU B 1 17 ? 67.188 -2.256 -11.344 1 14.58 17 LEU B C 1
ATOM 5429 O O . LEU B 1 17 ? 67.5 -2.797 -12.398 1 14.58 17 LEU B O 1
ATOM 5433 N N . GLU B 1 18 ? 67.5 -3.232 -10.312 1 14.79 18 GLU B N 1
ATOM 5434 C CA . GLU B 1 18 ? 68.688 -4.086 -10.359 1 14.79 18 GLU B CA 1
ATOM 5435 C C . GLU B 1 18 ? 68.438 -5.383 -11.117 1 14.79 18 GLU B C 1
ATOM 5437 O O . GLU B 1 18 ? 67.25 -5.793 -11.242 1 14.79 18 GLU B O 1
ATOM 5442 N N . PRO B 1 19 ? 69.5 -6.512 -11.055 1 15.23 19 PRO B N 1
ATOM 5443 C CA . PRO B 1 19 ? 70.438 -7.309 -11.859 1 15.23 19 PRO B CA 1
ATOM 5444 C C . PRO B 1 19 ? 69.875 -8.711 -12.156 1 15.23 19 PRO B C 1
ATOM 5446 O O . PRO B 1 19 ? 68.875 -9.109 -11.617 1 15.23 19 PRO B O 1
ATOM 5449 N N . SER B 1 20 ? 70.812 -9.875 -11.867 1 14.48 20 SER B N 1
ATOM 5450 C CA . SER B 1 20 ? 71.75 -10.766 -12.578 1 14.48 20 SER B CA 1
ATOM 5451 C C . SER B 1 20 ? 71.25 -12.203 -12.57 1 14.48 20 SER B C 1
ATOM 5453 O O . SER B 1 20 ? 71.188 -12.852 -13.609 1 14.48 20 SER B O 1
ATOM 5455 N N . SER B 1 21 ? 71.438 -13.039 -11.414 1 14.36 21 SER B N 1
ATOM 5456 C CA . SER B 1 21 ? 72.438 -14.109 -11.367 1 14.36 21 SER B CA 1
ATOM 5457 C C . SER B 1 21 ? 71.938 -15.383 -12.016 1 14.36 21 SER B C 1
ATOM 5459 O O . SER B 1 21 ? 70.688 -15.539 -12.203 1 14.36 21 SER B O 1
ATOM 5461 N N . LEU B 1 22 ? 72.5 -16.703 -11.5 1 14.88 22 LEU B N 1
ATOM 5462 C CA . LEU B 1 22 ? 73.438 -17.766 -11.82 1 14.88 22 LEU B CA 1
ATOM 5463 C C . LEU B 1 22 ? 72.688 -19.031 -12.266 1 14.88 22 LEU B C 1
ATOM 5465 O O . LEU B 1 22 ? 72.938 -19.562 -13.352 1 14.88 22 LEU B O 1
ATOM 5469 N N . GLY B 1 23 ? 72.812 -20.172 -11.398 1 14.37 23 GLY B N 1
ATOM 5470 C CA . GLY B 1 23 ? 73.625 -21.375 -11.539 1 14.37 23 GLY B CA 1
ATOM 5471 C C . GLY B 1 23 ? 72.875 -22.5 -12.25 1 14.37 23 GLY B C 1
ATOM 5472 O O . GLY B 1 23 ? 71.688 -22.422 -12.469 1 14.37 23 GLY B O 1
ATOM 5473 N N . ASN B 1 24 ? 73.188 -23.859 -11.875 1 14.38 24 ASN B N 1
ATOM 5474 C CA . ASN B 1 24 ? 73.938 -25.047 -12.336 1 14.38 24 ASN B CA 1
ATOM 5475 C C . ASN B 1 24 ? 73 -26.141 -12.789 1 14.38 24 ASN B C 1
ATOM 5477 O O . ASN B 1 24 ? 73.062 -26.656 -13.898 1 14.38 24 ASN B O 1
ATOM 5481 N N . SER B 1 25 ? 72.625 -27.125 -11.836 1 14.7 25 SER B N 1
ATOM 5482 C CA . SER B 1 25 ? 73.188 -28.484 -11.812 1 14.7 25 SER B CA 1
ATOM 5483 C C . SER B 1 25 ? 72.375 -29.406 -12.734 1 14.7 25 SER B C 1
ATOM 5485 O O . SER B 1 25 ? 71.25 -29.078 -13.133 1 14.7 25 SER B O 1
ATOM 5487 N N . THR B 1 26 ? 72.562 -30.859 -12.602 1 14.77 26 THR B N 1
ATOM 5488 C CA . THR B 1 26 ? 73.125 -32.094 -13.164 1 14.77 26 THR B CA 1
ATOM 5489 C C . THR B 1 26 ? 72 -32.969 -13.703 1 14.77 26 THR B C 1
ATOM 5491 O O . THR B 1 26 ? 72.062 -33.438 -14.852 1 14.77 26 THR B O 1
ATOM 5494 N N . THR B 1 27 ? 71.5 -33.969 -12.828 1 15.06 27 THR B N 1
ATOM 5495 C CA . THR B 1 27 ? 71.812 -35.375 -12.891 1 15.06 27 THR B CA 1
ATOM 5496 C C . THR B 1 27 ? 70.875 -36.094 -13.852 1 15.06 27 THR B C 1
ATOM 5498 O O . THR B 1 27 ? 69.75 -35.594 -14.125 1 15.06 27 THR B O 1
ATOM 5501 N N . GLU B 1 28 ? 71.125 -37.5 -14.305 1 14.63 28 GLU B N 1
ATOM 5502 C CA . GLU B 1 28 ? 71.375 -38.562 -15.242 1 14.63 28 GLU B CA 1
ATOM 5503 C C . GLU B 1 28 ? 70.125 -39.406 -15.438 1 14.63 28 GLU B C 1
ATOM 5505 O O . GLU B 1 28 ? 69.75 -39.75 -16.578 1 14.63 28 GLU B O 1
ATOM 5510 N N . SER B 1 29 ? 69.5 -40 -14.359 1 14.88 29 SER B N 1
ATOM 5511 C CA . SER B 1 29 ? 69.5 -41.469 -14.281 1 14.88 29 SER B CA 1
ATOM 5512 C C . SER B 1 29 ? 68.5 -42.062 -15.297 1 14.88 29 SER B C 1
ATOM 5514 O O . SER B 1 29 ? 67.625 -41.375 -15.758 1 14.88 29 SER B O 1
ATOM 5516 N N . THR B 1 30 ? 68.562 -43.438 -15.547 1 15.32 30 THR B N 1
ATOM 5517 C CA . THR B 1 30 ? 68.688 -44.688 -16.312 1 15.32 30 THR B CA 1
ATOM 5518 C C . THR B 1 30 ? 67.312 -45.219 -16.734 1 15.32 30 THR B C 1
ATOM 5520 O O . THR B 1 30 ? 66.312 -44.719 -16.266 1 15.32 30 THR B O 1
ATOM 5523 N N . ASN B 1 31 ? 67.188 -46.656 -16.766 1 14.64 31 ASN B N 1
ATOM 5524 C CA . ASN B 1 31 ? 67.062 -47.844 -17.625 1 14.64 31 ASN B CA 1
ATOM 5525 C C . ASN B 1 31 ? 65.688 -48.406 -17.625 1 14.64 31 ASN B C 1
ATOM 5527 O O . ASN B 1 31 ? 65.25 -48.969 -18.625 1 14.64 31 ASN B O 1
ATOM 5531 N N . LEU B 1 32 ? 64.938 -48.656 -16.547 1 13.69 32 LEU B N 1
ATOM 5532 C CA . LEU B 1 32 ? 64.562 -50.031 -16.25 1 13.69 32 LEU B CA 1
ATOM 5533 C C . LEU B 1 32 ? 63.375 -50.469 -17.125 1 13.69 32 LEU B C 1
ATOM 5535 O O . LEU B 1 32 ? 63.25 -51.656 -17.453 1 13.69 32 LEU B O 1
ATOM 5539 N N . LYS B 1 33 ? 62.188 -49.938 -16.906 1 14.65 33 LYS B N 1
ATOM 5540 C CA . LYS B 1 33 ? 61.25 -51 -16.516 1 14.65 33 LYS B CA 1
ATOM 5541 C C . LYS B 1 33 ? 61.125 -52.062 -17.609 1 14.65 33 LYS B C 1
ATOM 5543 O O . LYS B 1 33 ? 61.188 -51.75 -18.797 1 14.65 33 LYS B O 1
ATOM 5548 N N . GLU B 1 34 ? 60.75 -53.375 -17.25 1 14.16 34 GLU B N 1
ATOM 5549 C CA . GLU B 1 34 ? 60.594 -54.844 -17.328 1 14.16 34 GLU B CA 1
ATOM 5550 C C . GLU B 1 34 ? 59.75 -55.25 -18.516 1 14.16 34 GLU B C 1
ATOM 5552 O O . GLU B 1 34 ? 59 -54.438 -19.047 1 14.16 34 GLU B O 1
ATOM 5557 N N . ASP B 1 35 ? 59.062 -56.406 -18.266 1 14.45 35 ASP B N 1
ATOM 5558 C CA . ASP B 1 35 ? 59.031 -57.812 -18.703 1 14.45 35 ASP B CA 1
ATOM 5559 C C . ASP B 1 35 ? 58 -58 -19.812 1 14.45 35 ASP B C 1
ATOM 5561 O O . ASP B 1 35 ? 57.156 -57.125 -20.062 1 14.45 35 ASP B O 1
ATOM 5565 N N . THR B 1 36 ? 57.094 -59.156 -19.609 1 14.98 36 THR B N 1
ATOM 5566 C CA . THR B 1 36 ? 57 -60.5 -20.188 1 14.98 36 THR B CA 1
ATOM 5567 C C . THR B 1 36 ? 55.906 -60.562 -21.25 1 14.98 36 THR B C 1
ATOM 5569 O O . THR B 1 36 ? 55.062 -59.688 -21.312 1 14.98 36 THR B O 1
ATOM 5572 N N . GLU B 1 37 ? 55 -61.781 -21.219 1 14.63 37 GLU B N 1
ATOM 5573 C CA . GLU B 1 37 ? 54.938 -62.938 -22.109 1 14.63 37 GLU B CA 1
ATOM 5574 C C . GLU B 1 37 ? 53.781 -62.781 -23.109 1 14.63 37 GLU B C 1
ATOM 5576 O O . GLU B 1 37 ? 53.094 -61.781 -23.109 1 14.63 37 GLU B O 1
ATOM 5581 N N . PRO B 1 38 ? 52.656 -63.844 -23.016 1 16.17 38 PRO B N 1
ATOM 5582 C CA . PRO B 1 38 ? 52.531 -65 -23.938 1 16.17 38 PRO B CA 1
ATOM 5583 C C . PRO B 1 38 ? 51.562 -64.688 -25.094 1 16.17 38 PRO B C 1
ATOM 5585 O O . PRO B 1 38 ? 50.844 -63.719 -25.062 1 16.17 38 PRO B O 1
ATOM 5588 N N . ASP B 1 39 ? 50.875 -65.875 -25.656 1 15.29 39 ASP B N 1
ATOM 5589 C CA . ASP B 1 39 ? 50.688 -66.688 -26.875 1 15.29 39 ASP B CA 1
ATOM 5590 C C . ASP B 1 39 ? 49.344 -66.375 -27.516 1 15.29 39 ASP B C 1
ATOM 5592 O O . ASP B 1 39 ? 49.312 -65.812 -28.641 1 15.29 39 ASP B O 1
ATOM 5596 N N . GLY B 1 40 ? 48.312 -67.438 -27.562 1 15.12 40 GLY B N 1
ATOM 5597 C CA . GLY B 1 40 ? 47.938 -68.25 -28.688 1 15.12 40 GLY B CA 1
ATOM 5598 C C . GLY B 1 40 ? 46.656 -67.812 -29.391 1 15.12 40 GLY B C 1
ATOM 5599 O O . GLY B 1 40 ? 46.719 -67.312 -30.516 1 15.12 40 GLY B O 1
ATOM 5600 N N . SER B 1 41 ? 45.344 -68.438 -29.016 1 16.56 41 SER B N 1
ATOM 5601 C CA . SER B 1 41 ? 44.562 -69.375 -29.766 1 16.56 41 SER B CA 1
ATOM 5602 C C . SER B 1 41 ? 43.438 -68.688 -30.531 1 16.56 41 SER B C 1
ATOM 5604 O O . SER B 1 41 ? 43 -67.562 -30.156 1 16.56 41 SER B O 1
ATOM 5606 N N . SER B 1 42 ? 42.906 -69.25 -31.766 1 17.38 42 SER B N 1
ATOM 5607 C CA . SER B 1 42 ? 42.375 -69.125 -33.125 1 17.38 42 SER B CA 1
ATOM 5608 C C . SER B 1 42 ? 40.844 -69 -33.125 1 17.38 42 SER B C 1
ATOM 5610 O O . SER B 1 42 ? 40.25 -68.562 -34.094 1 17.38 42 SER B O 1
ATOM 5612 N N . SER B 1 43 ? 40.031 -69.312 -32 1 17.81 43 SER B N 1
ATOM 5613 C CA . SER B 1 43 ? 38.938 -70.188 -32.406 1 17.81 43 SER B CA 1
ATOM 5614 C C . SER B 1 43 ? 37.906 -69.438 -33.219 1 17.81 43 SER B C 1
ATOM 5616 O O . SER B 1 43 ? 37.75 -68.25 -33.062 1 17.81 43 SER B O 1
ATOM 5618 N N . SER B 1 44 ? 37.094 -70.188 -34.188 1 18.53 44 SER B N 1
ATOM 5619 C CA . SER B 1 44 ? 36.406 -70.25 -35.5 1 18.53 44 SER B CA 1
ATOM 5620 C C . SER B 1 44 ? 34.969 -69.75 -35.375 1 18.53 44 SER B C 1
ATOM 5622 O O . SER B 1 44 ? 34.25 -69.75 -36.375 1 18.53 44 SER B O 1
ATOM 5624 N N . SER B 1 45 ? 34.469 -69.188 -34.219 1 18 45 SER B N 1
ATOM 5625 C CA . SER B 1 45 ? 33.062 -69.5 -34.031 1 18 45 SER B CA 1
ATOM 5626 C C . SER B 1 45 ? 32.219 -68.938 -35.188 1 18 45 SER B C 1
ATOM 5628 O O . SER B 1 45 ? 32.594 -67.938 -35.812 1 18 45 SER B O 1
ATOM 5630 N N . SER B 1 46 ? 30.969 -69.688 -35.469 1 19.55 46 SER B N 1
ATOM 5631 C CA . SER B 1 46 ? 29.969 -70.062 -36.438 1 19.55 46 SER B CA 1
ATOM 5632 C C . SER B 1 46 ? 29.016 -68.938 -36.75 1 19.55 46 SER B C 1
ATOM 5634 O O . SER B 1 46 ? 28.641 -68.125 -35.875 1 19.55 46 SER B O 1
ATOM 5636 N N . SER B 1 47 ? 28.875 -68.5 -38.094 1 19.48 47 SER B N 1
ATOM 5637 C CA . SER B 1 47 ? 28.359 -67.438 -38.969 1 19.48 47 SER B CA 1
ATOM 5638 C C . SER B 1 47 ? 26.844 -67.438 -39 1 19.48 47 SER B C 1
ATOM 5640 O O . SER B 1 47 ? 26.219 -66.75 -39.812 1 19.48 47 SER B O 1
ATOM 5642 N N . LEU B 1 48 ? 26.078 -68.125 -38 1 20.92 48 LEU B N 1
ATOM 5643 C CA . LEU B 1 48 ? 24.75 -68.438 -38.469 1 20.92 48 LEU B CA 1
ATOM 5644 C C . LEU B 1 48 ? 23.969 -67.125 -38.812 1 20.92 48 LEU B C 1
ATOM 5646 O O . LEU B 1 48 ? 23.766 -66.312 -37.906 1 20.92 48 LEU B O 1
ATOM 5650 N N . ALA B 1 49 ? 23.875 -66.75 -40.094 1 21.75 49 ALA B N 1
ATOM 5651 C CA . ALA B 1 49 ? 23.344 -65.688 -40.875 1 21.75 49 ALA B CA 1
ATOM 5652 C C . ALA B 1 49 ? 21.828 -65.562 -40.75 1 21.75 49 ALA B C 1
ATOM 5654 O O . ALA B 1 49 ? 21.109 -66.5 -41.125 1 21.75 49 ALA B O 1
ATOM 5655 N N . LEU B 1 50 ? 21.391 -64.938 -39.531 1 20.67 50 LEU B N 1
ATOM 5656 C CA . LEU B 1 50 ? 19.984 -64.688 -39.188 1 20.67 50 LEU B CA 1
ATOM 5657 C C . LEU B 1 50 ? 19.266 -64.062 -40.375 1 20.67 50 LEU B C 1
ATOM 5659 O O . LEU B 1 50 ? 19.562 -62.906 -40.75 1 20.67 50 LEU B O 1
ATOM 5663 N N . GLU B 1 51 ? 18.859 -64.875 -41.375 1 20.33 51 GLU B N 1
ATOM 5664 C CA . GLU B 1 51 ? 18.234 -64.562 -42.656 1 20.33 51 GLU B CA 1
ATOM 5665 C C . GLU B 1 51 ? 16.953 -63.781 -42.469 1 20.33 51 GLU B C 1
ATOM 5667 O O . GLU B 1 51 ? 16.547 -63 -43.344 1 20.33 51 GLU B O 1
ATOM 5672 N N . GLU B 1 52 ? 16.125 -64.125 -41.469 1 22.2 52 GLU B N 1
ATOM 5673 C CA . GLU B 1 52 ? 14.703 -64.062 -41.812 1 22.2 52 GLU B CA 1
ATOM 5674 C C . GLU B 1 52 ? 14.188 -62.656 -41.875 1 22.2 52 GLU B C 1
ATOM 5676 O O . GLU B 1 52 ? 13.062 -62.375 -41.469 1 22.2 52 GLU B O 1
ATOM 5681 N N . ASN B 1 53 ? 14.961 -61.594 -41.75 1 23.02 53 ASN B N 1
ATOM 5682 C CA . ASN B 1 53 ? 14.453 -60.25 -41.438 1 23.02 53 ASN B CA 1
ATOM 5683 C C . ASN B 1 53 ? 13.609 -59.688 -42.594 1 23.02 53 ASN B C 1
ATOM 5685 O O . ASN B 1 53 ? 13.422 -58.469 -42.688 1 23.02 53 ASN B O 1
ATOM 5689 N N . SER B 1 54 ? 13.312 -60.469 -43.656 1 24.64 54 SER B N 1
ATOM 5690 C CA . SER B 1 54 ? 13.031 -59.75 -44.906 1 24.64 54 SER B CA 1
ATOM 5691 C C . SER B 1 54 ? 11.672 -59.062 -44.844 1 24.64 54 SER B C 1
ATOM 5693 O O . SER B 1 54 ? 11.508 -57.969 -45.375 1 24.64 54 SER B O 1
ATOM 5695 N N . SER B 1 55 ? 10.609 -59.781 -44.438 1 26.67 55 SER B N 1
ATOM 5696 C CA . SER B 1 55 ? 9.375 -59.562 -45.188 1 26.67 55 SER B CA 1
ATOM 5697 C C . SER B 1 55 ? 8.672 -58.281 -44.75 1 26.67 55 SER B C 1
ATOM 5699 O O . SER B 1 55 ? 7.691 -57.875 -45.375 1 26.67 55 SER B O 1
ATOM 5701 N N . LEU B 1 56 ? 8.633 -57.969 -43.469 1 25.42 56 LEU B N 1
ATOM 5702 C CA . LEU B 1 56 ? 7.703 -56.938 -43.031 1 25.42 56 LEU B CA 1
ATOM 5703 C C . LEU B 1 56 ? 8.086 -55.562 -43.625 1 25.42 56 LEU B C 1
ATOM 5705 O O . LEU B 1 56 ? 8.422 -54.656 -42.875 1 25.42 56 LEU B O 1
ATOM 5709 N N . ASP B 1 57 ? 8.867 -55.562 -44.719 1 28.98 57 ASP B N 1
ATOM 5710 C CA . ASP B 1 57 ? 9.242 -54.375 -45.469 1 28.98 57 ASP B CA 1
ATOM 5711 C C . ASP B 1 57 ? 8.016 -53.719 -46.094 1 28.98 57 ASP B C 1
ATOM 5713 O O . ASP B 1 57 ? 8.078 -53.281 -47.25 1 28.98 57 ASP B O 1
ATOM 5717 N N . ILE B 1 58 ? 6.797 -54.25 -45.75 1 28.8 58 ILE B N 1
ATOM 5718 C CA . ILE B 1 58 ? 5.711 -53.844 -46.625 1 28.8 58 ILE B CA 1
ATOM 5719 C C . ILE B 1 58 ? 5.73 -52.344 -46.812 1 28.8 58 ILE B C 1
ATOM 5721 O O . ILE B 1 58 ? 6.355 -51.625 -46.031 1 28.8 58 ILE B O 1
ATOM 5725 N N . ASN B 1 59 ? 4.379 -51.625 -47.125 1 28.03 59 ASN B N 1
ATOM 5726 C CA . ASN B 1 59 ? 4.082 -50.438 -47.938 1 28.03 59 ASN B CA 1
ATOM 5727 C C . ASN B 1 59 ? 4.375 -49.156 -47.156 1 28.03 59 ASN B C 1
ATOM 5729 O O . ASN B 1 59 ? 3.494 -48.625 -46.5 1 28.03 59 ASN B O 1
ATOM 5733 N N . ARG B 1 60 ? 5.312 -49.062 -46.344 1 30.33 60 ARG B N 1
ATOM 5734 C CA . ARG B 1 60 ? 5.754 -47.781 -45.75 1 30.33 60 ARG B CA 1
ATOM 5735 C C . ARG B 1 60 ? 5.848 -46.688 -46.812 1 30.33 60 ARG B C 1
ATOM 5737 O O . ARG B 1 60 ? 6.062 -45.531 -46.469 1 30.33 60 ARG B O 1
ATOM 5744 N N . ASN B 1 61 ? 6.004 -47.156 -48.094 1 30.8 61 ASN B N 1
ATOM 5745 C CA . ASN B 1 61 ? 6.234 -46.188 -49.156 1 30.8 61 ASN B CA 1
ATOM 5746 C C . ASN B 1 61 ? 4.969 -45.406 -49.469 1 30.8 61 ASN B C 1
ATOM 5748 O O . ASN B 1 61 ? 5.043 -44.312 -50.062 1 30.8 61 ASN B O 1
ATOM 5752 N N . ASP B 1 62 ? 3.793 -46.094 -49.5 1 31.11 62 ASP B N 1
ATOM 5753 C CA . ASP B 1 62 ? 2.693 -45.438 -50.219 1 31.11 62 ASP B CA 1
ATOM 5754 C C . ASP B 1 62 ? 2.121 -44.281 -49.406 1 31.11 62 ASP B C 1
ATOM 5756 O O . ASP B 1 62 ? 1.46 -43.406 -49.938 1 31.11 62 ASP B O 1
ATOM 5760 N N . PHE B 1 63 ? 1.865 -44.531 -48.125 1 30.3 63 PHE B N 1
ATOM 5761 C CA . PHE B 1 63 ? 1.178 -43.375 -47.531 1 30.3 63 PHE B CA 1
ATOM 5762 C C . PHE B 1 63 ? 2.062 -42.156 -47.562 1 30.3 63 PHE B C 1
ATOM 5764 O O . PHE B 1 63 ? 2.504 -41.656 -46.5 1 30.3 63 PHE B O 1
ATOM 5771 N N . ILE B 1 64 ? 3.119 -42.188 -48.312 1 33.81 64 ILE B N 1
ATOM 5772 C CA . ILE B 1 64 ? 3.637 -40.875 -48.625 1 33.81 64 ILE B CA 1
ATOM 5773 C C . ILE B 1 64 ? 2.531 -40.031 -49.25 1 33.81 64 ILE B C 1
ATOM 5775 O O . ILE B 1 64 ? 2.215 -40.156 -50.438 1 33.81 64 ILE B O 1
ATOM 5779 N N . ARG B 1 65 ? 1.332 -39.969 -48.656 1 32.44 65 ARG B N 1
ATOM 5780 C CA . ARG B 1 65 ? 0.446 -38.906 -49.094 1 32.44 65 ARG B CA 1
ATOM 5781 C C . ARG B 1 65 ? 1.245 -37.688 -49.594 1 32.44 65 ARG B C 1
ATOM 5783 O O . ARG B 1 65 ? 2.186 -37.25 -48.906 1 32.44 65 ARG B O 1
ATOM 5790 N N . ASN B 1 66 ? 1.289 -37.5 -50.844 1 34.22 66 ASN B N 1
ATOM 5791 C CA . ASN B 1 66 ? 1.624 -36.219 -51.531 1 34.22 66 ASN B CA 1
ATOM 5792 C C . ASN B 1 66 ? 1.12 -35.031 -50.75 1 34.22 66 ASN B C 1
ATOM 5794 O O . ASN B 1 66 ? -0.052 -34.656 -50.844 1 34.22 66 ASN B O 1
ATOM 5798 N N . TYR B 1 67 ? 1.311 -34.906 -49.469 1 37.84 67 TYR B N 1
ATOM 5799 C CA . TYR B 1 67 ? 1.179 -33.5 -49.125 1 37.84 67 TYR B CA 1
ATOM 5800 C C . TYR B 1 67 ? 1.7 -32.594 -50.219 1 37.84 67 TYR B C 1
ATOM 5802 O O . TYR B 1 67 ? 2.873 -32.688 -50.594 1 37.84 67 TYR B O 1
ATOM 5810 N N . GLU B 1 68 ? 0.992 -32.562 -51.312 1 40.31 68 GLU B N 1
ATOM 5811 C CA . GLU B 1 68 ? 1.28 -31.406 -52.156 1 40.31 68 GLU B CA 1
ATOM 5812 C C . GLU B 1 68 ? 1.959 -30.297 -51.344 1 40.31 68 GLU B C 1
ATOM 5814 O O . GLU B 1 68 ? 1.381 -29.766 -50.406 1 40.31 68 GLU B O 1
ATOM 5819 N N . TYR B 1 69 ? 3.277 -30.438 -51.094 1 47.97 69 TYR B N 1
ATOM 5820 C CA . TYR B 1 69 ? 4.082 -29.297 -50.688 1 47.97 69 TYR B CA 1
ATOM 5821 C C . TYR B 1 69 ? 3.535 -28 -51.25 1 47.97 69 TYR B C 1
ATOM 5823 O O . TYR B 1 69 ? 3.594 -27.766 -52.469 1 47.97 69 TYR B O 1
ATOM 5831 N N . ASP B 1 70 ? 2.334 -27.734 -50.906 1 53.62 70 ASP B N 1
ATOM 5832 C CA . ASP B 1 70 ? 2.061 -26.328 -51.219 1 53.62 70 ASP B CA 1
ATOM 5833 C C . ASP B 1 70 ? 3.32 -25.484 -51.062 1 53.62 70 ASP B C 1
ATOM 5835 O O . ASP B 1 70 ? 3.83 -25.312 -49.969 1 53.62 70 ASP B O 1
ATOM 5839 N N . ASP B 1 71 ? 4.266 -25.531 -52 1 67.19 71 ASP B N 1
ATOM 5840 C CA . ASP B 1 71 ? 5.531 -24.797 -52.094 1 67.19 71 ASP B CA 1
ATOM 5841 C C . ASP B 1 71 ? 5.301 -23.297 -52.125 1 67.19 71 ASP B C 1
ATOM 5843 O O . ASP B 1 71 ? 6.094 -22.547 -52.719 1 67.19 71 ASP B O 1
ATOM 5847 N N . SER B 1 72 ? 4.105 -22.984 -51.75 1 78.12 72 SER B N 1
ATOM 5848 C CA . SER B 1 72 ? 3.947 -21.531 -51.656 1 78.12 72 SER B CA 1
ATOM 5849 C C . SER B 1 72 ? 4.938 -20.922 -50.656 1 78.12 72 SER B C 1
ATOM 5851 O O . SER B 1 72 ? 5.473 -21.625 -49.812 1 78.12 72 SER B O 1
ATOM 5853 N N . LEU B 1 73 ? 5.406 -19.812 -51 1 84.19 73 LEU B N 1
ATOM 5854 C CA . LEU B 1 73 ? 6.32 -19.062 -50.156 1 84.19 73 LEU B CA 1
ATOM 5855 C C . LEU B 1 73 ? 5.863 -19.109 -48.688 1 84.19 73 LEU B C 1
ATOM 5857 O O . LEU B 1 73 ? 6.688 -19.266 -47.781 1 84.19 73 LEU B O 1
ATOM 5861 N N . LEU B 1 74 ? 4.562 -19.109 -48.438 1 83.44 74 LEU B N 1
ATOM 5862 C CA . LEU B 1 74 ? 4.012 -19.141 -47.094 1 83.44 74 LEU B CA 1
ATOM 5863 C C . LEU B 1 74 ? 4.227 -20.5 -46.438 1 83.44 74 LEU B C 1
ATOM 5865 O O . LEU B 1 74 ? 4.5 -20.594 -45.25 1 83.44 74 LEU B O 1
ATOM 5869 N N . SER B 1 75 ? 4.094 -21.531 -47.156 1 85.62 75 SER B N 1
ATOM 5870 C CA . SER B 1 75 ? 4.309 -22.875 -46.656 1 85.62 75 SER B CA 1
ATOM 5871 C C . SER B 1 75 ? 5.781 -23.109 -46.312 1 85.62 75 SER B C 1
ATOM 5873 O O . SER B 1 75 ? 6.105 -23.797 -45.344 1 85.62 75 SER B O 1
ATOM 5875 N N . ARG B 1 76 ? 6.66 -22.484 -47.188 1 84.56 76 ARG B N 1
ATOM 5876 C CA . ARG B 1 76 ? 8.094 -22.609 -46.906 1 84.56 76 ARG B CA 1
ATOM 5877 C C . ARG B 1 76 ? 8.461 -21.875 -45.625 1 84.56 76 ARG B C 1
ATOM 5879 O O . ARG B 1 76 ? 9.25 -22.375 -44.812 1 84.56 76 ARG B O 1
ATOM 5886 N N . ILE B 1 77 ? 7.906 -20.75 -45.5 1 85.31 77 ILE B N 1
ATOM 5887 C CA . ILE B 1 77 ? 8.156 -19.953 -44.281 1 85.31 77 ILE B CA 1
ATOM 5888 C C . ILE B 1 77 ? 7.613 -20.688 -43.062 1 85.31 77 ILE B C 1
ATOM 5890 O O . ILE B 1 77 ? 8.281 -20.766 -42.031 1 85.31 77 ILE B O 1
ATOM 5894 N N . SER B 1 78 ? 6.504 -21.219 -43.188 1 86.62 78 SER B N 1
ATOM 5895 C CA . SER B 1 78 ? 5.902 -21.953 -42.094 1 86.62 78 SER B CA 1
ATOM 5896 C C . SER B 1 78 ? 6.738 -23.188 -41.719 1 86.62 78 SER B C 1
ATOM 5898 O O . SER B 1 78 ? 6.902 -23.5 -40.531 1 86.62 78 SER B O 1
ATOM 5900 N N . ARG B 1 79 ? 7.25 -23.875 -42.719 1 87.06 79 ARG B N 1
ATOM 5901 C CA . ARG B 1 79 ? 8.094 -25.031 -42.469 1 87.06 79 ARG B CA 1
ATOM 5902 C C . ARG B 1 79 ? 9.406 -24.625 -41.812 1 87.06 79 ARG B C 1
ATOM 5904 O O . ARG B 1 79 ? 9.961 -25.391 -41 1 87.06 79 ARG B O 1
ATOM 5911 N N . PHE B 1 80 ? 9.844 -23.484 -42.219 1 87.56 80 PHE B N 1
ATOM 5912 C CA . PHE B 1 80 ? 11.055 -22.984 -41.594 1 87.56 80 PHE B CA 1
ATOM 5913 C C . PHE B 1 80 ? 10.836 -22.797 -40.094 1 87.56 80 PHE B C 1
ATOM 5915 O O . PHE B 1 80 ? 11.695 -23.156 -39.281 1 87.56 80 PHE B O 1
ATOM 5922 N N . PHE B 1 81 ? 9.727 -22.312 -39.719 1 89.19 81 PHE B N 1
ATOM 5923 C CA . PHE B 1 81 ? 9.445 -22 -38.312 1 89.19 81 PHE B CA 1
ATOM 5924 C C . PHE B 1 81 ? 9.148 -23.266 -37.531 1 89.19 81 PHE B C 1
ATOM 5926 O O . PHE B 1 81 ? 9.086 -23.234 -36.281 1 89.19 81 PHE B O 1
ATOM 5933 N N . ASP B 1 82 ? 8.992 -24.359 -38.156 1 89.75 82 ASP B N 1
ATOM 5934 C CA . ASP B 1 82 ? 8.789 -25.625 -37.469 1 89.75 82 ASP B CA 1
ATOM 5935 C C . ASP B 1 82 ? 10.102 -26.172 -36.906 1 89.75 82 ASP B C 1
ATOM 5937 O O . ASP B 1 82 ? 10.102 -26.969 -35.969 1 89.75 82 ASP B O 1
ATOM 5941 N N . GLY B 1 83 ? 11.172 -25.734 -37.375 1 87.69 83 GLY B N 1
ATOM 5942 C CA . GLY B 1 83 ? 12.461 -26.172 -36.875 1 87.69 83 GLY B CA 1
ATOM 5943 C C . GLY B 1 83 ? 13.023 -27.359 -37.594 1 87.69 83 GLY B C 1
ATOM 5944 O O . GLY B 1 83 ? 12.406 -27.859 -38.562 1 87.69 83 GLY B O 1
ATOM 5945 N N . PRO B 1 84 ? 14.195 -27.797 -37.219 1 88.12 84 PRO B N 1
ATOM 5946 C CA . PRO B 1 84 ? 14.828 -28.938 -37.875 1 88.12 84 PRO B CA 1
ATOM 5947 C C . PRO B 1 84 ? 14.148 -30.266 -37.5 1 88.12 84 PRO B C 1
ATOM 5949 O O . PRO B 1 84 ? 13.555 -30.391 -36.438 1 88.12 84 PRO B O 1
ATOM 5952 N N . VAL B 1 85 ? 14.102 -31.266 -38.375 1 87.5 85 VAL B N 1
ATOM 5953 C CA . VAL B 1 85 ? 13.609 -32.625 -38.156 1 87.5 85 VAL B CA 1
ATOM 5954 C C . VAL B 1 85 ? 14.781 -33.594 -38.156 1 87.5 85 VAL B C 1
ATOM 5956 O O . VAL B 1 85 ? 15.469 -33.719 -39.188 1 87.5 85 VAL B O 1
ATOM 5959 N N . PRO B 1 86 ? 15.086 -34.219 -37.031 1 90.44 86 PRO B N 1
ATOM 5960 C CA . PRO B 1 86 ? 14.445 -34.25 -35.719 1 90.44 86 PRO B CA 1
ATOM 5961 C C . PRO B 1 86 ? 14.875 -33.062 -34.844 1 90.44 86 PRO B C 1
ATOM 5963 O O . PRO B 1 86 ? 15.945 -32.5 -35.031 1 90.44 86 PRO B O 1
ATOM 5966 N N . PRO B 1 87 ? 14.062 -32.688 -33.875 1 90.69 87 PRO B N 1
ATOM 5967 C CA . PRO B 1 87 ? 14.414 -31.609 -32.938 1 90.69 87 PRO B CA 1
ATOM 5968 C C . PRO B 1 87 ? 15.672 -31.922 -32.125 1 90.69 87 PRO B C 1
ATOM 5970 O O . PRO B 1 87 ? 15.953 -33.094 -31.844 1 90.69 87 PRO B O 1
ATOM 5973 N N . VAL B 1 88 ? 16.391 -30.922 -31.828 1 89.62 88 VAL B N 1
ATOM 5974 C CA . VAL B 1 88 ? 17.625 -31.078 -31.078 1 89.62 88 VAL B CA 1
ATOM 5975 C C . VAL B 1 88 ? 17.422 -30.609 -29.641 1 89.62 88 VAL B C 1
ATOM 5977 O O . VAL B 1 88 ? 17.094 -29.453 -29.391 1 89.62 88 VAL B O 1
ATOM 5980 N N . GLU B 1 89 ? 17.609 -31.531 -28.734 1 88.5 89 GLU B N 1
ATOM 5981 C CA . GLU B 1 89 ? 17.453 -31.203 -27.312 1 88.5 89 GLU B CA 1
ATOM 5982 C C . GLU B 1 89 ? 18.641 -30.406 -26.797 1 88.5 89 GLU B C 1
ATOM 5984 O O . GLU B 1 89 ? 19.781 -30.688 -27.141 1 88.5 89 GLU B O 1
ATOM 5989 N N . PRO B 1 90 ? 18.344 -29.312 -26.094 1 88.12 90 PRO B N 1
ATOM 5990 C CA . PRO B 1 90 ? 19.422 -28.5 -25.547 1 88.12 90 PRO B CA 1
ATOM 5991 C C . PRO B 1 90 ? 20.203 -29.203 -24.453 1 88.12 90 PRO B C 1
ATOM 5993 O O . PRO B 1 90 ? 19.625 -30 -23.688 1 88.12 90 PRO B O 1
ATOM 5996 N N . THR B 1 91 ? 21.469 -29.031 -24.438 1 85.44 91 THR B N 1
ATOM 5997 C CA . THR B 1 91 ? 22.328 -29.625 -23.422 1 85.44 91 THR B CA 1
ATOM 5998 C C . THR B 1 91 ? 23.344 -28.609 -22.906 1 85.44 91 THR B C 1
ATOM 6000 O O . THR B 1 91 ? 23.703 -27.672 -23.625 1 85.44 91 THR B O 1
ATOM 6003 N N . VAL B 1 92 ? 23.672 -28.859 -21.703 1 84 92 VAL B N 1
ATOM 6004 C CA . VAL B 1 92 ? 24.703 -28.016 -21.109 1 84 92 VAL B CA 1
ATOM 6005 C C . VAL B 1 92 ? 26.078 -28.547 -21.469 1 84 92 VAL B C 1
ATOM 6007 O O . VAL B 1 92 ? 26.312 -29.766 -21.469 1 84 92 VAL B O 1
ATOM 6010 N N . THR B 1 93 ? 26.922 -27.672 -21.875 1 80.69 93 THR B N 1
ATOM 6011 C CA . THR B 1 93 ? 28.297 -28.062 -22.141 1 80.69 93 THR B CA 1
ATOM 6012 C C . THR B 1 93 ? 29.062 -28.328 -20.844 1 80.69 93 THR B C 1
ATOM 6014 O O . THR B 1 93 ? 29.234 -27.438 -20.016 1 80.69 93 THR B O 1
ATOM 6017 N N . PRO B 1 94 ? 29.422 -29.578 -20.656 1 80.12 94 PRO B N 1
ATOM 6018 C CA . PRO B 1 94 ? 30.047 -29.906 -19.375 1 80.12 94 PRO B CA 1
ATOM 6019 C C . PRO B 1 94 ? 31.5 -29.453 -19.297 1 80.12 94 PRO B C 1
ATOM 6021 O O . PRO B 1 94 ? 32.375 -30.047 -19.938 1 80.12 94 PRO B O 1
ATOM 6024 N N . ILE B 1 95 ? 31.641 -28.25 -18.766 1 83.56 95 ILE B N 1
ATOM 6025 C CA . ILE B 1 95 ? 33 -27.828 -18.453 1 83.56 95 ILE B CA 1
ATOM 6026 C C . ILE B 1 95 ? 33.5 -28.562 -17.203 1 83.56 95 ILE B C 1
ATOM 6028 O O . ILE B 1 95 ? 32.812 -28.578 -16.188 1 83.56 95 ILE B O 1
ATOM 6032 N N . PHE B 1 96 ? 34.625 -29.234 -17.188 1 88.38 96 PHE B N 1
ATOM 6033 C CA . PHE B 1 96 ? 35.156 -30.031 -16.094 1 88.38 96 PHE B CA 1
ATOM 6034 C C . PHE B 1 96 ? 34.156 -31.125 -15.688 1 88.38 96 PHE B C 1
ATOM 6036 O O . PHE B 1 96 ? 33.594 -31.078 -14.586 1 88.38 96 PHE B O 1
ATOM 6043 N N . LYS B 1 97 ? 33.906 -32.062 -16.391 1 88.38 97 LYS B N 1
ATOM 6044 C CA . LYS B 1 97 ? 32.875 -33.094 -16.297 1 88.38 97 LYS B CA 1
ATOM 6045 C C . LYS B 1 97 ? 32.906 -33.812 -14.93 1 88.38 97 LYS B C 1
ATOM 6047 O O . LYS B 1 97 ? 31.875 -34.031 -14.312 1 88.38 97 LYS B O 1
ATOM 6052 N N . SER B 1 98 ? 34.125 -34.031 -14.461 1 89.5 98 SER B N 1
ATOM 6053 C CA . SER B 1 98 ? 34.281 -34.719 -13.188 1 89.5 98 SER B CA 1
ATOM 6054 C C . SER B 1 98 ? 33.688 -33.906 -12.039 1 89.5 98 SER B C 1
ATOM 6056 O O . SER B 1 98 ? 33.062 -34.438 -11.141 1 89.5 98 SER B O 1
ATOM 6058 N N . ILE B 1 99 ? 33.906 -32.656 -12.156 1 91.81 99 ILE B N 1
ATOM 6059 C CA . ILE B 1 99 ? 33.438 -31.766 -11.109 1 91.81 99 ILE B CA 1
ATOM 6060 C C . ILE B 1 99 ? 31.922 -31.531 -11.273 1 91.81 99 ILE B C 1
ATOM 6062 O O . ILE B 1 99 ? 31.203 -31.391 -10.289 1 91.81 99 ILE B O 1
ATOM 6066 N N . GLN B 1 100 ? 31.469 -31.531 -12.461 1 90.56 100 GLN B N 1
ATOM 6067 C CA . GLN B 1 100 ? 30.062 -31.328 -12.758 1 90.56 100 GLN B CA 1
ATOM 6068 C C . GLN B 1 100 ? 29.203 -32.469 -12.219 1 90.56 100 GLN B C 1
ATOM 6070 O O . GLN B 1 100 ? 28.109 -32.25 -11.703 1 90.56 100 GLN B O 1
ATOM 6075 N N . TYR B 1 101 ? 29.781 -33.688 -12.289 1 89.56 101 TYR B N 1
ATOM 6076 C CA . TYR B 1 101 ? 28.969 -34.844 -11.984 1 89.56 101 TYR B CA 1
ATOM 6077 C C . TYR B 1 101 ? 29.281 -35.375 -10.594 1 89.56 101 TYR B C 1
ATOM 6079 O O . TYR B 1 101 ? 28.656 -36.344 -10.133 1 89.56 101 TYR B O 1
ATOM 6087 N N . PHE B 1 102 ? 30.172 -34.75 -9.922 1 91.31 102 PHE B N 1
ATOM 6088 C CA . PHE B 1 102 ? 30.625 -35.219 -8.617 1 91.31 102 PHE B CA 1
ATOM 6089 C C . PHE B 1 102 ? 29.469 -35.312 -7.641 1 91.31 102 PHE B C 1
ATOM 6091 O O . PHE B 1 102 ? 29.328 -36.344 -6.949 1 91.31 102 PHE B O 1
ATOM 6098 N N . PRO B 1 103 ? 28.578 -34.344 -7.523 1 92.19 103 PRO B N 1
ATOM 6099 C CA . PRO B 1 103 ? 27.469 -34.438 -6.566 1 92.19 103 PRO B CA 1
ATOM 6100 C C . PRO B 1 103 ? 26.547 -35.625 -6.867 1 92.19 103 PRO B C 1
ATOM 6102 O O . PRO B 1 103 ? 25.984 -36.219 -5.945 1 92.19 103 PRO B O 1
ATOM 6105 N N . GLN B 1 104 ? 26.359 -35.906 -8.109 1 90.12 104 GLN B N 1
ATOM 6106 C CA . GLN B 1 104 ? 25.516 -37.031 -8.477 1 90.12 104 GLN B CA 1
ATOM 6107 C C . GLN B 1 104 ? 26.156 -38.344 -8.047 1 90.12 104 GLN B C 1
ATOM 6109 O O . GLN B 1 104 ? 25.469 -39.25 -7.582 1 90.12 104 GLN B O 1
ATOM 6114 N N . THR B 1 105 ? 27.453 -38.438 -8.266 1 89.94 105 THR B N 1
ATOM 6115 C CA . THR B 1 105 ? 28.172 -39.625 -7.848 1 89.94 105 THR B CA 1
ATOM 6116 C C . THR B 1 105 ? 28.141 -39.781 -6.328 1 89.94 105 THR B C 1
ATOM 6118 O O . THR B 1 105 ? 28 -40.875 -5.809 1 89.94 105 THR B O 1
ATOM 6121 N N . LEU B 1 106 ? 28.297 -38.688 -5.695 1 90.81 106 LEU B N 1
ATOM 6122 C CA . LEU B 1 106 ? 28.266 -38.688 -4.238 1 90.81 106 LEU B CA 1
ATOM 6123 C C . LEU B 1 106 ? 26.875 -39.094 -3.725 1 90.81 106 LEU B C 1
ATOM 6125 O O . LEU B 1 106 ? 26.75 -39.781 -2.721 1 90.81 106 LEU B O 1
ATOM 6129 N N . SER B 1 107 ? 25.844 -38.656 -4.363 1 89.31 107 SER B N 1
ATOM 6130 C CA . SER B 1 107 ? 24.469 -38.906 -3.957 1 89.31 107 SER B CA 1
ATOM 6131 C C . SER B 1 107 ? 24.109 -40.406 -4.066 1 89.31 107 SER B C 1
ATOM 6133 O O . SER B 1 107 ? 23.312 -40.906 -3.283 1 89.31 107 SER B O 1
ATOM 6135 N N . LYS B 1 108 ? 24.734 -41.062 -5.023 1 88.5 108 LYS B N 1
ATOM 6136 C CA . LYS B 1 108 ? 24.453 -42.469 -5.238 1 88.5 108 LYS B CA 1
ATOM 6137 C C . LYS B 1 108 ? 25.047 -43.312 -4.117 1 88.5 108 LYS B C 1
ATOM 6139 O O . LYS B 1 108 ? 24.609 -44.469 -3.908 1 88.5 108 LYS B O 1
ATOM 6144 N N . ARG B 1 109 ? 25.875 -42.781 -3.346 1 90.25 109 ARG B N 1
ATOM 6145 C CA . ARG B 1 109 ? 26.547 -43.5 -2.289 1 90.25 109 ARG B CA 1
ATOM 6146 C C . ARG B 1 109 ? 25.719 -43.531 -1.014 1 90.25 109 ARG B C 1
ATOM 6148 O O . ARG B 1 109 ? 25.953 -44.375 -0.13 1 90.25 109 ARG B O 1
ATOM 6155 N N . TRP B 1 110 ? 24.812 -42.656 -0.889 1 90.81 110 TRP B N 1
ATOM 6156 C CA . TRP B 1 110 ? 24.062 -42.5 0.35 1 90.81 110 TRP B CA 1
ATOM 6157 C C . TRP B 1 110 ? 22.578 -42.781 0.115 1 90.81 110 TRP B C 1
ATOM 6159 O O . TRP B 1 110 ? 22.031 -42.438 -0.944 1 90.81 110 TRP B O 1
ATOM 6169 N N . PRO B 1 111 ? 22.047 -43.344 1.146 1 92.69 111 PRO B N 1
ATOM 6170 C CA . PRO B 1 111 ? 20.609 -43.594 1.025 1 92.69 111 PRO B CA 1
ATOM 6171 C C . PRO B 1 111 ? 19.797 -42.312 1.095 1 92.69 111 PRO B C 1
ATOM 6173 O O . PRO B 1 111 ? 20.281 -41.281 1.564 1 92.69 111 PRO B O 1
ATOM 6176 N N . SER B 1 112 ? 18.562 -42.375 0.615 1 91 112 SER B N 1
ATOM 6177 C CA . SER B 1 112 ? 17.703 -41.219 0.434 1 91 112 SER B CA 1
ATOM 6178 C C . SER B 1 112 ? 17.375 -40.562 1.771 1 91 112 SER B C 1
ATOM 6180 O O . SER B 1 112 ? 17.312 -39.344 1.868 1 91 112 SER B O 1
ATOM 6182 N N . HIS B 1 113 ? 17.156 -41.312 2.863 1 93.25 113 HIS B N 1
ATOM 6183 C CA . HIS B 1 113 ? 16.781 -40.75 4.145 1 93.25 113 HIS B CA 1
ATOM 6184 C C . HIS B 1 113 ? 17.922 -39.938 4.762 1 93.25 113 HIS B C 1
ATOM 6186 O O . HIS B 1 113 ? 17.688 -38.938 5.43 1 93.25 113 HIS B O 1
ATOM 6192 N N . ILE B 1 114 ? 19.094 -40.375 4.531 1 93.69 114 ILE B N 1
ATOM 6193 C CA . ILE B 1 114 ? 20.25 -39.656 5.031 1 93.69 114 ILE B CA 1
ATOM 6194 C C . ILE B 1 114 ? 20.438 -38.344 4.25 1 93.69 114 ILE B C 1
ATOM 6196 O O . ILE B 1 114 ? 20.75 -37.312 4.828 1 93.69 114 ILE B O 1
ATOM 6200 N N . LYS B 1 115 ? 20.266 -38.438 2.992 1 93.12 115 LYS B N 1
ATOM 6201 C CA . LYS B 1 115 ? 20.391 -37.25 2.164 1 93.12 115 LYS B CA 1
ATOM 6202 C C . LYS B 1 115 ? 19.375 -36.188 2.584 1 93.12 115 LYS B C 1
ATOM 6204 O O . LYS B 1 115 ? 19.719 -35 2.711 1 93.12 115 LYS B O 1
ATOM 6209 N N . THR B 1 116 ? 18.156 -36.688 2.762 1 94.38 116 THR B N 1
ATOM 6210 C CA . THR B 1 116 ? 17.109 -35.75 3.195 1 94.38 116 THR B CA 1
ATOM 6211 C C . THR B 1 116 ? 17.453 -35.156 4.547 1 94.38 116 THR B C 1
ATOM 6213 O O . THR B 1 116 ? 17.234 -33.938 4.766 1 94.38 116 THR B O 1
ATOM 6216 N N . LEU B 1 117 ? 17.984 -35.906 5.418 1 95.62 117 LEU B N 1
ATOM 6217 C CA . LEU B 1 117 ? 18.359 -35.438 6.738 1 95.62 117 LEU B CA 1
ATOM 6218 C C . LEU B 1 117 ? 19.469 -34.406 6.641 1 95.62 117 LEU B C 1
ATOM 6220 O O . LEU B 1 117 ? 19.438 -33.375 7.332 1 95.62 117 LEU B O 1
ATOM 6224 N N . VAL B 1 118 ? 20.422 -34.656 5.82 1 95 118 VAL B N 1
ATOM 6225 C CA . VAL B 1 118 ? 21.547 -33.75 5.648 1 95 118 VAL B CA 1
ATOM 6226 C C . VAL B 1 118 ? 21.047 -32.406 5.086 1 95 118 VAL B C 1
ATOM 6228 O O . VAL B 1 118 ? 21.469 -31.344 5.527 1 95 118 VAL B O 1
ATOM 6231 N N . ILE B 1 119 ? 20.172 -32.5 4.133 1 95.81 119 ILE B N 1
ATOM 6232 C CA . ILE B 1 119 ? 19.609 -31.281 3.539 1 95.81 119 ILE B CA 1
ATOM 6233 C C . ILE B 1 119 ? 18.828 -30.5 4.594 1 95.81 119 ILE B C 1
ATOM 6235 O O . ILE B 1 119 ? 18.953 -29.281 4.699 1 95.81 119 ILE B O 1
ATOM 6239 N N . CYS B 1 120 ? 18.031 -31.203 5.395 1 96.5 120 CYS B N 1
ATOM 6240 C CA . CYS B 1 120 ? 17.234 -30.562 6.43 1 96.5 120 CYS B CA 1
ATOM 6241 C C . CYS B 1 120 ? 18.125 -29.875 7.465 1 96.5 120 CYS B C 1
ATOM 6243 O O . CYS B 1 120 ? 17.859 -28.75 7.867 1 96.5 120 CYS B O 1
ATOM 6245 N N . ILE B 1 121 ? 19.156 -30.547 7.887 1 97.06 121 ILE B N 1
ATOM 6246 C CA . ILE B 1 121 ? 20.094 -30 8.867 1 97.06 121 ILE B CA 1
ATOM 6247 C C . ILE B 1 121 ? 20.797 -28.781 8.273 1 97.06 121 ILE B C 1
ATOM 6249 O O . ILE B 1 121 ? 20.953 -27.75 8.938 1 97.06 121 ILE B O 1
ATOM 6253 N N . PHE B 1 122 ? 21.234 -28.891 7.035 1 97.62 122 PHE B N 1
ATOM 6254 C CA . PHE B 1 122 ? 21.922 -27.797 6.359 1 97.62 122 PHE B CA 1
ATOM 6255 C C . PHE B 1 122 ? 21 -26.578 6.246 1 97.62 122 PHE B C 1
ATOM 6257 O O . PHE B 1 122 ? 21.406 -25.469 6.598 1 97.62 122 PHE B O 1
ATOM 6264 N N . LEU B 1 123 ? 19.797 -26.812 5.773 1 98.06 123 LEU B N 1
ATOM 6265 C CA . LEU B 1 123 ? 18.859 -25.703 5.574 1 98.06 123 LEU B CA 1
ATOM 6266 C C . LEU B 1 123 ? 18.453 -25.094 6.914 1 98.06 123 LEU B C 1
ATOM 6268 O O . LEU B 1 123 ? 18.312 -23.875 7.023 1 98.06 123 LEU B O 1
ATOM 6272 N N . SER B 1 124 ? 18.25 -25.906 7.938 1 97.81 124 SER B N 1
ATOM 6273 C CA . SER B 1 124 ? 17.906 -25.391 9.258 1 97.81 124 SER B CA 1
ATOM 6274 C C . SER B 1 124 ? 19.047 -24.578 9.867 1 97.81 124 SER B C 1
ATOM 6276 O O . SER B 1 124 ? 18.812 -23.531 10.461 1 97.81 124 SER B O 1
ATOM 6278 N N . GLY B 1 125 ? 20.25 -25.141 9.75 1 98.31 125 GLY B N 1
ATOM 6279 C CA . GLY B 1 125 ? 21.406 -24.391 10.211 1 98.31 125 GLY B CA 1
ATOM 6280 C C . GLY B 1 125 ? 21.594 -23.078 9.477 1 98.31 125 GLY B C 1
ATOM 6281 O O . GLY B 1 125 ? 21.875 -22.047 10.094 1 98.31 125 GLY B O 1
ATOM 6282 N N . TRP B 1 126 ? 21.469 -23.141 8.141 1 98.44 126 TRP B N 1
ATOM 6283 C CA . TRP B 1 126 ? 21.562 -21.953 7.305 1 98.44 126 TRP B CA 1
ATOM 6284 C C . TRP B 1 126 ? 20.516 -20.922 7.723 1 98.44 126 TRP B C 1
ATOM 6286 O O . TRP B 1 126 ? 20.828 -19.75 7.949 1 98.44 126 TRP B O 1
ATOM 6296 N N . ALA B 1 127 ? 19.25 -21.312 7.883 1 97.88 127 ALA B N 1
ATOM 6297 C CA . ALA B 1 127 ? 18.156 -20.438 8.281 1 97.88 127 ALA B CA 1
ATOM 6298 C C . ALA B 1 127 ? 18.391 -19.875 9.68 1 97.88 127 ALA B C 1
ATOM 6300 O O . ALA B 1 127 ? 18.109 -18.703 9.93 1 97.88 127 ALA B O 1
ATOM 6301 N N . PHE B 1 128 ? 18.922 -20.688 10.547 1 98 128 PHE B N 1
ATOM 6302 C CA . PHE B 1 128 ? 19.156 -20.266 11.922 1 98 128 PHE B CA 1
ATOM 6303 C C . PHE B 1 128 ? 20.219 -19.172 11.984 1 98 128 PHE B C 1
ATOM 6305 O O . PHE B 1 128 ? 20.016 -18.156 12.648 1 98 128 PHE B O 1
ATOM 6312 N N . ILE B 1 129 ? 21.312 -19.391 11.312 1 98.5 129 ILE B N 1
ATOM 6313 C CA . ILE B 1 129 ? 22.391 -18.406 11.32 1 98.5 129 ILE B CA 1
ATOM 6314 C C . ILE B 1 129 ? 21.922 -17.125 10.648 1 98.5 129 ILE B C 1
ATOM 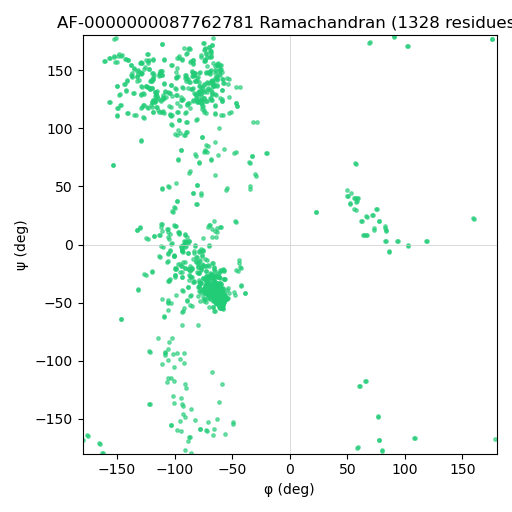6316 O O . ILE B 1 129 ? 22.188 -16.016 11.141 1 98.5 129 ILE B O 1
ATOM 6320 N N . PHE B 1 130 ? 21.266 -17.297 9.531 1 98.19 130 PHE B N 1
ATOM 6321 C CA . PHE B 1 130 ? 20.688 -16.156 8.828 1 98.19 130 PHE B CA 1
ATOM 6322 C C . PHE B 1 130 ? 19.766 -15.359 9.758 1 98.19 130 PHE B C 1
ATOM 6324 O O . PHE B 1 130 ? 19.875 -14.133 9.852 1 98.19 130 PHE B O 1
ATOM 6331 N N . TYR B 1 131 ? 18.922 -16.016 10.461 1 96.38 131 TYR B N 1
ATOM 6332 C CA . TYR B 1 131 ? 17.969 -15.383 11.367 1 96.38 131 TYR B CA 1
ATOM 6333 C C . TYR B 1 131 ? 18.703 -14.672 12.5 1 96.38 131 TYR B C 1
ATOM 6335 O O . TYR B 1 131 ? 18.344 -13.555 12.875 1 96.38 131 TYR B O 1
ATOM 6343 N N . GLN B 1 132 ? 19.734 -15.266 13.031 1 97.12 132 GLN B N 1
ATOM 6344 C CA . GLN B 1 132 ? 20.516 -14.664 14.102 1 97.12 132 GLN B CA 1
ATOM 6345 C C . GLN B 1 132 ? 21.203 -13.391 13.633 1 97.12 132 GLN B C 1
ATOM 6347 O O . GLN B 1 132 ? 21.234 -12.391 14.359 1 97.12 132 GLN B O 1
ATOM 6352 N N . LEU B 1 133 ? 21.688 -13.43 12.469 1 97.75 133 LEU B N 1
ATOM 6353 C CA . LEU B 1 133 ? 22.328 -12.242 11.914 1 97.75 133 LEU B CA 1
ATOM 6354 C C . LEU B 1 133 ? 21.312 -11.125 11.703 1 97.75 133 LEU B C 1
ATOM 6356 O O . LEU B 1 133 ? 21.594 -9.961 11.984 1 97.75 133 LEU B O 1
ATOM 6360 N N . ALA B 1 134 ? 20.141 -11.477 11.227 1 96.62 134 ALA B N 1
ATOM 6361 C CA . ALA B 1 134 ? 19.094 -10.492 10.992 1 96.62 134 ALA B CA 1
ATOM 6362 C C . ALA B 1 134 ? 18.641 -9.852 12.297 1 96.62 134 ALA B C 1
ATOM 6364 O O . ALA B 1 134 ? 18.391 -8.648 12.352 1 96.62 134 ALA B O 1
ATOM 6365 N N . ILE B 1 135 ? 18.562 -10.656 13.406 1 94.81 135 ILE B N 1
ATOM 6366 C CA . ILE B 1 135 ? 18.125 -10.172 14.711 1 94.81 135 ILE B CA 1
ATOM 6367 C C . ILE B 1 135 ? 19.141 -9.156 15.25 1 94.81 135 ILE B C 1
ATOM 6369 O O . ILE B 1 135 ? 18.75 -8.188 15.906 1 94.81 135 ILE B O 1
ATOM 6373 N N . HIS B 1 136 ? 20.344 -9.352 14.891 1 94.81 136 HIS B N 1
ATOM 6374 C CA . HIS B 1 136 ? 21.391 -8.461 15.398 1 94.81 136 HIS B CA 1
ATOM 6375 C C . HIS B 1 136 ? 21.703 -7.355 14.406 1 94.81 136 HIS B C 1
ATOM 6377 O O . HIS B 1 136 ? 22.688 -6.637 14.555 1 94.81 136 HIS B O 1
ATOM 6383 N N . SER B 1 137 ? 20.922 -7.266 13.438 1 95.38 137 SER B N 1
ATOM 6384 C CA . SER B 1 137 ? 21.078 -6.227 12.43 1 95.38 137 SER B CA 1
ATOM 6385 C C . SER B 1 137 ? 19.828 -5.359 12.32 1 95.38 137 SER B C 1
ATOM 6387 O O . SER B 1 137 ? 19.578 -4.512 13.18 1 95.38 137 SER B O 1
ATOM 6389 N N . ILE B 1 138 ? 18.906 -5.688 11.43 1 93.19 138 ILE B N 1
ATOM 6390 C CA . ILE B 1 138 ? 17.781 -4.805 11.109 1 93.19 138 ILE B CA 1
ATOM 6391 C C . ILE B 1 138 ? 16.641 -5.043 12.086 1 93.19 138 ILE B C 1
ATOM 6393 O O . ILE B 1 138 ? 15.82 -4.148 12.328 1 93.19 138 ILE B O 1
ATOM 6397 N N . LEU B 1 139 ? 16.516 -6.211 12.766 1 92.44 139 LEU B N 1
ATOM 6398 C CA . LEU B 1 139 ? 15.359 -6.559 13.578 1 92.44 139 LEU B CA 1
ATOM 6399 C C . LEU B 1 139 ? 15.578 -6.168 15.031 1 92.44 139 LEU B C 1
ATOM 6401 O O . LEU B 1 139 ? 14.672 -6.301 15.859 1 92.44 139 LEU B O 1
ATOM 6405 N N . GLU B 1 140 ? 16.734 -5.676 15.344 1 90.12 140 GLU B N 1
ATOM 6406 C CA . GLU B 1 140 ? 17.016 -5.211 16.703 1 90.12 140 GLU B CA 1
ATOM 6407 C C . GLU B 1 140 ? 16.75 -3.717 16.844 1 90.12 140 GLU B C 1
ATOM 6409 O O . GLU B 1 140 ? 17.125 -2.928 15.977 1 90.12 140 GLU B O 1
ATOM 6414 N N . THR B 1 141 ? 16.109 -3.342 17.922 1 87.88 141 THR B N 1
ATOM 6415 C CA . THR B 1 141 ? 15.883 -1.93 18.203 1 87.88 141 THR B CA 1
ATOM 6416 C C . THR B 1 141 ? 17.172 -1.279 18.719 1 87.88 141 THR B C 1
ATOM 6418 O O . THR B 1 141 ? 17.75 -1.736 19.703 1 87.88 141 THR B O 1
ATOM 6421 N N . PRO B 1 142 ? 17.578 -0.37 18 1 91.56 142 PRO B N 1
ATOM 6422 C CA . PRO B 1 142 ? 18.781 0.317 18.5 1 91.56 142 PRO B CA 1
ATOM 6423 C C . PRO B 1 142 ? 18.516 1.128 19.766 1 91.56 142 PRO B C 1
ATOM 6425 O O . PRO B 1 142 ? 17.469 1.778 19.875 1 91.56 142 PRO B O 1
ATOM 6428 N N . LEU B 1 143 ? 19.562 1.059 20.703 1 92.06 143 LEU B N 1
ATOM 6429 C CA . LEU B 1 143 ? 19.453 1.761 21.984 1 92.06 143 LEU B CA 1
ATOM 6430 C C . LEU B 1 143 ? 20.703 2.607 22.234 1 92.06 143 LEU B C 1
ATOM 6432 O O . LEU B 1 143 ? 21.812 2.186 21.922 1 92.06 143 LEU B O 1
ATOM 6436 N N . VAL B 1 144 ? 20.484 3.777 22.688 1 92.62 144 VAL B N 1
ATOM 6437 C CA . VAL B 1 144 ? 21.547 4.641 23.203 1 92.62 144 VAL B CA 1
ATOM 6438 C C . VAL B 1 144 ? 21.312 4.91 24.688 1 92.62 144 VAL B C 1
ATOM 6440 O O . VAL B 1 144 ? 20.281 5.48 25.062 1 92.62 144 VAL B O 1
ATOM 6443 N N . ASN B 1 145 ? 22.203 4.512 25.469 1 91.88 145 ASN B N 1
ATOM 6444 C CA . ASN B 1 145 ? 22.047 4.586 26.922 1 91.88 145 ASN B CA 1
ATOM 6445 C C . ASN B 1 145 ? 20.75 3.939 27.375 1 91.88 145 ASN B C 1
ATOM 6447 O O . ASN B 1 145 ? 20.031 4.508 28.203 1 91.88 145 ASN B O 1
ATOM 6451 N N . GLY B 1 146 ? 20.391 2.877 26.688 1 86.12 146 GLY B N 1
ATOM 6452 C CA . GLY B 1 146 ? 19.219 2.121 27.078 1 86.12 146 GLY B CA 1
ATOM 6453 C C . GLY B 1 146 ? 17.922 2.668 26.484 1 86.12 146 GLY B C 1
ATOM 6454 O O . GLY B 1 146 ? 16.859 2.053 26.609 1 86.12 146 GLY B O 1
ATOM 6455 N N . ASN B 1 147 ? 17.969 3.777 25.812 1 82.69 147 ASN B N 1
ATOM 6456 C CA . ASN B 1 147 ? 16.797 4.383 25.203 1 82.69 147 ASN B CA 1
ATOM 6457 C C . ASN B 1 147 ? 16.719 4.066 23.703 1 82.69 147 ASN B C 1
ATOM 6459 O O . ASN B 1 147 ? 17.719 4.113 23 1 82.69 147 ASN B O 1
ATOM 6463 N N . PRO B 1 148 ? 15.531 3.699 23.328 1 84.62 148 PRO B N 1
ATOM 6464 C CA . PRO B 1 148 ? 15.398 3.391 21.906 1 84.62 148 PRO B CA 1
ATOM 6465 C C . PRO B 1 148 ? 15.562 4.621 21.016 1 84.62 148 PRO B C 1
ATOM 6467 O O . PRO B 1 148 ? 15.125 5.715 21.375 1 84.62 148 PRO B O 1
ATOM 6470 N N . ILE B 1 149 ? 16.188 4.445 19.922 1 87.31 149 ILE B N 1
ATOM 6471 C CA . ILE B 1 149 ? 16.375 5.508 18.922 1 87.31 149 ILE B CA 1
ATOM 6472 C C . ILE B 1 149 ? 15.812 5.055 17.578 1 87.31 149 ILE B C 1
ATOM 6474 O O . ILE B 1 149 ? 15.727 3.855 17.312 1 87.31 149 ILE B O 1
ATOM 6478 N N . PRO B 1 150 ? 15.453 5.965 16.703 1 85.38 150 PRO B N 1
ATOM 6479 C CA . PRO B 1 150 ? 14.867 5.586 15.422 1 85.38 150 PRO B CA 1
ATOM 6480 C C . PRO B 1 150 ? 15.914 5.152 14.398 1 85.38 150 PRO B C 1
ATOM 6482 O O . PRO B 1 150 ? 17.016 5.707 14.367 1 85.38 150 PRO B O 1
ATOM 6485 N N . LEU B 1 151 ? 15.555 4.207 13.633 1 89.88 151 LEU B N 1
ATOM 6486 C CA . LEU B 1 151 ? 16.297 3.852 12.43 1 89.88 151 LEU B CA 1
ATOM 6487 C C . LEU B 1 151 ? 15.891 4.742 11.258 1 89.88 151 LEU B C 1
ATOM 6489 O O . LEU B 1 151 ? 14.719 4.797 10.891 1 89.88 151 LEU B O 1
ATOM 6493 N N . LEU B 1 152 ? 16.828 5.406 10.672 1 90.25 152 LEU B N 1
ATOM 6494 C CA . LEU B 1 152 ? 16.547 6.332 9.578 1 90.25 152 LEU B CA 1
ATOM 6495 C C . LEU B 1 152 ? 16.688 5.633 8.227 1 90.25 152 LEU B C 1
ATOM 6497 O O . LEU B 1 152 ? 17.297 4.566 8.133 1 90.25 152 LEU B O 1
ATOM 6501 N N . THR B 1 153 ? 16.031 6.273 7.266 1 90.44 153 THR B N 1
ATOM 6502 C CA . THR B 1 153 ? 16.375 5.961 5.883 1 90.44 153 THR B CA 1
ATOM 6503 C C . THR B 1 153 ? 17.516 6.832 5.391 1 90.44 153 THR B C 1
ATOM 6505 O O . THR B 1 153 ? 17.922 7.781 6.066 1 90.44 153 THR B O 1
ATOM 6508 N N . CYS B 1 154 ? 18.031 6.477 4.273 1 91.69 154 CYS B N 1
ATOM 6509 C CA . CYS B 1 154 ? 19.156 7.25 3.74 1 91.69 154 CYS B CA 1
ATOM 6510 C C . CYS B 1 154 ? 18.672 8.57 3.16 1 91.69 154 CYS B C 1
ATOM 6512 O O . CYS B 1 154 ? 19.484 9.438 2.822 1 91.69 154 CYS B O 1
ATOM 6514 N N . SER B 1 155 ? 17.375 8.75 3.133 1 90.12 155 SER B N 1
ATOM 6515 C CA . SER B 1 155 ? 16.781 9.945 2.529 1 90.12 155 SER B CA 1
ATOM 6516 C C . SER B 1 155 ? 16.328 10.93 3.594 1 90.12 155 SER B C 1
ATOM 6518 O O . SER B 1 155 ? 16.938 11.039 4.66 1 90.12 155 SER B O 1
ATOM 6520 N N . ALA B 1 156 ? 15.391 11.727 3.234 1 86.12 156 ALA B N 1
ATOM 6521 C CA . ALA B 1 156 ? 14.875 12.773 4.117 1 86.12 156 ALA B CA 1
ATOM 6522 C C . ALA B 1 156 ? 14.359 12.18 5.426 1 86.12 156 ALA B C 1
ATOM 6524 O O . ALA B 1 156 ? 13.781 11.086 5.434 1 86.12 156 ALA B O 1
ATOM 6525 N N . THR B 1 157 ? 14.68 12.883 6.418 1 85.94 157 THR B N 1
ATOM 6526 C CA . THR B 1 157 ? 14.164 12.531 7.734 1 85.94 157 THR B CA 1
ATOM 6527 C C . THR B 1 157 ? 13.016 13.453 8.133 1 85.94 157 THR B C 1
ATOM 6529 O O . THR B 1 157 ? 13.25 14.555 8.641 1 85.94 157 THR B O 1
ATOM 6532 N N . PRO B 1 158 ? 11.852 13 8.047 1 81.06 158 PRO B N 1
ATOM 6533 C CA . PRO B 1 158 ? 10.695 13.859 8.297 1 81.06 158 PRO B CA 1
ATOM 6534 C C . PRO B 1 158 ? 10.672 14.43 9.711 1 81.06 158 PRO B C 1
ATOM 6536 O O . PRO B 1 158 ? 10.164 15.531 9.93 1 81.06 158 PRO B O 1
ATOM 6539 N N . ALA B 1 159 ? 11.219 13.75 10.625 1 78.81 159 ALA B N 1
ATOM 6540 C CA . ALA B 1 159 ? 11.25 14.219 12.008 1 78.81 159 ALA B CA 1
ATOM 6541 C C . ALA B 1 159 ? 12.086 15.492 12.141 1 78.81 159 ALA B C 1
ATOM 6543 O O . ALA B 1 159 ? 11.891 16.281 13.07 1 78.81 159 ALA B O 1
ATOM 6544 N N . VAL B 1 160 ? 12.93 15.664 11.234 1 86.88 160 VAL B N 1
ATOM 6545 C CA . VAL B 1 160 ? 13.805 16.828 11.258 1 86.88 160 VAL B CA 1
ATOM 6546 C C . VAL B 1 160 ? 13.359 17.844 10.211 1 86.88 160 VAL B C 1
ATOM 6548 O O . VAL B 1 160 ? 13.172 19.031 10.516 1 86.88 160 VAL B O 1
ATOM 6551 N N . TRP B 1 161 ? 13.195 17.359 9.094 1 89.06 161 TRP B N 1
ATOM 6552 C CA . TRP B 1 161 ? 12.75 18.188 7.973 1 89.06 161 TRP B CA 1
ATOM 6553 C C . TRP B 1 161 ? 11.867 17.375 7.023 1 89.06 161 TRP B C 1
ATOM 6555 O O . TRP B 1 161 ? 12.32 16.391 6.438 1 89.06 161 TRP B O 1
ATOM 6565 N N . VAL B 1 162 ? 10.688 17.75 6.809 1 80.56 162 VAL B N 1
ATOM 6566 C CA . VAL B 1 162 ? 9.641 16.922 6.211 1 80.56 162 VAL B CA 1
ATOM 6567 C C . VAL B 1 162 ? 9.859 16.828 4.703 1 80.56 162 VAL B C 1
ATOM 6569 O O . VAL B 1 162 ? 9.625 15.773 4.102 1 80.56 162 VAL B O 1
ATOM 6572 N N . GLY B 1 163 ? 10.219 17.969 4.062 1 81.94 163 GLY B N 1
ATOM 6573 C CA . GLY B 1 163 ? 10.312 17.922 2.611 1 81.94 163 GLY B CA 1
ATOM 6574 C C . GLY B 1 163 ? 10.836 19.203 1.995 1 81.94 163 GLY B C 1
ATOM 6575 O O . GLY B 1 163 ? 11.406 20.047 2.691 1 81.94 163 GLY B O 1
ATOM 6576 N N . LYS B 1 164 ? 10.57 19.172 0.669 1 87.56 164 LYS B N 1
ATOM 6577 C CA . LYS B 1 164 ? 11.102 20.328 -0.048 1 87.56 164 LYS B CA 1
ATOM 6578 C C . LYS B 1 164 ? 10.031 21.406 -0.213 1 87.56 164 LYS B C 1
ATOM 6580 O O . LYS B 1 164 ? 8.844 21.156 -0.004 1 87.56 164 LYS B O 1
ATOM 6585 N N . ASN B 1 165 ? 10.438 22.578 -0.469 1 91 165 ASN B N 1
ATOM 6586 C CA . ASN B 1 165 ? 9.57 23.703 -0.774 1 91 165 ASN B CA 1
ATOM 6587 C C . ASN B 1 165 ? 8.703 24.094 0.421 1 91 165 ASN B C 1
ATOM 6589 O O . ASN B 1 165 ? 9.219 24.375 1.502 1 91 165 ASN B O 1
ATOM 6593 N N . GLN B 1 166 ? 7.414 23.969 0.235 1 87.88 166 GLN B N 1
ATOM 6594 C CA . GLN B 1 166 ? 6.5 24.516 1.228 1 87.88 166 GLN B CA 1
ATOM 6595 C C . GLN B 1 166 ? 6.156 23.484 2.295 1 87.88 166 GLN B C 1
ATOM 6597 O O . GLN B 1 166 ? 5.391 23.766 3.219 1 87.88 166 GLN B O 1
ATOM 6602 N N . TYR B 1 167 ? 6.73 22.422 2.355 1 85.38 167 TYR B N 1
ATOM 6603 C CA . TYR B 1 167 ? 6.27 21.312 3.182 1 85.38 167 TYR B CA 1
ATOM 6604 C C . TYR B 1 167 ? 6.508 21.594 4.66 1 85.38 167 TYR B C 1
ATOM 6606 O O . TYR B 1 167 ? 5.801 21.062 5.52 1 85.38 167 TYR B O 1
ATOM 6614 N N . CYS B 1 168 ? 7.5 22.391 4.93 1 86.62 168 CYS B N 1
ATOM 6615 C CA . CYS B 1 168 ? 7.766 22.719 6.328 1 86.62 168 CYS B CA 1
ATOM 6616 C C . CYS B 1 168 ? 6.945 23.922 6.781 1 86.62 168 CYS B C 1
ATOM 6618 O O . CYS B 1 168 ? 7.148 24.438 7.879 1 86.62 168 CYS B O 1
ATOM 6620 N N . GLY B 1 169 ? 6.129 24.422 5.945 1 84.75 169 GLY B N 1
ATOM 6621 C CA . GLY B 1 169 ? 5.23 25.5 6.305 1 84.75 169 GLY B CA 1
ATOM 6622 C C . GLY B 1 169 ? 5.918 26.859 6.359 1 84.75 169 GLY B C 1
ATOM 6623 O O . GLY B 1 169 ? 7.082 26.984 5.98 1 84.75 169 GLY B O 1
ATOM 6624 N N . LEU B 1 170 ? 5.16 27.812 6.922 1 88 170 LEU B N 1
ATOM 6625 C CA . LEU B 1 170 ? 5.656 29.172 7.004 1 88 170 LEU B CA 1
ATOM 6626 C C . LEU B 1 170 ? 6.82 29.281 7.984 1 88 170 LEU B C 1
ATOM 6628 O O . LEU B 1 170 ? 6.75 28.75 9.094 1 88 170 LEU B O 1
ATOM 6632 N N . ASN B 1 171 ? 7.867 29.812 7.512 1 87.12 171 ASN B N 1
ATOM 6633 C CA . ASN B 1 171 ? 9.07 30.031 8.305 1 87.12 171 ASN B CA 1
ATOM 6634 C C . ASN B 1 171 ? 9.727 28.719 8.719 1 87.12 171 ASN B C 1
ATOM 6636 O O . ASN B 1 171 ? 10.555 28.688 9.625 1 87.12 171 ASN B O 1
ATOM 6640 N N . GLY B 1 172 ? 9.211 27.594 8.164 1 85.69 172 GLY B N 1
ATOM 6641 C CA . GLY B 1 172 ? 9.758 26.297 8.508 1 85.69 172 GLY B CA 1
ATOM 6642 C C . GLY B 1 172 ? 9.297 25.781 9.867 1 85.69 172 GLY B C 1
ATOM 6643 O O . GLY B 1 172 ? 9.914 24.891 10.445 1 85.69 172 GLY B O 1
ATOM 6644 N N . GLU B 1 173 ? 8.297 26.25 10.344 1 78.56 173 GLU B N 1
ATOM 6645 C CA . GLU B 1 173 ? 7.883 26.016 11.719 1 78.56 173 GLU B CA 1
ATOM 6646 C C . GLU B 1 173 ? 7.23 24.641 11.875 1 78.56 173 GLU B C 1
ATOM 6648 O O . GLU B 1 173 ? 7.09 24.141 12.992 1 78.56 173 GLU B O 1
ATOM 6653 N N . GLU B 1 174 ? 6.914 24.094 10.789 1 76.62 174 GLU B N 1
ATOM 6654 C CA . GLU B 1 174 ? 6.242 22.797 10.867 1 76.62 174 GLU B CA 1
ATOM 6655 C C . GLU B 1 174 ? 7.246 21.656 10.852 1 76.62 174 GLU B C 1
ATOM 6657 O O . GLU B 1 174 ? 6.863 20.484 10.977 1 76.62 174 GLU B O 1
ATOM 6662 N N . CYS B 1 175 ? 8.438 21.984 10.75 1 80.75 175 CYS B N 1
ATOM 6663 C CA . CYS B 1 175 ? 9.461 20.953 10.773 1 80.75 175 CYS B CA 1
ATOM 6664 C C . CYS B 1 175 ? 10.156 20.906 12.133 1 80.75 175 CYS B C 1
ATOM 6666 O O . CYS B 1 175 ? 10.172 21.891 12.859 1 80.75 175 CYS B O 1
ATOM 6668 N N . GLY B 1 176 ? 10.734 19.766 12.539 1 76.56 176 GLY B N 1
ATOM 6669 C CA . GLY B 1 176 ? 11.281 19.484 13.852 1 76.56 176 GLY B CA 1
ATOM 6670 C C . GLY B 1 176 ? 12.539 20.281 14.156 1 76.56 176 GLY B C 1
ATOM 6671 O O . GLY B 1 176 ? 12.844 20.547 15.32 1 76.56 176 GLY B O 1
ATOM 6672 N N . ALA B 1 177 ? 13.234 20.688 13.203 1 73.19 177 ALA B N 1
ATOM 6673 C CA . ALA B 1 177 ? 14.477 21.438 13.391 1 73.19 177 ALA B CA 1
ATOM 6674 C C . ALA B 1 177 ? 14.227 22.734 14.156 1 73.19 177 ALA B C 1
ATOM 6676 O O . ALA B 1 177 ? 15.148 23.297 14.75 1 73.19 177 ALA B O 1
ATOM 6677 N N . SER B 1 178 ? 13.039 23.188 14.109 1 72 178 SER B N 1
ATOM 6678 C CA . SER B 1 178 ? 12.695 24.438 14.766 1 72 178 SER B CA 1
ATOM 6679 C C . SER B 1 178 ? 12.586 24.25 16.281 1 72 178 SER B C 1
ATOM 6681 O O . SER B 1 178 ? 12.703 25.219 17.031 1 72 178 SER B O 1
ATOM 6683 N N . GLU B 1 179 ? 12.461 23.047 16.641 1 71.44 179 GLU B N 1
ATOM 6684 C CA . GLU B 1 179 ? 12.172 22.828 18.047 1 71.44 179 GLU B CA 1
ATOM 6685 C C . GLU B 1 179 ? 13.188 21.891 18.688 1 71.44 179 GLU B C 1
ATOM 6687 O O . GLU B 1 179 ? 13.477 21.984 19.875 1 71.44 179 GLU B O 1
ATOM 6692 N N . LEU B 1 180 ? 13.758 21.078 17.922 1 75.94 180 LEU B N 1
ATOM 6693 C CA . LEU B 1 180 ? 14.648 20.047 18.453 1 75.94 180 LEU B CA 1
ATOM 6694 C C . LEU B 1 180 ? 15.977 20.656 18.875 1 75.94 180 LEU B C 1
ATOM 6696 O O . LEU B 1 180 ? 16.5 21.547 18.219 1 75.94 180 LEU B O 1
ATOM 6700 N N . LYS B 1 181 ? 16.375 20.156 20.016 1 78.81 181 LYS B N 1
ATOM 6701 C CA . LYS B 1 181 ? 17.719 20.531 20.453 1 78.81 181 LYS B CA 1
ATOM 6702 C C . LYS B 1 181 ? 18.766 19.516 20 1 78.81 181 LYS B C 1
ATOM 6704 O O . LYS B 1 181 ? 19.859 19.875 19.594 1 78.81 181 LYS B O 1
ATOM 6709 N N . GLU B 1 182 ? 18.328 18.312 20.109 1 88.88 182 GLU B N 1
ATOM 6710 C CA . GLU B 1 182 ? 19.188 17.203 19.672 1 88.88 182 GLU B CA 1
ATOM 6711 C C . GLU B 1 182 ? 18.359 16.062 19.078 1 88.88 182 GLU B C 1
ATOM 6713 O O . GLU B 1 182 ? 17.141 16.016 19.25 1 88.88 182 GLU B O 1
ATOM 6718 N N . PHE B 1 183 ? 19.016 15.227 18.375 1 89.62 183 PHE B N 1
ATOM 6719 C CA . PHE B 1 183 ? 18.344 14.109 17.734 1 89.62 183 PHE B CA 1
ATOM 6720 C C . PHE B 1 183 ? 19.266 12.914 17.609 1 89.62 183 PHE B C 1
ATOM 6722 O O . PHE B 1 183 ? 20.359 13.016 17.031 1 89.62 183 PHE B O 1
ATOM 6729 N N . PHE B 1 184 ? 18.891 11.789 18.281 1 91 184 PHE B N 1
ATOM 6730 C CA . PHE B 1 184 ? 19.625 10.531 18.188 1 91 184 PHE B CA 1
ATOM 6731 C C . PHE B 1 184 ? 19.094 9.664 17.062 1 91 184 PHE B C 1
ATOM 6733 O O . PHE B 1 184 ? 17.891 9.625 16.812 1 91 184 PHE B O 1
ATOM 6740 N N . PHE B 1 185 ? 20 8.961 16.406 1 91.44 185 PHE B N 1
ATOM 6741 C CA . PHE B 1 185 ? 19.531 8.195 15.25 1 91.44 185 PHE B CA 1
ATOM 6742 C C . PHE B 1 185 ? 20.469 7.039 14.945 1 91.44 185 PHE B C 1
ATOM 6744 O O . PHE B 1 185 ? 21.594 7 15.445 1 91.44 185 PHE B O 1
ATOM 6751 N N . LYS B 1 186 ? 19.984 6.09 14.227 1 93.12 186 LYS B N 1
ATOM 6752 C CA . LYS B 1 186 ? 20.766 5.039 13.578 1 93.12 186 LYS B CA 1
ATOM 6753 C C . LYS B 1 186 ? 20.641 5.129 12.062 1 93.12 186 LYS B C 1
ATOM 6755 O O . LYS B 1 186 ? 19.547 5.266 11.523 1 93.12 186 LYS B O 1
ATOM 6760 N N . CYS B 1 187 ? 21.75 5.125 11.375 1 94 187 CYS B N 1
ATOM 6761 C CA . CYS B 1 187 ? 21.781 5.098 9.914 1 94 187 CYS B CA 1
ATOM 6762 C C . CYS B 1 187 ? 22.125 3.707 9.398 1 94 187 CYS B C 1
ATOM 6764 O O . CYS B 1 187 ? 23.016 3.047 9.945 1 94 187 CYS B O 1
ATOM 6766 N N . PRO B 1 188 ? 21.422 3.305 8.391 1 93.62 188 PRO B N 1
ATOM 6767 C CA . PRO B 1 188 ? 21.781 2.027 7.77 1 93.62 188 PRO B CA 1
ATOM 6768 C C . PRO B 1 188 ? 23.031 2.121 6.906 1 93.62 188 PRO B C 1
ATOM 6770 O O . PRO B 1 188 ? 23.594 3.209 6.746 1 93.62 188 PRO B O 1
ATOM 6773 N N . ALA B 1 189 ? 23.438 0.975 6.453 1 94.06 189 ALA B N 1
ATOM 6774 C CA . ALA B 1 189 ? 24.594 0.913 5.543 1 94.06 189 ALA B CA 1
ATOM 6775 C C . ALA B 1 189 ? 24.203 1.398 4.148 1 94.06 189 ALA B C 1
ATOM 6777 O O . ALA B 1 189 ? 23.016 1.487 3.818 1 94.06 189 ALA B O 1
ATOM 6778 N N . SER B 1 190 ? 25.156 1.829 3.359 1 91.44 190 SER B N 1
ATOM 6779 C CA . SER B 1 190 ? 25.078 2.113 1.931 1 91.44 190 SER B CA 1
ATOM 6780 C C . SER B 1 190 ? 24.344 3.428 1.669 1 91.44 190 SER B C 1
ATOM 6782 O O . SER B 1 190 ? 23.672 3.57 0.655 1 91.44 190 SER B O 1
ATOM 6784 N N . CYS B 1 191 ? 24.438 4.344 2.559 1 92 191 CYS B N 1
ATOM 6785 C CA . CYS B 1 191 ? 23.734 5.617 2.402 1 92 191 CYS B CA 1
ATOM 6786 C C . CYS B 1 191 ? 24.516 6.555 1.486 1 92 191 CYS B C 1
ATOM 6788 O O . CYS B 1 191 ? 24 7.598 1.077 1 92 191 CYS B O 1
ATOM 6790 N N . LYS B 1 192 ? 25.719 6.223 1.159 1 88.12 192 LYS B N 1
ATOM 6791 C CA . LYS B 1 192 ? 26.453 7.02 0.187 1 88.12 192 LYS B CA 1
ATOM 6792 C C . LYS B 1 192 ? 25.734 7.062 -1.155 1 88.12 192 LYS B C 1
ATOM 6794 O O . LYS B 1 192 ? 25.594 8.125 -1.759 1 88.12 192 LYS B O 1
ATOM 6799 N N . GLU B 1 193 ? 25.25 5.938 -1.552 1 82.31 193 GLU B N 1
ATOM 6800 C CA . GLU B 1 193 ? 24.594 5.828 -2.852 1 82.31 193 GLU B CA 1
ATOM 6801 C C . GLU B 1 193 ? 23.078 5.992 -2.721 1 82.31 193 GLU B C 1
ATOM 6803 O O . GLU B 1 193 ? 22.422 6.473 -3.645 1 82.31 193 GLU B O 1
ATOM 6808 N N . ASP B 1 194 ? 22.562 5.738 -1.582 1 87.31 194 ASP B N 1
ATOM 6809 C CA . ASP B 1 194 ? 21.125 5.691 -1.416 1 87.31 194 ASP B CA 1
ATOM 6810 C C . ASP B 1 194 ? 20.578 7.051 -0.979 1 87.31 194 ASP B C 1
ATOM 6812 O O . ASP B 1 194 ? 19.359 7.223 -0.851 1 87.31 194 ASP B O 1
ATOM 6816 N N . SER B 1 195 ? 21.422 8.023 -0.803 1 90.88 195 SER B N 1
ATOM 6817 C CA . SER B 1 195 ? 20.984 9.336 -0.338 1 90.88 195 SER B CA 1
ATOM 6818 C C . SER B 1 195 ? 20.875 10.32 -1.497 1 90.88 195 SER B C 1
ATOM 6820 O O . SER B 1 195 ? 21.125 11.516 -1.332 1 90.88 195 SER B O 1
ATOM 6822 N N . TYR B 1 196 ? 20.531 9.867 -2.637 1 88.62 196 TYR B N 1
ATOM 6823 C CA . TYR B 1 196 ? 20.375 10.703 -3.822 1 88.62 196 TYR B CA 1
ATOM 6824 C C . TYR B 1 196 ? 19.016 11.367 -3.855 1 88.62 196 TYR B C 1
ATOM 6826 O O . TYR B 1 196 ? 18.031 10.797 -3.379 1 88.62 196 TYR B O 1
ATOM 6834 N N . THR B 1 197 ? 18.984 12.594 -4.391 1 89.69 197 THR B N 1
ATOM 6835 C CA . THR B 1 197 ? 17.719 13.18 -4.801 1 89.69 197 THR B CA 1
ATOM 6836 C C . THR B 1 197 ? 17.297 12.656 -6.176 1 89.69 197 THR B C 1
ATOM 6838 O O . THR B 1 197 ? 18.078 12.703 -7.125 1 89.69 197 THR B O 1
ATOM 6841 N N . TRP B 1 198 ? 16.125 12.188 -6.27 1 85.19 198 TRP B N 1
ATOM 6842 C CA . TRP B 1 198 ? 15.68 11.562 -7.508 1 85.19 198 TRP B CA 1
ATOM 6843 C C . TRP B 1 198 ? 14.75 12.492 -8.281 1 85.19 198 TRP B C 1
ATOM 6845 O O . TRP B 1 198 ? 14.266 12.148 -9.359 1 85.19 198 TRP B O 1
ATOM 6855 N N . SER B 1 199 ? 14.398 13.625 -7.734 1 86.44 199 SER B N 1
ATOM 6856 C CA . SER B 1 199 ? 13.68 14.719 -8.383 1 86.44 199 SER B CA 1
ATOM 6857 C C . SER B 1 199 ? 14.391 16.047 -8.18 1 86.44 199 SER B C 1
ATOM 6859 O O . SER B 1 199 ? 15.18 16.188 -7.238 1 86.44 199 SER B O 1
ATOM 6861 N N . ASP B 1 200 ? 14.07 16.891 -9.078 1 88.88 200 ASP B N 1
ATOM 6862 C CA . ASP B 1 200 ? 14.703 18.203 -8.969 1 88.88 200 ASP B CA 1
ATOM 6863 C C . ASP B 1 200 ? 14.367 18.859 -7.629 1 88.88 200 ASP B C 1
ATOM 6865 O O . ASP B 1 200 ? 13.195 19.047 -7.301 1 88.88 200 ASP B O 1
ATOM 6869 N N . THR B 1 201 ? 15.445 19.188 -6.906 1 92.69 201 THR B N 1
ATOM 6870 C CA . THR B 1 201 ? 15.312 19.844 -5.609 1 92.69 201 THR B CA 1
ATOM 6871 C C . THR B 1 201 ? 16.141 21.125 -5.562 1 92.69 201 THR B C 1
ATOM 6873 O O . THR B 1 201 ? 17.375 21.078 -5.656 1 92.69 201 THR B O 1
ATOM 6876 N N . ALA B 1 202 ? 15.484 22.141 -5.348 1 94.5 202 ALA B N 1
ATOM 6877 C CA . ALA B 1 202 ? 16.141 23.453 -5.41 1 94.5 202 ALA B CA 1
ATOM 6878 C C . ALA B 1 202 ? 16.984 23.703 -4.16 1 94.5 202 ALA B C 1
ATOM 6880 O O . ALA B 1 202 ? 16.547 23.406 -3.045 1 94.5 202 ALA B O 1
ATOM 6881 N N . VAL B 1 203 ? 18.156 24.188 -4.336 1 96 203 VAL B N 1
ATOM 6882 C CA . VAL B 1 203 ? 19.062 24.734 -3.328 1 96 203 VAL B CA 1
ATOM 6883 C C . VAL B 1 203 ? 19.547 26.109 -3.762 1 96 203 VAL B C 1
ATOM 6885 O O . VAL B 1 203 ? 20.625 26.234 -4.348 1 96 203 VAL B O 1
ATOM 6888 N N . GLY B 1 204 ? 18.75 27.078 -3.346 1 94.31 204 GLY B N 1
ATOM 6889 C CA . GLY B 1 204 ? 19.016 28.391 -3.904 1 94.31 204 GLY B CA 1
ATOM 6890 C C . GLY B 1 204 ? 18.875 28.438 -5.414 1 94.31 204 GLY B C 1
ATOM 6891 O O . GLY B 1 204 ? 17.828 28.094 -5.961 1 94.31 204 GLY B O 1
ATOM 6892 N N . PRO B 1 205 ? 19.938 28.812 -6.043 1 93 205 PRO B N 1
ATOM 6893 C CA . PRO B 1 205 ? 19.875 28.938 -7.504 1 93 205 PRO B CA 1
ATOM 6894 C C . PRO B 1 205 ? 20.203 27.625 -8.219 1 93 205 PRO B C 1
ATOM 6896 O O . PRO B 1 205 ? 20.047 27.531 -9.445 1 93 205 PRO B O 1
ATOM 6899 N N . ILE B 1 206 ? 20.609 26.688 -7.527 1 91.56 206 ILE B N 1
ATOM 6900 C CA . ILE B 1 206 ? 21 25.422 -8.164 1 91.56 206 ILE B CA 1
ATOM 6901 C C . ILE B 1 206 ? 19.969 24.344 -7.832 1 91.56 206 ILE B C 1
ATOM 6903 O O . ILE B 1 206 ? 19.172 24.5 -6.91 1 91.56 206 ILE B O 1
ATOM 6907 N N . ASN B 1 207 ? 19.984 23.312 -8.68 1 90.75 207 ASN B N 1
ATOM 6908 C CA . ASN B 1 207 ? 19.125 22.172 -8.453 1 90.75 207 ASN B CA 1
ATOM 6909 C C . ASN B 1 207 ? 19.922 20.906 -8.164 1 90.75 207 ASN B C 1
ATOM 6911 O O . ASN B 1 207 ? 20.906 20.625 -8.852 1 90.75 207 ASN B O 1
ATOM 6915 N N . SER B 1 208 ? 19.578 20.297 -7.105 1 91.75 208 SER B N 1
ATOM 6916 C CA . SER B 1 208 ? 20.172 19.016 -6.77 1 91.75 208 SER B CA 1
ATOM 6917 C C . SER B 1 208 ? 19.391 17.859 -7.383 1 91.75 208 SER B C 1
ATOM 6919 O O . SER B 1 208 ? 18.188 17.719 -7.141 1 91.75 208 SER B O 1
ATOM 6921 N N . ILE B 1 209 ? 20 17.016 -8.211 1 89.5 209 ILE B N 1
ATOM 6922 C CA . ILE B 1 209 ? 19.375 15.828 -8.789 1 89.5 209 ILE B CA 1
ATOM 6923 C C . ILE B 1 209 ? 20.422 14.758 -9.047 1 89.5 209 ILE B C 1
ATOM 6925 O O . ILE B 1 209 ? 21.547 15.055 -9.477 1 89.5 209 ILE B O 1
ATOM 6929 N N . TYR B 1 210 ? 20.156 13.508 -8.727 1 86.5 210 TYR B N 1
ATOM 6930 C CA . TYR B 1 210 ? 21 12.336 -8.938 1 86.5 210 TYR B CA 1
ATOM 6931 C C . TYR B 1 210 ? 22.328 12.5 -8.219 1 86.5 210 TYR B C 1
ATOM 6933 O O . TYR B 1 210 ? 23.391 12.234 -8.805 1 86.5 210 TYR B O 1
ATOM 6941 N N . ARG B 1 211 ? 22.266 13.031 -7.066 1 88.81 211 ARG B N 1
ATOM 6942 C CA . ARG B 1 211 ? 23.406 13.195 -6.172 1 88.81 211 ARG B CA 1
ATOM 6943 C C . ARG B 1 211 ? 22.969 13.211 -4.715 1 88.81 211 ARG B C 1
ATOM 6945 O O . ARG B 1 211 ? 21.797 13.453 -4.418 1 88.81 211 ARG B O 1
ATOM 6952 N N . PRO B 1 212 ? 23.969 12.977 -3.799 1 92.19 212 PRO B N 1
ATOM 6953 C CA . PRO B 1 212 ? 23.594 13.047 -2.385 1 92.19 212 PRO B CA 1
ATOM 6954 C C . PRO B 1 212 ? 23.109 14.445 -1.971 1 92.19 212 PRO B C 1
ATOM 6956 O O . PRO B 1 212 ? 23.672 15.445 -2.428 1 92.19 212 PRO B O 1
ATOM 6959 N N . TYR B 1 213 ? 22.156 14.516 -1.158 1 95.31 213 TYR B N 1
ATOM 6960 C CA . TYR B 1 213 ? 21.594 15.789 -0.712 1 95.31 213 TYR B CA 1
ATOM 6961 C C . TYR B 1 213 ? 22.234 16.234 0.601 1 95.31 213 TYR B C 1
ATOM 6963 O O . TYR B 1 213 ? 21.656 16.031 1.675 1 95.31 213 TYR B O 1
ATOM 6971 N N . VAL B 1 214 ? 23.359 16.812 0.487 1 96.44 214 V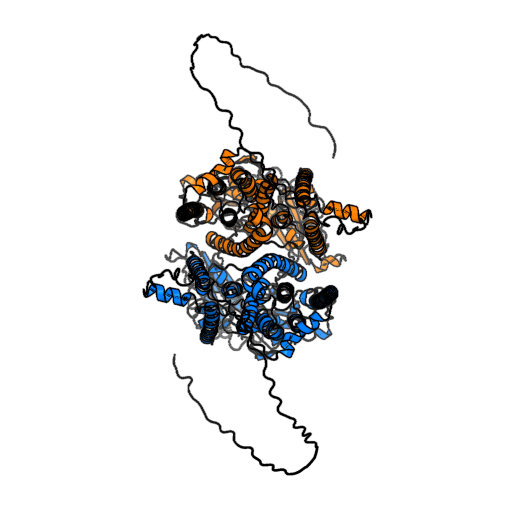AL B N 1
ATOM 6972 C CA . VAL B 1 214 ? 24.172 17.312 1.594 1 96.44 214 VAL B CA 1
ATOM 6973 C C . VAL B 1 214 ? 24.578 18.766 1.32 1 96.44 214 VAL B C 1
ATOM 6975 O O . VAL B 1 214 ? 25.203 19.062 0.306 1 96.44 214 VAL B O 1
ATOM 6978 N N . ILE B 1 215 ? 24.141 19.594 2.166 1 96.94 215 ILE B N 1
ATOM 6979 C CA . ILE B 1 215 ? 24.453 21.016 2.025 1 96.94 215 ILE B CA 1
ATOM 6980 C C . ILE B 1 215 ? 25.297 21.469 3.213 1 96.94 215 ILE B C 1
ATOM 6982 O O . ILE B 1 215 ? 24.859 21.375 4.363 1 96.94 215 ILE B O 1
ATOM 6986 N N . GLY B 1 216 ? 26.406 22 2.877 1 95.25 216 GLY B N 1
ATOM 6987 C CA . GLY B 1 216 ? 27.297 22.469 3.93 1 95.25 216 GLY B CA 1
ATOM 6988 C C . GLY B 1 216 ? 28.531 21.609 4.102 1 95.25 216 GLY B C 1
ATOM 6989 O O . GLY B 1 216 ? 28.875 20.812 3.223 1 95.25 216 GLY B O 1
ATOM 6990 N N . GLY B 1 217 ? 29.219 21.844 5.242 1 92.62 217 GLY B N 1
ATOM 6991 C CA . GLY B 1 217 ? 30.484 21.188 5.551 1 92.62 217 GLY B CA 1
ATOM 6992 C C . GLY B 1 217 ? 31.125 21.688 6.836 1 92.62 217 GLY B C 1
ATOM 6993 O O . GLY B 1 217 ? 30.562 22.562 7.504 1 92.62 217 GLY B O 1
ATOM 6994 N N . ASN B 1 218 ? 32.219 21.062 7.148 1 90.88 218 ASN B N 1
ATOM 6995 C CA . ASN B 1 218 ? 32.906 21.438 8.383 1 90.88 218 ASN B CA 1
ATOM 6996 C C . ASN B 1 218 ? 31.984 21.312 9.594 1 90.88 218 ASN B C 1
ATOM 6998 O O . ASN B 1 218 ? 31.844 22.266 10.367 1 90.88 218 ASN B O 1
ATOM 7002 N N . ASN B 1 219 ? 31.234 20.312 9.609 1 94 219 ASN B N 1
ATOM 7003 C CA . ASN B 1 219 ? 30.328 19.891 10.672 1 94 219 ASN B CA 1
ATOM 7004 C C . ASN B 1 219 ? 29.188 20.891 10.859 1 94 219 ASN B C 1
ATOM 7006 O O . ASN B 1 219 ? 28.719 21.094 11.977 1 94 219 ASN B O 1
ATOM 7010 N N . THR B 1 220 ? 28.859 21.625 9.883 1 94.69 220 THR B N 1
ATOM 7011 C CA . THR B 1 220 ? 27.672 22.484 9.844 1 94.69 220 THR B CA 1
ATOM 7012 C C . THR B 1 220 ? 26.844 22.203 8.586 1 94.69 220 THR B C 1
ATOM 7014 O O . THR B 1 220 ? 27.25 22.531 7.477 1 94.69 220 THR B O 1
ATOM 7017 N N . TYR B 1 221 ? 25.797 21.641 8.852 1 96.31 221 TYR B N 1
ATOM 7018 C CA . TYR B 1 221 ? 24.969 21.219 7.73 1 96.31 221 TYR B CA 1
ATOM 7019 C C . TYR B 1 221 ? 23.594 21.875 7.793 1 96.31 221 TYR B C 1
ATOM 7021 O O . TYR B 1 221 ? 23.047 22.094 8.875 1 96.31 221 TYR B O 1
ATOM 7029 N N . ARG B 1 222 ? 23.094 22.25 6.617 1 96 222 ARG B N 1
ATOM 7030 C CA . ARG B 1 222 ? 21.75 22.797 6.539 1 96 222 ARG B CA 1
ATOM 7031 C C . ARG B 1 222 ? 20.719 21.766 7.035 1 96 222 ARG B C 1
ATOM 7033 O O . ARG B 1 222 ? 20.922 20.562 6.867 1 96 222 ARG B O 1
ATOM 7040 N N . ALA B 1 223 ? 19.672 22.156 7.582 1 94.44 223 ALA B N 1
ATOM 7041 C CA . ALA B 1 223 ? 18.766 21.297 8.328 1 94.44 223 ALA B CA 1
ATOM 7042 C C . ALA B 1 223 ? 18.062 20.297 7.398 1 94.44 223 ALA B C 1
ATOM 7044 O O . ALA B 1 223 ? 17.609 19.234 7.836 1 94.44 223 ALA B O 1
ATOM 7045 N N . ASP B 1 224 ? 17.922 20.609 6.164 1 94.5 224 ASP B N 1
ATOM 7046 C CA . ASP B 1 224 ? 17.219 19.703 5.246 1 94.5 224 ASP B CA 1
ATOM 7047 C C . ASP B 1 224 ? 18.188 18.734 4.59 1 94.5 224 ASP B C 1
ATOM 7049 O O . ASP B 1 224 ? 17.781 17.938 3.736 1 94.5 224 ASP B O 1
ATOM 7053 N N . SER B 1 225 ? 19.469 18.828 4.984 1 96 225 SER B N 1
ATOM 7054 C CA . SER B 1 225 ? 20.422 17.828 4.5 1 96 225 SER B CA 1
ATOM 7055 C C . SER B 1 225 ? 20.062 16.438 4.988 1 96 225 SER B C 1
ATOM 7057 O O . SER B 1 225 ? 19.594 16.266 6.121 1 96 225 SER B O 1
ATOM 7059 N N . PHE B 1 226 ? 20.297 15.477 4.125 1 95.62 226 PHE B N 1
ATOM 7060 C CA . PHE B 1 226 ? 20.078 14.102 4.566 1 95.62 226 PHE B CA 1
ATOM 7061 C C . PHE B 1 226 ? 21.094 13.711 5.633 1 95.62 226 PHE B C 1
ATOM 7063 O O . PHE B 1 226 ? 22.297 13.719 5.387 1 95.62 226 PHE B O 1
ATOM 7070 N N . ILE B 1 227 ? 20.609 13.305 6.695 1 95.31 227 ILE B N 1
ATOM 7071 C CA . ILE B 1 227 ? 21.406 13.156 7.906 1 95.31 227 ILE B CA 1
ATOM 7072 C C . ILE B 1 227 ? 22.469 12.086 7.691 1 95.31 227 ILE B C 1
ATOM 7074 O O . ILE B 1 227 ? 23.641 12.289 8.008 1 95.31 227 ILE B O 1
ATOM 7078 N N . CYS B 1 228 ? 22.078 10.93 7.203 1 95.38 228 CYS B N 1
ATOM 7079 C CA . CYS B 1 228 ? 23.016 9.812 7.078 1 95.38 228 CYS B CA 1
ATOM 7080 C C . CYS B 1 228 ? 24.125 10.133 6.082 1 95.38 228 CYS B C 1
ATOM 7082 O O . CYS B 1 228 ? 25.297 9.836 6.332 1 95.38 228 CYS B O 1
ATOM 7084 N N . ALA B 1 229 ? 23.812 10.727 5.016 1 95.81 229 ALA B N 1
ATOM 7085 C CA . ALA B 1 229 ? 24.828 11.141 4.047 1 95.81 229 ALA B CA 1
ATOM 7086 C C . ALA B 1 229 ? 25.719 12.234 4.625 1 95.81 229 ALA B C 1
ATOM 7088 O O . ALA B 1 229 ? 26.922 12.258 4.371 1 95.81 229 ALA B O 1
ATOM 7089 N N . ALA B 1 230 ? 25.109 13.156 5.301 1 96.38 230 ALA B N 1
ATOM 7090 C CA . ALA B 1 230 ? 25.875 14.227 5.934 1 96.38 230 ALA B CA 1
ATOM 7091 C C . ALA B 1 230 ? 26.875 13.664 6.949 1 96.38 230 ALA B C 1
ATOM 7093 O O . ALA B 1 230 ? 27.984 14.172 7.078 1 96.38 230 ALA B O 1
ATOM 7094 N N . GLY B 1 231 ? 26.406 12.68 7.676 1 96.38 231 GLY B N 1
ATOM 7095 C CA . GLY B 1 231 ? 27.312 12.023 8.609 1 96.38 231 GLY B CA 1
ATOM 7096 C C . GLY B 1 231 ? 28.516 11.398 7.93 1 96.38 231 GLY B C 1
ATOM 7097 O O . GLY B 1 231 ? 29.641 11.539 8.398 1 96.38 231 GLY B O 1
ATOM 7098 N N . LEU B 1 232 ? 28.266 10.711 6.906 1 95.5 232 LEU B N 1
ATOM 7099 C CA . LEU B 1 232 ? 29.344 10.117 6.133 1 95.5 232 LEU B CA 1
ATOM 7100 C C . LEU B 1 232 ? 30.266 11.195 5.574 1 95.5 232 LEU B C 1
ATOM 7102 O O . LEU B 1 232 ? 31.5 11.039 5.586 1 95.5 232 LEU B O 1
ATOM 7106 N N . HIS B 1 233 ? 29.703 12.242 5.105 1 95.31 233 HIS B N 1
ATOM 7107 C CA . HIS B 1 233 ? 30.469 13.375 4.598 1 95.31 233 HIS B CA 1
ATOM 7108 C C . HIS B 1 233 ? 31.359 13.977 5.688 1 95.31 233 HIS B C 1
ATOM 7110 O O . HIS B 1 233 ? 32.5 14.359 5.426 1 95.31 233 HIS B O 1
ATOM 7116 N N . HIS B 1 234 ? 30.797 14.133 6.82 1 94.56 234 HIS B N 1
ATOM 7117 C CA . HIS B 1 234 ? 31.516 14.688 7.965 1 94.56 234 HIS B CA 1
ATOM 7118 C C . HIS B 1 234 ? 32.688 13.797 8.359 1 94.56 234 HIS B C 1
ATOM 7120 O O . HIS B 1 234 ? 33.625 14.25 9 1 94.56 234 HIS B O 1
ATOM 7126 N N . GLY B 1 235 ? 32.562 12.484 7.992 1 92.62 235 GLY B N 1
ATOM 7127 C CA . GLY B 1 235 ? 33.688 11.594 8.25 1 92.62 235 GLY B CA 1
ATOM 7128 C C . GLY B 1 235 ? 33.344 10.453 9.188 1 92.62 235 GLY B C 1
ATOM 7129 O O . GLY B 1 235 ? 34.219 9.695 9.594 1 92.62 235 GLY B O 1
ATOM 7130 N N . ILE B 1 236 ? 32.156 10.422 9.547 1 92.06 236 ILE B N 1
ATOM 7131 C CA . ILE B 1 236 ? 31.75 9.297 10.383 1 92.06 236 ILE B CA 1
ATOM 7132 C C . ILE B 1 236 ? 31.875 7.996 9.586 1 92.06 236 ILE B C 1
ATOM 7134 O O . ILE B 1 236 ? 31.391 7.906 8.453 1 92.06 236 ILE B O 1
ATOM 7138 N N . SER B 1 237 ? 32.531 7.051 10.164 1 85.75 237 SER B N 1
ATOM 7139 C CA . SER B 1 237 ? 32.688 5.762 9.5 1 85.75 237 SER B CA 1
ATOM 7140 C C . SER B 1 237 ? 31.438 4.91 9.617 1 85.75 237 SER B C 1
ATOM 7142 O O . SER B 1 237 ? 30.781 4.902 10.664 1 85.75 237 SER B O 1
ATOM 7144 N N . GLY B 1 238 ? 30.984 4.371 8.5 1 89.62 238 GLY B N 1
ATOM 7145 C CA . GLY B 1 238 ? 29.859 3.477 8.664 1 89.62 238 GLY B CA 1
ATOM 7146 C C . GLY B 1 238 ? 29.062 3.266 7.387 1 89.62 238 GLY B C 1
ATOM 7147 O O . GLY B 1 238 ? 27.875 2.963 7.43 1 89.62 238 GLY B O 1
ATOM 7148 N N . ASP B 1 239 ? 29.656 3.486 6.242 1 90.19 239 ASP B N 1
ATOM 7149 C CA . ASP B 1 239 ? 28.906 3.273 5.012 1 90.19 239 ASP B CA 1
ATOM 7150 C C . ASP B 1 239 ? 28.625 1.789 4.797 1 90.19 239 ASP B C 1
ATOM 7152 O O . ASP B 1 239 ? 27.609 1.432 4.184 1 90.19 239 ASP B O 1
ATOM 7156 N N . ARG B 1 240 ? 29.453 0.952 5.336 1 91.12 240 ARG B N 1
ATOM 7157 C CA . ARG B 1 240 ? 29.281 -0.479 5.121 1 91.12 240 ARG B CA 1
ATOM 7158 C C . ARG B 1 240 ? 28.594 -1.129 6.32 1 91.12 240 ARG B C 1
ATOM 7160 O O . ARG B 1 240 ? 28.031 -2.223 6.203 1 91.12 240 ARG B O 1
ATOM 7167 N N . THR B 1 241 ? 28.641 -0.49 7.453 1 94.31 241 THR B N 1
ATOM 7168 C CA . THR B 1 241 ? 28.141 -1.144 8.656 1 94.31 241 THR B CA 1
ATOM 7169 C C . THR B 1 241 ? 27.078 -0.292 9.328 1 94.31 241 THR B C 1
ATOM 7171 O O . THR B 1 241 ? 26.562 -0.654 10.391 1 94.31 241 THR B O 1
ATOM 7174 N N . GLY B 1 242 ? 26.734 0.759 8.68 1 94.25 242 GLY B N 1
ATOM 7175 C CA . GLY B 1 242 ? 25.844 1.676 9.383 1 94.25 242 GLY B CA 1
ATOM 7176 C C . GLY B 1 242 ? 26.516 2.381 10.547 1 94.25 242 GLY B C 1
ATOM 7177 O O . GLY B 1 242 ? 27.688 2.127 10.844 1 94.25 242 GLY B O 1
ATOM 7178 N N . PHE B 1 243 ? 25.844 3.312 11.156 1 95.25 243 PHE B N 1
ATOM 7179 C CA . PHE B 1 243 ? 26.391 4.008 12.312 1 95.25 243 PHE B CA 1
ATOM 7180 C C . PHE B 1 243 ? 25.281 4.684 13.117 1 95.25 243 PHE B C 1
ATOM 7182 O O . PHE B 1 243 ? 24.172 4.84 12.625 1 95.25 243 PHE B O 1
ATOM 7189 N N . THR B 1 244 ? 25.594 4.922 14.344 1 95.19 244 THR B N 1
ATOM 7190 C CA . THR B 1 244 ? 24.719 5.688 15.234 1 95.19 244 THR B CA 1
ATOM 7191 C C . THR B 1 244 ? 25.359 7.035 15.57 1 95.19 244 THR B C 1
ATOM 7193 O O . THR B 1 244 ? 26.578 7.195 15.492 1 95.19 244 THR B O 1
ATOM 7196 N N . GLY B 1 245 ? 24.484 7.977 15.789 1 95.38 245 GLY B N 1
ATOM 7197 C CA . GLY B 1 245 ? 25 9.297 16.094 1 95.38 245 GLY B CA 1
ATOM 7198 C C . GLY B 1 245 ? 23.969 10.211 16.734 1 95.38 245 GLY B C 1
ATOM 7199 O O . GLY B 1 245 ? 22.875 9.766 17.078 1 95.38 245 GLY B O 1
ATOM 7200 N N . ARG B 1 246 ? 24.484 11.352 16.969 1 95.38 246 ARG B N 1
ATOM 7201 C CA . ARG B 1 246 ? 23.703 12.43 17.547 1 95.38 246 ARG B CA 1
ATOM 7202 C C . ARG B 1 246 ? 23.969 13.75 16.828 1 95.38 246 ARG B C 1
ATOM 7204 O O . ARG B 1 246 ? 25.125 14.102 16.578 1 95.38 246 ARG B O 1
ATOM 7211 N N . ILE B 1 247 ? 22.891 14.383 16.469 1 95.69 247 ILE B N 1
ATOM 7212 C CA . ILE B 1 247 ? 23.047 15.727 15.906 1 95.69 247 ILE B CA 1
ATOM 7213 C C . ILE B 1 247 ? 22.5 16.75 16.891 1 95.69 247 ILE B C 1
ATOM 7215 O O . ILE B 1 247 ? 21.578 16.469 17.656 1 95.69 247 ILE B O 1
ATOM 7219 N N . VAL B 1 248 ? 23.156 17.844 16.875 1 95 248 VAL B N 1
ATOM 7220 C CA . VAL B 1 248 ? 22.75 18.984 17.688 1 95 248 VAL B CA 1
ATOM 7221 C C . VAL B 1 248 ? 22.344 20.156 16.781 1 95 248 VAL B C 1
ATOM 7223 O O . VAL B 1 248 ? 23.078 20.5 15.859 1 95 248 VAL B O 1
ATOM 7226 N N . PHE B 1 249 ? 21.266 20.703 17.062 1 92.75 249 PHE B N 1
ATOM 7227 C CA . PHE B 1 249 ? 20.766 21.812 16.234 1 92.75 249 PHE B CA 1
ATOM 7228 C C . PHE B 1 249 ? 21.406 23.125 16.656 1 92.75 249 PHE B C 1
ATOM 7230 O O . PHE B 1 249 ? 21.562 23.391 17.844 1 92.75 249 PHE B O 1
ATOM 7237 N N . LYS B 1 250 ? 21.984 24.016 15.773 1 88 250 LYS B N 1
ATOM 7238 C CA . LYS B 1 250 ? 22.766 25.219 16.031 1 88 250 LYS B CA 1
ATOM 7239 C C . LYS B 1 250 ? 22.016 26.469 15.578 1 88 250 LYS B C 1
ATOM 7241 O O . LYS B 1 250 ? 22.547 27.578 15.641 1 88 250 LYS B O 1
ATOM 7246 N N . GLY B 1 251 ? 20.688 26.375 15.164 1 87.56 251 GLY B N 1
ATOM 7247 C CA . GLY B 1 251 ? 19.953 27.547 14.727 1 87.56 251 GLY B CA 1
ATOM 7248 C C . GLY B 1 251 ? 20.328 28 13.328 1 87.56 251 GLY B C 1
ATOM 7249 O O . GLY B 1 251 ? 20.828 27.203 12.523 1 87.56 251 GLY B O 1
ATOM 7250 N N . PRO B 1 252 ? 20.25 29.406 13.078 1 90.75 252 PRO B N 1
ATOM 7251 C CA . PRO B 1 252 ? 20.484 29.938 11.727 1 90.75 252 PRO B CA 1
ATOM 7252 C C . PRO B 1 252 ? 21.953 30.016 11.367 1 90.75 252 PRO B C 1
ATOM 7254 O O . PRO B 1 252 ? 22.812 30.188 12.242 1 90.75 252 PRO B O 1
ATOM 7257 N N . HIS B 1 253 ? 22.266 29.828 10.117 1 91 253 HIS B N 1
ATOM 7258 C CA . HIS B 1 253 ? 23.594 29.969 9.539 1 91 253 HIS B CA 1
ATOM 7259 C C . HIS B 1 253 ? 23.531 30.703 8.195 1 91 253 HIS B C 1
ATOM 7261 O O . HIS B 1 253 ? 22.547 30.578 7.461 1 91 253 HIS B O 1
ATOM 7267 N N . ASN B 1 254 ? 24.547 31.453 7.863 1 89.69 254 ASN B N 1
ATOM 7268 C CA . ASN B 1 254 ? 24.438 32.312 6.699 1 89.69 254 ASN B CA 1
ATOM 7269 C C . ASN B 1 254 ? 25.344 31.859 5.562 1 89.69 254 ASN B C 1
ATOM 7271 O O . ASN B 1 254 ? 25.391 32.5 4.508 1 89.69 254 ASN B O 1
ATOM 7275 N N . ASN B 1 255 ? 26.031 30.859 5.82 1 89.5 255 ASN B N 1
ATOM 7276 C CA . ASN B 1 255 ? 26.891 30.344 4.77 1 89.5 255 ASN B CA 1
ATOM 7277 C C . ASN B 1 255 ? 27.219 28.875 4.98 1 89.5 255 ASN B C 1
ATOM 7279 O O . ASN B 1 255 ? 27.781 28.484 6.012 1 89.5 255 ASN B O 1
ATOM 7283 N N . PHE B 1 256 ? 26.875 28.141 3.994 1 92.94 256 PHE B N 1
ATOM 7284 C CA . PHE B 1 256 ? 27.203 26.719 3.955 1 92.94 256 PHE B CA 1
ATOM 7285 C C . PHE B 1 256 ? 28.188 26.422 2.834 1 92.94 256 PHE B C 1
ATOM 7287 O O . PHE B 1 256 ? 27.859 26.562 1.655 1 92.94 256 PHE B O 1
ATOM 7294 N N . LEU B 1 257 ? 29.328 26.031 3.172 1 87.5 257 LEU B N 1
ATOM 7295 C CA . LEU B 1 257 ? 30.391 25.844 2.197 1 87.5 257 LEU B CA 1
ATOM 7296 C C . LEU B 1 257 ? 30.375 24.438 1.61 1 87.5 257 LEU B C 1
ATOM 7298 O O . LEU B 1 257 ? 30.062 23.484 2.314 1 87.5 257 LEU B O 1
ATOM 7302 N N . ASN B 1 258 ? 30.672 24.422 0.337 1 86.25 258 ASN B N 1
ATOM 7303 C CA . ASN B 1 258 ? 30.828 23.125 -0.293 1 86.25 258 ASN B CA 1
ATOM 7304 C C . ASN B 1 258 ? 32.188 22.5 0.025 1 86.25 258 ASN B C 1
ATOM 7306 O O . ASN B 1 258 ? 33.188 23.172 -0.006 1 86.25 258 ASN B O 1
ATOM 7310 N N . THR B 1 259 ? 32.156 21.328 0.389 1 85.25 259 THR B N 1
ATOM 7311 C CA . THR B 1 259 ? 33.406 20.594 0.65 1 85.25 259 THR B CA 1
ATOM 7312 C C . THR B 1 259 ? 33.281 19.156 0.152 1 85.25 259 THR B C 1
ATOM 7314 O O . THR B 1 259 ? 32.188 18.656 -0.075 1 85.25 259 THR B O 1
ATOM 7317 N N . THR B 1 260 ? 34.406 18.719 -0.411 1 82.25 260 THR B N 1
ATOM 7318 C CA . THR B 1 260 ? 34.531 17.281 -0.622 1 82.25 260 THR B CA 1
ATOM 7319 C C . THR B 1 260 ? 35.156 16.609 0.58 1 82.25 260 THR B C 1
ATOM 7321 O O . THR B 1 260 ? 36.281 16.953 0.969 1 82.25 260 THR B O 1
ATOM 7324 N N . ALA B 1 261 ? 34.344 15.953 1.29 1 74.88 261 ALA B N 1
ATOM 7325 C CA . ALA B 1 261 ? 34.906 15.398 2.523 1 74.88 261 ALA B CA 1
ATOM 7326 C C . ALA B 1 261 ? 34.75 13.883 2.559 1 74.88 261 ALA B C 1
ATOM 7328 O O . ALA B 1 261 ? 35.031 13.203 1.568 1 74.88 261 ALA B O 1
ATOM 7329 N N . GLY B 1 262 ? 34.375 13.438 3.703 1 72.62 262 GLY B N 1
ATOM 7330 C CA . GLY B 1 262 ? 34.312 12.023 4.027 1 72.62 262 GLY B CA 1
ATOM 7331 C C . GLY B 1 262 ? 33.5 11.211 3.037 1 72.62 262 GLY B C 1
ATOM 7332 O O . GLY B 1 262 ? 32.5 11.695 2.488 1 72.62 262 GLY B O 1
ATOM 7333 N N . SER B 1 263 ? 33.938 9.969 2.738 1 73.94 263 SER B N 1
ATOM 7334 C CA . SER B 1 263 ? 33.312 8.93 1.938 1 73.94 263 SER B CA 1
ATOM 7335 C C . SER B 1 263 ? 33.156 9.367 0.485 1 73.94 263 SER B C 1
ATOM 7337 O O . SER B 1 263 ? 32.312 8.844 -0.241 1 73.94 263 SER B O 1
ATOM 7339 N N . GLY B 1 264 ? 33.781 10.547 0.145 1 85.56 264 GLY B N 1
ATOM 7340 C CA . GLY B 1 264 ? 33.781 10.977 -1.244 1 85.56 264 GLY B CA 1
ATOM 7341 C C . GLY B 1 264 ? 32.5 11.711 -1.625 1 85.56 264 GLY B C 1
ATOM 7342 O O . GLY B 1 264 ? 32.219 11.906 -2.811 1 85.56 264 GLY B O 1
ATOM 7343 N N . ILE B 1 265 ? 31.75 12.062 -0.671 1 91.44 265 ILE B N 1
ATOM 7344 C CA . ILE B 1 265 ? 30.516 12.805 -0.922 1 91.44 265 ILE B CA 1
ATOM 7345 C C . ILE B 1 265 ? 30.828 14.281 -1.114 1 91.44 265 ILE B C 1
ATOM 7347 O O . ILE B 1 265 ? 31.547 14.883 -0.309 1 91.44 265 ILE B O 1
ATOM 7351 N N . GLU B 1 266 ? 30.391 14.773 -2.186 1 92.5 266 GLU B N 1
ATOM 7352 C CA . GLU B 1 266 ? 30.516 16.203 -2.439 1 92.5 266 GLU B CA 1
ATOM 7353 C C . GLU B 1 266 ? 29.266 16.953 -1.984 1 92.5 266 GLU B C 1
ATOM 7355 O O . GLU B 1 266 ? 28.156 16.656 -2.443 1 92.5 266 GLU B O 1
ATOM 7360 N N . SER B 1 267 ? 29.438 17.922 -1.156 1 95.31 267 SER B N 1
ATOM 7361 C CA . SER B 1 267 ? 28.297 18.688 -0.646 1 95.31 267 SER B CA 1
ATOM 7362 C C . SER B 1 267 ? 27.984 19.875 -1.542 1 95.31 267 SER B C 1
ATOM 7364 O O . SER B 1 267 ? 28.766 20.203 -2.443 1 95.31 267 SER B O 1
ATOM 7366 N N . LEU B 1 268 ? 26.828 20.406 -1.339 1 95.75 268 LEU B N 1
ATOM 7367 C CA . LEU B 1 268 ? 26.359 21.578 -2.066 1 95.75 268 LEU B CA 1
ATOM 7368 C C . LEU B 1 268 ? 26.578 22.844 -1.241 1 95.75 268 LEU B C 1
ATOM 7370 O O . LEU B 1 268 ? 26.453 22.812 -0.015 1 95.75 268 LEU B O 1
ATOM 7374 N N . PRO B 1 269 ? 26.906 23.891 -1.926 1 94.5 269 PRO B N 1
ATOM 7375 C CA . PRO B 1 269 ? 27 25.172 -1.229 1 94.5 269 PRO B CA 1
ATOM 7376 C C . PRO B 1 269 ? 25.656 25.891 -1.13 1 94.5 269 PRO B C 1
ATOM 7378 O O . PRO B 1 269 ? 24.75 25.625 -1.917 1 94.5 269 PRO B O 1
ATOM 7381 N N . PHE B 1 270 ? 25.609 26.719 -0.199 1 95.25 270 PHE B N 1
ATOM 7382 C CA . PHE B 1 270 ? 24.5 27.641 -0.019 1 95.25 270 PHE B CA 1
ATOM 7383 C C . PHE B 1 270 ? 24.984 28.938 0.646 1 95.25 270 PHE B C 1
ATOM 7385 O O . PHE B 1 270 ? 25.297 28.938 1.838 1 95.25 270 PHE B O 1
ATOM 7392 N N . ASP B 1 271 ? 24.969 29.969 -0.121 1 91.81 271 ASP B N 1
ATOM 7393 C CA . ASP B 1 271 ? 25.594 31.203 0.343 1 91.81 271 ASP B CA 1
ATOM 7394 C C . ASP B 1 271 ? 24.562 32.219 0.753 1 91.81 271 ASP B C 1
ATOM 7396 O O . ASP B 1 271 ? 24.625 33.406 0.335 1 91.81 271 ASP B O 1
ATOM 7400 N N . SER B 1 272 ? 23.656 31.859 1.528 1 92.94 272 SER B N 1
ATOM 7401 C CA . SER B 1 272 ? 22.641 32.719 2.121 1 92.94 272 SER B CA 1
ATOM 7402 C C . SER B 1 272 ? 22.172 32.188 3.469 1 92.94 272 SER B C 1
ATOM 7404 O O . SER B 1 272 ? 22.656 31.141 3.932 1 92.94 272 SER B O 1
ATOM 7406 N N . VAL B 1 273 ? 21.297 32.938 4.055 1 92.38 273 VAL B N 1
ATOM 7407 C CA . VAL B 1 273 ? 20.859 32.594 5.398 1 92.38 273 VAL B CA 1
ATOM 7408 C C . VAL B 1 273 ? 19.844 31.453 5.32 1 92.38 273 VAL B C 1
ATOM 7410 O O . VAL B 1 273 ? 18.969 31.453 4.449 1 92.38 273 VAL B O 1
ATOM 7413 N N . PHE B 1 274 ? 20.031 30.484 6.117 1 93.31 274 PHE B N 1
ATOM 7414 C CA . PHE B 1 274 ? 19.062 29.438 6.375 1 93.31 274 PHE B CA 1
ATOM 7415 C C . PHE B 1 274 ? 18.766 29.328 7.863 1 93.31 274 PHE B C 1
ATOM 7417 O O . PHE B 1 274 ? 19.688 29.375 8.688 1 93.31 274 PHE B O 1
ATOM 7424 N N . PRO B 1 275 ? 17.562 29.188 8.219 1 90.88 275 PRO B N 1
ATOM 7425 C CA . PRO B 1 275 ? 17.172 29.391 9.617 1 90.88 275 PRO B CA 1
ATOM 7426 C C . PRO B 1 275 ? 17.656 28.266 10.531 1 90.88 275 PRO B C 1
ATOM 7428 O O . PRO B 1 275 ? 17.781 28.469 11.75 1 90.88 275 PRO B O 1
ATOM 7431 N N . TYR B 1 276 ? 17.844 27.094 10.023 1 91.75 276 TYR B N 1
ATOM 7432 C CA . TYR B 1 276 ? 18.188 25.969 10.891 1 91.75 276 TYR B CA 1
ATOM 7433 C C . TYR B 1 276 ? 19.359 25.188 10.32 1 91.75 276 TYR B C 1
ATOM 7435 O O . TYR B 1 276 ? 19.484 25.031 9.102 1 91.75 276 TYR B O 1
ATOM 7443 N N . SER B 1 277 ? 20.156 24.734 11.18 1 94 277 SER B N 1
ATOM 7444 C CA . SER B 1 277 ? 21.312 23.906 10.844 1 94 277 SER B CA 1
ATOM 7445 C C . SER B 1 277 ? 21.625 22.906 11.953 1 94 277 SER B C 1
ATOM 7447 O O . SER B 1 277 ? 21.047 22.984 13.039 1 94 277 SER B O 1
ATOM 7449 N N . TYR B 1 278 ? 22.406 21.922 11.633 1 95.56 278 TYR B N 1
ATOM 7450 C CA . TYR B 1 278 ? 22.797 20.984 12.664 1 95.56 278 TYR B CA 1
ATOM 7451 C C . TYR B 1 278 ? 24.266 20.578 12.5 1 95.56 278 TYR B C 1
ATOM 7453 O O . TYR B 1 278 ? 24.859 20.812 11.453 1 95.56 278 TYR B O 1
ATOM 7461 N N . SER B 1 279 ? 24.781 20.125 13.578 1 96.31 279 SER B N 1
ATOM 7462 C CA . SER B 1 279 ? 26.141 19.578 13.625 1 96.31 279 SER B CA 1
ATOM 7463 C C . SER B 1 279 ? 26.156 18.219 14.305 1 96.31 279 SER B C 1
ATOM 7465 O O . SER B 1 279 ? 25.25 17.891 15.078 1 96.31 279 SER B O 1
ATOM 7467 N N . PHE B 1 280 ? 27.172 17.469 13.969 1 96.62 280 PHE B N 1
ATOM 7468 C CA . PHE B 1 280 ? 27.312 16.141 14.555 1 96.62 280 PHE B CA 1
ATOM 7469 C C . PHE B 1 280 ? 28.141 16.203 15.836 1 96.62 280 PHE B C 1
ATOM 7471 O O . PHE B 1 280 ? 29.047 17.031 15.953 1 96.62 280 PHE B O 1
ATOM 7478 N N . ASP B 1 281 ? 27.766 15.328 16.766 1 96.5 281 ASP B N 1
ATOM 7479 C CA . ASP B 1 281 ? 28.516 15.18 18 1 96.5 281 ASP B CA 1
ATOM 7480 C C . ASP B 1 281 ? 29.75 14.289 17.797 1 96.5 281 ASP B C 1
ATOM 7482 O O . ASP B 1 281 ? 29.641 13.062 17.812 1 96.5 281 ASP B O 1
ATOM 7486 N N . ASP B 1 282 ? 30.875 14.867 17.797 1 94.56 282 ASP B N 1
ATOM 7487 C CA . ASP B 1 282 ? 32.094 14.141 17.531 1 94.56 282 ASP B CA 1
ATOM 7488 C C . ASP B 1 282 ? 32.5 13.242 18.703 1 94.56 282 ASP B C 1
ATOM 7490 O O . ASP B 1 282 ? 33.281 12.305 18.547 1 94.56 282 ASP B O 1
ATOM 7494 N N . ASP B 1 283 ? 32 13.469 19.859 1 94.94 283 ASP B N 1
ATOM 7495 C CA . ASP B 1 283 ? 32.344 12.688 21.031 1 94.94 283 ASP B CA 1
ATOM 7496 C C . ASP B 1 283 ? 31.266 11.641 21.328 1 94.94 283 ASP B C 1
ATOM 7498 O O . ASP B 1 283 ? 31.203 11.109 22.438 1 94.94 283 ASP B O 1
ATOM 7502 N N . PHE B 1 284 ? 30.5 11.422 20.422 1 95.56 284 PHE B N 1
ATOM 7503 C CA . PHE B 1 284 ? 29.359 10.523 20.594 1 95.56 284 PHE B CA 1
ATOM 7504 C C . PHE B 1 284 ? 29.828 9.148 21.078 1 95.56 284 PHE B C 1
ATOM 7506 O O . PHE B 1 284 ? 29.281 8.609 22.031 1 95.56 284 PHE B O 1
ATOM 7513 N N . LYS B 1 285 ? 30.875 8.547 20.469 1 91.88 285 LYS B N 1
ATOM 7514 C CA . LYS B 1 285 ? 31.344 7.203 20.781 1 91.88 285 LYS B CA 1
ATOM 7515 C C . LYS B 1 285 ? 31.891 7.121 22.203 1 91.88 285 LYS B C 1
ATOM 7517 O O . LYS B 1 285 ? 31.797 6.078 22.844 1 91.88 285 LYS B O 1
ATOM 7522 N N . ASN B 1 286 ? 32.375 8.203 22.672 1 93.75 286 ASN B N 1
ATOM 7523 C CA . ASN B 1 286 ? 32.969 8.242 24.016 1 93.75 286 ASN B CA 1
ATOM 7524 C C . ASN B 1 286 ? 31.906 8.508 25.078 1 93.75 286 ASN B C 1
ATOM 7526 O O . ASN B 1 286 ? 32.062 8.078 26.234 1 93.75 286 ASN B O 1
ATOM 7530 N N . ASN B 1 287 ? 30.891 9.141 24.719 1 94.69 287 ASN B N 1
ATOM 7531 C CA . ASN B 1 287 ? 29.953 9.641 25.703 1 94.69 287 ASN B CA 1
ATOM 7532 C C . ASN B 1 287 ? 28.75 8.703 25.844 1 94.69 287 ASN B C 1
ATOM 7534 O O . ASN B 1 287 ? 28.031 8.75 26.844 1 94.69 287 ASN B O 1
ATOM 7538 N N . TYR B 1 288 ? 28.547 7.926 24.859 1 94.81 288 TYR B N 1
ATOM 7539 C CA . TYR B 1 288 ? 27.312 7.148 24.875 1 94.81 288 TYR B CA 1
ATOM 7540 C C . TYR B 1 288 ? 27.609 5.672 24.641 1 94.81 288 TYR B C 1
ATOM 7542 O O . TYR B 1 288 ? 28.531 5.32 23.922 1 94.81 288 TYR B O 1
ATOM 7550 N N . THR B 1 289 ? 26.75 4.875 25.281 1 95.12 289 THR B N 1
ATOM 7551 C CA . THR B 1 289 ? 26.781 3.436 25.062 1 95.12 289 THR B CA 1
ATOM 7552 C C . THR B 1 289 ? 25.703 3.031 24.047 1 95.12 289 THR B C 1
ATOM 7554 O O . THR B 1 289 ? 24.547 3.43 24.188 1 95.12 289 THR B O 1
ATOM 7557 N N . VAL B 1 290 ? 26.125 2.297 23.062 1 94.81 290 VAL B N 1
ATOM 7558 C CA . VAL B 1 290 ? 25.203 1.951 21.984 1 94.81 290 VAL B CA 1
ATOM 7559 C C . VAL B 1 290 ? 25 0.438 21.953 1 94.81 290 VAL B C 1
ATOM 7561 O O . VAL B 1 290 ? 25.953 -0.328 22.109 1 94.81 290 VAL B O 1
ATOM 7564 N N . SER B 1 291 ? 23.75 0.002 21.891 1 93.31 291 SER B N 1
ATOM 7565 C CA . SER B 1 291 ? 23.391 -1.378 21.594 1 93.31 291 SER B CA 1
ATOM 7566 C C . SER B 1 291 ? 22.5 -1.456 20.344 1 93.31 291 SER B C 1
ATOM 7568 O O . SER B 1 291 ? 21.656 -0.586 20.125 1 93.31 291 SER B O 1
ATOM 7570 N N . GLY B 1 292 ? 22.75 -2.527 19.484 1 91.06 292 GLY B N 1
ATOM 7571 C CA . GLY B 1 292 ? 21.953 -2.697 18.281 1 91.06 292 GLY B CA 1
ATOM 7572 C C . GLY B 1 292 ? 22.25 -1.667 17.203 1 91.06 292 GLY B C 1
ATOM 7573 O O . GLY B 1 292 ? 21.375 -1.321 16.406 1 91.06 292 GLY B O 1
ATOM 7574 N N . GLY B 1 293 ? 23.328 -1.161 17.203 1 90.69 293 GLY B N 1
ATOM 7575 C CA . GLY B 1 293 ? 23.641 -0.044 16.328 1 90.69 293 GLY B CA 1
ATOM 7576 C C . GLY B 1 293 ? 24.281 -0.473 15.016 1 90.69 293 GLY B C 1
ATOM 7577 O O . GLY B 1 293 ? 24.484 0.347 14.117 1 90.69 293 GLY B O 1
ATOM 7578 N N . ARG B 1 294 ? 24.516 -1.783 14.844 1 90.12 294 ARG B N 1
ATOM 7579 C CA . ARG B 1 294 ? 25.234 -2.232 13.656 1 90.12 294 ARG B CA 1
ATOM 7580 C C . ARG B 1 294 ? 24.266 -2.729 12.586 1 90.12 294 ARG B C 1
ATOM 7582 O O . ARG B 1 294 ? 23.188 -3.211 12.898 1 90.12 294 ARG B O 1
ATOM 7589 N N . ASP B 1 295 ? 24.594 -2.473 11.328 1 95.44 295 ASP B N 1
ATOM 7590 C CA . ASP B 1 295 ? 23.953 -3.037 10.148 1 95.44 295 ASP B CA 1
ATOM 7591 C C . ASP B 1 295 ? 24.828 -4.121 9.516 1 95.44 295 ASP B C 1
ATOM 7593 O O . ASP B 1 295 ? 25.859 -3.824 8.922 1 95.44 295 ASP B O 1
ATOM 7597 N N . LEU B 1 296 ? 24.391 -5.336 9.578 1 97.19 296 LEU B N 1
ATOM 7598 C CA . LEU B 1 296 ? 25.203 -6.477 9.141 1 97.19 296 LEU B CA 1
ATOM 7599 C C . LEU B 1 296 ? 24.75 -6.953 7.762 1 97.19 296 LEU B C 1
ATOM 7601 O O . LEU B 1 296 ? 24.875 -8.141 7.441 1 97.19 296 LEU B O 1
ATOM 7605 N N . ARG B 1 297 ? 24.219 -6.125 6.934 1 96.69 297 ARG B N 1
ATOM 7606 C CA . ARG B 1 297 ? 23.625 -6.547 5.668 1 96.69 297 ARG B CA 1
ATOM 7607 C C . ARG B 1 297 ? 24.672 -7.188 4.762 1 96.69 297 ARG B C 1
ATOM 7609 O O . ARG B 1 297 ? 24.391 -8.188 4.102 1 96.69 297 ARG B O 1
ATOM 7616 N N . PHE B 1 298 ? 25.891 -6.703 4.719 1 97.06 298 PHE B N 1
ATOM 7617 C CA . PHE B 1 298 ? 26.891 -7.262 3.828 1 97.06 298 PHE B CA 1
ATOM 7618 C C . PHE B 1 298 ? 27.375 -8.617 4.336 1 97.06 298 PHE B C 1
ATOM 7620 O O . PHE B 1 298 ? 27.672 -9.516 3.541 1 97.06 298 PHE B O 1
ATOM 7627 N N . THR B 1 299 ? 27.453 -8.727 5.621 1 97.81 299 THR B N 1
ATOM 7628 C CA . THR B 1 299 ? 27.75 -10.031 6.195 1 97.81 299 THR B CA 1
ATOM 7629 C C . THR B 1 299 ? 26.688 -11.055 5.828 1 97.81 299 THR B C 1
ATOM 7631 O O . THR B 1 299 ? 27 -12.18 5.438 1 97.81 299 THR B O 1
ATOM 7634 N N . ILE B 1 300 ? 25.453 -10.664 5.934 1 98.38 300 ILE B N 1
ATOM 7635 C CA . ILE B 1 300 ? 24.328 -11.531 5.602 1 98.38 300 ILE B CA 1
ATOM 7636 C C . ILE B 1 300 ? 24.375 -11.898 4.121 1 98.38 300 ILE B C 1
ATOM 7638 O O . ILE B 1 300 ? 24.219 -13.062 3.756 1 98.38 300 ILE B O 1
ATOM 7642 N N . ILE B 1 301 ? 24.609 -10.93 3.268 1 98.19 301 ILE B N 1
ATOM 7643 C CA . ILE B 1 301 ? 24.625 -11.133 1.822 1 98.19 301 ILE B CA 1
ATOM 7644 C C . ILE B 1 301 ? 25.719 -12.125 1.455 1 98.19 301 ILE B C 1
ATOM 7646 O O . ILE B 1 301 ? 25.469 -13.117 0.769 1 98.19 301 ILE B O 1
ATOM 7650 N N . TRP B 1 302 ? 26.906 -11.898 1.982 1 98.06 302 TRP B N 1
ATOM 7651 C CA . TRP B 1 302 ? 28.031 -12.766 1.64 1 98.06 302 TRP B CA 1
ATOM 7652 C C . TRP B 1 302 ? 27.828 -14.164 2.217 1 98.06 302 TRP B C 1
ATOM 7654 O O . TRP B 1 302 ? 28.156 -15.164 1.568 1 98.06 302 TRP B O 1
ATOM 7664 N N . PHE B 1 303 ? 27.344 -14.227 3.402 1 98.5 303 PHE B N 1
ATOM 7665 C CA . PHE B 1 303 ? 27.047 -15.516 4.004 1 98.5 303 PHE B CA 1
ATOM 7666 C C . PHE B 1 303 ? 26.047 -16.297 3.143 1 98.5 303 PHE B C 1
ATOM 7668 O O . PHE B 1 303 ? 26.266 -17.469 2.852 1 98.5 303 PHE B O 1
ATOM 7675 N N . ASN B 1 304 ? 24.969 -15.656 2.709 1 98.75 304 ASN B N 1
ATOM 7676 C CA . ASN B 1 304 ? 23.938 -16.312 1.902 1 98.75 304 ASN B CA 1
ATOM 7677 C C . ASN B 1 304 ? 24.469 -16.672 0.515 1 98.75 304 ASN B C 1
ATOM 7679 O O . ASN B 1 304 ? 24.062 -17.688 -0.06 1 98.75 304 ASN B O 1
ATOM 7683 N N . ILE B 1 305 ? 25.344 -15.836 -0.047 1 98.56 305 ILE B N 1
ATOM 7684 C CA . ILE B 1 305 ? 25.938 -16.156 -1.342 1 98.56 305 ILE B CA 1
ATOM 7685 C C . ILE B 1 305 ? 26.75 -17.438 -1.232 1 98.56 305 ILE B C 1
ATOM 7687 O O . ILE B 1 305 ? 26.578 -18.359 -2.025 1 98.56 305 ILE B O 1
ATOM 7691 N N . VAL B 1 306 ? 27.594 -17.516 -0.194 1 98.44 306 VAL B N 1
ATOM 7692 C CA . VAL B 1 306 ? 28.469 -18.656 -0.027 1 98.44 306 VAL B CA 1
ATOM 7693 C C . VAL B 1 306 ? 27.641 -19.922 0.229 1 98.44 306 VAL B C 1
ATOM 7695 O O . VAL B 1 306 ? 27.844 -20.938 -0.429 1 98.44 306 VAL B O 1
ATOM 7698 N N . MET B 1 307 ? 26.719 -19.828 1.14 1 98.5 307 MET B N 1
ATOM 7699 C CA . MET B 1 307 ? 25.891 -21 1.465 1 98.5 307 MET B CA 1
ATOM 7700 C C . MET B 1 307 ? 25.062 -21.422 0.261 1 98.5 307 MET B C 1
ATOM 7702 O O . MET B 1 307 ? 24.859 -22.625 0.045 1 98.5 307 MET B O 1
ATOM 7706 N N . SER B 1 308 ? 24.609 -20.5 -0.542 1 98.5 308 SER B N 1
ATOM 7707 C CA . SER B 1 308 ? 23.797 -20.828 -1.698 1 98.5 308 SER B CA 1
ATOM 7708 C C . SER B 1 308 ? 24.609 -21.469 -2.803 1 98.5 308 SER B C 1
ATOM 7710 O O . SER B 1 308 ? 24.125 -22.344 -3.529 1 98.5 308 SER B O 1
ATOM 7712 N N . LEU B 1 309 ? 25.844 -21.062 -2.949 1 98.06 309 LEU B N 1
ATOM 7713 C CA . LEU B 1 309 ? 26.734 -21.703 -3.924 1 98.06 309 LEU B CA 1
ATOM 7714 C C . LEU B 1 309 ? 27.016 -23.156 -3.539 1 98.06 309 LEU B C 1
ATOM 7716 O O . LEU B 1 309 ? 26.984 -24.047 -4.395 1 98.06 309 LEU B O 1
ATOM 7720 N N . ILE B 1 310 ? 27.219 -23.344 -2.268 1 97.5 310 ILE B N 1
ATOM 7721 C CA . ILE B 1 310 ? 27.438 -24.703 -1.766 1 97.5 310 ILE B CA 1
ATOM 7722 C C . ILE B 1 310 ? 26.172 -25.531 -1.964 1 97.5 310 ILE B C 1
ATOM 7724 O O . ILE B 1 310 ? 26.234 -26.641 -2.502 1 97.5 310 ILE B O 1
ATOM 7728 N N . PHE B 1 311 ? 25.078 -24.984 -1.558 1 97.75 311 PHE B N 1
ATOM 7729 C CA . PHE B 1 311 ? 23.797 -25.688 -1.674 1 97.75 311 PHE B CA 1
ATOM 7730 C C . PHE B 1 311 ? 23.469 -25.969 -3.135 1 97.75 311 PHE B C 1
ATOM 7732 O O . PHE B 1 311 ? 23.062 -27.094 -3.479 1 97.75 311 PHE B O 1
ATOM 7739 N N . GLY B 1 312 ? 23.656 -24.938 -4 1 96.5 312 GLY B N 1
ATOM 7740 C CA . GLY B 1 312 ? 23.375 -25.094 -5.418 1 96.5 312 GLY B CA 1
ATOM 7741 C C . GLY B 1 312 ? 24.219 -26.156 -6.086 1 96.5 312 GLY B C 1
ATOM 7742 O O . GLY B 1 312 ? 23.781 -26.797 -7.043 1 96.5 312 GLY B O 1
ATOM 7743 N N . TYR B 1 313 ? 25.375 -26.391 -5.578 1 96.12 313 TYR B N 1
ATOM 7744 C CA . TYR B 1 313 ? 26.297 -27.375 -6.133 1 96.12 313 TYR B CA 1
ATOM 7745 C C . TYR B 1 313 ? 25.891 -28.781 -5.711 1 96.12 313 TYR B C 1
ATOM 7747 O O . TYR B 1 313 ? 25.938 -29.719 -6.52 1 96.12 313 TYR B O 1
ATOM 7755 N N . PHE B 1 314 ? 25.391 -28.969 -4.523 1 94.94 314 PHE B N 1
ATOM 7756 C CA . PHE B 1 314 ? 25.234 -30.312 -3.984 1 94.94 314 PHE B CA 1
ATOM 7757 C C . PHE B 1 314 ? 23.797 -30.797 -4.129 1 94.94 314 PHE B C 1
ATOM 7759 O O . PHE B 1 314 ? 23.547 -32 -4.184 1 94.94 314 PHE B O 1
ATOM 7766 N N . VAL B 1 315 ? 22.875 -29.906 -4.18 1 94.19 315 VAL B N 1
ATOM 7767 C CA . VAL B 1 315 ? 21.484 -30.328 -4.227 1 94.19 315 VAL B CA 1
ATOM 7768 C C . VAL B 1 315 ? 21.156 -30.906 -5.602 1 94.19 315 VAL B C 1
ATOM 7770 O O . VAL B 1 315 ? 21.547 -30.344 -6.629 1 94.19 315 VAL B O 1
ATOM 7773 N N . GLN B 1 316 ? 20.5 -32.062 -5.66 1 91.69 316 GLN B N 1
ATOM 7774 C CA . GLN B 1 316 ? 20.203 -32.719 -6.922 1 91.69 316 GLN B CA 1
ATOM 7775 C C . GLN B 1 316 ? 18.734 -32.562 -7.293 1 91.69 316 GLN B C 1
ATOM 7777 O O . GLN B 1 316 ? 18.375 -32.594 -8.477 1 91.69 316 GLN B O 1
ATOM 7782 N N . ASN B 1 317 ? 17.906 -32.469 -6.27 1 93.44 317 ASN B N 1
ATOM 7783 C CA . ASN B 1 317 ? 16.484 -32.312 -6.531 1 93.44 317 ASN B CA 1
ATOM 7784 C C . ASN B 1 317 ? 16.172 -30.875 -6.977 1 93.44 317 ASN B C 1
ATOM 7786 O O . ASN B 1 317 ? 16.328 -29.938 -6.203 1 93.44 317 ASN B O 1
ATOM 7790 N N . GLY B 1 318 ? 15.695 -30.766 -8.227 1 94.94 318 GLY B N 1
ATOM 7791 C CA . GLY B 1 318 ? 15.43 -29.453 -8.812 1 94.94 318 GLY B CA 1
ATOM 7792 C C . GLY B 1 318 ? 14.328 -28.703 -8.094 1 94.94 318 GLY B C 1
ATOM 7793 O O . GLY B 1 318 ? 14.359 -27.469 -8.031 1 94.94 318 GLY B O 1
ATOM 7794 N N . THR B 1 319 ? 13.32 -29.375 -7.586 1 96.38 319 THR B N 1
ATOM 7795 C CA . THR B 1 319 ? 12.219 -28.734 -6.859 1 96.38 319 THR B CA 1
ATOM 7796 C C . THR B 1 319 ? 12.727 -28.094 -5.57 1 96.38 319 THR B C 1
ATOM 7798 O O . THR B 1 319 ? 12.398 -26.938 -5.277 1 96.38 319 THR B O 1
ATOM 7801 N N . VAL B 1 320 ? 13.555 -28.797 -4.828 1 96.5 320 VAL B N 1
ATOM 7802 C CA . VAL B 1 320 ? 14.109 -28.281 -3.582 1 96.5 320 VAL B CA 1
ATOM 7803 C C . VAL B 1 320 ? 15.016 -27.078 -3.877 1 96.5 320 VAL B C 1
ATOM 7805 O O . VAL B 1 320 ? 15.008 -26.094 -3.143 1 96.5 320 VAL B O 1
ATOM 7808 N N . PHE B 1 321 ? 15.781 -27.188 -4.957 1 97.44 321 PHE B N 1
ATOM 7809 C CA . PHE B 1 321 ? 16.672 -26.109 -5.371 1 97.44 321 PHE B CA 1
ATOM 7810 C C . PHE B 1 321 ? 15.891 -24.828 -5.605 1 97.44 321 PHE 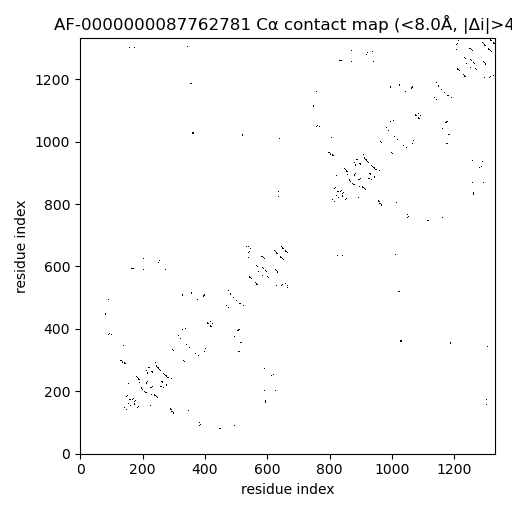B C 1
ATOM 7812 O O . PHE B 1 321 ? 16.172 -23.797 -4.988 1 97.44 321 PHE B O 1
ATOM 7819 N N . PHE B 1 322 ? 14.875 -24.891 -6.461 1 98 322 PHE B N 1
ATOM 7820 C CA . PHE B 1 322 ? 14.133 -23.703 -6.871 1 98 322 PHE B CA 1
ATOM 7821 C C . PHE B 1 322 ? 13.461 -23.047 -5.668 1 98 322 PHE B C 1
ATOM 7823 O O . PHE B 1 322 ? 13.555 -21.828 -5.488 1 98 322 PHE B O 1
ATOM 7830 N N . TRP B 1 323 ? 12.781 -23.812 -4.855 1 98 323 TRP B N 1
ATOM 7831 C CA . TRP B 1 323 ? 12 -23.25 -3.758 1 98 323 TRP B CA 1
ATOM 7832 C C . TRP B 1 323 ? 12.906 -22.688 -2.672 1 98 323 TRP B C 1
ATOM 7834 O O . TRP B 1 323 ? 12.562 -21.703 -2.021 1 98 323 TRP B O 1
ATOM 7844 N N . THR B 1 324 ? 14.055 -23.281 -2.426 1 98.25 324 THR B N 1
ATOM 7845 C CA . THR B 1 324 ? 15.008 -22.734 -1.467 1 98.25 324 THR B CA 1
ATOM 7846 C C . THR B 1 324 ? 15.492 -21.359 -1.906 1 98.25 324 THR B C 1
ATOM 7848 O O . THR B 1 324 ? 15.523 -20.422 -1.108 1 98.25 324 THR B O 1
ATOM 7851 N N . PHE B 1 325 ? 15.812 -21.219 -3.188 1 98.5 325 PHE B N 1
ATOM 7852 C CA . PHE B 1 325 ? 16.312 -19.938 -3.691 1 98.5 325 PHE B CA 1
ATOM 7853 C C . PHE B 1 325 ? 15.203 -18.891 -3.717 1 98.5 325 PHE B C 1
ATOM 7855 O O . PHE B 1 325 ? 15.469 -17.703 -3.531 1 98.5 325 PHE B O 1
ATOM 7862 N N . SER B 1 326 ? 13.93 -19.344 -3.951 1 98.56 326 SER B N 1
ATOM 7863 C CA . SER B 1 326 ? 12.797 -18.422 -3.912 1 98.56 326 SER B CA 1
ATOM 7864 C C . SER B 1 326 ? 12.633 -17.812 -2.525 1 98.56 326 SER B C 1
ATOM 7866 O O . SER B 1 326 ? 12.477 -16.594 -2.395 1 98.56 326 SER B O 1
ATOM 7868 N N . VAL B 1 327 ? 12.727 -18.625 -1.476 1 98.44 327 VAL B N 1
ATOM 7869 C CA . VAL B 1 327 ? 12.547 -18.172 -0.105 1 98.44 327 VAL B CA 1
ATOM 7870 C C . VAL B 1 327 ? 13.773 -17.375 0.335 1 98.44 327 VAL B C 1
ATOM 7872 O O . VAL B 1 327 ? 13.648 -16.297 0.925 1 98.44 327 VAL B O 1
ATOM 7875 N N . LEU B 1 328 ? 14.953 -17.859 -0.026 1 98.44 328 LEU B N 1
ATOM 7876 C CA . LEU B 1 328 ? 16.219 -17.234 0.346 1 98.44 328 LEU B CA 1
ATOM 7877 C C . LEU B 1 328 ? 16.312 -15.828 -0.232 1 98.44 328 LEU B C 1
ATOM 7879 O O . LEU B 1 328 ? 16.609 -14.875 0.491 1 98.44 328 LEU B O 1
ATOM 7883 N N . GLY B 1 329 ? 16.109 -15.758 -1.551 1 98.56 329 GLY B N 1
ATOM 7884 C CA . GLY B 1 329 ? 16.234 -14.469 -2.217 1 98.56 329 GLY B CA 1
ATOM 7885 C C . GLY B 1 329 ? 15.289 -13.414 -1.66 1 98.56 329 GLY B C 1
ATOM 7886 O O . GLY B 1 329 ? 15.695 -12.281 -1.409 1 98.56 329 GLY B O 1
ATOM 7887 N N . PHE B 1 330 ? 14.039 -13.781 -1.421 1 98.5 330 PHE B N 1
ATOM 7888 C CA . PHE B 1 330 ? 13.023 -12.852 -0.944 1 98.5 330 PHE B CA 1
ATOM 7889 C C . PHE B 1 330 ? 13.406 -12.281 0.415 1 98.5 330 PHE B C 1
ATOM 7891 O O . PHE B 1 330 ? 13.43 -11.062 0.597 1 98.5 330 PHE B O 1
ATOM 7898 N N . TRP B 1 331 ? 13.773 -13.117 1.305 1 98.44 331 TRP B N 1
ATOM 7899 C CA . TRP B 1 331 ? 14.008 -12.672 2.674 1 98.44 331 TRP B CA 1
ATOM 7900 C C . TRP B 1 331 ? 15.375 -12 2.805 1 98.44 331 TRP B C 1
ATOM 7902 O O . TRP B 1 331 ? 15.594 -11.211 3.721 1 98.44 331 TRP B O 1
ATOM 7912 N N . THR B 1 332 ? 16.312 -12.336 1.909 1 98.62 332 THR B N 1
ATOM 7913 C CA . THR B 1 332 ? 17.562 -11.594 1.898 1 98.62 332 THR B CA 1
ATOM 7914 C C . THR B 1 332 ? 17.328 -10.133 1.522 1 98.62 332 THR B C 1
ATOM 7916 O O . THR B 1 332 ? 17.938 -9.227 2.094 1 98.62 332 THR B O 1
ATOM 7919 N N . VAL B 1 333 ? 16.438 -9.945 0.59 1 98.19 333 VAL B N 1
ATOM 7920 C CA . VAL B 1 333 ? 16.109 -8.578 0.18 1 98.19 333 VAL B CA 1
ATOM 7921 C C . VAL B 1 333 ? 15.391 -7.852 1.312 1 98.19 333 VAL B C 1
ATOM 7923 O O . VAL B 1 333 ? 15.781 -6.746 1.694 1 98.19 333 VAL B O 1
ATOM 7926 N N . VAL B 1 334 ? 14.461 -8.438 1.961 1 97.56 334 VAL B N 1
ATOM 7927 C CA . VAL B 1 334 ? 13.586 -7.801 2.941 1 97.56 334 VAL B CA 1
ATOM 7928 C C . VAL B 1 334 ? 14.367 -7.516 4.223 1 97.56 334 VAL B C 1
ATOM 7930 O O . VAL B 1 334 ? 14.18 -6.469 4.852 1 97.56 334 VAL B O 1
ATOM 7933 N N . LEU B 1 335 ? 15.281 -8.398 4.543 1 96.88 335 LEU B N 1
ATOM 7934 C CA . LEU B 1 335 ? 15.883 -8.289 5.867 1 96.88 335 LEU B CA 1
ATOM 7935 C C . LEU B 1 335 ? 17.297 -7.73 5.777 1 96.88 335 LEU B C 1
ATOM 7937 O O . LEU B 1 335 ? 17.906 -7.402 6.797 1 96.88 335 LEU B O 1
ATOM 7941 N N . ALA B 1 336 ? 17.828 -7.578 4.5 1 96.81 336 ALA B N 1
ATOM 7942 C CA . ALA B 1 336 ? 19.234 -7.191 4.488 1 96.81 336 ALA B CA 1
ATOM 7943 C C . ALA B 1 336 ? 19.547 -6.293 3.295 1 96.81 336 ALA B C 1
ATOM 7945 O O . ALA B 1 336 ? 19.734 -5.082 3.451 1 96.81 336 ALA B O 1
ATOM 7946 N N . SER B 1 337 ? 19.438 -6.742 2.098 1 95.88 337 SER B N 1
ATOM 7947 C CA . SER B 1 337 ? 20.031 -6.082 0.947 1 95.88 337 SER B CA 1
ATOM 7948 C C . SER B 1 337 ? 19.297 -4.805 0.582 1 95.88 337 SER B C 1
ATOM 7950 O O . SER B 1 337 ? 19.906 -3.797 0.23 1 95.88 337 SER B O 1
ATOM 7952 N N . ASN B 1 338 ? 18.016 -4.816 0.613 1 94.69 338 ASN B N 1
ATOM 7953 C CA . ASN B 1 338 ? 17.203 -3.666 0.237 1 94.69 338 ASN B CA 1
ATOM 7954 C C . ASN B 1 338 ? 15.844 -3.686 0.944 1 94.69 338 ASN B C 1
ATOM 7956 O O . ASN B 1 338 ? 14.805 -3.799 0.297 1 94.69 338 ASN B O 1
ATOM 7960 N N . PRO B 1 339 ? 15.883 -3.48 2.256 1 93.75 339 PRO B N 1
ATOM 7961 C CA . PRO B 1 339 ? 14.641 -3.582 3.023 1 93.75 339 PRO B CA 1
ATOM 7962 C C . PRO B 1 339 ? 13.641 -2.484 2.67 1 93.75 339 PRO B C 1
ATOM 7964 O O . PRO B 1 339 ? 14.031 -1.339 2.432 1 93.75 339 PRO B O 1
ATOM 7967 N N . PRO B 1 340 ? 12.414 -2.863 2.533 1 91.06 340 PRO B N 1
ATOM 7968 C CA . PRO B 1 340 ? 11.383 -1.845 2.326 1 91.06 340 PRO B CA 1
ATOM 7969 C C . PRO B 1 340 ? 11.055 -1.069 3.6 1 91.06 340 PRO B C 1
ATOM 7971 O O . PRO B 1 340 ? 10.023 -1.326 4.234 1 91.06 340 PRO B O 1
ATOM 7974 N N . LEU B 1 341 ? 11.828 -0.173 3.916 1 77.88 341 LEU B N 1
ATOM 7975 C CA . LEU B 1 341 ? 11.742 0.55 5.18 1 77.88 341 LEU B CA 1
ATOM 7976 C C . LEU B 1 341 ? 10.648 1.615 5.125 1 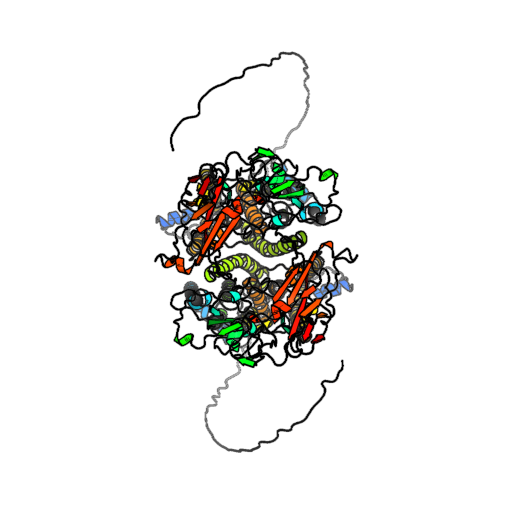77.88 341 LEU B C 1
ATOM 7978 O O . LEU B 1 341 ? 10.469 2.268 4.094 1 77.88 341 LEU B O 1
ATOM 7982 N N . THR B 1 342 ? 9.773 1.442 6.137 1 65.75 342 THR B N 1
ATOM 7983 C CA . THR B 1 342 ? 8.797 2.5 6.363 1 65.75 342 THR B CA 1
ATOM 7984 C C . THR B 1 342 ? 9.109 3.258 7.652 1 65.75 342 THR B C 1
ATOM 7986 O O . THR B 1 342 ? 9.75 2.719 8.555 1 65.75 342 THR B O 1
ATOM 7989 N N . LEU B 1 343 ? 8.992 4.496 7.602 1 59.5 343 LEU B N 1
ATOM 7990 C CA . LEU B 1 343 ? 9.328 5.359 8.727 1 59.5 343 LEU B CA 1
ATOM 7991 C C . LEU B 1 343 ? 8.352 5.164 9.883 1 59.5 343 LEU B C 1
ATOM 7993 O O . LEU B 1 343 ? 7.23 5.676 9.844 1 59.5 343 LEU B O 1
ATOM 7997 N N . TYR B 1 344 ? 8.539 3.955 10.539 1 55.78 344 TYR B N 1
ATOM 7998 C CA . TYR B 1 344 ? 7.621 3.803 11.664 1 55.78 344 TYR B CA 1
ATOM 7999 C C . TYR B 1 344 ? 8.383 3.559 12.961 1 55.78 344 TYR B C 1
ATOM 8001 O O . TYR B 1 344 ? 9.578 3.24 12.938 1 55.78 344 TYR B O 1
ATOM 8009 N N . GLU B 1 345 ? 7.754 3.719 14.039 1 56.91 345 GLU B N 1
ATOM 8010 C CA . GLU B 1 345 ? 8.289 3.531 15.391 1 56.91 345 GLU B CA 1
ATOM 8011 C C . GLU B 1 345 ? 8.781 2.102 15.594 1 56.91 345 GLU B C 1
ATOM 8013 O O . GLU B 1 345 ? 9.875 1.883 16.125 1 56.91 345 GLU B O 1
ATOM 8018 N N . LEU B 1 346 ? 7.867 1.305 15.32 1 70.38 346 LEU B N 1
ATOM 8019 C CA . LEU B 1 346 ? 8.234 -0.103 15.43 1 70.38 346 LEU B CA 1
ATOM 8020 C C . LEU B 1 346 ? 8.609 -0.678 14.07 1 70.38 346 LEU B C 1
ATOM 8022 O O . LEU B 1 346 ? 7.922 -1.567 13.555 1 70.38 346 LEU B O 1
ATOM 8026 N N . PHE B 1 347 ? 9.766 -0.192 13.734 1 81.25 347 PHE B N 1
ATOM 8027 C CA . PHE B 1 347 ? 10.188 -0.448 12.367 1 81.25 347 PHE B CA 1
ATOM 8028 C C . PHE B 1 347 ? 10.336 -1.943 12.117 1 81.25 347 PHE B C 1
ATOM 8030 O O . PHE B 1 347 ? 9.922 -2.445 11.062 1 81.25 347 PHE B O 1
ATOM 8037 N N . ALA B 1 348 ? 10.859 -2.598 13.164 1 87.25 348 ALA B N 1
ATOM 8038 C CA . ALA B 1 348 ? 11.102 -4.023 12.961 1 87.25 348 ALA B CA 1
ATOM 8039 C C . ALA B 1 348 ? 9.789 -4.785 12.789 1 87.25 348 ALA B C 1
ATOM 8041 O O . ALA B 1 348 ? 9.672 -5.641 11.906 1 87.25 348 ALA B O 1
ATOM 8042 N N . ALA B 1 349 ? 8.852 -4.473 13.648 1 89.31 349 ALA B N 1
ATOM 8043 C CA . ALA B 1 349 ? 7.555 -5.137 13.578 1 89.31 349 ALA B CA 1
ATOM 8044 C C . ALA B 1 349 ? 6.848 -4.816 12.266 1 89.31 349 ALA B C 1
ATOM 8046 O O . ALA B 1 349 ? 6.23 -5.691 11.648 1 89.31 349 ALA B O 1
ATOM 8047 N N . GLU B 1 350 ? 6.957 -3.629 11.883 1 90.5 350 GLU B N 1
ATOM 8048 C CA . GLU B 1 350 ? 6.34 -3.225 10.625 1 90.5 350 GLU B CA 1
ATOM 8049 C C . GLU B 1 350 ? 7.012 -3.908 9.438 1 90.5 350 GLU B C 1
ATOM 8051 O O . GLU B 1 350 ? 6.344 -4.277 8.469 1 90.5 350 GLU B O 1
ATOM 8056 N N . LEU B 1 351 ? 8.305 -4.02 9.492 1 93 351 LEU B N 1
ATOM 8057 C CA . LEU B 1 351 ? 9.055 -4.68 8.43 1 93 351 LEU B CA 1
ATOM 8058 C C . LEU B 1 351 ? 8.625 -6.133 8.281 1 93 351 LEU B C 1
ATOM 8060 O O . LEU B 1 351 ? 8.445 -6.625 7.164 1 93 351 LEU B O 1
ATOM 8064 N N . VAL B 1 352 ? 8.461 -6.793 9.406 1 93.38 352 VAL B N 1
ATOM 8065 C CA . VAL B 1 352 ? 8.016 -8.188 9.383 1 93.38 352 VAL B CA 1
ATOM 8066 C C . VAL B 1 352 ? 6.617 -8.273 8.781 1 93.38 352 VAL B C 1
ATOM 8068 O O . VAL B 1 352 ? 6.348 -9.148 7.949 1 93.38 352 VAL B O 1
ATOM 8071 N N . SER B 1 353 ? 5.742 -7.402 9.18 1 93.88 353 SER B N 1
ATOM 8072 C CA . SER B 1 353 ? 4.387 -7.391 8.641 1 93.88 353 SER B CA 1
ATOM 8073 C C . SER B 1 353 ? 4.391 -7.176 7.129 1 93.88 353 SER B C 1
ATOM 8075 O O . SER B 1 353 ? 3.715 -7.895 6.391 1 93.88 353 SER B O 1
ATOM 8077 N N . VAL B 1 354 ? 5.184 -6.25 6.668 1 94.38 354 VAL B N 1
ATOM 8078 C CA . VAL B 1 354 ? 5.289 -5.969 5.238 1 94.38 354 VAL B CA 1
ATOM 8079 C C . VAL B 1 354 ? 5.875 -7.176 4.516 1 94.38 354 VAL B C 1
ATOM 8081 O O . VAL B 1 354 ? 5.453 -7.508 3.406 1 94.38 354 VAL B O 1
ATOM 8084 N N . GLY B 1 355 ? 6.879 -7.75 5.121 1 96 355 GLY B N 1
ATOM 8085 C CA . GLY B 1 355 ? 7.461 -8.953 4.543 1 96 355 GLY B CA 1
ATOM 8086 C C . GLY B 1 355 ? 6.441 -10.047 4.281 1 96 355 GLY B C 1
ATOM 8087 O O . GLY B 1 355 ? 6.387 -10.602 3.184 1 96 355 GLY B O 1
ATOM 8088 N N . PHE B 1 356 ? 5.602 -10.312 5.219 1 96.12 356 PHE B N 1
ATOM 8089 C CA . PHE B 1 356 ? 4.621 -11.375 5.062 1 96.12 356 PHE B CA 1
ATOM 8090 C C . PHE B 1 356 ? 3.492 -10.953 4.133 1 96.12 356 PHE B C 1
ATOM 8092 O O . PHE B 1 356 ? 2.895 -11.781 3.451 1 96.12 356 PHE B O 1
ATOM 8099 N N . ARG B 1 357 ? 3.213 -9.688 4.09 1 96.12 357 ARG B N 1
ATOM 8100 C CA . ARG B 1 357 ? 2.23 -9.156 3.15 1 96.12 357 ARG B CA 1
ATOM 8101 C C . ARG B 1 357 ? 2.625 -9.477 1.711 1 96.12 357 ARG B C 1
ATOM 8103 O O . ARG B 1 357 ? 1.78 -9.859 0.902 1 96.12 357 ARG B O 1
ATOM 8110 N N . ARG B 1 358 ? 3.883 -9.359 1.402 1 97.81 358 ARG B N 1
ATOM 8111 C CA . ARG B 1 358 ? 4.371 -9.484 0.033 1 97.81 358 ARG B CA 1
ATOM 8112 C C . ARG B 1 358 ? 4.746 -10.93 -0.279 1 97.81 358 ARG B C 1
ATOM 8114 O O . ARG B 1 358 ? 4.832 -11.32 -1.446 1 97.81 358 ARG B O 1
ATOM 8121 N N . PHE B 1 359 ? 4.961 -11.68 0.722 1 98.06 359 PHE B N 1
ATOM 8122 C CA . PHE B 1 359 ? 5.551 -13.008 0.564 1 98.06 359 PHE B CA 1
ATOM 8123 C C . PHE B 1 359 ? 4.562 -13.961 -0.094 1 98.06 359 PHE B C 1
ATOM 8125 O O . PHE B 1 359 ? 4.926 -14.711 -1.007 1 98.06 359 PHE B O 1
ATOM 8132 N N . LEU B 1 360 ? 3.334 -13.93 0.35 1 97.5 360 LEU B N 1
ATOM 8133 C CA . LEU B 1 360 ? 2.363 -14.898 -0.144 1 97.5 360 LEU B CA 1
ATOM 8134 C C . LEU B 1 360 ? 2.102 -14.695 -1.633 1 97.5 360 LEU B C 1
ATOM 8136 O O . LEU B 1 360 ? 2.264 -15.625 -2.428 1 97.5 360 LEU B O 1
ATOM 8140 N N . PRO B 1 361 ? 1.676 -13.516 -2.098 1 98.12 361 PRO B N 1
ATOM 8141 C CA . PRO B 1 361 ? 1.483 -13.352 -3.539 1 98.12 361 PRO B CA 1
ATOM 8142 C C . PRO B 1 361 ? 2.768 -13.578 -4.336 1 98.12 361 PRO B C 1
ATOM 8144 O O . PRO B 1 361 ? 2.719 -14.07 -5.465 1 98.12 361 PRO B O 1
ATOM 8147 N N . TYR B 1 362 ? 3.883 -13.195 -3.723 1 98.44 362 TYR B N 1
ATOM 8148 C CA . TYR B 1 362 ? 5.18 -13.477 -4.332 1 98.44 362 TYR B CA 1
ATOM 8149 C C . TYR B 1 362 ? 5.355 -14.969 -4.574 1 98.44 362 TYR B C 1
ATOM 8151 O O . TYR B 1 362 ? 5.781 -15.383 -5.656 1 98.44 362 TYR B O 1
ATOM 8159 N N . MET B 1 363 ? 4.984 -15.797 -3.646 1 98.5 363 MET B N 1
ATOM 8160 C CA . MET B 1 363 ? 5.121 -17.25 -3.76 1 98.5 363 MET B CA 1
ATOM 8161 C C . MET B 1 363 ? 4.164 -17.797 -4.809 1 98.5 363 MET B C 1
ATOM 8163 O O . MET B 1 363 ? 4.484 -18.781 -5.496 1 98.5 363 MET B O 1
ATOM 8167 N N . PHE B 1 364 ? 2.988 -17.219 -4.918 1 98.5 364 PHE B N 1
ATOM 8168 C CA . PHE B 1 364 ? 2.094 -17.609 -6 1 98.5 364 PHE B CA 1
ATOM 8169 C C . PHE B 1 364 ? 2.76 -17.406 -7.355 1 98.5 364 PHE B C 1
ATOM 8171 O O . PHE B 1 364 ? 2.674 -18.266 -8.234 1 98.5 364 PHE B O 1
ATOM 8178 N N . GLY B 1 365 ? 3.414 -16.234 -7.488 1 98.44 365 GLY B N 1
ATOM 8179 C CA . GLY B 1 365 ? 4.152 -15.984 -8.719 1 98.44 365 GLY B CA 1
ATOM 8180 C C . GLY B 1 365 ? 5.281 -16.969 -8.945 1 98.44 365 GLY B C 1
ATOM 8181 O O . GLY B 1 365 ? 5.52 -17.391 -10.078 1 98.44 365 GLY B O 1
ATOM 8182 N N . CYS B 1 366 ? 5.965 -17.344 -7.898 1 98.62 366 CYS B N 1
ATOM 8183 C CA . CYS B 1 366 ? 7.031 -18.328 -8 1 98.62 366 CYS B CA 1
ATOM 8184 C C . CYS B 1 366 ? 6.492 -19.656 -8.508 1 98.62 366 CYS B C 1
ATOM 8186 O O . CYS B 1 366 ? 7.148 -20.344 -9.305 1 98.62 366 CYS B O 1
ATOM 8188 N N . TYR B 1 367 ? 5.332 -19.984 -8.016 1 98.25 367 TYR B N 1
ATOM 8189 C CA . TYR B 1 367 ? 4.727 -21.234 -8.461 1 98.25 367 TYR B CA 1
ATOM 8190 C C . TYR B 1 367 ? 4.465 -21.203 -9.961 1 98.25 367 TYR B C 1
ATOM 8192 O O . TYR B 1 367 ? 4.738 -22.172 -10.672 1 98.25 367 TYR B O 1
ATOM 8200 N N . VAL B 1 368 ? 3.977 -20.141 -10.438 1 97.75 368 VAL B N 1
ATOM 8201 C CA . VAL B 1 368 ? 3.699 -20 -11.859 1 97.75 368 VAL B CA 1
ATOM 8202 C C . VAL B 1 368 ? 5.008 -20.047 -12.648 1 97.75 368 VAL B C 1
ATOM 8204 O O . VAL B 1 368 ? 5.098 -20.719 -13.672 1 97.75 368 VAL B O 1
ATOM 8207 N N . ILE B 1 369 ? 6.008 -19.391 -12.164 1 98.19 369 ILE B N 1
ATOM 8208 C CA . ILE B 1 369 ? 7.312 -19.359 -12.812 1 98.19 369 ILE B CA 1
ATOM 8209 C C . ILE B 1 369 ? 7.898 -20.766 -12.859 1 98.19 369 ILE B C 1
ATOM 8211 O O . ILE B 1 369 ? 8.406 -21.203 -13.898 1 98.19 369 ILE B O 1
ATOM 8215 N N . TYR B 1 370 ? 7.781 -21.422 -11.742 1 98 370 TYR B N 1
ATOM 8216 C CA . TYR B 1 370 ? 8.32 -22.781 -11.656 1 98 370 TYR B CA 1
ATOM 8217 C C . TYR B 1 370 ? 7.625 -23.703 -12.648 1 98 370 TYR B C 1
ATOM 8219 O O . TYR B 1 370 ? 8.289 -24.438 -13.398 1 98 370 TYR B O 1
ATOM 8227 N N . MET B 1 371 ? 6.328 -23.672 -12.703 1 96.31 371 MET B N 1
ATOM 8228 C CA . MET B 1 371 ? 5.547 -24.578 -13.531 1 96.31 371 MET B CA 1
ATOM 8229 C C . MET B 1 371 ? 5.688 -24.234 -15.008 1 96.31 371 MET B C 1
ATOM 8231 O O . MET B 1 371 ? 5.738 -25.125 -15.859 1 96.31 371 MET B O 1
ATOM 8235 N N . SER B 1 372 ? 5.844 -23.016 -15.297 1 94.25 372 SER B N 1
ATOM 8236 C CA . SER B 1 372 ? 5.801 -22.594 -16.703 1 94.25 372 SER B CA 1
ATOM 8237 C C . SER B 1 372 ? 7.195 -22.547 -17.312 1 94.25 372 SER B C 1
ATOM 8239 O O . SER B 1 372 ? 7.359 -22.766 -18.516 1 94.25 372 SER B O 1
ATOM 8241 N N . SER B 1 373 ? 8.172 -22.312 -16.5 1 95.31 373 SER B N 1
ATOM 8242 C CA . SER B 1 373 ? 9.445 -21.984 -17.141 1 95.31 373 SER B CA 1
ATOM 8243 C C . SER B 1 373 ? 10.594 -22.797 -16.547 1 95.31 373 SER B C 1
ATOM 8245 O O . SER B 1 373 ? 11.461 -23.266 -17.281 1 95.31 373 SER B O 1
ATOM 8247 N N . LEU B 1 374 ? 10.625 -23.031 -15.32 1 97.19 374 LEU B N 1
ATOM 8248 C CA . LEU B 1 374 ? 11.898 -23.438 -14.734 1 97.19 374 LEU B CA 1
ATOM 8249 C C . LEU B 1 374 ? 11.844 -24.875 -14.242 1 97.19 374 LEU B C 1
ATOM 8251 O O . LEU B 1 374 ? 12.875 -25.453 -13.883 1 97.19 374 LEU B O 1
ATOM 8255 N N . LYS B 1 375 ? 10.734 -25.5 -14.188 1 96.19 375 LYS B N 1
ATOM 8256 C CA . LYS B 1 375 ? 10.617 -26.875 -13.695 1 96.19 375 LYS B CA 1
ATOM 8257 C C . LYS B 1 375 ? 11.477 -27.828 -14.516 1 96.19 375 LYS B C 1
ATOM 8259 O O . LYS B 1 375 ? 12.305 -28.547 -13.961 1 96.19 375 LYS B O 1
ATOM 8264 N N . ASN B 1 376 ? 11.344 -27.812 -15.836 1 93.19 376 ASN B N 1
ATOM 8265 C CA . ASN B 1 376 ? 12.07 -28.703 -16.719 1 93.19 376 ASN B CA 1
ATOM 8266 C C . ASN B 1 376 ? 13.57 -28.438 -16.703 1 93.19 376 ASN B C 1
ATOM 8268 O O . ASN B 1 376 ? 14.383 -29.359 -16.828 1 93.19 376 ASN B O 1
ATOM 8272 N N . GLN B 1 377 ? 13.93 -27.172 -16.547 1 95.25 377 GLN B N 1
ATOM 8273 C CA . GLN B 1 377 ? 15.336 -26.781 -16.562 1 95.25 377 GLN B CA 1
ATOM 8274 C C . GLN B 1 377 ? 16.094 -27.406 -15.391 1 95.25 377 GLN B C 1
ATOM 8276 O O . GLN B 1 377 ? 17.234 -27.828 -15.531 1 95.25 377 GLN B O 1
ATOM 8281 N N . HIS B 1 378 ? 15.414 -27.562 -14.266 1 94.81 378 HIS B N 1
ATOM 8282 C CA . HIS B 1 378 ? 16.094 -28 -13.062 1 94.81 378 HIS B CA 1
ATOM 8283 C C . HIS B 1 378 ? 15.875 -29.484 -12.805 1 94.81 378 HIS B C 1
ATOM 8285 O O . HIS B 1 378 ? 16.516 -30.078 -11.938 1 94.81 378 HIS B O 1
ATOM 8291 N N . THR B 1 379 ? 14.984 -30.094 -13.547 1 92.94 379 THR B N 1
ATOM 8292 C CA . THR B 1 379 ? 14.719 -31.516 -13.367 1 92.94 379 THR B CA 1
ATOM 8293 C C . THR B 1 379 ? 15.828 -32.344 -14 1 92.94 379 THR B C 1
ATOM 8295 O O . THR B 1 379 ? 16.156 -32.156 -15.18 1 92.94 379 THR B O 1
ATOM 8298 N N . ASN B 1 380 ? 16.469 -33.219 -13.281 1 89.19 380 ASN B N 1
ATOM 8299 C CA . ASN B 1 380 ? 17.5 -34.125 -13.719 1 89.19 380 ASN B CA 1
ATOM 8300 C C . ASN B 1 380 ? 18.672 -33.406 -14.383 1 89.19 380 ASN B C 1
ATOM 8302 O O . ASN B 1 380 ? 19.188 -33.875 -15.406 1 89.19 380 ASN B O 1
ATOM 8306 N N . LEU B 1 381 ? 18.922 -32.219 -13.969 1 91.38 381 LEU B N 1
ATOM 8307 C CA . LEU B 1 381 ? 20.078 -31.469 -14.461 1 91.38 381 LEU B CA 1
ATOM 8308 C C . LEU B 1 381 ? 21.375 -32.031 -13.883 1 91.38 381 LEU B C 1
ATOM 8310 O O . LEU B 1 381 ? 21.531 -32.094 -12.664 1 91.38 381 LEU B O 1
ATOM 8314 N N . LYS B 1 382 ? 22.266 -32.406 -14.688 1 89.06 382 LYS B N 1
ATOM 8315 C CA . LYS B 1 382 ? 23.516 -33.031 -14.25 1 89.06 382 LYS B CA 1
ATOM 8316 C C . LYS B 1 382 ? 24.625 -31.984 -14.117 1 89.06 382 LYS B C 1
ATOM 8318 O O . LYS B 1 382 ? 25.656 -32.25 -13.477 1 89.06 382 LYS B O 1
ATOM 8323 N N . ALA B 1 383 ? 24.422 -30.828 -14.75 1 91.88 383 ALA B N 1
ATOM 8324 C CA . ALA B 1 383 ? 25.453 -29.797 -14.734 1 91.88 383 ALA B CA 1
ATOM 8325 C C . ALA B 1 383 ? 25.391 -28.984 -13.445 1 91.88 383 ALA B C 1
ATOM 8327 O O . ALA B 1 383 ? 25.047 -27.797 -13.453 1 91.88 383 ALA B O 1
ATOM 8328 N N . SER B 1 384 ? 25.906 -29.547 -12.352 1 93.06 384 SER B N 1
ATOM 8329 C CA . SER B 1 384 ? 25.781 -28.969 -11.016 1 93.06 384 SER B CA 1
ATOM 8330 C C . SER B 1 384 ? 26.672 -27.734 -10.867 1 93.06 384 SER B C 1
ATOM 8332 O O . SER B 1 384 ? 26.281 -26.75 -10.258 1 93.06 384 SER B O 1
ATOM 8334 N N . LEU B 1 385 ? 27.891 -27.828 -11.391 1 94.31 385 LEU B N 1
ATOM 8335 C CA . LEU B 1 385 ? 28.797 -26.688 -11.281 1 94.31 385 LEU B CA 1
ATOM 8336 C C . LEU B 1 385 ? 28.281 -25.5 -12.07 1 94.31 385 LEU B C 1
ATOM 8338 O O . LEU B 1 385 ? 28.312 -24.359 -11.586 1 94.31 385 LEU B O 1
ATOM 8342 N N . THR B 1 386 ? 27.828 -25.766 -13.281 1 95 386 THR B N 1
ATOM 8343 C CA . THR B 1 386 ? 27.297 -24.703 -14.125 1 95 386 THR B CA 1
ATOM 8344 C C . THR B 1 386 ? 26.062 -24.062 -13.469 1 95 386 THR B C 1
ATOM 8346 O O . THR B 1 386 ? 25.891 -22.844 -13.516 1 95 386 THR B O 1
ATOM 8349 N N . ARG B 1 387 ? 25.234 -24.844 -12.883 1 95.44 387 ARG B N 1
ATOM 8350 C CA . ARG B 1 387 ? 24.078 -24.328 -12.164 1 95.44 387 ARG B CA 1
ATOM 8351 C C . ARG B 1 387 ? 24.5 -23.438 -11 1 95.44 387 ARG B C 1
ATOM 8353 O O . ARG B 1 387 ? 23.984 -22.328 -10.828 1 95.44 387 ARG B O 1
ATOM 8360 N N . SER B 1 388 ? 25.406 -23.875 -10.234 1 95.94 388 SER B N 1
ATOM 8361 C CA . SER B 1 388 ? 25.859 -23.172 -9.047 1 95.94 388 SER B CA 1
ATOM 8362 C C . SER B 1 388 ? 26.547 -21.859 -9.414 1 95.94 388 SER B C 1
ATOM 8364 O O . SER B 1 388 ? 26.344 -20.828 -8.758 1 95.94 388 SER B O 1
ATOM 8366 N N . VAL B 1 389 ? 27.266 -21.875 -10.453 1 95.5 389 VAL B N 1
ATOM 8367 C CA . VAL B 1 389 ? 28.047 -20.688 -10.773 1 95.5 389 VAL B CA 1
ATOM 8368 C C . VAL B 1 389 ? 27.219 -19.734 -11.641 1 95.5 389 VAL B C 1
ATOM 8370 O O . VAL B 1 389 ? 27.094 -18.547 -11.32 1 95.5 389 VAL B O 1
ATOM 8373 N N . LEU B 1 390 ? 26.609 -20.266 -12.641 1 96.38 390 LEU B N 1
ATOM 8374 C CA . LEU B 1 390 ? 25.953 -19.391 -13.594 1 96.38 390 LEU B CA 1
ATOM 8375 C C . LEU B 1 390 ? 24.531 -19.062 -13.125 1 96.38 390 LEU B C 1
ATOM 8377 O O . LEU B 1 390 ? 24.156 -17.891 -13.062 1 96.38 390 LEU B O 1
ATOM 8381 N N . TRP B 1 391 ? 23.734 -20.094 -12.812 1 97.81 391 TRP B N 1
ATOM 8382 C CA . TRP B 1 391 ? 22.375 -19.797 -12.367 1 97.81 391 TRP B CA 1
ATOM 8383 C C . TRP B 1 391 ? 22.391 -19.031 -11.055 1 97.81 391 TRP B C 1
ATOM 8385 O O . TRP B 1 391 ? 21.75 -17.969 -10.938 1 97.81 391 TRP B O 1
ATOM 8395 N N . VAL B 1 392 ? 23.125 -19.516 -10.055 1 98.5 392 VAL B N 1
ATOM 8396 C CA . VAL B 1 392 ? 23.156 -18.875 -8.742 1 98.5 392 VAL B CA 1
ATOM 8397 C C . VAL B 1 392 ? 23.859 -17.531 -8.844 1 98.5 392 VAL B C 1
ATOM 8399 O O . VAL B 1 392 ? 23.453 -16.547 -8.219 1 98.5 392 VAL B O 1
ATOM 8402 N N . GLY B 1 393 ? 24.953 -17.516 -9.617 1 97.81 393 GLY B N 1
ATOM 8403 C CA . GLY B 1 393 ? 25.625 -16.25 -9.852 1 97.81 393 GLY B CA 1
ATOM 8404 C C . GLY B 1 393 ? 24.719 -15.203 -10.477 1 97.81 393 GLY B C 1
ATOM 8405 O O . GLY B 1 393 ? 24.656 -14.062 -10 1 97.81 393 GLY B O 1
ATOM 8406 N N . GLY B 1 394 ? 24.078 -15.57 -11.547 1 97.81 394 GLY B N 1
ATOM 8407 C CA . GLY B 1 394 ? 23.125 -14.664 -12.164 1 97.81 394 GLY B CA 1
ATOM 8408 C C . GLY B 1 394 ? 22 -14.25 -11.227 1 97.81 394 GLY B C 1
ATOM 8409 O O . GLY B 1 394 ? 21.594 -13.086 -11.211 1 97.81 394 GLY B O 1
ATOM 8410 N N . PHE B 1 395 ? 21.531 -15.219 -10.422 1 98.56 395 PHE B N 1
ATOM 8411 C CA . PHE B 1 395 ? 20.484 -14.984 -9.422 1 98.56 395 PHE B CA 1
ATOM 8412 C C . PHE B 1 395 ? 20.891 -13.867 -8.469 1 98.56 395 PHE B C 1
ATOM 8414 O O . PHE B 1 395 ? 20.125 -12.922 -8.242 1 98.56 395 PHE B O 1
ATOM 8421 N N . TRP B 1 396 ? 22.031 -13.836 -7.992 1 98.56 396 TRP B N 1
ATOM 8422 C CA . TRP B 1 396 ? 22.484 -12.867 -6.992 1 98.56 396 TRP B CA 1
ATOM 8423 C C . TRP B 1 396 ? 22.781 -11.523 -7.637 1 98.56 396 TRP B C 1
ATOM 8425 O O . TRP B 1 396 ? 22.578 -10.469 -7.023 1 98.56 396 TRP B O 1
ATOM 8435 N N . VAL B 1 397 ? 23.25 -11.539 -8.883 1 97.06 397 VAL B N 1
ATOM 8436 C CA . VAL B 1 397 ? 23.484 -10.281 -9.586 1 97.06 397 VAL B CA 1
ATOM 8437 C C . VAL B 1 397 ? 22.188 -9.477 -9.648 1 97.06 397 VAL B C 1
ATOM 8439 O O . VAL B 1 397 ? 22.188 -8.258 -9.469 1 97.06 397 VAL B O 1
ATOM 8442 N N . SER B 1 398 ? 21.125 -10.188 -9.828 1 97.19 398 SER B N 1
ATOM 8443 C CA . SER B 1 398 ? 19.844 -9.516 -10 1 97.19 398 SER B CA 1
ATOM 8444 C C . SER B 1 398 ? 19.172 -9.281 -8.648 1 97.19 398 SER B C 1
ATOM 8446 O O . SER B 1 398 ? 18.469 -8.281 -8.461 1 97.19 398 SER B O 1
ATOM 8448 N N . VAL B 1 399 ? 19.297 -10.18 -7.715 1 98.19 399 VAL B N 1
ATOM 8449 C CA . VAL B 1 399 ? 18.734 -10 -6.383 1 98.19 399 VAL B CA 1
ATOM 8450 C C . VAL B 1 399 ? 19.344 -8.758 -5.73 1 98.19 399 VAL B C 1
ATOM 8452 O O . VAL B 1 399 ? 18.656 -8.047 -4.984 1 98.19 399 VAL B O 1
ATOM 8455 N N . LEU B 1 400 ? 20.625 -8.523 -6.066 1 97.38 400 LEU B N 1
ATOM 8456 C CA . LEU B 1 400 ? 21.344 -7.367 -5.539 1 97.38 400 LEU B CA 1
ATOM 8457 C C . LEU B 1 400 ? 21.344 -6.227 -6.551 1 97.38 400 LEU B C 1
ATOM 8459 O O . LEU B 1 400 ? 22.359 -5.551 -6.73 1 97.38 400 LEU B O 1
ATOM 8463 N N . GLU B 1 401 ? 20.266 -6.086 -7.23 1 93.19 401 GLU B N 1
ATOM 8464 C CA . GLU B 1 401 ? 20.172 -5.094 -8.297 1 93.19 401 GLU B CA 1
ATOM 8465 C C . GLU B 1 401 ? 20.469 -3.691 -7.773 1 93.19 401 GLU B C 1
ATOM 8467 O O . GLU B 1 401 ? 21.016 -2.857 -8.5 1 93.19 401 GLU B O 1
ATOM 8472 N N . ASN B 1 402 ? 20.203 -3.355 -6.527 1 90.69 402 ASN B N 1
ATOM 8473 C CA . ASN B 1 402 ? 20.469 -2.045 -5.945 1 90.69 402 ASN B CA 1
ATOM 8474 C C . ASN B 1 402 ? 21.969 -1.765 -5.875 1 90.69 402 ASN B C 1
ATOM 8476 O O . ASN B 1 402 ? 22.391 -0.607 -5.816 1 90.69 402 ASN B O 1
ATOM 8480 N N . TYR B 1 403 ? 22.766 -2.826 -5.949 1 91.38 403 TYR B N 1
ATOM 8481 C CA . TYR B 1 403 ? 24.219 -2.668 -5.926 1 91.38 403 TYR B CA 1
ATOM 8482 C C . TYR B 1 403 ? 24.812 -2.902 -7.309 1 91.38 403 TYR B C 1
ATOM 8484 O O . TYR B 1 403 ? 25.984 -2.582 -7.551 1 91.38 403 TYR B O 1
ATOM 8492 N N . THR B 1 404 ? 24.031 -3.49 -8.18 1 90.38 404 THR B N 1
ATOM 8493 C CA . THR B 1 404 ? 24.578 -3.834 -9.492 1 90.38 404 THR B CA 1
ATOM 8494 C C . THR B 1 404 ? 23.984 -2.928 -10.57 1 90.38 404 THR B C 1
ATOM 8496 O O . THR B 1 404 ? 24.625 -1.967 -11 1 90.38 404 THR B O 1
ATOM 8499 N N . PHE B 1 405 ? 22.719 -2.969 -10.758 1 84.81 405 PHE B N 1
ATOM 8500 C CA . PHE B 1 405 ? 22.078 -2.262 -11.859 1 84.81 405 PHE B CA 1
ATOM 8501 C C . PHE B 1 405 ? 21.797 -0.814 -11.484 1 84.81 405 PHE B C 1
ATOM 8503 O O . PHE B 1 405 ? 21.75 0.062 -12.352 1 84.81 405 PHE B O 1
ATOM 8510 N N . SER B 1 406 ? 21.609 -0.562 -10.266 1 79.62 406 SER B N 1
ATOM 8511 C CA . SER B 1 406 ? 21.281 0.792 -9.82 1 79.62 406 SER B CA 1
ATOM 8512 C C . SER B 1 406 ? 22.469 1.728 -10.023 1 79.62 406 SER B C 1
ATOM 8514 O O . SER B 1 406 ? 22.312 2.949 -10.031 1 79.62 406 SER B O 1
ATOM 8516 N N . ALA B 1 407 ? 23.609 1.132 -10.227 1 77.06 407 ALA B N 1
ATOM 8517 C CA . ALA B 1 407 ? 24.812 1.927 -10.461 1 77.06 407 ALA B CA 1
ATOM 8518 C C . ALA B 1 407 ? 24.859 2.443 -11.891 1 77.06 407 ALA B C 1
ATOM 8520 O O . ALA B 1 407 ? 25.641 3.352 -12.203 1 77.06 407 ALA B O 1
ATOM 8521 N N . LEU B 1 408 ? 23.906 1.984 -12.664 1 79.44 408 LEU B N 1
ATOM 8522 C CA . LEU B 1 408 ? 23.828 2.441 -14.047 1 79.44 408 LEU B CA 1
ATOM 8523 C C . LEU B 1 408 ? 23.078 3.768 -14.141 1 79.44 408 LEU B C 1
ATOM 8525 O O . LEU B 1 408 ? 22.156 4.016 -13.367 1 79.44 408 LEU B O 1
ATOM 8529 N N . PRO B 1 409 ? 23.5 4.598 -15.039 1 78.44 409 PRO B N 1
ATOM 8530 C CA . PRO B 1 409 ? 22.922 5.938 -15.117 1 78.44 409 PRO B CA 1
ATOM 8531 C C . PRO B 1 409 ? 21.531 5.934 -15.781 1 78.44 409 PRO B C 1
ATOM 8533 O O . PRO B 1 409 ? 21.312 6.676 -16.734 1 78.44 409 PRO B O 1
ATOM 8536 N N . VAL B 1 410 ? 20.719 5.055 -15.484 1 76.44 410 VAL B N 1
ATOM 8537 C CA . VAL B 1 410 ? 19.344 5.008 -15.945 1 76.44 410 VAL B CA 1
ATOM 8538 C C . VAL B 1 410 ? 18.406 4.699 -14.773 1 76.44 410 VAL B C 1
ATOM 8540 O O . VAL B 1 410 ? 18.453 3.598 -14.227 1 76.44 410 VAL B O 1
ATOM 8543 N N . ASN B 1 411 ? 17.672 5.668 -14.453 1 69.5 411 ASN B N 1
ATOM 8544 C CA . ASN B 1 411 ? 16.75 5.488 -13.344 1 69.5 411 ASN B CA 1
ATOM 8545 C C . ASN B 1 411 ? 15.375 5.035 -13.836 1 69.5 411 ASN B C 1
ATOM 8547 O O . ASN B 1 411 ? 14.859 4.008 -13.391 1 69.5 411 ASN B O 1
ATOM 8551 N N . ARG B 1 412 ? 14.797 5.918 -14.773 1 71.25 412 ARG B N 1
ATOM 8552 C CA . ARG B 1 412 ? 13.555 5.559 -15.453 1 71.25 412 ARG B CA 1
ATOM 8553 C C . ARG B 1 412 ? 13.758 5.496 -16.969 1 71.25 412 ARG B C 1
ATOM 8555 O O . ARG B 1 412 ? 14.578 6.23 -17.516 1 71.25 412 ARG B O 1
ATOM 8562 N N . LEU B 1 413 ? 12.992 4.598 -17.469 1 73.69 413 LEU B N 1
ATOM 8563 C CA . LEU B 1 413 ? 13.055 4.484 -18.922 1 73.69 413 LEU B CA 1
ATOM 8564 C C . LEU B 1 413 ? 12.195 5.555 -19.594 1 73.69 413 LEU B C 1
ATOM 8566 O O . LEU B 1 413 ? 11.25 5.234 -20.312 1 73.69 413 LEU B O 1
ATOM 8570 N N . THR B 1 414 ? 12.43 6.688 -19.188 1 75.31 414 THR B N 1
ATOM 8571 C CA . THR B 1 414 ? 11.805 7.844 -19.812 1 75.31 414 THR B CA 1
ATOM 8572 C C . THR B 1 414 ? 12.852 8.703 -20.531 1 75.31 414 THR B C 1
ATOM 8574 O O . THR B 1 414 ? 13.992 8.789 -20.078 1 75.31 414 THR B O 1
ATOM 8577 N N . ILE B 1 415 ? 12.398 9.219 -21.547 1 79.5 415 ILE B N 1
ATOM 8578 C CA . ILE B 1 415 ? 13.305 10.008 -22.375 1 79.5 415 ILE B CA 1
ATOM 8579 C C . ILE B 1 415 ? 13.875 11.164 -21.562 1 79.5 415 ILE B C 1
ATOM 8581 O O . ILE B 1 415 ? 15.07 11.469 -21.656 1 79.5 415 ILE B O 1
ATOM 8585 N N . SER B 1 416 ? 13.086 11.805 -20.719 1 77.12 416 SER B N 1
ATOM 8586 C CA . SER B 1 416 ? 13.531 12.93 -19.906 1 77.12 416 SER B CA 1
ATOM 8587 C C . SER B 1 416 ? 14.625 12.508 -18.922 1 77.12 416 SER B C 1
ATOM 8589 O O . SER B 1 416 ? 15.633 13.203 -18.781 1 77.12 416 SER B O 1
ATOM 8591 N N . ASP B 1 417 ? 14.453 11.375 -18.375 1 77.88 417 ASP B N 1
ATOM 8592 C CA . ASP B 1 417 ? 15.43 10.883 -17.406 1 77.88 417 ASP B CA 1
ATOM 8593 C C . ASP B 1 417 ? 16.719 10.445 -18.094 1 77.88 417 ASP B C 1
ATOM 8595 O O . ASP B 1 417 ? 17.812 10.672 -17.578 1 77.88 417 ASP B O 1
ATOM 8599 N N . ILE B 1 418 ? 16.641 9.836 -19.234 1 83.19 418 ILE B N 1
ATOM 8600 C CA . ILE B 1 418 ? 17.797 9.344 -19.969 1 83.19 418 ILE B CA 1
ATOM 8601 C C . ILE B 1 418 ? 18.656 10.523 -20.438 1 83.19 418 ILE B C 1
ATOM 8603 O O . ILE B 1 418 ? 19.891 10.461 -20.391 1 83.19 418 ILE B O 1
ATOM 8607 N N . ASN B 1 419 ? 17.984 11.602 -20.75 1 81.44 419 ASN B N 1
ATOM 8608 C CA . ASN B 1 419 ? 18.688 12.789 -21.219 1 81.44 419 ASN B CA 1
ATOM 8609 C C . ASN B 1 419 ? 19.406 13.5 -20.062 1 81.44 419 ASN B C 1
ATOM 8611 O O . ASN B 1 419 ? 20.438 14.133 -20.266 1 81.44 419 ASN B O 1
ATOM 8615 N N . LYS B 1 420 ? 18.875 13.391 -18.922 1 78.5 420 LYS B N 1
ATOM 8616 C CA . LYS B 1 420 ? 19.391 14.117 -17.766 1 78.5 420 LYS B CA 1
ATOM 8617 C C . LYS B 1 420 ? 20.656 13.445 -17.219 1 78.5 420 LYS B C 1
ATOM 8619 O O . LYS B 1 420 ? 21.484 14.102 -16.594 1 78.5 420 LYS B O 1
ATOM 8624 N N . GLN B 1 421 ? 20.844 12.242 -17.5 1 81.12 421 GLN B N 1
ATOM 8625 C CA . GLN B 1 421 ? 21.969 11.523 -16.938 1 81.12 421 GLN B CA 1
ATOM 8626 C C . GLN B 1 421 ? 23.062 11.305 -17.984 1 81.12 421 GLN B C 1
ATOM 8628 O O . GLN B 1 421 ? 22.781 10.797 -19.062 1 81.12 421 GLN B O 1
ATOM 8633 N N . ARG B 1 422 ? 24.234 11.633 -17.578 1 81.62 422 ARG B N 1
ATOM 8634 C CA . ARG B 1 422 ? 25.359 11.43 -18.484 1 81.62 422 ARG B CA 1
ATOM 8635 C C . ARG B 1 422 ? 25.578 9.953 -18.766 1 81.62 422 ARG B C 1
ATOM 8637 O O . ARG B 1 422 ? 25.703 9.148 -17.828 1 81.62 422 ARG B O 1
ATOM 8644 N N . GLY B 1 423 ? 25.469 9.562 -20 1 85.94 423 GLY B N 1
ATOM 8645 C CA . GLY B 1 423 ? 25.688 8.172 -20.375 1 85.94 423 GLY B CA 1
ATOM 8646 C C . GLY B 1 423 ? 24.406 7.363 -20.422 1 85.94 423 GLY B C 1
ATOM 8647 O O . GLY B 1 423 ? 24.438 6.141 -20.578 1 85.94 423 GLY B O 1
ATOM 8648 N N . GLY B 1 424 ? 23.391 7.984 -20.203 1 86.06 424 GLY B N 1
ATOM 8649 C CA . GLY B 1 424 ? 22.094 7.312 -20.172 1 86.06 424 GLY B CA 1
ATOM 8650 C C . GLY B 1 424 ? 21.797 6.555 -21.453 1 86.06 424 GLY B C 1
ATOM 8651 O O . GLY B 1 424 ? 21.453 5.371 -21.422 1 86.06 424 GLY B O 1
ATOM 8652 N N . TRP B 1 425 ? 22.062 7.164 -22.609 1 89.56 425 TRP B N 1
ATOM 8653 C CA . TRP B 1 425 ? 21.766 6.555 -23.891 1 89.56 425 TRP B CA 1
ATOM 8654 C C . TRP B 1 425 ? 22.688 5.363 -24.156 1 89.56 425 TRP B C 1
ATOM 8656 O O . TRP B 1 425 ? 22.234 4.324 -24.656 1 89.56 425 TRP B O 1
ATOM 8666 N N . ILE B 1 426 ? 23.953 5.488 -23.828 1 90.06 426 ILE B N 1
ATOM 8667 C CA . ILE B 1 426 ? 24.891 4.395 -24.031 1 90.06 426 ILE B CA 1
ATOM 8668 C C . ILE B 1 426 ? 24.469 3.193 -23.188 1 90.06 426 ILE B C 1
ATOM 8670 O O . ILE B 1 426 ? 24.547 2.049 -23.641 1 90.06 426 ILE B O 1
ATOM 8674 N N . THR B 1 427 ? 24.047 3.531 -22.016 1 89.81 427 THR B N 1
ATOM 8675 C CA . THR B 1 427 ? 23.609 2.467 -21.125 1 89.81 427 THR B CA 1
ATOM 8676 C C . THR B 1 427 ? 22.375 1.77 -21.672 1 89.81 427 THR B C 1
ATOM 8678 O O . THR B 1 427 ? 22.328 0.541 -21.75 1 89.81 427 THR B O 1
ATOM 8681 N N . VAL B 1 428 ? 21.469 2.508 -22.109 1 89.12 428 VAL B N 1
ATOM 8682 C CA . VAL B 1 428 ? 20.219 1.95 -22.594 1 89.12 428 VAL B CA 1
ATOM 8683 C C . VAL B 1 428 ? 20.453 1.156 -23.875 1 89.12 428 VAL B C 1
ATOM 8685 O O . VAL B 1 428 ? 19.953 0.041 -24.031 1 89.12 428 VAL B O 1
ATOM 8688 N N . ILE B 1 429 ? 21.266 1.618 -24.781 1 91.5 429 ILE B N 1
ATOM 8689 C CA . ILE B 1 429 ? 21.547 0.963 -26.062 1 91.5 429 ILE B CA 1
ATOM 8690 C C . ILE B 1 429 ? 22.344 -0.316 -25.812 1 91.5 429 ILE B C 1
ATOM 8692 O O . ILE B 1 429 ? 22.078 -1.346 -26.438 1 91.5 429 ILE B O 1
ATOM 8696 N N . SER B 1 430 ? 23.188 -0.225 -24.875 1 90.88 430 SER B N 1
ATOM 8697 C CA . SER B 1 430 ? 23.984 -1.4 -24.547 1 90.88 430 SER B CA 1
ATOM 8698 C C . SER B 1 430 ? 23.141 -2.5 -23.922 1 90.88 430 SER B C 1
ATOM 8700 O O . SER B 1 430 ? 23.266 -3.67 -24.297 1 90.88 430 SER B O 1
ATOM 8702 N N . ILE B 1 431 ? 22.406 -2.135 -23.062 1 88.12 431 ILE B N 1
ATOM 8703 C CA . ILE B 1 431 ? 21.547 -3.109 -22.406 1 88.12 431 ILE B CA 1
ATOM 8704 C C . ILE B 1 431 ? 20.562 -3.689 -23.422 1 88.12 431 ILE B C 1
ATOM 8706 O O . ILE B 1 431 ? 20.359 -4.906 -23.484 1 88.12 431 ILE B O 1
ATOM 8710 N N . ALA B 1 432 ? 19.969 -2.852 -24.203 1 89.62 432 ALA B N 1
ATOM 8711 C CA . ALA B 1 432 ? 19.047 -3.303 -25.234 1 89.62 432 ALA B CA 1
ATOM 8712 C C . ALA B 1 432 ? 19.734 -4.227 -26.234 1 89.62 432 ALA B C 1
ATOM 8714 O O . ALA B 1 432 ? 19.172 -5.23 -26.672 1 89.62 432 ALA B O 1
ATOM 8715 N N . GLY B 1 433 ? 20.891 -3.824 -26.578 1 92.31 433 GLY B N 1
ATOM 8716 C CA . GLY B 1 433 ? 21.688 -4.672 -27.453 1 92.31 433 GLY B CA 1
ATOM 8717 C C . GLY B 1 433 ? 21.984 -6.035 -26.844 1 92.31 433 GLY B C 1
ATOM 8718 O O . GLY B 1 433 ? 21.875 -7.055 -27.531 1 92.31 433 GLY B O 1
ATOM 8719 N N . PHE B 1 434 ? 22.312 -6.027 -25.641 1 91.06 434 PHE B N 1
ATOM 8720 C CA . PHE B 1 434 ? 22.578 -7.281 -24.953 1 91.06 434 PHE B CA 1
ATOM 8721 C C . PHE B 1 434 ? 21.328 -8.148 -24.906 1 91.06 434 PHE B C 1
ATOM 8723 O O . PHE B 1 434 ? 21.391 -9.352 -25.156 1 91.06 434 PHE B O 1
ATOM 8730 N N . ILE B 1 435 ? 20.25 -7.602 -24.578 1 91.69 435 ILE B N 1
ATOM 8731 C CA . ILE B 1 435 ? 18.984 -8.328 -24.484 1 91.69 435 ILE B CA 1
ATOM 8732 C C . ILE B 1 435 ? 18.609 -8.891 -25.859 1 91.69 435 ILE B C 1
ATOM 8734 O O . ILE B 1 435 ? 18.188 -10.047 -25.969 1 91.69 435 ILE B O 1
ATOM 8738 N N . LEU B 1 436 ? 18.828 -8.117 -26.875 1 92.81 436 LEU B N 1
ATOM 8739 C CA . LEU B 1 436 ? 18.5 -8.562 -28.234 1 92.81 436 LEU B CA 1
ATOM 8740 C C . LEU B 1 436 ? 19.391 -9.727 -28.641 1 92.81 436 LEU B C 1
ATOM 8742 O O . LEU B 1 436 ? 18.922 -10.688 -29.25 1 92.81 436 LEU B O 1
ATOM 8746 N N . PHE B 1 437 ? 20.578 -9.57 -28.297 1 94.19 437 PHE B N 1
ATOM 8747 C CA . PHE B 1 437 ? 21.516 -10.648 -28.609 1 94.19 437 PHE B CA 1
ATOM 8748 C C . PHE B 1 437 ? 21.141 -11.93 -27.875 1 94.19 437 PHE B C 1
ATOM 8750 O O . PHE B 1 437 ? 21.141 -13.008 -28.469 1 94.19 437 PHE B O 1
ATOM 8757 N N . ALA B 1 438 ? 20.859 -11.812 -26.656 1 94.62 438 ALA B N 1
ATOM 8758 C CA . ALA B 1 438 ? 20.438 -12.961 -25.859 1 94.62 438 ALA B CA 1
ATOM 8759 C C . ALA B 1 438 ? 19.125 -13.539 -26.406 1 94.62 438 ALA B C 1
ATOM 8761 O O . ALA B 1 438 ? 18.969 -14.766 -26.469 1 94.62 438 ALA B O 1
ATOM 8762 N N . ALA B 1 439 ? 18.25 -12.688 -26.812 1 94.69 439 ALA B N 1
ATOM 8763 C CA . ALA B 1 439 ? 16.953 -13.109 -27.344 1 94.69 439 ALA B CA 1
ATOM 8764 C C . ALA B 1 439 ? 17.125 -13.906 -28.641 1 94.69 439 ALA B C 1
ATOM 8766 O O . ALA B 1 439 ? 16.453 -14.914 -28.844 1 94.69 439 ALA B O 1
ATOM 8767 N N . PHE B 1 440 ? 18.047 -13.523 -29.453 1 94.69 440 PHE B N 1
ATOM 8768 C CA . PHE B 1 440 ? 18.297 -14.242 -30.703 1 94.69 440 PHE B CA 1
ATOM 8769 C C . PHE B 1 440 ? 18.891 -15.609 -30.422 1 94.69 440 PHE B C 1
ATOM 8771 O O . PHE B 1 440 ? 18.547 -16.594 -31.078 1 94.69 440 PHE B O 1
ATOM 8778 N N . GLY B 1 441 ? 19.75 -15.578 -29.469 1 94.5 441 GLY B N 1
ATOM 8779 C CA . GLY B 1 441 ? 20.312 -16.859 -29.078 1 94.5 441 GLY B CA 1
ATOM 8780 C C . GLY B 1 441 ? 19.266 -17.828 -28.547 1 94.5 441 GLY B C 1
ATOM 8781 O O . GLY B 1 441 ? 19.25 -19 -28.938 1 94.5 441 GLY B O 1
ATOM 8782 N N . GLN B 1 442 ? 18.438 -17.375 -27.766 1 95.38 442 GLN B N 1
ATOM 8783 C CA . GLN B 1 442 ? 17.391 -18.203 -27.188 1 95.38 442 GLN B CA 1
ATOM 8784 C C . GLN B 1 442 ? 16.359 -18.609 -28.25 1 95.38 442 GLN B C 1
ATOM 8786 O O . GLN B 1 442 ? 15.852 -19.734 -28.234 1 95.38 442 GLN B O 1
ATOM 8791 N N . ALA B 1 443 ? 16.078 -17.703 -29.141 1 94.88 443 ALA B N 1
ATOM 8792 C CA . ALA B 1 443 ? 15.18 -18.016 -30.25 1 94.88 443 ALA B CA 1
ATOM 8793 C C . ALA B 1 443 ? 15.719 -19.156 -31.094 1 94.88 443 ALA B C 1
ATOM 8795 O O . ALA B 1 443 ? 14.961 -20.016 -31.547 1 94.88 443 ALA B O 1
ATOM 8796 N N . TYR B 1 444 ? 16.969 -19.125 -31.219 1 94.31 444 TYR B N 1
ATOM 8797 C CA . TYR B 1 444 ? 17.609 -20.188 -31.984 1 94.31 444 TYR B CA 1
ATOM 8798 C C . TYR B 1 444 ? 17.453 -21.531 -31.266 1 94.31 444 TYR B C 1
ATOM 8800 O O . TYR B 1 444 ? 17.188 -22.547 -31.906 1 94.31 444 TYR B O 1
ATOM 8808 N N . ILE B 1 445 ? 17.609 -21.531 -30.016 1 94 445 ILE B N 1
ATOM 8809 C CA . ILE B 1 445 ? 17.453 -22.75 -29.234 1 94 445 ILE B CA 1
ATOM 8810 C C . ILE B 1 445 ? 16.016 -23.25 -29.328 1 94 445 ILE B C 1
ATOM 8812 O O . ILE B 1 445 ? 15.781 -24.438 -29.5 1 94 445 ILE B O 1
ATOM 8816 N N . ILE B 1 446 ? 15.07 -22.422 -29.234 1 94.94 446 ILE B N 1
ATOM 8817 C CA . ILE B 1 446 ? 13.656 -22.766 -29.312 1 94.94 446 ILE B CA 1
ATOM 8818 C C . ILE B 1 446 ? 13.328 -23.312 -30.703 1 94.94 446 ILE B C 1
ATOM 8820 O O . ILE B 1 446 ? 12.555 -24.266 -30.828 1 94.94 446 ILE B O 1
ATOM 8824 N N . TRP B 1 447 ? 13.922 -22.672 -31.703 1 94.56 447 TRP B N 1
ATOM 8825 C CA . TRP B 1 447 ? 13.734 -23.141 -33.062 1 94.56 447 TRP B CA 1
ATOM 8826 C C . TRP B 1 447 ? 14.281 -24.562 -33.25 1 94.56 447 TRP B C 1
ATOM 8828 O O . TRP B 1 447 ? 13.641 -25.391 -33.906 1 94.56 447 TRP B O 1
ATOM 8838 N N . ARG B 1 448 ? 15.406 -24.797 -32.688 1 93.88 448 ARG B N 1
ATOM 8839 C CA . ARG B 1 448 ? 16 -26.125 -32.781 1 93.88 448 ARG B CA 1
ATOM 8840 C C . ARG B 1 448 ? 15.148 -27.172 -32.062 1 93.88 448 ARG B C 1
ATOM 8842 O O . ARG B 1 448 ? 15.156 -28.344 -32.438 1 93.88 448 ARG B O 1
ATOM 8849 N N . LEU B 1 449 ? 14.391 -26.766 -31.094 1 93.19 449 LEU B N 1
ATOM 8850 C CA . LEU B 1 449 ? 13.516 -27.656 -30.328 1 93.19 449 LEU B CA 1
ATOM 8851 C C . LEU B 1 449 ? 12.211 -27.906 -31.078 1 93.19 449 LEU B C 1
ATOM 8853 O O . LEU B 1 449 ? 11.438 -28.797 -30.719 1 93.19 449 LEU B O 1
ATOM 8857 N N . GLY B 1 450 ? 11.945 -27.094 -32.094 1 91.81 450 GLY B N 1
ATOM 8858 C CA . GLY B 1 450 ? 10.734 -27.25 -32.875 1 91.81 450 GLY B CA 1
ATOM 8859 C C . GLY B 1 450 ? 9.516 -26.594 -32.25 1 91.81 450 GLY B C 1
ATOM 8860 O O . GLY B 1 450 ? 8.383 -26.969 -32.562 1 91.81 450 GLY B O 1
ATOM 8861 N N . LYS B 1 451 ? 9.742 -25.797 -31.328 1 92.81 451 LYS B N 1
ATOM 8862 C CA . LYS B 1 451 ? 8.625 -25.188 -30.609 1 92.81 451 LYS B CA 1
ATOM 8863 C C . LYS B 1 451 ? 8.523 -23.688 -30.906 1 92.81 451 LYS B C 1
ATOM 8865 O O . LYS B 1 451 ? 7.91 -22.938 -30.156 1 92.81 451 LYS B O 1
ATOM 8870 N N . PHE B 1 452 ? 9.086 -23.188 -31.891 1 94.25 452 PHE B N 1
ATOM 8871 C CA . PHE B 1 452 ? 9.203 -21.766 -32.219 1 94.25 452 PHE B CA 1
ATOM 8872 C C . PHE B 1 452 ? 7.828 -21.141 -32.438 1 94.25 452 PHE B C 1
ATOM 8874 O O . PHE B 1 452 ? 7.551 -20.047 -31.938 1 94.25 452 PHE B O 1
ATOM 8881 N N . LYS B 1 453 ? 6.961 -21.75 -33.125 1 93.56 453 LYS B N 1
ATOM 8882 C CA . LYS B 1 453 ? 5.637 -21.219 -33.438 1 93.56 453 LYS B CA 1
ATOM 8883 C C . LYS B 1 453 ? 4.836 -21 -32.156 1 93.56 453 LYS B C 1
ATOM 8885 O O . LYS B 1 453 ? 4.184 -19.969 -32 1 93.56 453 LYS B O 1
ATOM 8890 N N . LYS B 1 454 ? 4.914 -21.906 -31.281 1 93 454 LYS B N 1
ATOM 8891 C CA . LYS B 1 454 ? 4.18 -21.797 -30.031 1 93 454 LYS B CA 1
ATOM 8892 C C . LYS B 1 454 ? 4.711 -20.641 -29.188 1 93 454 LYS B C 1
ATOM 8894 O O . LYS B 1 454 ? 3.936 -19.828 -28.656 1 93 454 LYS B O 1
ATOM 8899 N N . TYR B 1 455 ? 5.98 -20.562 -29.125 1 94.94 455 TYR B N 1
ATOM 8900 C CA . TYR B 1 455 ? 6.582 -19.516 -28.297 1 94.94 455 TYR B CA 1
ATOM 8901 C C . TYR B 1 455 ? 6.344 -18.141 -28.906 1 94.94 455 TYR B C 1
ATOM 8903 O O . TYR B 1 455 ? 6.047 -17.188 -28.188 1 94.94 455 TYR B O 1
ATOM 8911 N N . ILE B 1 456 ? 6.48 -18.031 -30.156 1 93.5 456 ILE B N 1
ATOM 8912 C CA . ILE B 1 456 ? 6.285 -16.734 -30.812 1 93.5 456 ILE B CA 1
ATOM 8913 C C . ILE B 1 456 ? 4.84 -16.281 -30.625 1 93.5 456 ILE B C 1
ATOM 8915 O O . ILE B 1 456 ? 4.57 -15.086 -30.5 1 93.5 456 ILE B O 1
ATOM 8919 N N . SER B 1 457 ? 3.955 -17.188 -30.719 1 94.56 457 SER B N 1
ATOM 8920 C CA . SER B 1 457 ? 2.553 -16.844 -30.5 1 94.56 457 SER B CA 1
ATOM 8921 C C . SER B 1 457 ? 2.336 -16.281 -29.109 1 94.56 457 SER B C 1
ATOM 8923 O O . SER B 1 457 ? 1.593 -15.305 -28.938 1 94.56 457 SER B O 1
ATOM 8925 N N . VAL B 1 458 ? 2.947 -16.828 -28.125 1 94.44 458 VAL B N 1
ATOM 8926 C CA . VAL B 1 458 ? 2.832 -16.344 -26.75 1 94.44 458 VAL B CA 1
ATOM 8927 C C . VAL B 1 458 ? 3.424 -14.945 -26.641 1 94.44 458 VAL B C 1
ATOM 8929 O O . VAL B 1 458 ? 2.828 -14.062 -26.016 1 94.44 458 VAL B O 1
ATOM 8932 N N . TYR B 1 459 ? 4.531 -14.734 -27.25 1 95.44 459 TYR B N 1
ATOM 8933 C CA . TYR B 1 459 ? 5.191 -13.438 -27.125 1 95.44 459 TYR B CA 1
ATOM 8934 C C . TYR B 1 459 ? 4.434 -12.367 -27.906 1 95.44 459 TYR B C 1
ATOM 8936 O O . TYR B 1 459 ? 4.43 -11.195 -27.516 1 95.44 459 TYR B O 1
ATOM 8944 N N . ILE B 1 460 ? 3.771 -12.789 -29.031 1 95.94 460 ILE B N 1
ATOM 8945 C CA . ILE B 1 460 ? 2.902 -11.852 -29.734 1 95.94 460 ILE B CA 1
ATOM 8946 C C . ILE B 1 460 ? 1.747 -11.438 -28.828 1 95.94 460 ILE B C 1
ATOM 8948 O O . ILE B 1 460 ? 1.359 -10.266 -28.812 1 95.94 460 ILE B O 1
ATOM 8952 N N . LEU B 1 461 ? 1.249 -12.359 -28.094 1 95.06 461 LEU B N 1
ATOM 8953 C CA . LEU B 1 461 ? 0.189 -12.055 -27.141 1 95.06 461 LEU B CA 1
ATOM 8954 C C . LEU B 1 461 ? 0.692 -11.102 -26.062 1 95.06 461 LEU B C 1
ATOM 8956 O O . LEU B 1 461 ? -0.029 -10.195 -25.641 1 95.06 461 LEU B O 1
ATOM 8960 N N . PHE B 1 462 ? 1.931 -11.312 -25.609 1 96.12 462 PHE B N 1
ATOM 8961 C CA . PHE B 1 462 ? 2.525 -10.406 -24.625 1 96.12 462 PHE B CA 1
ATOM 8962 C C . PHE B 1 462 ? 2.621 -9 -25.188 1 96.12 462 PHE B C 1
ATOM 8964 O O . PHE B 1 462 ? 2.242 -8.031 -24.531 1 96.12 462 PHE B O 1
ATOM 8971 N N . ILE B 1 463 ? 3.072 -8.93 -26.375 1 95.69 463 ILE B N 1
ATOM 8972 C CA . ILE B 1 463 ? 3.258 -7.637 -27.031 1 95.69 463 ILE B CA 1
ATOM 8973 C C . ILE B 1 463 ? 1.905 -6.953 -27.219 1 95.69 463 ILE B C 1
ATOM 8975 O O . ILE B 1 463 ? 1.764 -5.758 -26.969 1 95.69 463 ILE B O 1
ATOM 8979 N N . ALA B 1 464 ? 0.964 -7.691 -27.672 1 96.44 464 ALA B N 1
ATOM 8980 C CA . ALA B 1 464 ? -0.381 -7.148 -27.859 1 96.44 464 ALA B CA 1
ATOM 8981 C C . ALA B 1 464 ? -0.951 -6.656 -26.531 1 96.44 464 ALA B C 1
ATOM 8983 O O . ALA B 1 464 ? -1.551 -5.582 -26.469 1 96.44 464 ALA B O 1
ATOM 8984 N N . GLY B 1 465 ? -0.766 -7.441 -25.5 1 95.31 465 GLY B N 1
ATOM 8985 C CA . GLY B 1 465 ? -1.217 -7.027 -24.172 1 95.31 465 GLY B CA 1
ATOM 8986 C C . GLY B 1 465 ? -0.564 -5.742 -23.703 1 95.31 465 GLY B C 1
ATOM 8987 O O . GLY B 1 465 ? -1.241 -4.855 -23.172 1 95.31 465 GLY B O 1
ATOM 8988 N N . LEU B 1 466 ? 0.702 -5.598 -23.859 1 95.56 466 LEU B N 1
ATOM 8989 C CA . LEU B 1 466 ? 1.433 -4.402 -23.469 1 95.56 466 LEU B CA 1
ATOM 8990 C C . LEU B 1 466 ? 0.986 -3.193 -24.281 1 95.56 466 LEU B C 1
ATOM 8992 O O . LEU B 1 466 ? 0.897 -2.082 -23.766 1 95.56 466 LEU B O 1
ATOM 8996 N N . ALA B 1 467 ? 0.676 -3.457 -25.547 1 95.94 467 ALA B N 1
ATOM 8997 C CA . ALA B 1 467 ? 0.208 -2.375 -26.406 1 95.94 467 ALA B CA 1
ATOM 8998 C C . ALA B 1 467 ? -1.149 -1.853 -25.938 1 95.94 467 ALA B C 1
ATOM 9000 O O . ALA B 1 467 ? -1.387 -0.643 -25.938 1 95.94 467 ALA B O 1
ATOM 9001 N N . ILE B 1 468 ? -1.934 -2.73 -25.531 1 94.94 468 ILE B N 1
ATOM 9002 C CA . ILE B 1 468 ? -3.246 -2.336 -25.047 1 94.94 468 ILE B CA 1
ATOM 9003 C C . ILE B 1 468 ? -3.086 -1.518 -23.766 1 94.94 468 ILE B C 1
ATOM 9005 O O . ILE B 1 468 ? -3.711 -0.465 -23.609 1 94.94 468 ILE B O 1
ATOM 9009 N N . LEU B 1 469 ? -2.262 -1.962 -22.875 1 95.44 469 LEU B N 1
ATOM 9010 C CA . LEU B 1 469 ? -2.035 -1.269 -21.609 1 95.44 469 LEU B CA 1
ATOM 9011 C C . LEU B 1 469 ? -1.4 0.098 -21.844 1 95.44 469 LEU B C 1
ATOM 9013 O O . LEU B 1 469 ? -1.682 1.053 -21.125 1 95.44 469 LEU B O 1
ATOM 9017 N N . ALA B 1 470 ? -0.592 0.214 -22.875 1 94.38 470 ALA B N 1
ATOM 9018 C CA . ALA B 1 470 ? 0.108 1.459 -23.188 1 94.38 470 ALA B CA 1
ATOM 9019 C C . ALA B 1 470 ? -0.862 2.521 -23.688 1 94.38 470 ALA B C 1
ATOM 9021 O O . ALA B 1 470 ? -0.552 3.715 -23.672 1 94.38 470 ALA B O 1
ATOM 9022 N N . ASN B 1 471 ? -2.041 2.055 -24.125 1 94.06 471 ASN B N 1
ATOM 9023 C CA . ASN B 1 471 ? -2.975 2.996 -24.734 1 94.06 471 ASN B CA 1
ATOM 9024 C C . ASN B 1 471 ? -4.141 3.311 -23.797 1 94.06 471 ASN B C 1
ATOM 9026 O O . ASN B 1 471 ? -5.137 3.902 -24.219 1 94.06 471 ASN B O 1
ATOM 9030 N N . LEU B 1 472 ? -4.035 2.965 -22.625 1 92.06 472 LEU B N 1
ATOM 9031 C CA . LEU B 1 472 ? -5.074 3.316 -21.656 1 92.06 472 LEU B CA 1
ATOM 9032 C C . LEU B 1 472 ? -5.031 4.805 -21.344 1 92.06 472 LEU B C 1
ATOM 9034 O O . LEU B 1 472 ? -3.953 5.379 -21.172 1 92.06 472 LEU B O 1
ATOM 9038 N N . ASP B 1 473 ? -6.156 5.344 -21.25 1 88.12 473 ASP B N 1
ATOM 9039 C CA . ASP B 1 473 ? -6.258 6.781 -21.016 1 88.12 473 ASP B CA 1
ATOM 9040 C C . ASP B 1 473 ? -5.715 7.156 -19.641 1 88.12 473 ASP B C 1
ATOM 9042 O O . ASP B 1 473 ? -5.98 6.465 -18.656 1 88.12 473 ASP B O 1
ATOM 9046 N N . HIS B 1 474 ? -4.984 8.211 -19.609 1 87.75 474 HIS B N 1
ATOM 9047 C CA . HIS B 1 474 ? -4.473 8.82 -18.391 1 87.75 474 HIS B CA 1
ATOM 9048 C C . HIS B 1 474 ? -3.551 7.859 -17.641 1 87.75 474 HIS B C 1
ATOM 9050 O O . HIS B 1 474 ? -3.469 7.906 -16.406 1 87.75 474 HIS B O 1
ATOM 9056 N N . GLN B 1 475 ? -3.07 6.891 -18.375 1 90.75 475 GLN B N 1
ATOM 9057 C CA . GLN B 1 475 ? -2.129 5.938 -17.797 1 90.75 475 GLN B CA 1
ATOM 9058 C C . GLN B 1 475 ? -0.814 5.918 -18.562 1 90.75 475 GLN B C 1
ATOM 9060 O O . GLN B 1 475 ? -0.776 6.281 -19.75 1 90.75 475 GLN B O 1
ATOM 9065 N N . THR B 1 476 ? 0.219 5.617 -17.891 1 89.75 476 THR B N 1
ATOM 9066 C CA . THR B 1 476 ? 1.524 5.383 -18.5 1 89.75 476 THR B CA 1
ATOM 9067 C C . THR B 1 476 ? 2.012 3.967 -18.203 1 89.75 476 THR B C 1
ATOM 9069 O O . THR B 1 476 ? 1.888 3.479 -17.078 1 89.75 476 THR B O 1
ATOM 9072 N N . LEU B 1 477 ? 2.471 3.391 -19.219 1 92.5 477 LEU B N 1
ATOM 9073 C CA . LEU B 1 477 ? 2.98 2.031 -19.078 1 92.5 477 LEU B CA 1
ATOM 9074 C C . LEU B 1 477 ? 4.359 2.037 -18.438 1 92.5 477 LEU B C 1
ATOM 9076 O O . LEU B 1 477 ? 5.281 2.693 -18.922 1 92.5 477 LEU B O 1
ATOM 9080 N N . ARG B 1 478 ? 4.492 1.372 -17.344 1 89.94 478 ARG B N 1
ATOM 9081 C CA . ARG B 1 478 ? 5.766 1.232 -16.641 1 89.94 478 ARG B CA 1
ATOM 9082 C C . ARG B 1 478 ? 6.184 -0.232 -16.547 1 89.94 478 ARG B C 1
ATOM 9084 O O . ARG B 1 478 ? 5.555 -1.023 -15.844 1 89.94 478 ARG B O 1
ATOM 9091 N N . ILE B 1 479 ? 7.215 -0.511 -17.188 1 89.44 479 ILE B N 1
ATOM 9092 C CA . ILE B 1 479 ? 7.715 -1.881 -17.172 1 89.44 479 ILE B CA 1
ATOM 9093 C C . ILE B 1 479 ? 8.727 -2.053 -16.047 1 89.44 479 ILE B C 1
ATOM 9095 O O . ILE B 1 479 ? 9.922 -1.803 -16.219 1 89.44 479 ILE B O 1
ATOM 9099 N N . HIS B 1 480 ? 8.32 -2.48 -14.984 1 91.75 480 HIS B N 1
ATOM 9100 C CA . HIS B 1 480 ? 9.141 -2.723 -13.805 1 91.75 480 HIS B CA 1
ATOM 9101 C C . HIS B 1 480 ? 10.102 -3.891 -14.031 1 91.75 480 HIS B C 1
ATOM 9103 O O . HIS B 1 480 ? 9.883 -4.711 -14.93 1 91.75 480 HIS B O 1
ATOM 9109 N N . HIS B 1 481 ? 11.141 -4.031 -13.242 1 90.25 481 HIS B N 1
ATOM 9110 C CA . HIS B 1 481 ? 12.117 -5.113 -13.328 1 90.25 481 HIS B CA 1
ATOM 9111 C C . HIS B 1 481 ? 11.453 -6.473 -13.164 1 90.25 481 HIS B C 1
ATOM 9113 O O . HIS B 1 481 ? 11.781 -7.422 -13.875 1 90.25 481 HIS B O 1
ATOM 9119 N N . TYR B 1 482 ? 10.523 -6.613 -12.219 1 96 482 TYR B N 1
ATOM 9120 C CA . TYR B 1 482 ? 9.898 -7.914 -12.008 1 96 482 TYR B CA 1
ATOM 9121 C C . TYR B 1 482 ? 9.055 -8.32 -13.211 1 96 482 TYR B C 1
ATOM 9123 O O . TYR B 1 482 ? 8.898 -9.508 -13.5 1 96 482 TYR B O 1
ATOM 9131 N N . ILE B 1 483 ? 8.508 -7.336 -13.961 1 95.69 483 ILE B N 1
ATOM 9132 C CA . ILE B 1 483 ? 7.734 -7.621 -15.164 1 95.69 483 ILE B CA 1
ATOM 9133 C C . ILE B 1 483 ? 8.664 -8.109 -16.281 1 95.69 483 ILE B C 1
ATOM 9135 O O . ILE B 1 483 ? 8.32 -9.031 -17.016 1 95.69 483 ILE B O 1
ATOM 9139 N N . ILE B 1 484 ? 9.828 -7.445 -16.406 1 93 484 ILE B N 1
ATOM 9140 C CA . ILE B 1 484 ? 10.828 -7.891 -17.359 1 93 484 ILE B CA 1
ATOM 9141 C C . ILE B 1 484 ? 11.195 -9.352 -17.094 1 93 484 ILE B C 1
ATOM 9143 O O . ILE B 1 484 ? 11.227 -10.164 -18.016 1 93 484 ILE B O 1
ATOM 9147 N N . GLY B 1 485 ? 11.414 -9.586 -15.812 1 95.81 485 GLY B N 1
ATOM 9148 C CA . GLY B 1 485 ? 11.695 -10.961 -15.438 1 95.81 485 GLY B CA 1
ATOM 9149 C C . GLY B 1 485 ? 10.586 -11.922 -15.836 1 95.81 485 GLY B C 1
ATOM 9150 O O . GLY B 1 485 ? 10.852 -12.961 -16.438 1 95.81 485 GLY B O 1
ATOM 9151 N N . LEU B 1 486 ? 9.328 -11.578 -15.602 1 97 486 LEU B N 1
ATOM 9152 C CA . LEU B 1 486 ? 8.188 -12.453 -15.852 1 97 486 LEU B CA 1
ATOM 9153 C C . LEU B 1 486 ? 7.988 -12.672 -17.344 1 97 486 LEU B C 1
ATOM 9155 O O . LEU B 1 486 ? 7.699 -13.789 -17.781 1 97 486 LEU B O 1
ATOM 9159 N N . ILE B 1 487 ? 8.211 -11.688 -18.156 1 95.5 487 ILE B N 1
ATOM 9160 C CA . ILE B 1 487 ? 7.926 -11.758 -19.594 1 95.5 487 ILE B CA 1
ATOM 9161 C C . ILE B 1 487 ? 9.016 -12.57 -20.297 1 95.5 487 ILE B C 1
ATOM 9163 O O . ILE B 1 487 ? 8.734 -13.32 -21.234 1 95.5 487 ILE B O 1
ATOM 9167 N N . LEU B 1 488 ? 10.219 -12.508 -19.844 1 96.12 488 LEU B N 1
ATOM 9168 C CA . LEU B 1 488 ? 11.336 -13.109 -20.562 1 96.12 488 LEU B CA 1
ATOM 9169 C C . LEU B 1 488 ? 11.648 -14.508 -20.031 1 96.12 488 LEU B C 1
ATOM 9171 O O . LEU B 1 488 ? 12.281 -15.305 -20.719 1 96.12 488 LEU B O 1
ATOM 9175 N N . LEU B 1 489 ? 11.188 -14.867 -18.891 1 97.5 489 LEU B N 1
ATOM 9176 C CA . LEU B 1 489 ? 11.531 -16.125 -18.234 1 97.5 489 LEU B CA 1
ATOM 9177 C C . LEU B 1 489 ? 11.078 -17.312 -19.078 1 97.5 489 LEU B C 1
ATOM 9179 O O . LEU B 1 489 ? 11.812 -18.281 -19.25 1 97.5 489 LEU B O 1
ATOM 9183 N N . PRO B 1 490 ? 9.875 -17.328 -19.656 1 95.56 490 PRO B N 1
ATOM 9184 C CA . PRO B 1 490 ? 9.453 -18.484 -20.453 1 95.56 490 PRO B CA 1
ATOM 9185 C C . PRO B 1 490 ? 10.414 -18.781 -21.609 1 95.56 490 PRO B C 1
ATOM 9187 O O . PRO B 1 490 ? 10.516 -19.922 -22.062 1 95.56 490 PRO B O 1
ATOM 9190 N N . GLY B 1 491 ? 11.164 -17.844 -22.047 1 95.81 491 GLY B N 1
ATOM 9191 C CA . GLY B 1 491 ? 12.055 -18 -23.188 1 95.81 491 GLY B CA 1
ATOM 9192 C C . GLY B 1 491 ? 13.43 -18.516 -22.812 1 95.81 491 GLY B C 1
ATOM 9193 O O . GLY B 1 491 ? 14.273 -18.734 -23.672 1 95.81 491 GLY B O 1
ATOM 9194 N N . VAL B 1 492 ? 13.633 -18.781 -21.531 1 96.12 492 VAL B N 1
ATOM 9195 C CA . VAL B 1 492 ? 14.992 -19.141 -21.141 1 96.12 492 VAL B CA 1
ATOM 9196 C C . VAL B 1 492 ? 14.969 -20.422 -20.297 1 96.12 492 VAL B C 1
ATOM 9198 O O . VAL B 1 492 ? 15.969 -20.766 -19.672 1 96.12 492 VAL B O 1
ATOM 9201 N N . GLY B 1 493 ? 13.922 -21.203 -20.25 1 94.62 493 GLY B N 1
ATOM 9202 C CA . GLY B 1 493 ? 13.773 -22.375 -19.406 1 94.62 493 GLY B CA 1
ATOM 9203 C C . GLY B 1 493 ? 14.375 -23.625 -20 1 94.62 493 GLY B C 1
ATOM 9204 O O . GLY B 1 493 ? 13.75 -24.688 -19.984 1 94.62 493 GLY B O 1
ATOM 9205 N N . PHE B 1 494 ? 15.633 -23.547 -20.594 1 94.56 494 PHE B N 1
ATOM 9206 C CA . PHE B 1 494 ? 16.25 -24.672 -21.281 1 94.56 494 PHE B CA 1
ATOM 9207 C C . PHE B 1 494 ? 17.562 -25.078 -20.594 1 94.56 494 PHE B C 1
ATOM 9209 O O . PHE B 1 494 ? 18.125 -24.297 -19.828 1 94.56 494 PHE B O 1
ATOM 9216 N N . LYS B 1 495 ? 17.938 -26.297 -20.859 1 94.06 495 LYS B N 1
ATOM 9217 C CA . LYS B 1 495 ? 19.156 -26.828 -20.266 1 94.06 495 LYS B CA 1
ATOM 9218 C C . LYS B 1 495 ? 20.375 -26.5 -21.109 1 94.06 495 LYS B C 1
ATOM 9220 O O . LYS B 1 495 ? 21.047 -27.406 -21.625 1 94.06 495 LYS B O 1
ATOM 9225 N N . THR B 1 496 ? 20.656 -25.219 -21.234 1 94.25 496 THR B N 1
ATOM 9226 C CA . THR B 1 496 ? 21.891 -24.75 -21.875 1 94.25 496 THR B CA 1
ATOM 9227 C C . THR B 1 496 ? 22.656 -23.828 -20.938 1 94.25 496 THR B C 1
ATOM 9229 O O . THR B 1 496 ? 22.109 -23.328 -19.953 1 94.25 496 THR B O 1
ATOM 9232 N N . THR B 1 497 ? 23.906 -23.719 -21.219 1 94.06 497 THR B N 1
ATOM 9233 C CA . THR B 1 497 ? 24.766 -22.891 -20.375 1 94.06 497 THR B CA 1
ATOM 9234 C C . THR B 1 497 ? 24.25 -21.453 -20.312 1 94.06 497 THR B C 1
ATOM 9236 O O . THR B 1 497 ? 24.016 -20.906 -19.234 1 94.06 497 THR B O 1
ATOM 9239 N N . PRO B 1 498 ? 23.969 -20.828 -21.438 1 94.12 498 PRO B N 1
ATOM 9240 C CA . PRO B 1 498 ? 23.453 -19.453 -21.359 1 94.12 498 PRO B CA 1
ATOM 9241 C C . PRO B 1 498 ? 22.062 -19.375 -20.719 1 94.12 498 PRO B C 1
ATOM 9243 O O . PRO B 1 498 ? 21.75 -18.422 -20.016 1 94.12 498 PRO B O 1
ATOM 9246 N N . SER B 1 499 ? 21.234 -20.344 -20.938 1 96.12 499 SER B N 1
ATOM 9247 C CA . SER B 1 499 ? 19.875 -20.328 -20.391 1 96.12 499 SER B CA 1
ATOM 9248 C C . SER B 1 499 ? 19.906 -20.359 -18.859 1 96.12 499 SER B C 1
ATOM 9250 O O . SER B 1 499 ? 19.062 -19.766 -18.203 1 96.12 499 SER B O 1
ATOM 9252 N N . LEU B 1 500 ? 20.859 -21.109 -18.359 1 96.69 500 LEU B N 1
ATOM 9253 C CA . LEU B 1 500 ? 20.984 -21.172 -16.906 1 96.69 500 LEU B CA 1
ATOM 9254 C C . LEU B 1 500 ? 21.344 -19.797 -16.328 1 96.69 500 LEU B C 1
ATOM 9256 O O . LEU B 1 500 ? 20.766 -19.359 -15.336 1 96.69 500 LEU B O 1
ATOM 9260 N N . LEU B 1 501 ? 22.234 -19.125 -16.953 1 96.81 501 LEU B N 1
ATOM 9261 C CA . LEU B 1 501 ? 22.609 -17.781 -16.531 1 96.81 501 LEU B CA 1
ATOM 9262 C C . LEU B 1 501 ? 21.422 -16.828 -16.625 1 96.81 501 LEU B C 1
ATOM 9264 O O . LEU B 1 501 ? 21.109 -16.109 -15.672 1 96.81 501 LEU B O 1
ATOM 9268 N N . PHE B 1 502 ? 20.734 -16.875 -17.781 1 97.56 502 PHE B N 1
ATOM 9269 C CA . PHE B 1 502 ? 19.625 -15.969 -18.016 1 97.56 502 PHE B CA 1
ATOM 9270 C C . PHE B 1 502 ? 18.484 -16.25 -17.062 1 97.56 502 PHE B C 1
ATOM 9272 O O . PHE B 1 502 ? 17.828 -15.328 -16.578 1 97.56 502 PHE B O 1
ATOM 9279 N N . SER B 1 503 ? 18.219 -17.5 -16.781 1 97.81 503 SER B N 1
ATOM 9280 C CA . SER B 1 503 ? 17.141 -17.844 -15.859 1 97.81 503 SER B CA 1
ATOM 9281 C C . SER B 1 503 ? 17.438 -17.328 -14.453 1 97.81 503 SER B C 1
ATOM 9283 O O . SER B 1 503 ? 16.531 -16.812 -13.781 1 97.81 503 SER B O 1
ATOM 9285 N N . GLY B 1 504 ? 18.672 -17.484 -14.031 1 98.31 504 GLY B N 1
ATOM 9286 C CA . GLY B 1 504 ? 19.047 -16.938 -12.734 1 98.31 504 GLY B CA 1
ATOM 9287 C C . GLY B 1 504 ? 18.891 -15.422 -12.672 1 98.31 504 GLY B C 1
ATOM 9288 O O . GLY B 1 504 ? 18.344 -14.891 -11.703 1 98.31 504 GLY B O 1
ATOM 9289 N N . LEU B 1 505 ? 19.312 -14.766 -13.695 1 97.75 505 LEU B N 1
ATOM 9290 C CA . LEU B 1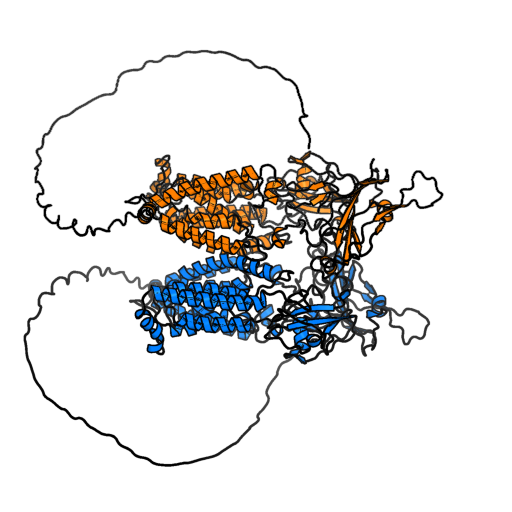 505 ? 19.234 -13.312 -13.773 1 97.75 505 LEU B CA 1
ATOM 9291 C C . LEU B 1 505 ? 17.781 -12.844 -13.734 1 97.75 505 LEU B C 1
ATOM 9293 O O . LEU B 1 505 ? 17.422 -11.969 -12.945 1 97.75 505 LEU B O 1
ATOM 9297 N N . LEU B 1 506 ? 17 -13.43 -14.562 1 98.12 506 LEU B N 1
ATOM 9298 C CA . LEU B 1 506 ? 15.617 -12.992 -14.711 1 98.12 506 LEU B CA 1
ATOM 9299 C C . LEU B 1 506 ? 14.797 -13.344 -13.477 1 98.12 506 LEU B C 1
ATOM 9301 O O . LEU B 1 506 ? 13.945 -12.562 -13.055 1 98.12 506 LEU B O 1
ATOM 9305 N N . PHE B 1 507 ? 14.992 -14.539 -12.906 1 98.62 507 PHE B N 1
ATOM 9306 C CA . PHE B 1 507 ? 14.305 -14.891 -11.664 1 98.62 507 PHE B CA 1
ATOM 9307 C C . PHE B 1 507 ? 14.711 -13.961 -10.531 1 98.62 507 PHE B C 1
ATOM 9309 O O . PHE B 1 507 ? 13.875 -13.562 -9.719 1 98.62 507 PHE B O 1
ATOM 9316 N N . GLY B 1 508 ? 15.984 -13.625 -10.508 1 98.62 508 GLY B N 1
ATOM 9317 C CA . GLY B 1 508 ? 16.453 -12.672 -9.516 1 98.62 508 GLY B CA 1
ATOM 9318 C C . GLY B 1 508 ? 15.789 -11.312 -9.625 1 98.62 508 GLY B C 1
ATOM 9319 O O . GLY B 1 508 ? 15.508 -10.672 -8.609 1 98.62 508 GLY B O 1
ATOM 9320 N N . LEU B 1 509 ? 15.547 -10.914 -10.859 1 97.44 509 LEU B N 1
ATOM 9321 C CA . LEU B 1 509 ? 14.852 -9.648 -11.07 1 97.44 509 LEU B CA 1
ATOM 9322 C C . LEU B 1 509 ? 13.43 -9.711 -10.516 1 97.44 509 LEU B C 1
ATOM 9324 O O . LEU B 1 509 ? 12.938 -8.727 -9.953 1 97.44 509 LEU B O 1
ATOM 9328 N N . TYR B 1 510 ? 12.797 -10.828 -10.727 1 98.25 510 TYR B N 1
ATOM 9329 C CA . TYR B 1 510 ? 11.469 -11.023 -10.156 1 98.25 510 TYR B CA 1
ATOM 9330 C C . TYR B 1 510 ? 11.508 -10.945 -8.633 1 98.25 510 TYR B C 1
ATOM 9332 O O . TYR B 1 510 ? 10.672 -10.266 -8.023 1 98.25 510 TYR B O 1
ATOM 9340 N N . VAL B 1 511 ? 12.516 -11.562 -8.039 1 98.62 511 VAL B N 1
ATOM 9341 C CA . VAL B 1 511 ? 12.648 -11.633 -6.586 1 98.62 511 VAL B CA 1
ATOM 9342 C C . VAL B 1 511 ? 12.906 -10.234 -6.023 1 98.62 511 VAL B C 1
ATOM 9344 O O . VAL B 1 511 ? 12.188 -9.781 -5.129 1 98.62 511 VAL B O 1
ATOM 9347 N N . SER B 1 512 ? 13.891 -9.586 -6.535 1 97.56 512 SER B N 1
ATOM 9348 C CA . SER B 1 512 ? 14.266 -8.281 -6.008 1 97.56 512 SER B CA 1
ATOM 9349 C C . SER B 1 512 ? 13.148 -7.258 -6.207 1 97.56 512 SER B C 1
ATOM 9351 O O . SER B 1 512 ? 12.859 -6.461 -5.309 1 97.56 512 SER B O 1
ATOM 9353 N N . GLY B 1 513 ? 12.547 -7.32 -7.395 1 96.56 513 GLY B N 1
ATOM 9354 C CA . GLY B 1 513 ? 11.484 -6.375 -7.695 1 96.56 513 GLY B CA 1
ATOM 9355 C C . GLY B 1 513 ? 10.297 -6.5 -6.766 1 96.56 513 GLY B C 1
ATOM 9356 O O . GLY B 1 513 ? 9.82 -5.504 -6.215 1 96.56 513 GLY B O 1
ATOM 9357 N N . VAL B 1 514 ? 9.805 -7.672 -6.531 1 97.81 514 VAL B N 1
ATOM 9358 C CA . VAL B 1 514 ? 8.602 -7.879 -5.734 1 97.81 514 VAL B CA 1
ATOM 9359 C C . VAL B 1 514 ? 8.922 -7.695 -4.254 1 97.81 514 VAL B C 1
ATOM 9361 O O . VAL B 1 514 ? 8.133 -7.113 -3.508 1 97.81 514 VAL B O 1
ATOM 9364 N N . ALA B 1 515 ? 10.094 -8.164 -3.828 1 97.94 515 ALA B N 1
ATOM 9365 C CA . ALA B 1 515 ? 10.461 -8.078 -2.416 1 97.94 515 ALA B CA 1
ATOM 9366 C C . ALA B 1 515 ? 10.609 -6.625 -1.976 1 97.94 515 ALA B C 1
ATOM 9368 O O . ALA B 1 515 ? 10.148 -6.246 -0.896 1 97.94 515 ALA B O 1
ATOM 9369 N N . ARG B 1 516 ? 11.195 -5.824 -2.812 1 95.62 516 ARG B N 1
ATOM 9370 C CA . ARG B 1 516 ? 11.469 -4.441 -2.432 1 95.62 516 ARG B CA 1
ATOM 9371 C C . ARG B 1 516 ? 10.266 -3.549 -2.709 1 95.62 516 ARG B C 1
ATOM 9373 O O . ARG B 1 516 ? 9.891 -2.723 -1.873 1 95.62 516 ARG B O 1
ATOM 9380 N N . TRP B 1 517 ? 9.633 -3.699 -3.836 1 93.5 517 TRP B N 1
ATOM 9381 C CA . TRP B 1 517 ? 8.656 -2.707 -4.273 1 93.5 517 TRP B CA 1
ATOM 9382 C C . TRP B 1 517 ? 7.266 -3.324 -4.398 1 93.5 517 TRP B C 1
ATOM 9384 O O . TRP B 1 517 ? 6.332 -2.678 -4.883 1 93.5 517 TRP B O 1
ATOM 9394 N N . ASP B 1 518 ? 7.086 -4.559 -3.977 1 96.19 518 ASP B N 1
ATOM 9395 C CA . ASP B 1 518 ? 5.793 -5.227 -4.109 1 96.19 518 ASP B CA 1
ATOM 9396 C C . ASP B 1 518 ? 5.359 -5.297 -5.574 1 96.19 518 ASP B C 1
ATOM 9398 O O . ASP B 1 518 ? 6.164 -5.055 -6.477 1 96.19 518 ASP B O 1
ATOM 9402 N N . PHE B 1 519 ? 4.199 -5.754 -5.848 1 97.12 519 PHE B N 1
ATOM 9403 C CA . PHE B 1 519 ? 3.66 -5.789 -7.203 1 97.12 519 PHE B CA 1
ATOM 9404 C C . PHE B 1 519 ? 3.145 -4.414 -7.613 1 97.12 519 PHE B C 1
ATOM 9406 O O . PHE B 1 519 ? 1.943 -4.234 -7.828 1 97.12 519 PHE B O 1
ATOM 9413 N N . ASP B 1 520 ? 4.078 -3.516 -7.816 1 94.38 520 ASP B N 1
ATOM 9414 C CA . ASP B 1 520 ? 3.686 -2.176 -8.25 1 94.38 520 ASP B CA 1
ATOM 9415 C C . ASP B 1 520 ? 2.932 -2.225 -9.57 1 94.38 520 ASP B C 1
ATOM 9417 O O . ASP B 1 520 ? 3.201 -3.082 -10.414 1 94.38 520 ASP B O 1
ATOM 9421 N N . SER B 1 521 ? 2.066 -1.317 -9.797 1 95.38 521 SER B N 1
ATOM 9422 C CA . SER B 1 521 ? 1.167 -1.36 -10.945 1 95.38 521 SER B CA 1
ATOM 9423 C C . SER B 1 521 ? 1.933 -1.194 -12.25 1 95.38 521 SER B C 1
ATOM 9425 O O . SER B 1 521 ? 2.844 -0.368 -12.344 1 95.38 521 SER B O 1
ATOM 9427 N N . ILE B 1 522 ? 1.59 -1.95 -13.242 1 95.44 522 ILE B N 1
ATOM 9428 C CA . ILE B 1 522 ? 2.203 -1.89 -14.562 1 95.44 522 ILE B CA 1
ATOM 9429 C C . ILE B 1 522 ? 1.74 -0.629 -15.289 1 95.44 522 ILE B C 1
ATOM 9431 O O . ILE B 1 522 ? 2.385 -0.18 -16.234 1 95.44 522 ILE B O 1
ATOM 9435 N N . VAL B 1 523 ? 0.584 -0.09 -14.875 1 94.75 523 VAL B N 1
ATOM 9436 C CA . VAL B 1 523 ? 0.082 1.176 -15.398 1 94.75 523 VAL B CA 1
ATOM 9437 C C . VAL B 1 523 ? -0.03 2.195 -14.266 1 94.75 523 VAL B C 1
ATOM 9439 O O . VAL B 1 523 ? -0.661 1.928 -13.242 1 94.75 523 VAL B O 1
ATOM 9442 N N . GLN B 1 524 ? 0.585 3.301 -14.406 1 90.75 524 GLN B N 1
ATOM 9443 C CA . GLN B 1 524 ? 0.6 4.332 -13.375 1 90.75 524 GLN B CA 1
ATOM 9444 C C . GLN B 1 524 ? 0.213 5.691 -13.953 1 90.75 524 GLN B C 1
ATOM 9446 O O . GLN B 1 524 ? 0.497 5.98 -15.117 1 90.75 524 GLN B O 1
ATOM 9451 N N . THR B 1 525 ? -0.413 6.461 -13.18 1 87.19 525 THR B N 1
ATOM 9452 C CA . THR B 1 525 ? -0.777 7.816 -13.57 1 87.19 525 THR B CA 1
ATOM 9453 C C . THR B 1 525 ? 0.452 8.719 -13.602 1 87.19 525 THR B C 1
ATOM 9455 O O . THR B 1 525 ? 1.49 8.383 -13.031 1 87.19 525 THR B O 1
ATOM 9458 N N . GLU B 1 526 ? 0.34 9.805 -14.203 1 79.31 526 GLU B N 1
ATOM 9459 C CA . GLU B 1 526 ? 1.429 10.773 -14.25 1 79.31 526 GLU B CA 1
ATOM 9460 C C . GLU B 1 526 ? 1.76 11.297 -12.859 1 79.31 526 GLU B C 1
ATOM 9462 O O . GLU B 1 526 ? 2.924 11.562 -12.547 1 79.31 526 GLU B O 1
ATOM 9467 N N . ALA B 1 527 ? 0.787 11.422 -12.047 1 76.69 527 ALA B N 1
ATOM 9468 C CA . ALA B 1 527 ? 0.989 11.906 -10.688 1 76.69 527 ALA B CA 1
ATOM 9469 C C . ALA B 1 527 ? 1.814 10.914 -9.867 1 76.69 527 ALA B C 1
ATOM 9471 O O . ALA B 1 527 ? 2.66 11.32 -9.062 1 76.69 527 ALA B O 1
ATOM 9472 N N . GLN B 1 528 ? 1.617 9.711 -10.07 1 78.56 528 GLN B N 1
ATOM 9473 C CA . GLN B 1 528 ? 2.355 8.68 -9.352 1 78.56 528 GLN B CA 1
ATOM 9474 C C . GLN B 1 528 ? 3.816 8.641 -9.789 1 78.56 528 GLN B C 1
ATOM 9476 O O . GLN B 1 528 ? 4.695 8.289 -9.008 1 78.56 528 GLN B O 1
ATOM 9481 N N . LEU B 1 529 ? 4.031 9.016 -10.984 1 77.88 529 LEU B N 1
ATOM 9482 C CA . LEU B 1 529 ? 5.375 8.922 -11.547 1 77.88 529 LEU B CA 1
ATOM 9483 C C . LEU B 1 529 ? 6.18 10.18 -11.227 1 77.88 529 LEU B C 1
ATOM 9485 O O . LEU B 1 529 ? 7.406 10.18 -11.352 1 77.88 529 LEU B O 1
ATOM 9489 N N . ASN B 1 530 ? 5.555 11.32 -10.906 1 75.12 530 ASN B N 1
ATOM 9490 C CA . ASN B 1 530 ? 6.195 12.617 -10.75 1 75.12 530 ASN B CA 1
ATOM 9491 C C . ASN B 1 530 ? 7.066 12.664 -9.5 1 75.12 530 ASN B C 1
ATOM 9493 O O . ASN B 1 530 ? 8.055 13.406 -9.445 1 75.12 530 ASN B O 1
ATOM 9497 N N . ARG B 1 531 ? 7.238 11.742 -8.656 1 71.5 531 ARG B N 1
ATOM 9498 C CA . ARG B 1 531 ? 8.055 11.633 -7.449 1 71.5 531 ARG B CA 1
ATOM 9499 C C . ARG B 1 531 ? 8.375 13.016 -6.883 1 71.5 531 ARG B C 1
ATOM 9501 O O . ARG B 1 531 ? 9.516 13.281 -6.496 1 71.5 531 ARG B O 1
ATOM 9508 N N . GLY B 1 532 ? 7.566 14.078 -7.066 1 74.5 532 GLY B N 1
ATOM 9509 C CA . GLY B 1 532 ? 7.789 15.398 -6.504 1 74.5 532 GLY B CA 1
ATOM 9510 C C . GLY B 1 532 ? 8.328 16.391 -7.512 1 74.5 532 GLY B C 1
ATOM 9511 O O . GLY B 1 532 ? 8.609 17.547 -7.172 1 74.5 532 GLY B O 1
ATOM 9512 N N . ASP B 1 533 ? 8.539 15.961 -8.703 1 81.12 533 ASP B N 1
ATOM 9513 C CA . ASP B 1 533 ? 8.938 16.891 -9.758 1 81.12 533 ASP B CA 1
ATOM 9514 C C . ASP B 1 533 ? 7.785 17.812 -10.125 1 81.12 533 ASP B C 1
ATOM 9516 O O . ASP B 1 533 ? 6.668 17.656 -9.633 1 81.12 533 ASP B O 1
ATOM 9520 N N . ALA B 1 534 ? 8.188 18.812 -10.93 1 80.75 534 ALA B N 1
ATOM 9521 C CA . ALA B 1 534 ? 7.176 19.766 -11.367 1 80.75 534 ALA B CA 1
ATOM 9522 C C . ALA B 1 534 ? 6.059 19.062 -12.133 1 80.75 534 ALA B C 1
ATOM 9524 O O . ALA B 1 534 ? 6.316 18.188 -12.961 1 80.75 534 ALA B O 1
ATOM 9525 N N . MET B 1 535 ? 4.914 19.312 -11.859 1 75.5 535 MET B N 1
ATOM 9526 C CA . MET B 1 535 ? 3.75 18.703 -12.5 1 75.5 535 MET B CA 1
ATOM 9527 C C . MET B 1 535 ? 3.389 19.453 -13.781 1 75.5 535 MET B C 1
ATOM 9529 O O . MET B 1 535 ? 2.738 18.891 -14.672 1 75.5 535 MET B O 1
ATOM 9533 N N . ASN B 1 536 ? 3.832 20.656 -13.891 1 77.5 536 ASN B N 1
ATOM 9534 C CA . ASN B 1 536 ? 3.541 21.516 -15.039 1 77.5 536 ASN B CA 1
ATOM 9535 C C . ASN B 1 536 ? 2.039 21.703 -15.234 1 77.5 536 ASN B C 1
ATOM 9537 O O . ASN B 1 536 ? 1.528 21.562 -16.344 1 77.5 536 ASN B O 1
ATOM 9541 N N . ILE B 1 537 ? 1.397 21.781 -14.133 1 74.56 537 ILE B N 1
ATOM 9542 C CA . ILE B 1 537 ? -0.039 22.031 -14.125 1 74.56 537 ILE B CA 1
ATOM 9543 C C . ILE B 1 537 ? -0.311 23.453 -13.633 1 74.56 537 ILE B C 1
ATOM 9545 O O . ILE B 1 537 ? 0.238 23.875 -12.617 1 74.56 537 ILE B O 1
ATOM 9549 N N . GLY B 1 538 ? -1.118 24.188 -14.328 1 76.38 538 GLY B N 1
ATOM 9550 C CA . GLY B 1 538 ? -1.59 25.484 -13.875 1 76.38 538 GLY B CA 1
ATOM 9551 C C . GLY B 1 538 ? -0.613 26.609 -14.164 1 76.38 538 GLY B C 1
ATOM 9552 O O . GLY B 1 538 ? -0.792 27.734 -13.688 1 76.38 538 GLY B O 1
ATOM 9553 N N . GLY B 1 539 ? 0.422 26.375 -14.781 1 81.94 539 GLY B N 1
ATOM 9554 C CA . GLY B 1 539 ? 1.348 27.422 -15.195 1 81.94 539 GLY B CA 1
ATOM 9555 C C . GLY B 1 539 ? 2.254 27.891 -14.078 1 81.94 539 GLY B C 1
ATOM 9556 O O . GLY B 1 539 ? 2.236 27.344 -12.977 1 81.94 539 GLY B O 1
ATOM 9557 N N . LEU B 1 540 ? 3.113 28.938 -14.383 1 90.25 540 LEU B N 1
ATOM 9558 C CA . LEU B 1 540 ? 4.059 29.531 -13.445 1 90.25 540 LEU B CA 1
ATOM 9559 C C . LEU B 1 540 ? 3.793 31.016 -13.273 1 90.25 540 LEU B C 1
ATOM 9561 O O . LEU B 1 540 ? 3.498 31.719 -14.242 1 90.25 540 LEU B O 1
ATOM 9565 N N . PRO B 1 541 ? 3.795 31.391 -12.039 1 92.25 541 PRO B N 1
ATOM 9566 C CA . PRO B 1 541 ? 3.73 32.844 -11.859 1 92.25 541 PRO B CA 1
ATOM 9567 C C . PRO B 1 541 ? 5.012 33.562 -12.305 1 92.25 541 PRO B C 1
ATOM 9569 O O . PRO B 1 541 ? 6.016 32.906 -12.586 1 92.25 541 PRO B O 1
ATOM 9572 N N . GLU B 1 542 ? 4.887 34.906 -12.414 1 92.44 542 GLU B N 1
ATOM 9573 C CA . GLU B 1 542 ? 6.027 35.656 -12.922 1 92.44 542 GLU B CA 1
ATOM 9574 C C . GLU B 1 542 ? 6.504 36.688 -11.906 1 92.44 542 GLU B C 1
ATOM 9576 O O . GLU B 1 542 ? 5.746 37.594 -11.523 1 92.44 542 GLU B O 1
ATOM 9581 N N . LEU B 1 543 ? 7.715 36.531 -11.531 1 95.19 543 LEU B N 1
ATOM 9582 C CA . LEU B 1 543 ? 8.367 37.531 -10.672 1 95.19 543 LEU B CA 1
ATOM 9583 C C . LEU B 1 543 ? 8.82 38.719 -11.477 1 95.19 543 LEU B C 1
ATOM 9585 O O . LEU B 1 543 ? 9.305 38.594 -12.602 1 95.19 543 LEU B O 1
ATOM 9589 N N . VAL B 1 544 ? 8.562 39.906 -10.891 1 93.69 544 VAL B N 1
ATOM 9590 C CA . VAL B 1 544 ? 9.031 41.125 -11.523 1 93.69 544 VAL B CA 1
ATOM 9591 C C . VAL B 1 544 ? 10.141 41.75 -10.68 1 93.69 544 VAL B C 1
ATOM 9593 O O . VAL B 1 544 ? 10.5 41.219 -9.625 1 93.69 544 VAL B O 1
ATOM 9596 N N . THR B 1 545 ? 10.773 42.781 -11.219 1 93.19 545 THR B N 1
ATOM 9597 C CA . THR B 1 545 ? 11.867 43.438 -10.516 1 93.19 545 THR B CA 1
ATOM 9598 C C . THR B 1 545 ? 11.398 43.969 -9.156 1 93.19 545 THR B C 1
ATOM 9600 O O . THR B 1 545 ? 10.383 44.656 -9.062 1 93.19 545 THR B O 1
ATOM 9603 N N . PRO B 1 546 ? 12.141 43.531 -8.156 1 93.62 546 PRO B N 1
ATOM 9604 C CA . PRO B 1 546 ? 11.773 44 -6.824 1 93.62 546 PRO B CA 1
ATOM 9605 C C . PRO B 1 546 ? 11.914 45.531 -6.688 1 93.62 546 PRO B C 1
ATOM 9607 O O . PRO B 1 546 ? 12.68 46.156 -7.422 1 93.62 546 PRO B O 1
ATOM 9610 N N . LEU B 1 547 ? 11.125 46.062 -5.742 1 89.25 547 LEU B N 1
ATOM 9611 C CA . LEU B 1 547 ? 11.195 47.5 -5.441 1 89.25 547 LEU B CA 1
ATOM 9612 C C . LEU B 1 547 ? 12.141 47.75 -4.277 1 89.25 547 LEU B C 1
ATOM 9614 O O . LEU B 1 547 ? 12.055 47.094 -3.242 1 89.25 547 LEU B O 1
ATOM 9618 N N . PHE B 1 548 ? 13.078 48.625 -4.512 1 85.75 548 PHE B N 1
ATOM 9619 C CA . PHE B 1 548 ? 13.992 49.062 -3.463 1 85.75 548 PHE B CA 1
ATOM 9620 C C . PHE B 1 548 ? 13.555 50.406 -2.893 1 85.75 548 PHE B C 1
ATOM 9622 O O . PHE B 1 548 ? 13.664 51.406 -3.562 1 85.75 548 PHE B O 1
ATOM 9629 N N . GLU B 1 549 ? 12.797 50.312 -1.774 1 80.19 549 GLU B N 1
ATOM 9630 C CA . GLU B 1 549 ? 12.258 51.562 -1.188 1 80.19 549 GLU B CA 1
ATOM 9631 C C . GLU B 1 549 ? 13.133 52.031 -0.037 1 80.19 549 GLU B C 1
ATOM 9633 O O . GLU B 1 549 ? 13.5 51.25 0.843 1 80.19 549 GLU B O 1
ATOM 9638 N N . TYR B 1 550 ? 13.648 53.219 -0.122 1 65.19 550 TYR B N 1
ATOM 9639 C CA . TYR B 1 550 ? 14.469 53.844 0.917 1 65.19 550 TYR B CA 1
ATOM 9640 C C . TYR B 1 550 ? 13.602 54.625 1.899 1 65.19 550 TYR B C 1
ATOM 9642 O O . TYR B 1 550 ? 12.641 55.281 1.5 1 65.19 550 TYR B O 1
ATOM 9650 N N . SER B 1 551 ? 13.258 54.031 3.033 1 53.94 551 SER B N 1
ATOM 9651 C CA . SER B 1 551 ? 12.57 54.844 4.035 1 53.94 551 SER B CA 1
ATOM 9652 C C . SER B 1 551 ? 13.266 56.188 4.234 1 53.94 551 SER B C 1
ATOM 9654 O O . SER B 1 551 ? 14.484 56.281 4.117 1 53.94 551 SER B O 1
ATOM 9656 N N . ASN B 1 552 ? 12.539 57.281 4.016 1 45.09 552 ASN B N 1
ATOM 9657 C CA . ASN B 1 552 ? 12.992 58.656 4.324 1 45.09 552 ASN B CA 1
ATOM 9658 C C . ASN B 1 552 ? 13.609 58.719 5.719 1 45.09 552 ASN B C 1
ATOM 9660 O O . ASN B 1 552 ? 13.086 59.406 6.59 1 45.09 552 ASN B O 1
ATOM 9664 N N . ILE B 1 553 ? 14.023 57.75 6.348 1 44.94 553 ILE B N 1
ATOM 9665 C CA . ILE B 1 553 ? 14.602 58.062 7.648 1 44.94 553 ILE B CA 1
ATOM 9666 C C . ILE B 1 553 ? 15.859 58.906 7.461 1 44.94 553 ILE B C 1
ATOM 9668 O O . ILE B 1 553 ? 16.688 58.625 6.602 1 44.94 553 ILE B O 1
ATOM 9672 N N . THR B 1 554 ? 15.867 60.188 7.891 1 40.16 554 THR B N 1
ATOM 9673 C CA . THR B 1 554 ? 16.891 61.219 7.957 1 40.16 554 THR B CA 1
ATOM 9674 C C . THR B 1 554 ? 18.219 60.625 8.445 1 40.16 554 THR B C 1
ATOM 9676 O O . THR B 1 554 ? 19.172 61.375 8.68 1 40.16 554 THR B O 1
ATOM 9679 N N . GLY B 1 555 ? 18.266 59.469 9.117 1 42.28 555 GLY B N 1
ATOM 9680 C CA . GLY B 1 555 ? 19.609 59.281 9.656 1 42.28 555 GLY B CA 1
ATOM 9681 C C . GLY B 1 555 ? 20.625 58.906 8.594 1 42.28 555 GLY B C 1
ATOM 9682 O O . GLY B 1 555 ? 20.281 58.75 7.422 1 42.28 555 GLY B O 1
ATOM 9683 N N . PRO B 1 556 ? 22.016 58.938 8.969 1 43.47 556 PRO B N 1
ATOM 9684 C CA . PRO B 1 556 ? 23.078 58.781 7.988 1 43.47 556 PRO B CA 1
ATOM 9685 C C . PRO B 1 556 ? 22.828 57.625 7.02 1 43.47 556 PRO B C 1
ATOM 9687 O O . PRO B 1 556 ? 22.312 56.594 7.418 1 43.47 556 PRO B O 1
ATOM 9690 N N . ALA B 1 557 ? 22.719 57.812 5.738 1 44.16 557 ALA B N 1
ATOM 9691 C CA . ALA B 1 557 ? 22.453 57.094 4.504 1 44.16 557 ALA B CA 1
ATOM 9692 C C . ALA B 1 557 ? 23.125 55.719 4.516 1 44.16 557 ALA B C 1
ATOM 9694 O O . ALA B 1 557 ? 22.641 54.781 3.887 1 44.16 557 ALA B O 1
ATOM 9695 N N . GLU B 1 558 ? 24.297 55.594 4.973 1 44.5 558 GLU B N 1
ATOM 9696 C CA . GLU B 1 558 ? 25.266 54.531 4.652 1 44.5 558 GLU B CA 1
ATOM 9697 C C . GLU B 1 558 ? 24.734 53.156 5.043 1 44.5 558 GLU B C 1
ATOM 9699 O O . GLU B 1 558 ? 25.062 52.156 4.402 1 44.5 558 GLU B O 1
ATOM 9704 N N . ASN B 1 559 ? 24.094 53 6.258 1 46.97 559 ASN B N 1
ATOM 9705 C CA . ASN B 1 559 ? 23.875 51.625 6.758 1 46.97 559 ASN B CA 1
ATOM 9706 C C . ASN B 1 559 ? 22.406 51.219 6.625 1 46.97 559 ASN B C 1
ATOM 9708 O O . ASN B 1 559 ? 21.969 50.281 7.273 1 46.97 559 ASN B O 1
ATOM 9712 N N . GLN B 1 560 ? 21.625 51.969 5.949 1 52.31 560 GLN B N 1
ATOM 9713 C CA . GLN B 1 560 ? 20.219 51.594 6.012 1 52.31 560 GLN B CA 1
ATOM 9714 C C . GLN B 1 560 ? 19.828 50.719 4.816 1 52.31 560 GLN B C 1
ATOM 9716 O O . GLN B 1 560 ? 19.953 51.156 3.668 1 52.31 560 GLN B O 1
ATOM 9721 N N . LEU B 1 561 ? 19.828 49.469 4.965 1 59.16 561 LEU B N 1
ATOM 9722 C CA . LEU B 1 561 ? 19.312 48.562 3.926 1 59.16 561 LEU B CA 1
ATOM 9723 C C . LEU B 1 561 ? 17.922 49 3.494 1 59.16 561 LEU B C 1
ATOM 9725 O O . LEU B 1 561 ? 17.062 49.281 4.336 1 59.16 561 LEU B O 1
ATOM 9729 N N . ALA B 1 562 ? 17.766 49.469 2.166 1 67.25 562 ALA B N 1
ATOM 9730 C CA . ALA B 1 562 ? 16.453 49.75 1.588 1 67.25 562 ALA B CA 1
ATOM 9731 C C . ALA B 1 562 ? 15.484 48.594 1.881 1 67.25 562 ALA B C 1
ATOM 9733 O O . ALA B 1 562 ? 15.906 47.438 2.053 1 67.25 562 ALA B O 1
ATOM 9734 N N . ASP B 1 563 ? 14.266 49 2.275 1 81.88 563 ASP B N 1
ATOM 9735 C CA . ASP B 1 563 ? 13.219 47.969 2.287 1 81.88 563 ASP B CA 1
ATOM 9736 C C . ASP B 1 563 ? 13.047 47.344 0.904 1 81.88 563 ASP B C 1
ATOM 9738 O O . ASP B 1 563 ? 12.836 48.062 -0.082 1 81.88 563 ASP B O 1
ATOM 9742 N N . ILE B 1 564 ? 13.406 46.156 0.817 1 89.19 564 ILE B N 1
ATOM 9743 C CA . ILE B 1 564 ? 13.273 45.438 -0.441 1 89.19 564 ILE B CA 1
ATOM 9744 C C . ILE B 1 564 ? 11.898 44.781 -0.509 1 89.19 564 ILE B C 1
ATOM 9746 O O . ILE B 1 564 ? 11.531 44 0.367 1 89.19 564 ILE B O 1
ATOM 9750 N N . ILE B 1 565 ? 11.109 45.125 -1.479 1 94.12 565 ILE B N 1
ATOM 9751 C CA . ILE B 1 565 ? 9.781 44.531 -1.686 1 94.12 565 ILE B CA 1
ATOM 9752 C C . ILE B 1 565 ? 9.781 43.656 -2.924 1 94.12 565 ILE B C 1
ATOM 9754 O O . ILE B 1 565 ? 9.992 44.125 -4.043 1 94.12 565 ILE B O 1
ATOM 9758 N N . VAL B 1 566 ? 9.586 42.375 -2.709 1 95.75 566 VAL B N 1
ATOM 9759 C CA . VAL B 1 566 ? 9.461 41.438 -3.812 1 95.75 566 VAL B CA 1
ATOM 9760 C C . VAL B 1 566 ? 8.07 41.562 -4.43 1 95.75 566 VAL B C 1
ATOM 9762 O O . VAL B 1 566 ? 7.062 41.5 -3.723 1 95.75 566 VAL B O 1
ATOM 9765 N N . THR B 1 567 ? 8 41.719 -5.754 1 94.75 567 THR B N 1
ATOM 9766 C CA . THR B 1 567 ? 6.73 41.875 -6.445 1 94.75 567 THR B CA 1
ATOM 9767 C C . THR B 1 567 ? 6.578 40.875 -7.574 1 94.75 567 THR B C 1
ATOM 9769 O O . THR B 1 567 ? 7.57 40.375 -8.109 1 94.75 567 THR B O 1
ATOM 9772 N N . TRP B 1 568 ? 5.379 40.5 -7.895 1 94.81 568 TRP B N 1
ATOM 9773 C CA . TRP B 1 568 ? 5.07 39.594 -9 1 94.81 568 TRP B CA 1
ATOM 9774 C C . TRP B 1 568 ? 3.783 40.031 -9.703 1 94.81 568 TRP B C 1
ATOM 9776 O O . TRP B 1 568 ? 3.004 40.812 -9.164 1 94.81 568 TRP B O 1
ATOM 9786 N N . LYS B 1 569 ? 3.658 39.562 -10.898 1 90.25 569 LYS B N 1
ATOM 9787 C CA . LYS B 1 569 ? 2.51 39.938 -11.727 1 90.25 569 LYS B CA 1
ATOM 9788 C C . LYS B 1 569 ? 1.229 39.312 -11.195 1 90.25 569 LYS B C 1
ATOM 9790 O O . LYS B 1 569 ? 1.232 38.125 -10.781 1 90.25 569 LYS B O 1
ATOM 9795 N N . ASN B 1 570 ? 0.172 40.062 -11.086 1 83.38 570 ASN B N 1
ATOM 9796 C CA . ASN B 1 570 ? -1.129 39.531 -10.703 1 83.38 570 ASN B CA 1
ATOM 9797 C C . ASN B 1 570 ? -1.749 38.688 -11.82 1 83.38 570 ASN B C 1
ATOM 9799 O O . ASN B 1 570 ? -2.543 39.188 -12.609 1 83.38 570 ASN B O 1
ATOM 9803 N N . SER B 1 571 ? -1.368 37.531 -11.969 1 75.06 571 SER B N 1
ATOM 9804 C CA . SER B 1 571 ? -1.836 36.656 -13.031 1 75.06 571 SER B CA 1
ATOM 9805 C C . SER B 1 571 ? -3.207 36.062 -12.695 1 75.06 571 SER B C 1
ATOM 9807 O O . SER B 1 571 ? -3.848 35.469 -13.555 1 75.06 571 SER B O 1
ATOM 9809 N N . LEU B 1 572 ? -3.598 36.125 -11.523 1 69.62 572 LEU B N 1
ATOM 9810 C CA . LEU B 1 572 ? -4.867 35.531 -11.109 1 69.62 572 LEU B CA 1
ATOM 9811 C C . LEU B 1 572 ? -6.031 36.438 -11.461 1 69.62 572 LEU B C 1
ATOM 9813 O O . LEU B 1 572 ? -7.176 36 -11.555 1 69.62 572 LEU B O 1
ATOM 9817 N N . SER B 1 573 ? -5.828 37.781 -11.625 1 58.78 573 SER B N 1
ATOM 9818 C CA . SER B 1 573 ? -6.871 38.688 -12.07 1 58.78 573 SER B CA 1
ATOM 9819 C C . SER B 1 573 ? -7.051 38.625 -13.586 1 58.78 573 SER B C 1
ATOM 9821 O O . SER B 1 573 ? -8.055 39.094 -14.117 1 58.78 573 SER B O 1
ATOM 9823 N N . ALA B 1 574 ? -6.047 38.125 -14.25 1 50.5 574 ALA B N 1
ATOM 9824 C CA . ALA B 1 574 ? -6.113 38.219 -15.711 1 50.5 574 ALA B CA 1
ATOM 9825 C C . ALA B 1 574 ? -6.953 37.062 -16.281 1 50.5 574 ALA B C 1
ATOM 9827 O O . ALA B 1 574 ? -7.164 36.062 -15.609 1 50.5 574 ALA B O 1
ATOM 9828 N N . GLU B 1 575 ? -7.707 37.312 -17.453 1 45.47 575 GLU B N 1
ATOM 9829 C CA . GLU B 1 575 ? -8.68 36.562 -18.25 1 45.47 575 GLU B CA 1
ATOM 9830 C C . GLU B 1 575 ? -8.219 35.094 -18.453 1 45.47 575 GLU B C 1
ATOM 9832 O O . GLU B 1 575 ? -8.906 34.312 -19.125 1 45.47 575 GLU B O 1
ATOM 9837 N N . ASP B 1 576 ? -7.086 34.781 -18.188 1 45.75 576 ASP B N 1
ATOM 9838 C CA . ASP B 1 576 ? -6.777 33.406 -18.578 1 45.75 576 ASP B CA 1
ATOM 9839 C C . ASP B 1 576 ? -7.461 32.406 -17.656 1 45.75 576 ASP B C 1
ATOM 9841 O O . ASP B 1 576 ? -7.098 32.281 -16.484 1 45.75 576 ASP B O 1
ATOM 9845 N N . ALA B 1 577 ? -8.68 32.062 -17.922 1 45.88 577 ALA B N 1
ATOM 9846 C CA . ALA B 1 577 ? -9.805 31.328 -17.359 1 45.88 577 ALA B CA 1
ATOM 9847 C C . ALA B 1 577 ? -9.359 29.969 -16.844 1 45.88 577 ALA B C 1
ATOM 9849 O O . ALA B 1 577 ? -9.867 29.469 -15.836 1 45.88 577 ALA B O 1
ATOM 9850 N N . GLU B 1 578 ? -8.508 29.344 -17.594 1 48.25 578 GLU B N 1
ATOM 9851 C CA . GLU B 1 578 ? -8.398 27.906 -17.391 1 48.25 578 GLU B CA 1
ATOM 9852 C C . GLU B 1 578 ? -7.812 27.594 -16.016 1 48.25 578 GLU B C 1
ATOM 9854 O O . GLU B 1 578 ? -8.211 26.625 -15.367 1 48.25 578 GLU B O 1
ATOM 9859 N N . PHE B 1 579 ? -6.867 28.516 -15.562 1 51.41 579 PHE B N 1
ATOM 9860 C CA . PHE B 1 579 ? -6.07 28.281 -14.367 1 51.41 579 PHE B CA 1
ATOM 9861 C C . PHE B 1 579 ? -6.809 28.766 -13.125 1 51.41 579 PHE B C 1
ATOM 9863 O O . PHE B 1 579 ? -6.621 28.234 -12.031 1 51.41 579 PHE B O 1
ATOM 9870 N N . ARG B 1 580 ? -7.625 29.828 -13.359 1 52.84 580 ARG B N 1
ATOM 9871 C CA . ARG B 1 580 ? -8.234 30.594 -12.273 1 52.84 580 ARG B CA 1
ATOM 9872 C C . ARG B 1 580 ? -9.102 29.688 -11.398 1 52.84 580 ARG B C 1
ATOM 9874 O O . ARG B 1 580 ? -9.266 29.953 -10.203 1 52.84 580 ARG B O 1
ATOM 9881 N N . ASP B 1 581 ? -9.375 28.719 -12.102 1 60.66 581 ASP B N 1
ATOM 9882 C CA . ASP B 1 581 ? -10.289 27.906 -11.297 1 60.66 581 ASP B CA 1
ATOM 9883 C C . ASP B 1 581 ? -9.516 27.016 -10.32 1 60.66 581 ASP B C 1
ATOM 9885 O O . ASP B 1 581 ? -10.062 26.594 -9.305 1 60.66 581 ASP B O 1
ATOM 9889 N N . MET B 1 582 ? -8.148 27.062 -10.539 1 69.94 582 MET B N 1
ATOM 9890 C CA . MET B 1 582 ? -7.41 26.125 -9.695 1 69.94 582 MET B CA 1
ATOM 9891 C C . MET B 1 582 ? -6.688 26.844 -8.57 1 69.94 582 MET B C 1
ATOM 9893 O O . MET B 1 582 ? -6.555 26.312 -7.465 1 69.94 582 MET B O 1
ATOM 9897 N N . TRP B 1 583 ? -6.277 28.156 -8.938 1 81.62 583 TRP B N 1
ATOM 9898 C CA . TRP B 1 583 ? -5.434 28.844 -7.973 1 81.62 583 TRP B CA 1
ATOM 9899 C C . TRP B 1 583 ? -6.109 30.125 -7.488 1 81.62 583 TRP B C 1
ATOM 9901 O O . TRP B 1 583 ? -6.793 30.812 -8.258 1 81.62 583 TRP B O 1
ATOM 9911 N N . ASN B 1 584 ? -5.949 30.422 -6.258 1 81.88 584 ASN B N 1
ATOM 9912 C CA . ASN B 1 584 ? -6.5 31.656 -5.715 1 81.88 584 ASN B CA 1
ATOM 9913 C C . ASN B 1 584 ? -5.469 32.406 -4.871 1 81.88 584 ASN B C 1
ATOM 9915 O O . ASN B 1 584 ? -5.824 33.312 -4.098 1 81.88 584 ASN B O 1
ATOM 9919 N N . GLY B 1 585 ? -4.27 32 -4.98 1 90.19 585 GLY B N 1
ATOM 9920 C CA . GLY B 1 585 ? -3.221 32.656 -4.223 1 90.19 585 GLY B CA 1
ATOM 9921 C C . GLY B 1 585 ? -1.824 32.312 -4.703 1 90.19 585 GLY B C 1
ATOM 9922 O O . GLY B 1 585 ? -1.652 31.797 -5.809 1 90.19 585 GLY B O 1
ATOM 9923 N N . TYR B 1 586 ? -0.852 32.812 -3.811 1 93 586 TYR B N 1
ATOM 9924 C CA . TYR B 1 586 ? 0.556 32.625 -4.133 1 93 586 TYR B CA 1
ATOM 9925 C C . TYR B 1 586 ? 1.321 32.094 -2.93 1 93 586 TYR B C 1
ATOM 9927 O O . TYR B 1 586 ? 0.909 32.281 -1.785 1 93 586 TYR B O 1
ATOM 9935 N N . SER B 1 587 ? 2.33 31.344 -3.23 1 95.5 587 SER B N 1
ATOM 9936 C CA . SER B 1 587 ? 3.299 30.891 -2.236 1 95.5 587 SER B CA 1
ATOM 9937 C C . SER B 1 587 ? 4.703 31.391 -2.57 1 95.5 587 SER B C 1
ATOM 9939 O O . SER B 1 587 ? 5.207 31.141 -3.67 1 95.5 587 SER B O 1
ATOM 9941 N N . LEU B 1 588 ? 5.281 32.094 -1.643 1 97.44 588 LEU B N 1
ATOM 9942 C CA . LEU B 1 588 ? 6.613 32.656 -1.851 1 97.44 588 LEU B CA 1
ATOM 9943 C C . LEU B 1 588 ? 7.641 31.938 -0.978 1 97.44 588 LEU B C 1
ATOM 9945 O O . LEU B 1 588 ? 7.457 31.812 0.236 1 97.44 588 LEU B O 1
ATOM 9949 N N . ILE B 1 589 ? 8.648 31.5 -1.615 1 97.38 589 ILE B N 1
ATOM 9950 C CA . ILE B 1 589 ? 9.773 30.891 -0.927 1 97.38 589 ILE B CA 1
ATOM 9951 C C . ILE B 1 589 ? 10.977 31.828 -0.954 1 97.38 589 ILE B C 1
ATOM 9953 O O . ILE B 1 589 ? 11.328 32.375 -2.004 1 97.38 589 ILE B O 1
ATOM 9957 N N . VAL B 1 590 ? 11.484 32.062 0.176 1 96.38 590 VAL B N 1
ATOM 9958 C CA . VAL B 1 590 ? 12.703 32.844 0.332 1 96.38 590 VAL B CA 1
ATOM 9959 C C . VAL B 1 590 ? 13.797 31.984 0.956 1 96.38 590 VAL B C 1
ATOM 9961 O O . VAL B 1 590 ? 13.633 31.469 2.066 1 96.38 590 VAL B O 1
ATOM 9964 N N . ASN B 1 591 ? 14.898 31.875 0.279 1 95.31 591 ASN B N 1
ATOM 9965 C CA . ASN B 1 591 ? 16 31.016 0.722 1 95.31 591 ASN B CA 1
ATOM 9966 C C . ASN B 1 591 ? 15.516 29.609 1.075 1 95.31 591 ASN B C 1
ATOM 9968 O O . ASN B 1 591 ? 15.812 29.109 2.16 1 95.31 591 ASN B O 1
ATOM 9972 N N . ASP B 1 592 ? 14.641 29.109 0.24 1 96.19 592 ASP B N 1
ATOM 9973 C CA . ASP B 1 592 ? 14.18 27.719 0.222 1 96.19 592 ASP B CA 1
ATOM 9974 C C . ASP B 1 592 ? 13.242 27.438 1.393 1 96.19 592 ASP B C 1
ATOM 9976 O O . ASP B 1 592 ? 12.977 26.281 1.719 1 96.19 592 ASP B O 1
ATOM 9980 N N . VAL B 1 593 ? 12.773 28.422 2.07 1 95.12 593 VAL B N 1
ATOM 9981 C CA . VAL B 1 593 ? 11.758 28.312 3.115 1 95.12 593 VAL B CA 1
ATOM 9982 C C . VAL B 1 593 ? 10.547 29.172 2.762 1 95.12 593 VAL B C 1
ATOM 9984 O O . VAL B 1 593 ? 10.703 30.328 2.348 1 95.12 593 VAL B O 1
ATOM 9987 N N . GLU B 1 594 ? 9.383 28.609 2.926 1 95.62 594 GLU B N 1
ATOM 9988 C CA . GLU B 1 594 ? 8.188 29.375 2.617 1 95.62 594 GLU B CA 1
ATOM 9989 C C . GLU B 1 594 ? 8.008 30.531 3.598 1 95.62 594 GLU B C 1
ATOM 9991 O O . GLU B 1 594 ? 8.039 30.328 4.812 1 95.62 594 GLU B O 1
ATOM 9996 N N . GLN B 1 595 ? 7.785 31.75 3.051 1 95.69 595 GLN B N 1
ATOM 9997 C CA . GLN B 1 595 ? 7.68 32.938 3.902 1 95.69 595 GLN B CA 1
ATOM 9998 C C . GLN B 1 595 ? 6.316 33.594 3.756 1 95.69 595 GLN B C 1
ATOM 10000 O O . GLN B 1 595 ? 5.906 34.375 4.613 1 95.69 595 GLN B O 1
ATOM 10005 N N . TYR B 1 596 ? 5.758 33.312 2.639 1 95.38 596 TYR B N 1
ATOM 10006 C CA . TYR B 1 596 ? 4.48 33.969 2.406 1 95.38 596 TYR B CA 1
ATOM 10007 C C . TYR B 1 596 ? 3.514 33.031 1.674 1 95.38 596 TYR B C 1
ATOM 10009 O O . TYR B 1 596 ? 3.916 32.281 0.775 1 95.38 596 TYR B O 1
ATOM 10017 N N . ARG B 1 597 ? 2.295 33.031 2.072 1 93 597 ARG B N 1
ATOM 10018 C CA . ARG B 1 597 ? 1.167 32.375 1.414 1 93 597 ARG B CA 1
ATOM 10019 C C . ARG B 1 597 ? -0.089 33.25 1.505 1 93 597 ARG B C 1
ATOM 10021 O O . ARG B 1 597 ? -0.563 33.531 2.602 1 93 597 ARG B O 1
ATOM 10028 N N . GLY B 1 598 ? -0.526 33.719 0.388 1 91 598 GLY B N 1
ATOM 10029 C CA . GLY B 1 598 ? -1.674 34.594 0.386 1 91 598 GLY B CA 1
ATOM 10030 C C . GLY B 1 598 ? -2.055 35.094 -1.002 1 91 598 GLY B C 1
ATOM 10031 O O . GLY B 1 598 ? -1.582 34.531 -2.004 1 91 598 GLY B O 1
ATOM 10032 N N . ASN B 1 599 ? -2.932 36.094 -1.022 1 90.25 599 ASN B N 1
ATOM 10033 C CA . ASN B 1 599 ? -3.438 36.562 -2.305 1 90.25 599 ASN B CA 1
ATOM 10034 C C . ASN B 1 599 ? -2.811 37.906 -2.688 1 90.25 599 ASN B C 1
ATOM 10036 O O . ASN B 1 599 ? -3.135 38.469 -3.732 1 90.25 599 ASN B O 1
ATOM 10040 N N . GLU B 1 600 ? -1.894 38.344 -1.936 1 91.88 600 GLU B N 1
ATOM 10041 C CA . GLU B 1 600 ? -1.216 39.594 -2.266 1 91.88 600 GLU B CA 1
ATOM 10042 C C . GLU B 1 600 ? -0.193 39.406 -3.379 1 91.88 600 GLU B C 1
ATOM 10044 O O . GLU B 1 600 ? 0.187 38.25 -3.682 1 91.88 600 GLU B O 1
ATOM 10049 N N . THR B 1 601 ? 0.171 40.531 -3.982 1 94.12 601 THR B N 1
ATOM 10050 C CA . THR B 1 601 ? 1.091 40.406 -5.109 1 94.12 601 THR B CA 1
ATOM 10051 C C . THR B 1 601 ? 2.457 41 -4.746 1 94.12 601 THR B C 1
ATOM 10053 O O . THR B 1 601 ? 3.254 41.312 -5.629 1 94.12 601 THR B O 1
ATOM 10056 N N . SER B 1 602 ? 2.666 41.219 -3.508 1 94.62 602 SER B N 1
ATOM 10057 C CA . SER B 1 602 ? 3.951 41.719 -3.047 1 94.62 602 SER B CA 1
ATOM 10058 C C . SER B 1 602 ? 4.246 41.281 -1.621 1 94.62 602 SER B C 1
ATOM 10060 O O . SER B 1 602 ? 3.334 40.906 -0.877 1 94.62 602 SER B O 1
ATOM 10062 N N . PHE B 1 603 ? 5.523 41.281 -1.312 1 95.62 603 PHE B N 1
ATOM 10063 C CA . PHE B 1 603 ? 5.977 40.875 0.016 1 95.62 603 PHE B CA 1
ATOM 10064 C C . PHE B 1 603 ? 7.234 41.656 0.407 1 95.62 603 PHE B C 1
ATOM 10066 O O . PHE B 1 603 ? 8.211 41.688 -0.347 1 95.62 603 PHE B O 1
ATOM 10073 N N . SER B 1 604 ? 7.188 42.219 1.579 1 93.81 604 SER B N 1
ATOM 10074 C CA . SER B 1 604 ? 8.336 43 2.061 1 93.81 604 SER B CA 1
ATOM 10075 C C . SER B 1 604 ? 9.328 42.094 2.789 1 93.81 604 SER B C 1
ATOM 10077 O O . SER B 1 604 ? 8.945 41.312 3.674 1 93.81 604 SER B O 1
ATOM 10079 N N . LEU B 1 605 ? 10.602 42.25 2.49 1 92.31 605 LEU B N 1
ATOM 10080 C CA . LEU B 1 605 ? 11.648 41.469 3.129 1 92.31 605 LEU B CA 1
ATOM 10081 C C . LEU B 1 605 ? 12.18 42.156 4.371 1 92.31 605 LEU B C 1
ATOM 10083 O O . LEU B 1 605 ? 13.086 41.656 5.035 1 92.31 605 LEU B O 1
ATOM 10087 N N . LYS B 1 606 ? 11.664 43.219 4.703 1 87.44 606 LYS B N 1
ATOM 10088 C CA . LYS B 1 606 ? 12.188 44.062 5.781 1 87.44 606 LYS B CA 1
ATOM 10089 C C . LYS B 1 606 ? 12.25 43.281 7.094 1 87.44 606 LYS B C 1
ATOM 10091 O O . LYS B 1 606 ? 13.289 43.219 7.746 1 87.44 606 LYS B O 1
ATOM 10096 N N . ASP B 1 607 ? 11.18 42.625 7.453 1 86.56 607 ASP B N 1
ATOM 10097 C CA . ASP B 1 607 ? 11.102 41.906 8.719 1 86.56 607 ASP B CA 1
ATOM 10098 C C . ASP B 1 607 ? 12.086 40.75 8.75 1 86.56 607 ASP B C 1
ATOM 10100 O O . ASP B 1 607 ? 12.648 40.438 9.805 1 86.56 607 ASP B O 1
ATOM 10104 N N . LEU B 1 608 ? 12.305 40.188 7.656 1 88.69 608 LEU B N 1
ATOM 10105 C CA . LEU B 1 608 ? 13.219 39.062 7.566 1 88.69 608 LEU B CA 1
ATOM 10106 C C . LEU B 1 608 ? 14.664 39.531 7.676 1 88.69 608 LEU B C 1
ATOM 10108 O O . LEU B 1 608 ? 15.445 38.938 8.445 1 88.69 608 LEU B O 1
ATOM 10112 N N . VAL B 1 609 ? 14.977 40.469 6.98 1 83.94 609 VAL B N 1
ATOM 10113 C CA . VAL B 1 609 ? 16.344 40.969 6.895 1 83.94 609 VAL B CA 1
ATOM 10114 C C . VAL B 1 609 ? 16.766 41.594 8.227 1 83.94 609 VAL B C 1
ATOM 10116 O O . VAL B 1 609 ? 17.922 41.5 8.625 1 83.94 609 VAL B O 1
ATOM 10119 N N . GLU B 1 610 ? 15.812 42.094 8.953 1 82.62 610 GLU B N 1
ATOM 10120 C CA . GLU B 1 610 ? 16.125 42.75 10.227 1 82.62 610 GLU B CA 1
ATOM 10121 C C . GLU B 1 610 ? 16.016 41.781 11.391 1 82.62 610 GLU B C 1
ATOM 10123 O O . GLU B 1 610 ? 16.391 42.094 12.523 1 82.62 610 GLU B O 1
ATOM 10128 N N . SER B 1 611 ? 15.594 40.656 11.07 1 84.12 611 SER B N 1
ATOM 10129 C CA . SER B 1 611 ? 15.43 39.688 12.133 1 84.12 611 SER B CA 1
ATOM 10130 C C . SER B 1 611 ? 16.781 39.156 12.625 1 84.12 611 SER B C 1
ATOM 10132 O O . SER B 1 611 ? 17.766 39.219 11.898 1 84.12 611 SER B O 1
ATOM 10134 N N . ASP B 1 612 ? 16.75 38.625 13.836 1 78.94 612 ASP B N 1
ATOM 10135 C CA . ASP B 1 612 ? 17.969 38.062 14.43 1 78.94 612 ASP B CA 1
ATOM 10136 C C . ASP B 1 612 ? 18.453 36.844 13.617 1 78.94 612 ASP B C 1
ATOM 10138 O O . ASP B 1 612 ? 19.672 36.625 13.531 1 78.94 612 ASP B O 1
ATOM 10142 N N . THR B 1 613 ? 17.594 36.219 13 1 80.19 613 THR B N 1
ATOM 10143 C CA . THR B 1 613 ? 17.906 35.031 12.211 1 80.19 613 THR B CA 1
ATOM 10144 C C . THR B 1 613 ? 18.781 35.406 11.016 1 80.19 613 THR B C 1
ATOM 10146 O O . THR B 1 613 ? 19.656 34.625 10.609 1 80.19 613 THR B O 1
ATOM 10149 N N . TRP B 1 614 ? 18.547 36.562 10.562 1 78.56 614 TRP B N 1
ATOM 10150 C CA . TRP B 1 614 ? 19.219 36.938 9.32 1 78.56 614 TRP B CA 1
ATOM 10151 C C . TRP B 1 614 ? 20.422 37.812 9.609 1 78.56 614 TRP B C 1
ATOM 10153 O O . TRP B 1 614 ? 21.172 38.156 8.695 1 78.56 614 TRP B O 1
ATOM 10163 N N . ASN B 1 615 ? 20.5 38.219 10.844 1 75.44 615 ASN B N 1
ATOM 10164 C CA . ASN B 1 615 ? 21.609 39.094 11.203 1 75.44 615 ASN B CA 1
ATOM 10165 C C . ASN B 1 615 ? 22.609 38.406 12.117 1 75.44 615 ASN B C 1
ATOM 10167 O O . ASN B 1 615 ? 22.938 38.906 13.188 1 75.44 615 ASN B O 1
ATOM 10171 N N . ILE B 1 616 ? 22.922 37.281 11.703 1 75.31 616 ILE B N 1
ATOM 10172 C CA . ILE B 1 616 ? 23.906 36.562 12.484 1 75.31 616 ILE B CA 1
ATOM 10173 C C . ILE B 1 616 ? 25.312 36.938 12.023 1 75.31 616 ILE B C 1
ATOM 10175 O O . ILE B 1 616 ? 25.531 37.219 10.844 1 75.31 616 ILE B O 1
ATOM 10179 N N . ASP B 1 617 ? 26.219 37.094 12.945 1 71.25 617 ASP B N 1
ATOM 10180 C CA . ASP B 1 617 ? 27.625 37.375 12.664 1 71.25 617 ASP B CA 1
ATOM 10181 C C . ASP B 1 617 ? 28.391 36.094 12.352 1 71.25 617 ASP B C 1
ATOM 10183 O O . ASP B 1 617 ? 28.094 35.031 12.922 1 71.25 617 ASP B O 1
ATOM 10187 N N . PRO B 1 618 ? 29.344 36.219 11.477 1 71.31 618 PRO B N 1
ATOM 10188 C CA . PRO B 1 618 ? 29.766 37.344 10.633 1 71.31 618 PRO B CA 1
ATOM 10189 C C . PRO B 1 618 ? 28.906 37.5 9.383 1 71.31 618 PRO B C 1
ATOM 10191 O O . PRO B 1 618 ? 28.5 36.5 8.789 1 71.31 618 PRO B O 1
ATOM 10194 N N . LYS B 1 619 ? 28.656 38.656 9.078 1 70 619 LYS B N 1
ATOM 10195 C CA . LYS B 1 619 ? 27.875 38.906 7.863 1 70 619 LYS B CA 1
ATOM 10196 C C . LYS B 1 619 ? 28.672 38.531 6.613 1 70 619 LYS B C 1
ATOM 10198 O O . LYS B 1 619 ? 29.891 38.781 6.547 1 70 619 LYS B O 1
ATOM 10203 N N . PRO B 1 620 ? 28 37.844 5.809 1 72.81 620 PRO B N 1
ATOM 10204 C CA . PRO B 1 620 ? 28.703 37.5 4.566 1 72.81 620 PRO B CA 1
ATOM 10205 C C . PRO B 1 620 ? 29.078 38.719 3.744 1 72.81 620 PRO B C 1
ATOM 10207 O O . PRO B 1 620 ? 28.484 39.812 3.914 1 72.81 620 PRO B O 1
ATOM 10210 N N . LYS B 1 621 ? 30.125 38.531 2.957 1 67.12 621 LYS B N 1
ATOM 10211 C CA . LYS B 1 621 ? 30.594 39.594 2.09 1 67.12 621 LYS B CA 1
ATOM 10212 C C . LYS B 1 621 ? 29.469 40.094 1.168 1 67.12 621 LYS B C 1
ATOM 10214 O O . LYS B 1 621 ? 29.312 41.281 0.969 1 67.12 621 LYS B O 1
ATOM 10219 N N . GLU B 1 622 ? 28.844 39.094 0.65 1 78.69 622 GLU B N 1
ATOM 10220 C CA . GLU B 1 62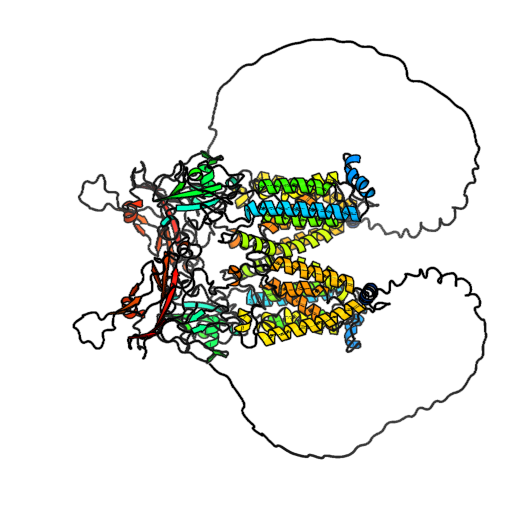2 ? 27.703 39.406 -0.212 1 78.69 622 GLU B CA 1
ATOM 10221 C C . GLU B 1 622 ? 26.438 38.719 0.288 1 78.69 622 GLU B C 1
ATOM 10223 O O . GLU B 1 622 ? 26.391 37.469 0.38 1 78.69 622 GLU B O 1
ATOM 10228 N N . ARG B 1 623 ? 25.578 39.625 0.607 1 87 623 ARG B N 1
ATOM 10229 C CA . ARG B 1 623 ? 24.312 39.062 1.084 1 87 623 ARG B CA 1
ATOM 10230 C C . ARG B 1 623 ? 23.344 38.844 -0.069 1 87 623 ARG B C 1
ATOM 10232 O O . ARG B 1 623 ? 22.984 39.781 -0.778 1 87 623 ARG B O 1
ATOM 10239 N N . LYS B 1 624 ? 23.078 37.656 -0.288 1 91.19 624 LYS B N 1
ATOM 10240 C CA . LYS B 1 624 ? 22.156 37.25 -1.356 1 91.19 624 LYS B CA 1
ATOM 10241 C C . LYS B 1 624 ? 20.891 36.625 -0.791 1 91.19 624 LYS B C 1
ATOM 10243 O O . LYS B 1 624 ? 20.922 36 0.266 1 91.19 624 LYS B O 1
ATOM 10248 N N . VAL B 1 625 ? 19.812 36.906 -1.515 1 93.88 625 VAL B N 1
ATOM 10249 C CA . VAL B 1 625 ? 18.531 36.281 -1.188 1 93.88 625 VAL B CA 1
ATOM 10250 C C . VAL B 1 625 ? 17.953 35.594 -2.428 1 93.88 625 VAL B C 1
ATOM 10252 O O . VAL B 1 625 ? 17.906 36.188 -3.506 1 93.88 625 VAL B O 1
ATOM 10255 N N . TYR B 1 626 ? 17.594 34.406 -2.252 1 96.44 626 TYR B N 1
ATOM 10256 C CA . TYR B 1 626 ? 16.969 33.656 -3.346 1 96.44 626 TYR B CA 1
ATOM 10257 C C . TYR B 1 626 ? 15.461 33.562 -3.172 1 96.44 626 TYR B C 1
ATOM 10259 O O . TYR B 1 626 ? 14.977 33.156 -2.117 1 96.44 626 TYR B O 1
ATOM 10267 N N . VAL B 1 627 ? 14.727 33.938 -4.223 1 97.25 627 VAL B N 1
ATOM 10268 C CA . VAL B 1 627 ? 13.273 33.938 -4.133 1 97.25 627 VAL B CA 1
ATOM 10269 C C . VAL B 1 627 ? 12.672 33.062 -5.219 1 97.25 627 VAL B C 1
ATOM 10271 O O . VAL B 1 627 ? 13.141 33.062 -6.359 1 97.25 627 VAL B O 1
ATOM 10274 N N . ARG B 1 628 ? 11.695 32.25 -4.875 1 97.56 628 ARG B N 1
ATOM 10275 C CA . ARG B 1 628 ? 10.898 31.438 -5.781 1 97.56 628 ARG B CA 1
ATOM 10276 C C . ARG B 1 628 ? 9.406 31.625 -5.516 1 97.56 628 ARG B C 1
ATOM 10278 O O . ARG B 1 628 ? 9 31.828 -4.375 1 97.56 628 ARG B O 1
ATOM 10285 N N . LEU B 1 629 ? 8.68 31.516 -6.551 1 96.56 629 LEU B N 1
ATOM 10286 C CA . LEU B 1 629 ? 7.25 31.812 -6.461 1 96.56 629 LEU B CA 1
ATOM 10287 C C . LEU B 1 629 ? 6.426 30.719 -7.121 1 96.56 629 LEU B C 1
ATOM 10289 O O . LEU B 1 629 ? 6.82 30.172 -8.156 1 96.56 629 LEU B O 1
ATOM 10293 N N . ALA B 1 630 ? 5.293 30.375 -6.523 1 95.06 630 ALA B N 1
ATOM 10294 C CA . ALA B 1 630 ? 4.34 29.422 -7.078 1 95.06 630 ALA B CA 1
ATOM 10295 C C . ALA B 1 630 ? 2.904 29.906 -6.891 1 95.06 630 ALA B C 1
ATOM 10297 O O . ALA B 1 630 ? 2.633 30.734 -6.02 1 95.06 630 ALA B O 1
ATOM 10298 N N . PHE B 1 631 ? 2.062 29.438 -7.758 1 91 631 PHE B N 1
ATOM 10299 C CA . PHE B 1 631 ? 0.639 29.609 -7.496 1 91 631 PHE B CA 1
ATOM 10300 C C . PHE B 1 631 ? 0.191 28.734 -6.332 1 91 631 PHE B C 1
ATOM 10302 O O . PHE B 1 631 ? 0.8 27.703 -6.055 1 91 631 PHE B O 1
ATOM 10309 N N . ALA B 1 632 ? -0.764 29.219 -5.613 1 90.25 632 ALA B N 1
ATOM 10310 C CA . ALA B 1 632 ? -1.259 28.453 -4.473 1 90.25 632 ALA B CA 1
ATOM 10311 C C . ALA B 1 632 ? -2.783 28.484 -4.41 1 90.25 632 ALA B C 1
ATOM 10313 O O . ALA B 1 632 ? -3.41 29.422 -4.918 1 90.25 632 ALA B O 1
ATOM 10314 N N . ASN B 1 633 ? -3.26 27.438 -4.004 1 81.5 633 ASN B N 1
ATOM 10315 C CA . ASN B 1 633 ? -4.66 27.406 -3.598 1 81.5 633 ASN B CA 1
ATOM 10316 C C . ASN B 1 633 ? -4.812 27.547 -2.086 1 81.5 633 ASN B C 1
ATOM 10318 O O . ASN B 1 633 ? -4.355 26.688 -1.329 1 81.5 633 ASN B O 1
ATOM 10322 N N . LEU B 1 634 ? -5.371 28.578 -1.713 1 78.25 634 LEU B N 1
ATOM 10323 C CA . LEU B 1 634 ? -5.422 28.938 -0.3 1 78.25 634 LEU B CA 1
ATOM 10324 C C . LEU B 1 634 ? -6.551 28.203 0.41 1 78.25 634 LEU B C 1
ATOM 10326 O O . LEU B 1 634 ? -6.656 28.25 1.638 1 78.25 634 LEU B O 1
ATOM 10330 N N . HIS B 1 635 ? -7.195 27.453 -0.406 1 65.62 635 HIS B N 1
ATOM 10331 C CA . HIS B 1 635 ? -8.25 26.672 0.218 1 65.62 635 HIS B CA 1
ATOM 10332 C C . HIS B 1 635 ? -7.684 25.438 0.928 1 65.62 635 HIS B C 1
ATOM 10334 O O . HIS B 1 635 ? -6.883 24.703 0.352 1 65.62 635 HIS B O 1
ATOM 10340 N N . PRO B 1 636 ? -7.949 25.312 2.213 1 58.84 636 PRO B N 1
ATOM 10341 C CA . PRO B 1 636 ? -7.359 24.203 2.975 1 58.84 636 PRO B CA 1
ATOM 10342 C C . PRO B 1 636 ? -7.688 22.844 2.381 1 58.84 636 PRO B C 1
ATOM 10344 O O . PRO B 1 636 ? -6.926 21.875 2.562 1 58.84 636 PRO B O 1
ATOM 10347 N N . SER B 1 637 ? -8.828 22.719 1.734 1 53.47 637 SER B N 1
ATOM 10348 C CA . SER B 1 637 ? -9.234 21.406 1.219 1 53.47 637 SER B CA 1
ATOM 10349 C C . SER B 1 637 ? -8.852 21.25 -0.25 1 53.47 637 SER B C 1
ATOM 10351 O O . SER B 1 637 ? -9.336 20.344 -0.931 1 53.47 637 SER B O 1
ATOM 10353 N N . ALA B 1 638 ? -8.07 22.234 -0.65 1 61.47 638 ALA B N 1
ATOM 10354 C CA . ALA B 1 638 ? -7.68 22.125 -2.055 1 61.47 638 ALA B CA 1
ATOM 10355 C C . ALA B 1 638 ? -6.852 20.875 -2.299 1 61.47 638 ALA B C 1
ATOM 10357 O O . ALA B 1 638 ? -6.062 20.453 -1.442 1 61.47 638 ALA B O 1
ATOM 10358 N N . TYR B 1 639 ? -7.207 20.266 -3.363 1 58.59 639 TYR B N 1
ATOM 10359 C CA . TYR B 1 639 ? -6.461 19.062 -3.732 1 58.59 639 TYR B CA 1
ATOM 10360 C C . TYR B 1 639 ? -4.992 19.391 -3.967 1 58.59 639 TYR B C 1
ATOM 10362 O O . TYR B 1 639 ? -4.109 18.672 -3.482 1 58.59 639 TYR B O 1
ATOM 10370 N N . LEU B 1 640 ? -4.875 20.344 -4.848 1 65.19 640 LEU B N 1
ATOM 10371 C CA . LEU B 1 640 ? -3.527 20.844 -5.102 1 65.19 640 LEU B CA 1
ATOM 10372 C C . LEU B 1 640 ? -3.295 22.172 -4.395 1 65.19 640 LEU B C 1
ATOM 10374 O O . LEU B 1 640 ? -3.857 23.188 -4.789 1 65.19 640 LEU B O 1
ATOM 10378 N N . HIS B 1 641 ? -2.439 22.047 -3.42 1 74.62 641 HIS B N 1
ATOM 10379 C CA . HIS B 1 641 ? -2.264 23.234 -2.584 1 74.62 641 HIS B CA 1
ATOM 10380 C C . HIS B 1 641 ? -1.266 24.203 -3.207 1 74.62 641 HIS B C 1
ATOM 10382 O O . HIS B 1 641 ? -1.354 25.422 -2.99 1 74.62 641 HIS B O 1
ATOM 10388 N N . THR B 1 642 ? -0.343 23.625 -3.873 1 88.12 642 THR B N 1
ATOM 10389 C CA . THR B 1 642 ? 0.703 24.484 -4.43 1 88.12 642 THR B CA 1
ATOM 10390 C C . THR B 1 642 ? 1.113 23.984 -5.816 1 88.12 642 THR B C 1
ATOM 10392 O O . THR B 1 642 ? 1.23 22.781 -6.047 1 88.12 642 THR B O 1
ATOM 10395 N N . GLY B 1 643 ? 1.17 24.906 -6.652 1 87.81 643 GLY B N 1
ATOM 10396 C CA . GLY B 1 643 ? 1.681 24.578 -7.973 1 87.81 643 GLY B CA 1
ATOM 10397 C C . GLY B 1 643 ? 3.193 24.469 -8.016 1 87.81 643 GLY B C 1
ATOM 10398 O O . GLY B 1 643 ? 3.836 24.25 -6.988 1 87.81 643 GLY B O 1
ATOM 10399 N N . ASP B 1 644 ? 3.715 24.625 -9.25 1 91.06 644 ASP B N 1
ATOM 10400 C CA . ASP B 1 644 ? 5.16 24.531 -9.438 1 91.06 644 ASP B CA 1
ATOM 10401 C C . ASP B 1 644 ? 5.836 25.859 -9.102 1 91.06 644 ASP B C 1
ATOM 10403 O O . ASP B 1 644 ? 5.305 26.938 -9.406 1 91.06 644 ASP B O 1
ATOM 10407 N N . TYR B 1 645 ? 6.934 25.734 -8.492 1 94.75 645 TYR B N 1
ATOM 10408 C CA . TYR B 1 645 ? 7.695 26.938 -8.188 1 94.75 645 TYR B CA 1
ATOM 10409 C C . TYR B 1 645 ? 8.57 27.344 -9.367 1 94.75 645 TYR B C 1
ATOM 10411 O O . TYR B 1 645 ? 9.07 26.484 -10.102 1 94.75 645 TYR B O 1
ATOM 10419 N N . THR B 1 646 ? 8.766 28.609 -9.461 1 95.38 646 THR B N 1
ATOM 10420 C CA . THR B 1 646 ? 9.734 29.125 -10.422 1 95.38 646 THR B CA 1
ATOM 10421 C C . THR B 1 646 ? 11.156 28.766 -10.008 1 95.38 646 THR B C 1
ATOM 10423 O O . THR B 1 646 ? 11.391 28.375 -8.867 1 95.38 646 THR B O 1
ATOM 10426 N N . LYS B 1 647 ? 12.039 28.938 -10.977 1 95.62 647 LYS B N 1
ATOM 10427 C CA . LYS B 1 647 ? 13.445 28.906 -10.586 1 95.62 647 LYS B CA 1
ATOM 10428 C C . LYS B 1 647 ? 13.805 30.109 -9.719 1 95.62 647 LYS B C 1
ATOM 10430 O O . LYS B 1 647 ? 12.992 31.031 -9.547 1 95.62 647 LYS B O 1
ATOM 10435 N N . ALA B 1 648 ? 15 30.078 -9.188 1 96.81 648 ALA B N 1
ATOM 10436 C CA . ALA B 1 648 ? 15.344 31.078 -8.172 1 96.81 648 ALA B CA 1
ATOM 10437 C C . ALA B 1 648 ? 15.727 32.406 -8.812 1 96.81 648 ALA B C 1
ATOM 10439 O O . ALA B 1 648 ? 16.547 32.438 -9.742 1 96.81 648 ALA B O 1
ATOM 10440 N N . GLY B 1 649 ? 15 33.438 -8.406 1 96.5 649 GLY B N 1
ATOM 10441 C CA . GLY B 1 649 ? 15.523 34.781 -8.594 1 96.5 649 GLY B CA 1
ATOM 10442 C C . GLY B 1 649 ? 16.484 35.219 -7.504 1 96.5 649 GLY B C 1
ATOM 10443 O O . GLY B 1 649 ? 16.312 34.844 -6.34 1 96.5 649 GLY B O 1
ATOM 10444 N N . THR B 1 650 ? 17.5 36.031 -7.855 1 96.31 650 THR B N 1
ATOM 10445 C CA . THR B 1 650 ? 18.516 36.406 -6.887 1 96.31 650 THR B CA 1
ATOM 10446 C C . THR B 1 650 ? 18.5 37.906 -6.629 1 96.31 650 THR B C 1
ATOM 10448 O O . THR B 1 650 ? 18.562 38.688 -7.566 1 96.31 650 THR B O 1
ATOM 10451 N N . ILE B 1 651 ? 18.406 38.188 -5.375 1 94.19 651 ILE B N 1
ATOM 10452 C CA . ILE B 1 651 ? 18.484 39.594 -4.945 1 94.19 651 ILE B CA 1
ATOM 10453 C C . ILE B 1 651 ? 19.797 39.812 -4.215 1 94.19 651 ILE B C 1
ATOM 10455 O O . ILE B 1 651 ? 20.109 39.156 -3.221 1 94.19 651 ILE B O 1
ATOM 10459 N N . TYR B 1 652 ? 20.5 40.812 -4.707 1 91.44 652 TYR B N 1
ATOM 10460 C CA . TYR B 1 652 ? 21.719 41.25 -4.035 1 91.44 652 TYR B CA 1
ATOM 10461 C C . TYR B 1 652 ? 21.438 42.438 -3.125 1 91.44 652 TYR B C 1
ATOM 10463 O O . TYR B 1 652 ? 21.25 43.562 -3.6 1 91.44 652 TYR B O 1
ATOM 10471 N N . LEU B 1 653 ? 21.453 42.156 -1.887 1 85.12 653 LEU B N 1
ATOM 10472 C CA . LEU B 1 653 ? 20.984 43.125 -0.905 1 85.12 653 LEU B CA 1
ATOM 10473 C C . LEU B 1 653 ? 21.906 44.344 -0.875 1 85.12 653 LEU B C 1
ATOM 10475 O O . LEU B 1 653 ? 21.422 45.469 -0.767 1 85.12 653 LEU B O 1
ATOM 10479 N N . ASP B 1 654 ? 23.172 44.125 -0.965 1 80.81 654 ASP B N 1
ATOM 10480 C CA . ASP B 1 654 ? 24.125 45.219 -0.825 1 80.81 654 ASP B CA 1
ATOM 10481 C C . ASP B 1 654 ? 24.219 46.031 -2.109 1 80.81 654 ASP B C 1
ATOM 10483 O O . ASP B 1 654 ? 24.375 47.25 -2.061 1 80.81 654 ASP B O 1
ATOM 10487 N N . GLU B 1 655 ? 24.109 45.344 -3.23 1 83.5 655 GLU B N 1
ATOM 10488 C CA . GLU B 1 655 ? 24.25 46.031 -4.512 1 83.5 655 GLU B CA 1
ATOM 10489 C C . GLU B 1 655 ? 22.891 46.469 -5.051 1 83.5 655 GLU B C 1
ATOM 10491 O O . GLU B 1 655 ? 22.812 47.219 -6.027 1 83.5 655 GLU B O 1
ATOM 10496 N N . GLU B 1 656 ? 21.922 46.094 -4.398 1 84.06 656 GLU B N 1
ATOM 10497 C CA . GLU B 1 656 ? 20.578 46.344 -4.879 1 84.06 656 GLU B CA 1
ATOM 10498 C C . GLU B 1 656 ? 20.406 45.906 -6.328 1 84.06 656 GLU B C 1
ATOM 10500 O O . GLU B 1 656 ? 19.938 46.688 -7.172 1 84.06 656 GLU B O 1
ATOM 10505 N N . ARG B 1 657 ? 20.844 44.781 -6.578 1 90.06 657 ARG B N 1
ATOM 10506 C CA . ARG B 1 657 ? 20.781 44.156 -7.902 1 90.06 657 ARG B CA 1
ATOM 10507 C C . ARG B 1 657 ? 19.859 42.969 -7.895 1 90.06 657 ARG B C 1
ATOM 10509 O O . ARG B 1 657 ? 19.672 42.312 -6.855 1 90.06 657 ARG B O 1
ATOM 10516 N N . TRP B 1 658 ? 19.234 42.781 -9.047 1 93.38 658 TRP B N 1
ATOM 10517 C CA . TRP B 1 658 ? 18.25 41.719 -9.203 1 93.38 658 TRP B CA 1
ATOM 10518 C C . TRP B 1 658 ? 18.547 40.875 -10.445 1 93.38 658 TRP B C 1
ATOM 10520 O O . TRP B 1 658 ? 18.812 41.406 -11.516 1 93.38 658 TRP B O 1
ATOM 10530 N N . THR B 1 659 ? 18.594 39.594 -10.281 1 94.75 659 THR B N 1
ATOM 10531 C CA . THR B 1 659 ? 18.672 38.656 -11.398 1 94.75 659 THR B CA 1
ATOM 10532 C C . THR B 1 659 ? 17.391 37.844 -11.523 1 94.75 659 THR B C 1
ATOM 10534 O O . THR B 1 659 ? 17 37.156 -10.586 1 94.75 659 THR B O 1
ATOM 10537 N N . LYS B 1 660 ? 16.766 37.875 -12.617 1 94.38 660 LYS B N 1
ATOM 10538 C CA . LYS B 1 660 ? 15.508 37.188 -12.867 1 94.38 660 LYS B CA 1
ATOM 10539 C C . LYS B 1 660 ? 15.711 35.688 -12.906 1 94.38 660 LYS B C 1
ATOM 10541 O O . LYS B 1 660 ? 16.766 35.188 -13.305 1 94.38 660 LYS B O 1
ATOM 10546 N N . PRO B 1 661 ? 14.68 34.969 -12.484 1 95.25 661 PRO B N 1
ATOM 10547 C CA . PRO B 1 661 ? 14.766 33.5 -12.578 1 95.25 661 PRO B CA 1
ATOM 10548 C C . PRO B 1 661 ? 14.859 33 -14.016 1 95.25 661 PRO B C 1
ATOM 10550 O O . PRO B 1 661 ? 14.227 33.594 -14.914 1 95.25 661 PRO B O 1
ATOM 10553 N N . SER B 1 662 ? 15.602 31.969 -14.266 1 92.94 662 SER B N 1
ATOM 10554 C CA . SER B 1 662 ? 15.578 31.297 -15.562 1 92.94 662 SER B CA 1
ATOM 10555 C C . SER B 1 662 ? 14.211 30.688 -15.844 1 92.94 662 SER B C 1
ATOM 10557 O O . SER B 1 662 ? 13.445 30.406 -14.914 1 92.94 662 SER B O 1
ATOM 10559 N N . PRO B 1 663 ? 13.883 30.531 -17.031 1 91.12 663 PRO B N 1
ATOM 10560 C CA . PRO B 1 663 ? 12.562 29.984 -17.359 1 91.12 663 PRO B CA 1
ATOM 10561 C C . PRO B 1 663 ? 12.383 28.547 -16.875 1 91.12 663 PRO B C 1
ATOM 10563 O O . PRO B 1 663 ? 13.359 27.781 -16.812 1 91.12 663 PRO B O 1
ATOM 10566 N N . GLY B 1 664 ? 11.125 28.219 -16.547 1 89.56 664 GLY B N 1
ATOM 10567 C CA . GLY B 1 664 ? 10.797 26.844 -16.188 1 89.56 664 GLY B CA 1
ATOM 10568 C C . GLY B 1 664 ? 10.633 26.656 -14.688 1 89.56 664 GLY B C 1
ATOM 10569 O O . GLY B 1 664 ? 10.93 27.562 -13.906 1 89.56 664 GLY B O 1
ATOM 10570 N N . PRO B 1 665 ? 10.148 25.469 -14.32 1 91.31 665 PRO B N 1
ATOM 10571 C CA . PRO B 1 665 ? 9.953 25.172 -12.906 1 91.31 665 PRO B CA 1
ATOM 10572 C C . PRO B 1 665 ? 11.227 24.672 -12.227 1 91.31 665 PRO B C 1
ATOM 10574 O O . PRO B 1 665 ? 12.195 24.328 -12.906 1 91.31 665 PRO B O 1
ATOM 10577 N N . SER B 1 666 ? 11.172 24.828 -10.984 1 89.81 666 SER B N 1
ATOM 10578 C CA . SER B 1 666 ? 12.297 24.328 -10.195 1 89.81 666 SER B CA 1
ATOM 10579 C C . SER B 1 666 ? 11.977 22.984 -9.547 1 89.81 666 SER B C 1
ATOM 10581 O O . SER B 1 666 ? 10.82 22.688 -9.281 1 89.81 666 SER B O 1
#

Organism: Geotrichum candidum (NCBI:txid1173061)

Solvent-accessible surface area (backbone atoms only — not comparable to full-atom values): 72264 Å² total; per-residue (Å²): 134,94,83,75,85,77,79,86,90,78,88,71,94,78,77,93,80,91,85,89,81,86,92,84,81,90,82,88,80,84,85,81,72,85,74,88,76,84,90,82,87,76,86,77,86,86,74,87,71,83,67,78,80,62,72,87,70,61,78,75,69,64,80,55,66,73,67,69,70,59,75,44,70,66,46,50,52,52,50,58,44,42,30,52,89,75,54,48,82,71,60,57,75,72,71,60,52,69,65,19,40,40,43,61,58,55,51,71,74,47,58,68,70,58,51,53,47,50,50,51,52,51,51,50,50,52,51,49,53,52,48,52,50,34,45,58,11,64,56,31,75,25,22,50,73,84,38,79,44,52,74,49,60,32,39,73,46,51,46,42,27,59,56,70,60,57,63,18,33,66,74,34,63,63,14,14,56,71,70,45,59,59,50,63,40,29,31,52,43,51,19,73,75,53,13,45,29,90,30,58,37,69,49,53,81,44,69,47,54,79,38,52,48,26,33,13,40,94,58,38,29,42,49,75,31,14,57,44,35,38,40,29,25,69,49,52,75,29,52,69,33,11,33,63,53,38,37,37,48,69,42,47,46,54,63,25,49,57,38,77,46,25,91,73,40,60,30,36,55,40,68,33,51,33,66,39,23,30,27,66,49,87,57,42,78,80,75,46,52,74,42,46,46,45,29,47,35,61,60,50,50,52,51,51,52,54,52,46,37,53,48,42,34,55,57,63,54,28,69,62,51,53,54,50,51,55,55,49,50,30,50,41,24,42,56,38,76,46,45,58,78,61,98,49,90,56,37,43,47,50,44,52,24,51,49,51,25,43,43,56,47,49,48,29,44,47,50,51,45,34,74,68,21,42,46,71,33,32,46,84,52,60,56,20,46,56,41,17,51,34,16,48,44,25,20,49,51,26,45,40,26,80,77,49,56,60,72,42,51,56,89,50,102,38,72,71,51,27,70,72,30,84,59,12,60,59,49,51,51,48,52,50,49,50,53,50,51,51,48,53,54,37,49,49,53,37,24,33,52,38,46,31,59,62,51,51,51,52,50,50,50,51,50,53,52,52,52,54,52,49,65,38,78,72,38,39,62,43,84,47,57,28,52,53,15,62,71,49,37,63,64,26,37,45,40,28,60,67,25,33,26,49,36,15,27,27,53,13,21,30,36,33,32,33,45,44,61,37,67,62,39,48,36,37,37,67,76,72,68,37,72,74,34,64,75,82,52,76,59,68,59,49,78,48,81,57,44,75,42,67,72,85,62,86,59,83,72,86,80,60,77,52,40,39,29,45,34,37,62,68,65,72,81,44,83,65,59,84,39,44,76,61,37,67,25,30,34,35,26,49,49,65,28,17,69,44,74,42,70,66,53,60,48,71,43,45,69,54,59,68,27,70,63,53,59,48,84,78,70,64,95,62,49,43,45,30,36,29,38,17,36,12,20,77,48,73,42,40,87,58,44,59,49,28,32,31,27,37,21,41,35,29,66,82,75,70,41,77,44,77,43,60,88,58,68,64,125,88,86,83,74,86,84,81,83,90,84,94,89,84,84,93,85,90,95,83,93,86,90,85,91,84,92,82,88,89,84,70,90,84,87,85,86,92,85,88,91,82,85,79,86,85,75,83,71,85,69,81,78,62,73,89,66,62,79,75,68,62,80,55,67,74,66,70,69,58,75,44,70,65,46,50,53,52,50,58,44,42,31,53,90,75,55,48,79,69,59,58,77,73,72,61,52,69,67,20,38,40,42,60,58,55,52,73,75,46,58,69,70,57,52,52,48,51,50,51,52,49,52,50,50,52,50,49,53,53,49,53,49,33,44,59,11,64,57,32,76,24,24,51,74,82,38,77,44,52,74,48,62,32,38,73,46,52,48,41,27,58,57,71,60,58,62,17,32,65,76,33,63,62,14,14,57,71,70,45,59,61,48,62,39,30,31,53,46,50,18,73,75,54,13,44,30,89,31,59,38,68,49,53,80,42,70,46,54,77,38,54,48,26,34,14,40,95,59,37,27,41,49,74,29,15,58,44,36,40,39,27,26,68,49,52,75,29,50,72,33,11,31,64,51,38,37,36,47,68,42,45,46,54,64,26,49,55,39,78,44,24,91,72,39,60,30,37,56,40,68,31,51,35,67,38,23,31,25,67,50,88,56,43,78,80,74,46,53,74,43,47,47,45,30,46,33,60,58,51,49,52,51,51,51,54,52,44,38,54,47,42,34,54,58,64,55,30,70,62,51,52,55,50,51,54,55,49,50,30,51,42,24,43,56,38,75,45,46,58,79,60,97,51,90,54,39,44,47,51,43,52,24,52,48,52,25,43,44,57,47,48,49,30,44,49,51,51,44,34,75,69,21,43,46,71,32,32,47,82,51,59,55,21,48,58,41,17,50,34,17,48,44,25,20,49,51,25,45,40,27,79,76,50,56,59,72,43,52,55,88,48,101,38,72,70,51,27,69,71,28,82,59,12,60,61,50,50,52,48,52,51,49,50,51,50,52,51,49,52,53,37,49,49,52,36,23,34,51,38,46,29,59,63,51,50,52,52,52,50,51,51,50,52,50,52,52,54,52,49,66,38,78,72,36,38,63,44,84,47,57,27,52,53,15,61,70,49,36,64,65,26,38,44,42,29,62,69,24,33,27,49,38,17,28,26,51,14,21,30,36,32,31,33,46,43,58,38,66,63,39,47,38,37,38,68,76,73,68,37,71,77,33,62,75,83,52,76,59,66,60,49,78,48,82,58,45,76,43,67,72,85,63,87,59,82,73,86,79,60,76,50,40,39,30,46,32,37,60,70,62,74,80,44,84,64,61,85,40,47,78,62,37,68,26,30,34,34,26,48,47,65,28,18,68,44,74,43,72,66,53,61,47,70,43,46,69,55,60,70,27,72,64,55,59,48,85,78,70,62,93,64,49,44,43,29,36,29,36,17,36,12,20,76,48,72,42,41,86,59,45,57,48,32,31,32,26,36,21,40,36,30,66,82,74,70,41,79,43,78,43,58,89,58,68,62

pLDDT: mean 81.73, std 23.59, range [13.69, 98.75]

Secondary structure (DSSP, 8-state):
----------------------------------------------------TTS---SSSTT---------HHHHHHHHHH--SSPPPP----SSHHHHHHHHHHHHTS-HHHHHHHHHHHHHHHHHHHHHHHHTTTTSPPEETTEE-PBPPSS--TTT---SGGGG-GGGTTSGGGT-SEEEEEEPS-HHHH-B--S-EEETTEEE-SSB--BEETTEEETTS-HHHHHHHHT-S-TTT-EEEEEEE---BS-B---B-GGGPBPBPB-S-BS-EEEE-TTHHHH--EES----HHHHHHHHHHHHHHHHHH---HHHHHHHHHHHHHHHIIIIIS------TTHHHHHHHHHHHHHHHHHHHHHHHIIIIIHHHHTT---HHHIIIIIHHHHHHHHTTTTTGGGSS-SSSSHHHHHHSTTHHHHHHHHHHHHHHHHHHHHHHHHHHT-HHHHHHHHHHHHHHHHHHHTSTT-EE---HHHHHHHHGGGG-SSSHHHHHHHHHHHHHHHHHHHHH-S--SEE-HHHH-TTS----S----B-PPEEE-----S-GGG---EEEEEB---SSSS-HHHHTT--EEEEEETTEEEEEES-SEEE-HHHHTSTTT-PSSPPSS-EEEEEEEEE---TT-S--B-PPBPPEEEETTTTEEEPPPSSB-/------------------------------------------------------S---SSSS----------HHHHHHHHHH--SS--------SSHHHHHHHHHHHHTS-HHHHHHHHHHHHHHHHHHHHHHHHTTTTSPPEETTEE-PBPPSS--TTT---SGGGG-GGGTTSGGGT-SEEEEEEPS-HHHH-B--S-EEETTEEE-SSB--BEETTEEETTS-HHHHHHHHT-S-TTT-EEEEEEE---BS-B---B-GGGPBPBPB-S-BS-EEEE-TTHHHH--EES----HHHHHHHHHHHHHHHHHH---HHHHHHHHHHHHHHHIIIIIS------TTHHHHHHHHHHHHHHHHHHHHHHHIIIIIHHHHTT---HHHIIIIIHHHHHHHHTTTTTGGGSS-SSSSHHHHHHSTTHHHHHHHHHHHHHHHHHHHHHHHHHHT-HHHHHHHHHHHHHHHHHHHTSTT-EE---HHHHHHHHGGGG-SSSHHHHHHHHHHHHHHHHHHHHH-S--SEE-HHHH-TTS----S----B-PPEEE-----S-GGG---EEEEEB---SSSS-HHHHTT--EEEEEETTEEEEEES-SEEE-HHHHTSTTT-PSSPPSS-EEEEEEEEE---TT-S--B-PPBPPEEEETTTTEEEPPPSSB-

Nearest PDB structures (foldseek):
  8i03-assembly1_I  TM=5.914E-01  e=1.859E-02  Schizosaccharomyces pombe
  8tr0-assembly1_A  TM=2.629E-01  e=1.080E+00  Rattus norvegicus
  8i03-assembly1_I  TM=4.855E-01  e=1.736E-02  Schizosaccharomyces pombe
  8tr0-assembly1_A  TM=2.672E-01  e=1.491E+00  Rattus norvegicus